Protein 1Q1R (pdb70)

GO terms:
  GO:0050660 flavin adenine dinucleotide binding (F, IDA)

Structure (mmCIF, N/CA/C/O backbone):
data_1Q1R
#
_entry.id   1Q1R
#
_cell.length_a   70.780
_cell.length_b   104.130
_cell.length_c   166.780
_cell.angle_alpha   90.00
_cell.angle_beta   90.00
_cell.angle_gamma   90.00
#
_symmetry.space_group_name_H-M   'P 21 21 21'
#
loop_
_entity.id
_entity.type
_entity.pdbx_description
1 polymer 'Putidaredoxin reductase'
2 non-polymer 'FLAVIN-ADENINE DINUCLEOTIDE'
3 water water
#
loop_
_atom_site.group_PDB
_atom_site.id
_atom_site.type_symbol
_atom_site.label_atom_id
_atom_site.label_alt_id
_atom_site.label_comp_id
_atom_site.label_asym_id
_atom_site.label_entity_id
_atom_site.label_seq_id
_atom_site.pdbx_PDB_ins_code
_atom_site.Cartn_x
_atom_site.Cartn_y
_atom_site.Cartn_z
_atom_site.occupancy
_atom_site.B_iso_or_equiv
_atom_site.auth_seq_id
_atom_site.auth_comp_id
_atom_site.auth_asym_id
_atom_site.auth_atom_id
_atom_site.pdbx_PDB_model_num
ATOM 1 N N . ASN A 1 2 ? 68.685 82.422 126.571 1.00 78.43 2 ASN A N 1
ATOM 2 C CA . ASN A 1 2 ? 70.005 82.658 127.224 1.00 78.47 2 ASN A CA 1
ATOM 3 C C . ASN A 1 2 ? 70.271 81.585 128.273 1.00 77.98 2 ASN A C 1
ATOM 4 O O . ASN A 1 2 ? 69.362 81.183 128.999 1.00 78.22 2 ASN A O 1
ATOM 9 N N . ALA A 1 3 ? 71.519 81.128 128.350 1.00 77.10 3 ALA A N 1
ATOM 10 C CA . ALA A 1 3 ? 71.905 80.092 129.303 1.00 75.94 3 ALA A CA 1
ATOM 11 C C . ALA A 1 3 ? 72.500 80.670 130.583 1.00 75.10 3 ALA A C 1
ATOM 12 O O . ALA A 1 3 ? 73.096 79.948 131.383 1.00 75.27 3 ALA A O 1
ATOM 14 N N . ASN A 1 4 ? 72.334 81.973 130.778 1.00 73.99 4 ASN A N 1
ATOM 15 C CA . ASN A 1 4 ? 72.864 82.635 131.963 1.00 72.58 4 ASN A CA 1
ATOM 16 C C . ASN A 1 4 ? 71.775 83.429 132.672 1.00 70.96 4 ASN A C 1
ATOM 17 O O . ASN A 1 4 ? 71.784 83.558 133.898 1.00 70.99 4 ASN A O 1
ATOM 22 N N . ASP A 1 5 ? 70.841 83.963 131.894 1.00 68.55 5 ASP A N 1
ATOM 23 C CA . ASP A 1 5 ? 69.750 84.744 132.456 1.00 66.06 5 ASP A CA 1
ATOM 24 C C . ASP A 1 5 ? 68.813 83.870 133.277 1.00 63.90 5 ASP A C 1
ATOM 25 O O . ASP A 1 5 ? 68.376 82.811 132.824 1.00 63.81 5 ASP A O 1
ATOM 30 N N . ASN A 1 6 ? 68.515 84.319 134.491 1.00 61.13 6 ASN A N 1
ATOM 31 C CA . ASN A 1 6 ? 67.621 83.588 135.377 1.00 57.95 6 ASN A CA 1
ATOM 32 C C . ASN A 1 6 ? 66.233 84.213 135.339 1.00 55.12 6 ASN A C 1
ATOM 33 O O . ASN A 1 6 ? 66.083 85.436 135.403 1.00 54.86 6 ASN A O 1
ATOM 38 N N . VAL A 1 7 ? 65.216 83.369 135.232 1.00 51.14 7 VAL A N 1
ATOM 39 C CA . VAL A 1 7 ? 63.849 83.855 135.203 1.00 46.93 7 VAL A CA 1
ATOM 40 C C . VAL A 1 7 ? 63.114 83.388 136.450 1.00 43.51 7 VAL A C 1
ATOM 41 O O . VAL A 1 7 ? 63.192 82.219 136.828 1.00 43.10 7 VAL A O 1
ATOM 45 N N . VAL A 1 8 ? 62.421 84.316 137.099 1.00 39.98 8 VAL A N 1
ATOM 46 C CA . VAL A 1 8 ? 61.651 84.000 138.296 1.00 36.98 8 VAL A CA 1
ATOM 47 C C . VAL A 1 8 ? 60.170 84.196 137.990 1.00 34.53 8 VAL A C 1
ATOM 48 O O . VAL A 1 8 ? 59.760 85.240 137.476 1.00 33.93 8 VAL A O 1
ATOM 52 N N . ILE A 1 9 ? 59.375 83.181 138.300 1.00 30.85 9 ILE A N 1
ATOM 53 C CA . ILE A 1 9 ? 57.941 83.225 138.057 1.00 28.33 9 ILE A CA 1
ATOM 54 C C . ILE A 1 9 ? 57.216 83.180 139.395 1.00 27.15 9 ILE A C 1
ATOM 55 O O . ILE A 1 9 ? 57.357 82.223 140.148 1.00 28.07 9 ILE A O 1
ATOM 60 N N . VAL A 1 10 ? 56.453 84.223 139.696 1.00 25.98 10 VAL A N 1
ATOM 61 C CA . VAL A 1 10 ? 55.712 84.285 140.952 1.00 25.59 10 VAL A CA 1
ATOM 62 C C . VAL A 1 10 ? 54.287 83.780 140.729 1.00 25.04 10 VAL A C 1
ATOM 63 O O . VAL A 1 10 ? 53.482 84.422 140.052 1.00 23.39 10 VAL A O 1
ATOM 67 N N . GLY A 1 11 ? 53.985 82.620 141.298 1.00 24.66 11 GLY A N 1
ATOM 68 C CA . GLY A 1 11 ? 52.665 82.048 141.139 1.00 23.73 11 GLY A CA 1
ATOM 69 C C . GLY A 1 11 ? 52.773 80.710 140.441 1.00 23.18 11 GLY A C 1
ATOM 70 O O . GLY A 1 11 ? 53.321 80.611 139.341 1.00 22.66 11 GLY A O 1
ATOM 71 N N . THR A 1 12 ? 52.238 79.676 141.079 1.00 22.64 12 THR A N 1
ATOM 72 C CA . THR A 1 12 ? 52.293 78.334 140.526 1.00 22.01 12 THR A CA 1
ATOM 73 C C . THR A 1 12 ? 50.937 77.816 140.059 1.00 22.00 12 THR A C 1
ATOM 74 O O . THR A 1 12 ? 50.633 76.630 140.197 1.00 22.52 12 THR A O 1
ATOM 78 N N . GLY A 1 13 ? 50.116 78.718 139.531 1.00 21.34 13 GLY A N 1
ATOM 79 C CA . GLY A 1 13 ? 48.831 78.323 138.992 1.00 20.96 13 GLY A CA 1
ATOM 80 C C . GLY A 1 13 ? 49.115 77.960 137.541 1.00 21.13 13 GLY A C 1
ATOM 81 O O . GLY A 1 13 ? 50.282 77.904 137.145 1.00 20.55 13 GLY A O 1
ATOM 82 N N . LEU A 1 14 ? 48.077 77.719 136.745 1.00 21.31 14 LEU A N 1
ATOM 83 C CA . LEU A 1 14 ? 48.258 77.363 135.338 1.00 22.24 14 LEU A CA 1
ATOM 84 C C . LEU A 1 14 ? 49.122 78.366 134.571 1.00 22.48 14 LEU A C 1
ATOM 85 O O . LEU A 1 14 ? 49.999 77.978 133.800 1.00 22.70 14 LEU A O 1
ATOM 90 N N . ALA A 1 15 ? 48.861 79.652 134.776 1.00 22.11 15 ALA A N 1
ATOM 91 C CA . ALA A 1 15 ? 49.609 80.699 134.086 1.00 23.17 15 ALA A CA 1
ATOM 92 C C . ALA A 1 15 ? 51.111 80.587 134.325 1.00 23.94 15 ALA A C 1
ATOM 93 O O . ALA A 1 15 ? 51.896 80.543 133.375 1.00 24.98 15 ALA A O 1
ATOM 95 N N . GLY A 1 16 ? 51.511 80.532 135.593 1.00 23.67 16 GLY A N 1
ATOM 96 C CA . GLY A 1 16 ? 52.925 80.430 135.912 1.00 23.86 16 GLY A CA 1
ATOM 97 C C . GLY A 1 16 ? 53.587 79.164 135.409 1.00 23.73 16 GLY A C 1
ATOM 98 O O . GLY A 1 16 ? 54.659 79.214 134.804 1.00 24.68 16 GLY A O 1
ATOM 99 N N . VAL A 1 17 ? 52.952 78.023 135.660 1.00 23.99 17 VAL A N 1
ATOM 100 C CA . VAL A 1 17 ? 53.485 76.732 135.239 1.00 24.31 17 VAL A CA 1
ATOM 101 C C . VAL A 1 17 ? 53.620 76.629 133.718 1.00 25.07 17 VAL A C 1
ATOM 102 O O . VAL A 1 17 ? 54.603 76.078 133.215 1.00 23.95 17 VAL A O 1
ATOM 106 N N . GLU A 1 18 ? 52.634 77.155 132.991 1.00 25.18 18 GLU A N 1
ATOM 107 C CA . GLU A 1 18 ? 52.660 77.116 131.528 1.00 26.51 18 GLU A CA 1
ATOM 108 C C . GLU A 1 18 ? 53.814 77.985 131.001 1.00 26.40 18 GLU A C 1
ATOM 109 O O . GLU A 1 18 ? 54.432 77.669 129.987 1.00 25.59 18 GLU A O 1
ATOM 115 N N . VAL A 1 19 ? 54.102 79.081 131.693 1.00 26.17 19 VAL A N 1
ATOM 116 C CA . VAL A 1 19 ? 55.205 79.947 131.286 1.00 27.16 19 VAL A CA 1
ATOM 117 C C . VAL A 1 19 ? 56.499 79.159 131.483 1.00 28.04 19 VAL A C 1
ATOM 118 O O . VAL A 1 19 ? 57.348 79.089 130.591 1.00 28.10 19 VAL A O 1
ATOM 122 N N . ALA A 1 20 ? 56.628 78.545 132.655 1.00 28.44 20 ALA A N 1
ATOM 123 C CA . ALA A 1 20 ? 57.810 77.760 132.992 1.00 29.32 20 ALA A CA 1
ATOM 124 C C . ALA A 1 20 ? 58.115 76.672 131.960 1.00 30.05 20 ALA A C 1
ATOM 125 O O . ALA A 1 20 ? 59.210 76.639 131.389 1.00 30.27 20 ALA A O 1
ATOM 127 N N . PHE A 1 21 ? 57.157 75.780 131.722 1.00 30.34 21 PHE A N 1
ATOM 128 C CA . PHE A 1 21 ? 57.365 74.705 130.761 1.00 31.08 21 PHE A CA 1
ATOM 129 C C . PHE A 1 21 ? 57.409 75.198 129.321 1.00 32.39 21 PHE A C 1
ATOM 130 O O . PHE A 1 21 ? 58.104 74.618 128.488 1.00 32.59 21 PHE A O 1
ATOM 138 N N . GLY A 1 22 ? 56.672 76.264 129.028 1.00 33.54 22 GLY A N 1
ATOM 139 C CA . GLY A 1 22 ? 56.676 76.805 127.682 1.00 36.06 22 GLY A CA 1
ATOM 140 C C . GLY A 1 22 ? 58.064 77.335 127.381 1.00 37.69 22 GLY A C 1
ATOM 141 O O . GLY A 1 22 ? 58.609 77.133 126.294 1.00 37.59 22 GLY A O 1
ATOM 142 N N . LEU A 1 23 ? 58.634 78.012 128.369 1.00 38.80 23 LEU A N 1
ATOM 143 C CA . LEU A 1 23 ? 59.966 78.586 128.271 1.00 40.44 23 LEU A CA 1
ATOM 144 C C . LEU A 1 23 ? 60.983 77.505 127.914 1.00 41.77 23 LEU A C 1
ATOM 145 O O . LEU A 1 23 ? 61.732 77.636 126.948 1.00 42.20 23 LEU A O 1
ATOM 150 N N . ARG A 1 24 ? 60.995 76.429 128.693 1.00 43.38 24 ARG A N 1
ATOM 151 C CA . ARG A 1 24 ? 61.927 75.333 128.464 1.00 45.07 24 ARG A CA 1
ATOM 152 C C . ARG A 1 24 ? 61.618 74.574 127.176 1.00 46.00 24 ARG A C 1
ATOM 153 O O . ARG A 1 24 ? 62.454 73.823 126.672 1.00 46.27 24 ARG A O 1
ATOM 161 N N . ALA A 1 25 ? 60.417 74.772 126.645 1.00 46.55 25 ALA A N 1
ATOM 162 C CA . ALA A 1 25 ? 60.013 74.100 125.417 1.00 46.90 25 ALA A CA 1
ATOM 163 C C . ALA A 1 25 ? 60.427 74.908 124.191 1.00 47.42 25 ALA A C 1
ATOM 164 O O . ALA A 1 25 ? 60.643 74.351 123.114 1.00 47.34 25 ALA A O 1
ATOM 166 N N . SER A 1 26 ? 60.538 76.221 124.364 1.00 47.76 26 SER A N 1
ATOM 167 C CA . SER A 1 26 ? 60.919 77.108 123.274 1.00 48.46 26 SER A CA 1
ATOM 168 C C . SER A 1 26 ? 62.429 77.311 123.162 1.00 49.14 26 SER A C 1
ATOM 169 O O . SER A 1 26 ? 62.888 78.175 122.417 1.00 49.20 26 SER A O 1
ATOM 172 N N . GLY A 1 27 ? 63.196 76.525 123.914 1.00 49.50 27 GLY A N 1
ATOM 173 C CA . GLY A 1 27 ? 64.643 76.627 123.842 1.00 49.92 27 GLY A CA 1
ATOM 174 C C . GLY A 1 27 ? 65.356 77.449 124.899 1.00 50.39 27 GLY A C 1
ATOM 175 O O . GLY A 1 27 ? 66.513 77.823 124.709 1.00 50.96 27 GLY A O 1
ATOM 176 N N . TRP A 1 28 ? 64.687 77.736 126.009 1.00 50.42 28 TRP A N 1
ATOM 177 C CA . TRP A 1 28 ? 65.310 78.512 127.074 1.00 50.34 28 TRP A CA 1
ATOM 178 C C . TRP A 1 28 ? 66.354 77.641 127.775 1.00 50.64 28 TRP A C 1
ATOM 179 O O . TRP A 1 28 ? 66.068 76.509 128.162 1.00 50.11 28 TRP A O 1
ATOM 190 N N . GLU A 1 29 ? 67.566 78.175 127.922 1.00 51.50 29 GLU A N 1
ATOM 191 C CA . GLU A 1 29 ? 68.675 77.450 128.549 1.00 52.05 29 GLU A CA 1
ATOM 192 C C . GLU A 1 29 ? 68.989 77.914 129.966 1.00 50.98 29 GLU A C 1
ATOM 193 O O . GLU A 1 29 ? 69.628 77.193 130.733 1.00 50.68 29 GLU A O 1
ATOM 199 N N . GLY A 1 30 ? 68.549 79.120 130.306 1.00 49.96 30 GLY A N 1
ATOM 200 C CA . GLY A 1 30 ? 68.806 79.652 131.631 1.00 48.98 30 GLY A CA 1
ATOM 201 C C . GLY A 1 30 ? 68.062 78.916 132.729 1.00 48.43 30 GLY A C 1
ATOM 202 O O . GLY A 1 30 ? 67.442 77.880 132.490 1.00 48.39 30 GLY A O 1
ATOM 203 N N . ASN A 1 31 ? 68.125 79.456 133.941 1.00 47.58 31 ASN A N 1
ATOM 204 C CA . ASN A 1 31 ? 67.452 78.856 135.084 1.00 46.75 31 ASN A CA 1
ATOM 205 C C . ASN A 1 31 ? 66.030 79.383 135.223 1.00 45.52 31 ASN A C 1
ATOM 206 O O . ASN A 1 31 ? 65.763 80.562 134.980 1.00 45.27 31 ASN A O 1
ATOM 211 N N . ILE A 1 32 ? 65.123 78.497 135.617 1.00 43.96 32 ILE A N 1
ATOM 212 C CA . ILE A 1 32 ? 63.722 78.856 135.794 1.00 41.87 32 ILE A CA 1
ATOM 213 C C . ILE A 1 32 ? 63.285 78.534 137.218 1.00 40.69 32 ILE A C 1
ATOM 214 O O . ILE A 1 32 ? 63.382 77.393 137.665 1.00 40.58 32 ILE A O 1
ATOM 219 N N . ARG A 1 33 ? 62.807 79.545 137.931 1.00 39.80 33 ARG A N 1
ATOM 220 C CA . ARG A 1 33 ? 62.352 79.343 139.297 1.00 38.72 33 ARG A CA 1
ATOM 221 C C . ARG A 1 33 ? 60.876 79.662 139.458 1.00 36.52 33 ARG A C 1
ATOM 222 O O . ARG A 1 33 ? 60.446 80.784 139.205 1.00 36.30 33 ARG A O 1
ATOM 230 N N . LEU A 1 34 ? 60.106 78.660 139.872 1.00 33.83 34 LEU A N 1
ATOM 231 C CA . LEU A 1 34 ? 58.681 78.827 140.113 1.00 31.61 34 LEU A CA 1
ATOM 232 C C . LEU A 1 34 ? 58.534 78.997 141.611 1.00 30.84 34 LEU A C 1
ATOM 233 O O . LEU A 1 34 ? 58.993 78.154 142.374 1.00 31.67 34 LEU A O 1
ATOM 238 N N . VAL A 1 35 ? 57.908 80.087 142.034 1.00 29.63 35 VAL A N 1
ATOM 239 C CA . VAL A 1 35 ? 57.719 80.336 143.454 1.00 28.61 35 VAL A CA 1
ATOM 240 C C . VAL A 1 35 ? 56.252 80.626 143.727 1.00 27.68 35 VAL A C 1
ATOM 241 O O . VAL A 1 35 ? 55.675 81.532 143.134 1.00 27.02 35 VAL A O 1
ATOM 245 N N . GLY A 1 36 ? 55.648 79.850 144.621 1.00 27.03 36 GLY A N 1
ATOM 246 C CA . GLY A 1 36 ? 54.249 80.063 144.938 1.00 26.53 36 GLY A CA 1
ATOM 247 C C . GLY A 1 36 ? 53.940 79.849 146.405 1.00 27.22 36 GLY A C 1
ATOM 248 O O . GLY A 1 36 ? 54.612 79.066 147.080 1.00 27.58 36 GLY A O 1
ATOM 249 N N . ASP A 1 37 ? 52.928 80.542 146.911 1.00 27.82 37 ASP A N 1
ATOM 250 C CA . ASP A 1 37 ? 52.573 80.384 148.311 1.00 28.36 37 ASP A CA 1
ATOM 251 C C . ASP A 1 37 ? 51.798 79.093 148.541 1.00 28.22 37 ASP A C 1
ATOM 252 O O . ASP A 1 37 ? 51.678 78.632 149.673 1.00 27.76 37 ASP A O 1
ATOM 257 N N . ALA A 1 38 ? 51.281 78.506 147.464 1.00 27.22 38 ALA A N 1
ATOM 258 C CA . ALA A 1 38 ? 50.540 77.255 147.575 1.00 27.25 38 ALA A CA 1
ATOM 259 C C . ALA A 1 38 ? 51.540 76.142 147.878 1.00 25.73 38 ALA A C 1
ATOM 260 O O . ALA A 1 38 ? 52.666 76.164 147.390 1.00 24.99 38 ALA A O 1
ATOM 262 N N . THR A 1 39 ? 51.134 75.173 148.688 1.00 25.88 39 THR A N 1
ATOM 263 C CA . THR A 1 39 ? 52.022 74.067 149.032 1.00 25.65 39 THR A CA 1
ATOM 264 C C . THR A 1 39 ? 51.845 72.876 148.088 1.00 24.54 39 THR A C 1
ATOM 265 O O . THR A 1 39 ? 52.812 72.215 147.727 1.00 25.50 39 THR A O 1
ATOM 269 N N . VAL A 1 40 ? 50.607 72.623 147.678 1.00 23.36 40 VAL A N 1
ATOM 270 C CA . VAL A 1 40 ? 50.280 71.511 146.790 1.00 22.18 40 VAL A CA 1
ATOM 271 C C . VAL A 1 40 ? 50.991 71.543 145.438 1.00 22.14 40 VAL A C 1
ATOM 272 O O . VAL A 1 40 ? 51.476 72.582 144.987 1.00 22.51 40 VAL A O 1
ATOM 276 N N . ILE A 1 41 ? 51.033 70.385 144.793 1.00 21.39 41 ILE A N 1
ATOM 277 C CA . ILE A 1 41 ? 51.630 70.255 143.468 1.00 22.69 41 ILE A CA 1
ATOM 278 C C . ILE A 1 41 ? 50.684 70.991 142.509 1.00 20.82 41 ILE A C 1
ATOM 279 O O . ILE A 1 41 ? 49.472 70.806 142.578 1.00 21.13 41 ILE A O 1
ATOM 284 N N . PRO A 1 42 ? 51.222 71.845 141.618 1.00 20.46 42 PRO A N 1
ATOM 285 C CA . PRO A 1 42 ? 50.363 72.580 140.677 1.00 19.79 42 PRO A CA 1
ATOM 286 C C . PRO A 1 42 ? 49.292 71.693 140.040 1.00 18.54 42 PRO A C 1
ATOM 287 O O . PRO A 1 42 ? 49.584 70.600 139.553 1.00 18.63 42 PRO A O 1
ATOM 291 N N . HIS A 1 43 ? 48.050 72.167 140.046 1.00 17.96 43 HIS A N 1
ATOM 292 C CA . HIS A 1 43 ? 46.945 71.381 139.505 1.00 17.68 43 HIS A CA 1
ATOM 293 C C . HIS A 1 43 ? 45.922 72.214 138.735 1.00 17.62 43 HIS A C 1
ATOM 294 O O . HIS A 1 43 ? 45.840 73.430 138.903 1.00 17.82 43 HIS A O 1
ATOM 301 N N . HIS A 1 44 ? 45.125 71.532 137.912 1.00 17.87 44 HIS A N 1
ATOM 302 C CA . HIS A 1 44 ? 44.070 72.171 137.127 1.00 17.51 44 HIS A CA 1
ATOM 303 C C . HIS A 1 44 ? 43.002 72.684 138.090 1.00 17.96 44 HIS A C 1
ATOM 304 O O . HIS A 1 44 ? 42.805 72.116 139.169 1.00 17.06 44 HIS A O 1
ATOM 311 N N . LEU A 1 45 ? 42.308 73.746 137.690 1.00 16.90 45 LEU A N 1
ATOM 312 C CA . LEU A 1 45 ? 41.243 74.319 138.502 1.00 16.98 45 LEU A CA 1
ATOM 313 C C . LEU A 1 45 ? 39.834 73.915 138.052 1.00 17.54 45 LEU A C 1
ATOM 314 O O . LEU A 1 45 ? 38.974 73.625 138.886 1.00 16.84 45 LEU A O 1
ATOM 319 N N . PRO A 1 46 ? 39.577 73.891 136.730 1.00 17.25 46 PRO A N 1
ATOM 320 C CA . PRO A 1 46 ? 38.245 73.524 136.226 1.00 16.88 46 PRO A CA 1
ATOM 321 C C . PRO A 1 46 ? 37.571 72.301 136.847 1.00 16.14 46 PRO A C 1
ATOM 322 O O . PRO A 1 46 ? 36.371 72.321 137.103 1.00 15.93 46 PRO A O 1
ATOM 326 N N . PRO A 1 47 ? 38.330 71.222 137.104 1.00 16.68 47 PRO A N 1
ATOM 327 C CA . PRO A 1 47 ? 37.714 70.030 137.696 1.00 16.21 47 PRO A CA 1
ATOM 328 C C . PRO A 1 47 ? 37.149 70.272 139.097 1.00 16.93 47 PRO A C 1
ATOM 329 O O . PRO A 1 47 ? 36.293 69.519 139.555 1.00 17.22 47 PRO A O 1
ATOM 333 N N . LEU A 1 48 ? 37.624 71.322 139.766 1.00 16.66 48 LEU A N 1
ATOM 334 C CA . LEU A 1 48 ? 37.188 71.627 141.129 1.00 17.63 48 LEU A CA 1
ATOM 335 C C . LEU A 1 48 ? 35.721 72.019 141.309 1.00 17.55 48 LEU A C 1
ATOM 336 O O . LEU A 1 48 ? 35.232 72.069 142.439 1.00 18.28 48 LEU A O 1
ATOM 341 N N . SER A 1 49 ? 35.024 72.327 140.218 1.00 17.24 49 SER A N 1
ATOM 342 C CA . SER A 1 49 ? 33.595 72.634 140.305 1.00 18.56 49 SER A CA 1
ATOM 343 C C . SER A 1 49 ? 32.876 71.660 139.371 1.00 18.50 49 SER A C 1
ATOM 344 O O . SER A 1 49 ? 31.683 71.802 139.095 1.00 20.11 49 SER A O 1
ATOM 347 N N . LYS A 1 50 ? 33.620 70.658 138.906 1.00 17.04 50 LYS A N 1
ATOM 348 C CA . LYS A 1 50 ? 33.097 69.653 137.990 1.00 17.58 50 LYS A CA 1
ATOM 349 C C . LYS A 1 50 ? 33.315 68.207 138.471 1.00 17.83 50 LYS A C 1
ATOM 350 O O . LYS A 1 50 ? 32.831 67.831 139.540 1.00 18.07 50 LYS A O 1
ATOM 356 N N . ALA A 1 51 ? 34.046 67.408 137.695 1.00 17.25 51 ALA A N 1
ATOM 357 C CA . ALA A 1 51 ? 34.277 66.000 138.030 1.00 17.84 51 ALA A CA 1
ATOM 358 C C . ALA A 1 51 ? 34.994 65.724 139.357 1.00 17.60 51 ALA A C 1
ATOM 359 O O . ALA A 1 51 ? 34.698 64.726 140.024 1.00 17.82 51 ALA A O 1
ATOM 361 N N . TYR A 1 52 ? 35.943 66.574 139.739 1.00 17.01 52 TYR A N 1
ATOM 362 C CA . TYR A 1 52 ? 36.636 66.341 140.998 1.00 16.96 52 TYR A CA 1
ATOM 363 C C . TYR A 1 52 ? 35.681 66.656 142.151 1.00 16.59 52 TYR A C 1
ATOM 364 O O . TYR A 1 52 ? 35.602 65.905 143.125 1.00 16.03 52 TYR A O 1
ATOM 373 N N . LEU A 1 53 ? 34.952 67.763 142.038 1.00 16.26 53 LEU A N 1
ATOM 374 C CA . LEU A 1 53 ? 33.995 68.128 143.076 1.00 17.46 53 LEU A CA 1
ATOM 375 C C . LEU A 1 53 ? 32.950 67.020 143.173 1.00 18.58 53 LEU A C 1
ATOM 376 O O . LEU A 1 53 ? 32.384 66.783 144.238 1.00 18.95 53 LEU A O 1
ATOM 381 N N . ALA A 1 54 ? 32.703 66.331 142.062 1.00 18.77 54 ALA A N 1
ATOM 382 C CA . ALA A 1 54 ? 31.734 65.238 142.057 1.00 19.59 54 ALA A CA 1
ATOM 383 C C . ALA A 1 54 ? 32.342 63.952 142.643 1.00 20.48 54 ALA A C 1
ATOM 384 O O . ALA A 1 54 ? 31.634 62.955 142.823 1.00 19.45 54 ALA A O 1
ATOM 386 N N . GLY A 1 55 ? 33.645 63.982 142.931 1.00 19.56 55 GLY A N 1
ATOM 387 C CA . GLY A 1 55 ? 34.325 62.818 143.483 1.00 19.84 55 GLY A CA 1
ATOM 388 C C . GLY A 1 55 ? 34.546 61.699 142.477 1.00 21.18 55 GLY A C 1
ATOM 389 O O . GLY A 1 55 ? 34.722 60.534 142.851 1.00 20.82 55 GLY A O 1
ATOM 390 N N . LYS A 1 56 ? 34.561 62.041 141.193 1.00 21.19 56 LYS A N 1
ATOM 391 C CA . LYS A 1 56 ? 34.725 61.035 140.153 1.00 21.02 56 LYS A CA 1
ATOM 392 C C . LYS A 1 56 ? 36.074 61.048 139.450 1.00 20.86 56 LYS A C 1
ATOM 393 O O . LYS A 1 56 ? 36.313 60.243 138.554 1.00 20.85 56 LYS A O 1
ATOM 399 N N . ALA A 1 57 ? 36.949 61.965 139.843 1.00 19.14 57 ALA A N 1
ATOM 400 C CA . ALA A 1 57 ? 38.281 62.034 139.250 1.00 19.21 57 ALA A CA 1
ATOM 401 C C . ALA A 1 57 ? 39.288 61.888 140.389 1.00 19.37 57 ALA A C 1
ATOM 402 O O . ALA A 1 57 ? 39.008 62.284 141.523 1.00 18.79 57 ALA A O 1
ATOM 404 N N . THR A 1 58 ? 40.451 61.314 140.096 1.00 18.69 58 THR A N 1
ATOM 405 C CA . THR A 1 58 ? 41.469 61.119 141.125 1.00 18.57 58 THR A CA 1
ATOM 406 C C . THR A 1 58 ? 42.273 62.395 141.356 1.00 18.51 58 THR A C 1
ATOM 407 O O . THR A 1 58 ? 42.300 63.293 140.510 1.00 17.37 58 THR A O 1
ATOM 411 N N . ALA A 1 59 ? 42.929 62.478 142.506 1.00 18.09 59 ALA A N 1
ATOM 412 C CA . ALA A 1 59 ? 43.713 63.667 142.814 1.00 17.76 59 ALA A CA 1
ATOM 413 C C . ALA A 1 59 ? 44.875 63.726 141.842 1.00 18.98 59 ALA A C 1
ATOM 414 O O . ALA A 1 59 ? 45.304 64.802 141.430 1.00 18.83 59 ALA A O 1
ATOM 416 N N . GLU A 1 60 ? 45.370 62.549 141.473 1.00 19.47 60 GLU A N 1
ATOM 417 C CA . GLU A 1 60 ? 46.487 62.425 140.547 1.00 21.30 60 GLU A CA 1
ATOM 418 C C . GLU A 1 60 ? 46.166 63.063 139.188 1.00 19.98 60 GLU A C 1
ATOM 419 O O . GLU A 1 60 ? 47.012 63.728 138.591 1.00 20.27 60 GLU A O 1
ATOM 425 N N . SER A 1 61 ? 44.939 62.872 138.713 1.00 19.77 61 SER A N 1
ATOM 426 C CA . SER A 1 61 ? 44.531 63.420 137.426 1.00 19.70 61 SER A CA 1
ATOM 427 C C . SER A 1 61 ? 44.538 64.952 137.407 1.00 20.01 61 SER A C 1
ATOM 428 O O . SER A 1 61 ? 44.541 65.561 136.337 1.00 19.71 61 SER A O 1
ATOM 431 N N . LEU A 1 62 ? 44.565 65.575 138.582 1.00 19.37 62 LEU A N 1
ATOM 432 C CA . LEU A 1 62 ? 44.566 67.036 138.659 1.00 18.78 62 LEU A CA 1
ATOM 433 C C . LEU A 1 62 ? 45.909 67.720 138.364 1.00 19.77 62 LEU A C 1
ATOM 434 O O . LEU A 1 62 ? 45.933 68.893 138.001 1.00 19.01 62 LEU A O 1
ATOM 439 N N . TYR A 1 63 ? 47.019 67.006 138.531 1.00 20.53 63 TYR A N 1
ATOM 440 C CA . TYR A 1 63 ? 48.340 67.593 138.295 1.00 21.59 63 TYR A CA 1
ATOM 441 C C . TYR A 1 63 ? 48.470 68.235 136.915 1.00 22.16 63 TYR A C 1
ATOM 442 O O . TYR A 1 63 ? 48.096 67.635 135.903 1.00 20.99 63 TYR A O 1
ATOM 451 N N . LEU A 1 64 ? 48.999 69.457 136.878 1.00 21.80 64 LEU A N 1
ATOM 452 C CA . LEU A 1 64 ? 49.213 70.152 135.614 1.00 22.89 64 LEU A CA 1
ATOM 453 C C . LEU A 1 64 ? 50.308 69.385 134.876 1.00 23.94 64 LEU A C 1
ATOM 454 O O . LEU A 1 64 ? 50.233 69.177 133.663 1.00 22.88 64 LEU A O 1
ATOM 459 N N . ARG A 1 65 ? 51.322 68.976 135.635 1.00 25.26 65 ARG A N 1
ATOM 460 C CA . ARG A 1 65 ? 52.455 68.198 135.126 1.00 28.61 65 ARG A CA 1
ATOM 461 C C . ARG A 1 65 ? 52.852 67.234 136.240 1.00 29.51 65 ARG A C 1
ATOM 462 O O . ARG A 1 65 ? 52.721 67.570 137.415 1.00 29.16 65 ARG A O 1
ATOM 470 N N . THR A 1 66 ? 53.336 66.047 135.886 1.00 31.26 66 THR A N 1
ATOM 471 C CA . THR A 1 66 ? 53.753 65.091 136.907 1.00 33.73 66 THR A CA 1
ATOM 472 C C . THR A 1 66 ? 54.908 65.714 137.684 1.00 34.65 66 THR A C 1
ATOM 473 O O . THR A 1 66 ? 55.630 66.560 137.158 1.00 33.78 66 THR A O 1
ATOM 477 N N . PRO A 1 67 ? 55.093 65.309 138.951 1.00 36.20 67 PRO A N 1
ATOM 478 C CA . PRO A 1 67 ? 56.175 65.849 139.781 1.00 37.29 67 PRO A CA 1
ATOM 479 C C . PRO A 1 67 ? 57.568 65.681 139.175 1.00 38.46 67 PRO A C 1
ATOM 480 O O . PRO A 1 67 ? 58.425 66.550 139.340 1.00 39.42 67 PRO A O 1
ATOM 484 N N . ASP A 1 68 ? 57.795 64.570 138.481 1.00 39.23 68 ASP A N 1
ATOM 485 C CA . ASP A 1 68 ? 59.097 64.324 137.866 1.00 40.22 68 ASP A CA 1
ATOM 486 C C . ASP A 1 68 ? 59.385 65.308 136.739 1.00 39.97 68 ASP A C 1
ATOM 487 O O . ASP A 1 68 ? 60.540 65.654 136.489 1.00 40.57 68 ASP A O 1
ATOM 492 N N . ALA A 1 69 ? 58.332 65.755 136.060 1.00 38.79 69 ALA A N 1
ATOM 493 C CA . ALA A 1 69 ? 58.473 66.689 134.949 1.00 37.62 69 ALA A CA 1
ATOM 494 C C . ALA A 1 69 ? 59.281 67.924 135.324 1.00 36.88 69 ALA A C 1
ATOM 495 O O . ALA A 1 69 ? 60.088 68.405 134.530 1.00 36.94 69 ALA A O 1
ATOM 497 N N . TYR A 1 70 ? 59.069 68.445 136.526 1.00 36.58 70 TYR A N 1
ATOM 498 C CA . TYR A 1 70 ? 59.808 69.628 136.949 1.00 37.06 70 TYR A CA 1
ATOM 499 C C . TYR A 1 70 ? 61.300 69.331 136.993 1.00 37.91 70 TYR A C 1
ATOM 500 O O . TYR A 1 70 ? 62.106 70.102 136.481 1.00 38.01 70 TYR A O 1
ATOM 509 N N . ALA A 1 71 ? 61.660 68.206 137.600 1.00 39.44 71 ALA A N 1
ATOM 510 C CA . ALA A 1 71 ? 63.059 67.811 137.702 1.00 40.80 71 ALA A CA 1
ATOM 511 C C . ALA A 1 71 ? 63.664 67.604 136.316 1.00 41.19 71 ALA A C 1
ATOM 512 O O . ALA A 1 71 ? 64.738 68.130 136.010 1.00 41.27 71 ALA A O 1
ATOM 514 N N . ALA A 1 72 ? 62.963 66.840 135.484 1.00 41.67 72 ALA A N 1
ATOM 515 C CA . ALA A 1 72 ? 63.416 66.541 134.129 1.00 42.09 72 ALA A CA 1
ATOM 516 C C . ALA A 1 72 ? 63.637 67.788 133.276 1.00 42.39 72 ALA A C 1
ATOM 517 O O . ALA A 1 72 ? 64.645 67.897 132.586 1.00 42.68 72 ALA A O 1
ATOM 519 N N . GLN A 1 73 ? 62.692 68.722 133.314 1.00 42.76 73 GLN A N 1
ATOM 520 C CA . GLN A 1 73 ? 62.809 69.950 132.536 1.00 43.19 73 GLN A CA 1
ATOM 521 C C . GLN A 1 73 ? 63.640 70.991 133.272 1.00 43.72 73 GLN A C 1
ATOM 522 O O . GLN A 1 73 ? 63.756 72.138 132.836 1.00 43.81 73 GLN A O 1
ATOM 528 N N . ASN A 1 74 ? 64.216 70.577 134.393 1.00 43.80 74 ASN A N 1
ATOM 529 C CA . ASN A 1 74 ? 65.051 71.448 135.204 1.00 44.37 74 ASN A CA 1
ATOM 530 C C . ASN A 1 74 ? 64.349 72.751 135.586 1.00 43.75 74 ASN A C 1
ATOM 531 O O . ASN A 1 74 ? 64.879 73.845 135.379 1.00 42.85 74 ASN A O 1
ATOM 536 N N . ILE A 1 75 ? 63.145 72.623 136.134 1.00 42.81 75 ILE A N 1
ATOM 537 C CA . ILE A 1 75 ? 62.380 73.779 136.582 1.00 41.71 75 ILE A CA 1
ATOM 538 C C . ILE A 1 75 ? 62.305 73.669 138.099 1.00 41.40 75 ILE A C 1
ATOM 539 O O . ILE A 1 75 ? 61.764 72.701 138.632 1.00 41.18 75 ILE A O 1
ATOM 544 N N . GLN A 1 76 ? 62.868 74.652 138.790 1.00 41.43 76 GLN A N 1
ATOM 545 C CA . GLN A 1 76 ? 62.871 74.643 140.245 1.00 41.60 76 GLN A CA 1
ATOM 546 C C . GLN A 1 76 ? 61.533 75.123 140.789 1.00 40.46 76 GLN A C 1
ATOM 547 O O . GLN A 1 76 ? 61.105 76.244 140.519 1.00 40.78 76 GLN A O 1
ATOM 553 N N . LEU A 1 77 ? 60.874 74.259 141.552 1.00 38.81 77 LEU A N 1
ATOM 554 C CA . LEU A 1 77 ? 59.582 74.584 142.135 1.00 37.08 77 LEU A CA 1
ATOM 555 C C . LEU A 1 77 ? 59.763 74.865 143.621 1.00 36.10 77 LEU A C 1
ATOM 556 O O . LEU A 1 77 ? 60.228 74.012 144.375 1.00 36.14 77 LEU A O 1
ATOM 561 N N . LEU A 1 78 ? 59.401 76.073 144.033 1.00 35.24 78 LEU A N 1
ATOM 562 C CA . LEU A 1 78 ? 59.531 76.476 145.427 1.00 34.23 78 LEU A CA 1
ATOM 563 C C . LEU A 1 78 ? 58.144 76.798 145.975 1.00 32.64 78 LEU A C 1
ATOM 564 O O . LEU A 1 78 ? 57.686 77.939 145.899 1.00 31.39 78 LEU A O 1
ATOM 569 N N . GLY A 1 79 ? 57.482 75.784 146.526 1.00 31.71 79 GLY A N 1
ATOM 570 C CA . GLY A 1 79 ? 56.146 75.969 147.067 1.00 30.64 79 GLY A CA 1
ATOM 571 C C . GLY A 1 79 ? 56.108 76.447 148.504 1.00 30.62 79 GLY A C 1
ATOM 572 O O . GLY A 1 79 ? 57.145 76.576 149.152 1.00 30.55 79 GLY A O 1
ATOM 573 N N . GLY A 1 80 ? 54.901 76.713 148.998 1.00 31.13 80 GLY A N 1
ATOM 574 C CA . GLY A 1 80 ? 54.725 77.181 150.362 1.00 31.74 80 GLY A CA 1
ATOM 575 C C . GLY A 1 80 ? 55.549 78.415 150.671 1.00 32.79 80 GLY A C 1
ATOM 576 O O . GLY A 1 80 ? 55.886 78.673 151.823 1.00 32.20 80 GLY A O 1
ATOM 577 N N . THR A 1 81 ? 55.861 79.191 149.639 1.00 33.60 81 THR A N 1
ATOM 578 C CA . THR A 1 81 ? 56.674 80.385 149.813 1.00 35.27 81 THR A CA 1
ATOM 579 C C . THR A 1 81 ? 56.014 81.626 149.237 1.00 35.84 81 THR A C 1
ATOM 580 O O . THR A 1 81 ? 55.700 81.683 148.048 1.00 35.45 81 THR A O 1
ATOM 584 N N . GLN A 1 82 ? 55.812 82.620 150.093 1.00 36.45 82 GLN A N 1
ATOM 585 C CA . GLN A 1 82 ? 55.187 83.865 149.686 1.00 38.13 82 GLN A CA 1
ATOM 586 C C . GLN A 1 82 ? 56.211 84.939 149.333 1.00 37.67 82 GLN A C 1
ATOM 587 O O . GLN A 1 82 ? 57.144 85.191 150.092 1.00 36.51 82 GLN A O 1
ATOM 593 N N . VAL A 1 83 ? 56.035 85.559 148.170 1.00 37.50 83 VAL A N 1
ATOM 594 C CA . VAL A 1 83 ? 56.914 86.639 147.741 1.00 37.53 83 VAL A CA 1
ATOM 595 C C . VAL A 1 83 ? 56.259 87.892 148.315 1.00 38.25 83 VAL A C 1
ATOM 596 O O . VAL A 1 83 ? 55.105 88.196 147.999 1.00 38.28 83 VAL A O 1
ATOM 600 N N . THR A 1 84 ? 56.986 88.608 149.171 1.00 38.35 84 THR A N 1
ATOM 601 C CA . THR A 1 84 ? 56.442 89.800 149.814 1.00 38.73 84 THR A CA 1
ATOM 602 C C . THR A 1 84 ? 56.785 91.127 149.147 1.00 39.30 84 THR A C 1
ATOM 603 O O . THR A 1 84 ? 56.112 92.127 149.380 1.00 39.69 84 THR A O 1
ATOM 607 N N . ALA A 1 85 ? 57.824 91.147 148.324 1.00 40.09 85 ALA A N 1
ATOM 608 C CA . ALA A 1 85 ? 58.197 92.390 147.668 1.00 41.79 85 ALA A CA 1
ATOM 609 C C . ALA A 1 85 ? 59.141 92.193 146.496 1.00 42.42 85 ALA A C 1
ATOM 610 O O . ALA A 1 85 ? 59.816 91.170 146.383 1.00 42.92 85 ALA A O 1
ATOM 612 N N . ILE A 1 86 ? 59.174 93.193 145.622 1.00 43.20 86 ILE A N 1
ATOM 613 C CA . ILE A 1 86 ? 60.044 93.172 144.456 1.00 44.34 86 ILE A CA 1
ATOM 614 C C . ILE A 1 86 ? 60.964 94.384 144.529 1.00 44.81 86 ILE A C 1
ATOM 615 O O . ILE A 1 86 ? 60.517 95.489 144.824 1.00 44.47 86 ILE A O 1
ATOM 620 N N . ASN A 1 87 ? 62.248 94.166 144.273 1.00 46.22 87 ASN A N 1
ATOM 621 C CA . ASN A 1 87 ? 63.221 95.247 144.270 1.00 47.55 87 ASN A CA 1
ATOM 622 C C . ASN A 1 87 ? 63.742 95.368 142.854 1.00 47.50 87 ASN A C 1
ATOM 623 O O . ASN A 1 87 ? 64.721 94.727 142.475 1.00 47.46 87 ASN A O 1
ATOM 628 N N . ARG A 1 88 ? 63.052 96.191 142.074 1.00 48.51 88 ARG A N 1
ATOM 629 C CA . ARG A 1 88 ? 63.382 96.416 140.676 1.00 49.65 88 ARG A CA 1
ATOM 630 C C . ARG A 1 88 ? 64.828 96.857 140.496 1.00 50.64 88 ARG A C 1
ATOM 631 O O . ARG A 1 88 ? 65.510 96.421 139.567 1.00 50.87 88 ARG A O 1
ATOM 639 N N . ASP A 1 89 ? 65.289 97.713 141.401 1.00 51.77 89 ASP A N 1
ATOM 640 C CA . ASP A 1 89 ? 66.651 98.223 141.364 1.00 52.76 89 ASP A CA 1
ATOM 641 C C . ASP A 1 89 ? 67.698 97.104 141.373 1.00 52.59 89 ASP A C 1
ATOM 642 O O . ASP A 1 89 ? 68.483 96.983 140.433 1.00 52.41 89 ASP A O 1
ATOM 647 N N . ARG A 1 90 ? 67.710 96.283 142.421 1.00 52.38 90 ARG A N 1
ATOM 648 C CA . ARG A 1 90 ? 68.676 95.185 142.492 1.00 52.05 90 ARG A CA 1
ATOM 649 C C . ARG A 1 90 ? 68.237 93.977 141.673 1.00 50.86 90 ARG A C 1
ATOM 650 O O . ARG A 1 90 ? 69.024 93.056 141.442 1.00 50.72 90 ARG A O 1
ATOM 658 N N . GLN A 1 91 ? 66.983 93.994 141.230 1.00 49.63 91 GLN A N 1
ATOM 659 C CA . GLN A 1 91 ? 66.421 92.894 140.453 1.00 47.93 91 GLN A CA 1
ATOM 660 C C . GLN A 1 91 ? 66.338 91.647 141.326 1.00 46.44 91 GLN A C 1
ATOM 661 O O . GLN A 1 91 ? 66.976 90.631 141.050 1.00 46.51 91 GLN A O 1
ATOM 667 N N . GLN A 1 92 ? 65.551 91.740 142.391 1.00 45.09 92 GLN A N 1
ATOM 668 C CA . GLN A 1 92 ? 65.374 90.624 143.309 1.00 44.29 92 GLN A CA 1
ATOM 669 C C . GLN A 1 92 ? 63.946 90.601 143.819 1.00 43.21 92 GLN A C 1
ATOM 670 O O . GLN A 1 92 ? 63.266 91.627 143.842 1.00 43.24 92 GLN A O 1
ATOM 676 N N . VAL A 1 93 ? 63.497 89.420 144.221 1.00 41.94 93 VAL A N 1
ATOM 677 C CA . VAL A 1 93 ? 62.172 89.268 144.795 1.00 41.06 93 VAL A CA 1
ATOM 678 C C . VAL A 1 93 ? 62.444 88.848 146.235 1.00 40.20 93 VAL A C 1
ATOM 679 O O . VAL A 1 93 ? 63.304 88.002 146.485 1.00 38.58 93 VAL A O 1
ATOM 683 N N . ILE A 1 94 ? 61.733 89.455 147.178 1.00 39.73 94 ILE A N 1
ATOM 684 C CA . ILE A 1 94 ? 61.930 89.138 148.585 1.00 40.11 94 ILE A CA 1
ATOM 685 C C . ILE A 1 94 ? 60.885 88.158 149.094 1.00 40.09 94 ILE A C 1
ATOM 686 O O . ILE A 1 94 ? 59.685 88.373 148.927 1.00 39.83 94 ILE A O 1
ATOM 691 N N . LEU A 1 95 ? 61.355 87.085 149.723 1.00 40.64 95 LEU A N 1
ATOM 692 C CA . LEU A 1 95 ? 60.473 86.063 150.269 1.00 40.89 95 LEU A CA 1
ATOM 693 C C . LEU A 1 95 ? 60.108 86.424 151.702 1.00 41.55 95 LEU A C 1
ATOM 694 O O . LEU A 1 95 ? 60.808 87.205 152.346 1.00 40.93 95 LEU A O 1
ATOM 699 N N . SER A 1 96 ? 59.011 85.862 152.197 1.00 42.07 96 SER A N 1
ATOM 700 C CA . SER A 1 96 ? 58.560 86.147 153.554 1.00 43.53 96 SER A CA 1
ATOM 701 C C . SER A 1 96 ? 59.597 85.798 154.620 1.00 44.96 96 SER A C 1
ATOM 702 O O . SER A 1 96 ? 59.585 86.371 155.709 1.00 45.20 96 SER A O 1
ATOM 705 N N . ASP A 1 97 ? 60.493 84.866 154.305 1.00 46.62 97 ASP A N 1
ATOM 706 C CA . ASP A 1 97 ? 61.531 84.448 155.246 1.00 48.40 97 ASP A CA 1
ATOM 707 C C . ASP A 1 97 ? 62.729 85.395 155.210 1.00 49.04 97 ASP A C 1
ATOM 708 O O . ASP A 1 97 ? 63.724 85.175 155.899 1.00 49.27 97 ASP A O 1
ATOM 713 N N . GLY A 1 98 ? 62.632 86.446 154.403 1.00 49.24 98 GLY A N 1
ATOM 714 C CA . GLY A 1 98 ? 63.722 87.400 154.302 1.00 49.28 98 GLY A CA 1
ATOM 715 C C . GLY A 1 98 ? 64.670 87.094 153.157 1.00 49.59 98 GLY A C 1
ATOM 716 O O . GLY A 1 98 ? 65.475 87.940 152.768 1.00 49.35 98 GLY A O 1
ATOM 717 N N . ARG A 1 99 ? 64.578 85.883 152.617 1.00 49.98 99 ARG A N 1
ATOM 718 C CA . ARG A 1 99 ? 65.430 85.466 151.507 1.00 50.07 99 ARG A CA 1
ATOM 719 C C . ARG A 1 99 ? 65.105 86.265 150.244 1.00 49.60 99 ARG A C 1
ATOM 720 O O . ARG A 1 99 ? 63.965 86.684 150.039 1.00 49.37 99 ARG A O 1
ATOM 728 N N . ALA A 1 100 ? 66.114 86.473 149.404 1.00 49.19 100 ALA A N 1
ATOM 729 C CA . ALA A 1 100 ? 65.938 87.222 148.163 1.00 48.38 100 ALA A CA 1
ATOM 730 C C . ALA A 1 100 ? 66.452 86.429 146.966 1.00 47.62 100 ALA A C 1
ATOM 731 O O . ALA A 1 100 ? 67.519 85.814 147.027 1.00 48.07 100 ALA A O 1
ATOM 733 N N . LEU A 1 101 ? 65.687 86.444 145.880 1.00 46.37 101 LEU A N 1
ATOM 734 C CA . LEU A 1 101 ? 66.070 85.728 144.669 1.00 45.58 101 LEU A CA 1
ATOM 735 C C . LEU A 1 101 ? 66.358 86.722 143.555 1.00 45.16 101 LEU A C 1
ATOM 736 O O . LEU A 1 101 ? 65.556 87.621 143.300 1.00 45.13 101 LEU A O 1
ATOM 741 N N . ASP A 1 102 ? 67.501 86.558 142.895 1.00 44.99 102 ASP A N 1
ATOM 742 C CA . ASP A 1 102 ? 67.883 87.449 141.805 1.00 44.89 102 ASP A CA 1
ATOM 743 C C . ASP A 1 102 ? 67.208 87.026 140.506 1.00 44.23 102 ASP A C 1
ATOM 744 O O . ASP A 1 102 ? 66.990 85.836 140.263 1.00 43.75 102 ASP A O 1
ATOM 749 N N . TYR A 1 103 ? 66.885 88.007 139.670 1.00 43.13 103 TYR A N 1
ATOM 750 C CA . TYR A 1 103 ? 66.236 87.723 138.400 1.00 42.44 103 TYR A CA 1
ATOM 751 C C . TYR A 1 103 ? 66.717 88.633 137.283 1.00 42.66 103 TYR A C 1
ATOM 752 O O . TYR A 1 103 ? 67.115 89.775 137.516 1.00 42.73 103 TYR A O 1
ATOM 761 N N . ASP A 1 104 ? 66.689 88.106 136.066 1.00 43.33 104 ASP A N 1
ATOM 762 C CA . ASP A 1 104 ? 67.062 88.870 134.886 1.00 43.69 104 ASP A CA 1
ATOM 763 C C . ASP A 1 104 ? 65.724 89.160 134.222 1.00 43.14 104 ASP A C 1
ATOM 764 O O . ASP A 1 104 ? 65.525 90.209 133.609 1.00 43.24 104 ASP A O 1
ATOM 769 N N . ARG A 1 105 ? 64.807 88.208 134.380 1.00 42.11 105 ARG A N 1
ATOM 770 C CA . ARG A 1 105 ? 63.451 88.290 133.846 1.00 40.70 105 ARG A CA 1
ATOM 771 C C . ARG A 1 105 ? 62.478 87.841 134.936 1.00 38.07 105 ARG A C 1
ATOM 772 O O . ARG A 1 105 ? 62.621 86.757 135.494 1.00 36.95 105 ARG A O 1
ATOM 780 N N . LEU A 1 106 ? 61.498 88.682 135.238 1.00 35.81 106 LEU A N 1
ATOM 781 C CA . LEU A 1 106 ? 60.508 88.369 136.259 1.00 34.55 106 LEU A CA 1
ATOM 782 C C . LEU A 1 106 ? 59.107 88.259 135.652 1.00 33.63 106 LEU A C 1
ATOM 783 O O . LEU A 1 106 ? 58.688 89.112 134.865 1.00 33.55 106 LEU A O 1
ATOM 788 N N . VAL A 1 107 ? 58.392 87.199 136.018 1.00 31.39 107 VAL A N 1
ATOM 789 C CA . VAL A 1 107 ? 57.038 86.976 135.524 1.00 29.08 107 VAL A CA 1
ATOM 790 C C . VAL A 1 107 ? 56.070 86.891 136.695 1.00 28.22 107 VAL A C 1
ATOM 791 O O . VAL A 1 107 ? 56.215 86.040 137.572 1.00 28.35 107 VAL A O 1
ATOM 795 N N . LEU A 1 108 ? 55.087 87.783 136.709 1.00 27.01 108 LEU A N 1
ATOM 796 C CA . LEU A 1 108 ? 54.092 87.796 137.766 1.00 26.70 108 LEU A CA 1
ATOM 797 C C . LEU A 1 108 ? 52.829 87.061 137.312 1.00 26.92 108 LEU A C 1
ATOM 798 O O . LEU A 1 108 ? 52.025 87.590 136.537 1.00 26.38 108 LEU A O 1
ATOM 803 N N . ALA A 1 109 ? 52.679 85.831 137.795 1.00 25.73 109 ALA A N 1
ATOM 804 C CA . ALA A 1 109 ? 51.534 84.986 137.472 1.00 25.35 109 ALA A CA 1
ATOM 805 C C . ALA A 1 109 ? 50.793 84.763 138.785 1.00 25.22 109 ALA A C 1
ATOM 806 O O . ALA A 1 109 ? 50.536 83.629 139.189 1.00 25.60 109 ALA A O 1
ATOM 808 N N . THR A 1 110 ? 50.440 85.872 139.426 1.00 25.10 110 THR A N 1
ATOM 809 C CA . THR A 1 110 ? 49.788 85.877 140.729 1.00 24.45 110 THR A CA 1
ATOM 810 C C . THR A 1 110 ? 48.299 85.573 140.798 1.00 23.99 110 THR A C 1
ATOM 811 O O . THR A 1 110 ? 47.749 85.455 141.891 1.00 23.62 110 THR A O 1
ATOM 815 N N . GLY A 1 111 ? 47.648 85.463 139.646 1.00 23.16 111 GLY A N 1
ATOM 816 C CA . GLY A 1 111 ? 46.229 85.158 139.626 1.00 22.80 111 GLY A CA 1
ATOM 817 C C . GLY A 1 111 ? 45.361 86.097 140.443 1.00 23.79 111 GLY A C 1
ATOM 818 O O . GLY A 1 111 ? 45.550 87.314 140.425 1.00 23.89 111 GLY A O 1
ATOM 819 N N . GLY A 1 112 ? 44.398 85.526 141.158 1.00 23.20 112 GLY A N 1
ATOM 820 C CA . GLY A 1 112 ? 43.511 86.330 141.976 1.00 24.35 112 GLY A CA 1
ATOM 821 C C . GLY A 1 112 ? 43.059 85.567 143.205 1.00 25.02 112 GLY A C 1
ATOM 822 O O . GLY A 1 112 ? 43.400 84.394 143.373 1.00 23.68 112 GLY A O 1
ATOM 823 N N . ARG A 1 113 ? 42.297 86.236 144.064 1.00 25.65 113 ARG A N 1
ATOM 824 C CA . ARG A 1 113 ? 41.780 85.627 145.283 1.00 26.92 113 ARG A CA 1
ATOM 825 C C . ARG A 1 113 ? 40.275 85.883 145.373 1.00 27.03 113 ARG A C 1
ATOM 826 O O . ARG A 1 113 ? 39.778 86.884 144.857 1.00 27.63 113 ARG A O 1
ATOM 834 N N . PRO A 1 114 ? 39.528 84.978 146.026 1.00 27.05 114 PRO A N 1
ATOM 835 C CA . PRO A 1 114 ? 38.078 85.156 146.152 1.00 27.47 114 PRO A CA 1
ATOM 836 C C . PRO A 1 114 ? 37.715 86.461 146.850 1.00 28.48 114 PRO A C 1
ATOM 837 O O . PRO A 1 114 ? 38.335 86.827 147.847 1.00 28.41 114 PRO A O 1
ATOM 841 N N . ARG A 1 115 ? 36.715 87.160 146.322 1.00 29.09 115 ARG A N 1
ATOM 842 C CA . ARG A 1 115 ? 36.264 88.404 146.929 1.00 29.99 115 ARG A CA 1
ATOM 843 C C . ARG A 1 115 ? 35.475 88.036 148.177 1.00 29.50 115 ARG A C 1
ATOM 844 O O . ARG A 1 115 ? 34.446 87.366 148.095 1.00 29.09 115 ARG A O 1
ATOM 852 N N . PRO A 1 116 ? 35.946 88.470 149.351 1.00 30.05 116 PRO A N 1
ATOM 853 C CA . PRO A 1 116 ? 35.256 88.163 150.609 1.00 30.40 116 PRO A CA 1
ATOM 854 C C . PRO A 1 116 ? 33.847 88.758 150.680 1.00 30.96 116 PRO A C 1
ATOM 855 O O . PRO A 1 116 ? 33.605 89.856 150.181 1.00 31.75 116 PRO A O 1
ATOM 859 N N . LEU A 1 117 ? 32.923 88.023 151.291 1.00 30.49 117 LEU A N 1
ATOM 860 C CA . LEU A 1 117 ? 31.555 88.500 151.468 1.00 30.13 117 LEU A CA 1
ATOM 861 C C . LEU A 1 117 ? 31.566 89.259 152.802 1.00 30.60 117 LEU A C 1
ATOM 862 O O . LEU A 1 117 ? 31.819 88.672 153.855 1.00 30.43 117 LEU A O 1
ATOM 867 N N . PRO A 1 118 ? 31.309 90.578 152.769 1.00 30.74 118 PRO A N 1
ATOM 868 C CA . PRO A 1 118 ? 31.300 91.411 153.980 1.00 30.64 118 PRO A CA 1
ATOM 869 C C . PRO A 1 118 ? 30.520 90.883 155.188 1.00 30.04 118 PRO A C 1
ATOM 870 O O . PRO A 1 118 ? 31.000 90.968 156.318 1.00 30.58 118 PRO A O 1
ATOM 874 N N . VAL A 1 119 ? 29.327 90.342 154.964 1.00 29.27 119 VAL A N 1
ATOM 875 C CA . VAL A 1 119 ? 28.528 89.844 156.079 1.00 29.67 119 VAL A CA 1
ATOM 876 C C . VAL A 1 119 ? 28.910 88.448 156.560 1.00 29.91 119 VAL A C 1
ATOM 877 O O . VAL A 1 119 ? 28.213 87.862 157.393 1.00 29.66 119 VAL A O 1
ATOM 881 N N . ALA A 1 120 ? 30.019 87.925 156.044 1.00 30.29 120 ALA A N 1
ATOM 882 C CA . ALA A 1 120 ? 30.491 86.603 156.436 1.00 30.85 120 ALA A CA 1
ATOM 883 C C . ALA A 1 120 ? 31.840 86.720 157.124 1.00 32.04 120 ALA A C 1
ATOM 884 O O . ALA A 1 120 ? 32.639 85.781 157.123 1.00 32.59 120 ALA A O 1
ATOM 886 N N . SER A 1 121 ? 32.088 87.884 157.711 1.00 31.74 121 SER A N 1
ATOM 887 C CA . SER A 1 121 ? 33.335 88.144 158.412 1.00 32.67 121 SER A CA 1
ATOM 888 C C . SER A 1 121 ? 33.399 87.369 159.725 1.00 32.53 121 SER A C 1
ATOM 889 O O . SER A 1 121 ? 32.418 86.762 160.152 1.00 32.65 121 SER A O 1
ATOM 892 N N . GLY A 1 122 ? 34.567 87.398 160.357 1.00 32.77 122 GLY A N 1
ATOM 893 C CA . GLY A 1 122 ? 34.752 86.726 161.630 1.00 32.11 122 GLY A CA 1
ATOM 894 C C . GLY A 1 122 ? 34.383 85.259 161.692 1.00 32.18 122 GLY A C 1
ATOM 895 O O . GLY A 1 122 ? 34.777 84.464 160.837 1.00 32.06 122 GLY A O 1
ATOM 896 N N . ALA A 1 123 ? 33.619 84.904 162.721 1.00 31.82 123 ALA A N 1
ATOM 897 C CA . ALA A 1 123 ? 33.194 83.527 162.948 1.00 31.42 123 ALA A CA 1
ATOM 898 C C . ALA A 1 123 ? 32.583 82.856 161.725 1.00 31.54 123 ALA A C 1
ATOM 899 O O . ALA A 1 123 ? 32.868 81.692 161.445 1.00 31.33 123 ALA A O 1
ATOM 901 N N . VAL A 1 124 ? 31.739 83.584 161.000 1.00 31.24 124 VAL A N 1
ATOM 902 C CA . VAL A 1 124 ? 31.088 83.020 159.826 1.00 31.88 124 VAL A CA 1
ATOM 903 C C . VAL A 1 124 ? 32.097 82.442 158.837 1.00 31.99 124 VAL A C 1
ATOM 904 O O . VAL A 1 124 ? 32.071 81.247 158.548 1.00 32.15 124 VAL A O 1
ATOM 908 N N . GLY A 1 125 ? 32.988 83.287 158.329 1.00 32.47 125 GLY A N 1
ATOM 909 C CA . GLY A 1 125 ? 33.989 82.824 157.382 1.00 32.70 125 GLY A CA 1
ATOM 910 C C . GLY A 1 125 ? 34.832 81.674 157.915 1.00 33.04 125 GLY A C 1
ATOM 911 O O . GLY A 1 125 ? 35.274 80.815 157.148 1.00 32.80 125 GLY A O 1
ATOM 912 N N . LYS A 1 126 ? 35.045 81.653 159.230 1.00 32.54 126 LYS A N 1
ATOM 913 C CA . LYS A 1 126 ? 35.842 80.611 159.878 1.00 32.64 126 LYS A CA 1
ATOM 914 C C . LYS A 1 126 ? 35.157 79.243 159.905 1.00 30.80 126 LYS A C 1
ATOM 915 O O . LYS A 1 126 ? 35.828 78.215 159.899 1.00 31.13 126 LYS A O 1
ATOM 921 N N . ALA A 1 127 ? 33.828 79.233 159.959 1.00 29.05 127 ALA A N 1
ATOM 922 C CA . ALA A 1 127 ? 33.069 77.985 160.010 1.00 26.86 127 ALA A CA 1
ATOM 923 C C . ALA A 1 127 ? 33.549 76.992 158.948 1.00 26.72 127 ALA A C 1
ATOM 924 O O . ALA A 1 127 ? 33.811 77.369 157.805 1.00 25.21 127 ALA A O 1
ATOM 926 N N . ASN A 1 128 ? 33.658 75.721 159.328 1.00 26.54 128 ASN A N 1
ATOM 927 C CA . ASN A 1 128 ? 34.122 74.704 158.394 1.00 27.55 128 ASN A CA 1
ATOM 928 C C . ASN A 1 128 ? 33.068 74.394 157.333 1.00 26.42 128 ASN A C 1
ATOM 929 O O . ASN A 1 128 ? 33.356 73.716 156.340 1.00 24.89 128 ASN A O 1
ATOM 934 N N . ASN A 1 129 ? 31.849 74.893 157.540 1.00 23.72 129 ASN A N 1
ATOM 935 C CA . ASN A 1 129 ? 30.790 74.666 156.571 1.00 22.29 129 ASN A CA 1
ATOM 936 C C . ASN A 1 129 ? 30.430 75.923 155.775 1.00 22.04 129 ASN A C 1
ATOM 937 O O . ASN A 1 129 ? 29.337 76.039 155.228 1.00 21.08 129 ASN A O 1
ATOM 942 N N . PHE A 1 130 ? 31.367 76.863 155.728 1.00 22.17 130 PHE A N 1
ATOM 943 C CA . PHE A 1 130 ? 31.223 78.080 154.933 1.00 23.83 130 PHE A CA 1
ATOM 944 C C . PHE A 1 130 ? 32.544 78.137 154.176 1.00 23.37 130 PHE A C 1
ATOM 945 O O . PHE A 1 130 ? 33.604 78.209 154.793 1.00 24.17 130 PHE A O 1
ATOM 953 N N . ARG A 1 131 ? 32.490 78.103 152.850 1.00 22.43 131 ARG A N 1
ATOM 954 C CA . ARG A 1 131 ? 33.712 78.127 152.058 1.00 22.29 131 ARG A CA 1
ATOM 955 C C . ARG A 1 131 ? 33.569 78.868 150.743 1.00 21.71 131 ARG A C 1
ATOM 956 O O . ARG A 1 131 ? 32.468 79.003 150.209 1.00 21.27 131 ARG A O 1
ATOM 964 N N . TYR A 1 132 ? 34.705 79.339 150.240 1.00 20.61 132 TYR A N 1
ATOM 965 C CA . TYR A 1 132 ? 34.794 79.973 148.933 1.00 21.35 132 TYR A CA 1
ATOM 966 C C . TYR A 1 132 ? 35.396 78.815 148.127 1.00 21.02 132 TYR A C 1
ATOM 967 O O . TYR A 1 132 ? 35.849 77.833 148.720 1.00 19.60 132 TYR A O 1
ATOM 976 N N . LEU A 1 133 ? 35.408 78.902 146.803 1.00 20.19 133 LEU A N 1
ATOM 977 C CA . LEU A 1 133 ? 35.976 77.811 146.013 1.00 20.84 133 LEU A CA 1
ATOM 978 C C . LEU A 1 133 ? 37.055 78.284 145.052 1.00 21.49 133 LEU A C 1
ATOM 979 O O . LEU A 1 133 ? 36.758 78.844 144.001 1.00 20.92 133 LEU A O 1
ATOM 984 N N . ARG A 1 134 ? 38.312 78.052 145.419 1.00 21.21 134 ARG A N 1
ATOM 985 C CA . ARG A 1 134 ? 39.429 78.455 144.575 1.00 22.97 134 ARG A CA 1
ATOM 986 C C . ARG A 1 134 ? 40.603 77.482 144.719 1.00 21.29 134 ARG A C 1
ATOM 987 O O . ARG A 1 134 ? 41.279 77.177 143.742 1.00 21.59 134 ARG A O 1
ATOM 995 N N . THR A 1 135 ? 40.835 76.980 145.930 1.00 19.95 135 THR A N 1
ATOM 996 C CA . THR A 1 135 ? 41.951 76.067 146.165 1.00 19.46 135 THR A CA 1
ATOM 997 C C . THR A 1 135 ? 41.533 74.605 146.239 1.00 18.74 135 THR A C 1
ATOM 998 O O . THR A 1 135 ? 40.355 74.285 146.390 1.00 19.18 135 THR A O 1
ATOM 1002 N N . LEU A 1 136 ? 42.513 73.714 146.135 1.00 18.62 136 LEU A N 1
ATOM 1003 C CA . LEU A 1 136 ? 42.235 72.288 146.213 1.00 17.96 136 LEU A CA 1
ATOM 1004 C C . LEU A 1 136 ? 41.650 72.012 147.598 1.00 18.51 136 LEU A C 1
ATOM 1005 O O . LEU A 1 136 ? 40.732 71.208 147.743 1.00 17.87 136 LEU A O 1
ATOM 1010 N N . GLU A 1 137 ? 42.181 72.698 148.607 1.00 18.37 137 GLU A N 1
ATOM 1011 C CA . GLU A 1 137 ? 41.702 72.531 149.971 1.00 20.59 137 GLU A CA 1
ATOM 1012 C C . GLU A 1 137 ? 40.221 72.905 150.028 1.00 19.66 137 GLU A C 1
ATOM 1013 O O . GLU A 1 137 ? 39.421 72.176 150.619 1.00 18.39 137 GLU A O 1
ATOM 1019 N N . ASP A 1 138 ? 39.856 74.028 149.403 1.00 18.39 138 ASP A N 1
ATOM 1020 C CA . ASP A 1 138 ? 38.458 74.462 149.369 1.00 18.06 138 ASP A CA 1
ATOM 1021 C C . ASP A 1 138 ? 37.585 73.371 148.759 1.00 17.40 138 ASP A C 1
ATOM 1022 O O . ASP A 1 138 ? 36.543 73.013 149.304 1.00 15.99 138 ASP A O 1
ATOM 1027 N N . ALA A 1 139 ? 38.008 72.879 147.600 1.00 16.11 139 ALA A N 1
ATOM 1028 C CA . ALA A 1 139 ? 37.258 71.863 146.874 1.00 17.17 139 ALA A CA 1
ATOM 1029 C C . ALA A 1 139 ? 37.040 70.585 147.672 1.00 16.67 139 ALA A C 1
ATOM 1030 O O . ALA A 1 139 ? 35.939 70.050 147.693 1.00 14.71 139 ALA A O 1
ATOM 1032 N N . GLU A 1 140 ? 38.085 70.095 148.330 1.00 17.36 140 GLU A N 1
ATOM 1033 C CA . GLU A 1 140 ? 37.959 68.865 149.104 1.00 17.58 140 GLU A CA 1
ATOM 1034 C C . GLU A 1 140 ? 37.093 69.062 150.353 1.00 17.81 140 GLU A C 1
ATOM 1035 O O . GLU A 1 140 ? 36.310 68.179 150.716 1.00 17.65 140 GLU A O 1
ATOM 1041 N N . CYS A 1 141 ? 37.211 70.225 150.992 1.00 17.73 141 CYS A N 1
ATOM 1042 C CA . CYS A 1 141 ? 36.402 70.532 152.176 1.00 17.86 141 CYS A CA 1
ATOM 1043 C C . CYS A 1 141 ? 34.926 70.554 151.771 1.00 17.90 141 CYS A C 1
ATOM 1044 O O . CYS A 1 141 ? 34.060 70.025 152.470 1.00 17.15 141 CYS A O 1
ATOM 1047 N N . ILE A 1 142 ? 34.640 71.173 150.631 1.00 17.60 142 ILE A N 1
ATOM 1048 C CA . ILE A 1 142 ? 33.272 71.232 150.141 1.00 17.12 142 ILE A CA 1
ATOM 1049 C C . ILE A 1 142 ? 32.776 69.840 149.728 1.00 17.40 142 ILE A C 1
ATOM 1050 O O . ILE A 1 142 ? 31.693 69.406 150.137 1.00 16.05 142 ILE A O 1
ATOM 1055 N N . ARG A 1 143 ? 33.560 69.134 148.917 1.00 17.10 143 ARG A N 1
ATOM 1056 C CA . ARG A 1 143 ? 33.137 67.808 148.470 1.00 17.76 143 ARG A CA 1
ATOM 1057 C C . ARG A 1 143 ? 32.769 66.866 149.614 1.00 17.73 143 ARG A C 1
ATOM 1058 O O . ARG A 1 143 ? 31.786 66.130 149.518 1.00 16.77 143 ARG A O 1
ATOM 1066 N N . ARG A 1 144 ? 33.561 66.874 150.684 1.00 17.45 144 ARG A N 1
ATOM 1067 C CA . ARG A 1 144 ? 33.284 66.004 151.827 1.00 19.66 144 ARG A CA 1
ATOM 1068 C C . ARG A 1 144 ? 31.905 66.297 152.404 1.00 20.36 144 ARG A C 1
ATOM 1069 O O . ARG A 1 144 ? 31.287 65.435 153.020 1.00 20.22 144 ARG A O 1
ATOM 1077 N N . GLN A 1 145 ? 31.424 67.517 152.192 1.00 20.41 145 GLN A N 1
ATOM 1078 C CA . GLN A 1 145 ? 30.129 67.922 152.719 1.00 20.66 145 GLN A CA 1
ATOM 1079 C C . GLN A 1 145 ? 28.986 67.928 151.706 1.00 21.56 145 GLN A C 1
ATOM 1080 O O . GLN A 1 145 ? 27.900 68.419 152.007 1.00 22.64 145 GLN A O 1
ATOM 1086 N N . LEU A 1 146 ? 29.217 67.404 150.507 1.00 20.46 146 LEU A N 1
ATOM 1087 C CA . LEU A 1 146 ? 28.139 67.359 149.516 1.00 22.39 146 LEU A CA 1
ATOM 1088 C C . LEU A 1 146 ? 27.335 66.108 149.844 1.00 22.10 146 LEU A C 1
ATOM 1089 O O . LEU A 1 146 ? 27.486 65.069 149.213 1.00 22.99 146 LEU A O 1
ATOM 1094 N N . ILE A 1 147 ? 26.469 66.239 150.842 1.00 22.67 147 ILE A N 1
ATOM 1095 C CA . ILE A 1 147 ? 25.669 65.134 151.353 1.00 22.57 147 ILE A CA 1
ATOM 1096 C C . ILE A 1 147 ? 24.192 65.154 150.985 1.00 22.75 147 ILE A C 1
ATOM 1097 O O . ILE A 1 147 ? 23.511 66.164 151.158 1.00 22.99 147 ILE A O 1
ATOM 1102 N N . ALA A 1 148 ? 23.699 64.020 150.501 1.00 23.31 148 ALA A N 1
ATOM 1103 C CA . ALA A 1 148 ? 22.300 63.896 150.109 1.00 24.38 148 ALA A CA 1
ATOM 1104 C C . ALA A 1 148 ? 21.357 64.385 151.201 1.00 25.56 148 ALA A C 1
ATOM 1105 O O . ALA A 1 148 ? 21.528 64.076 152.387 1.00 25.18 148 ALA A O 1
ATOM 1107 N N . ASP A 1 149 ? 20.365 65.163 150.778 1.00 25.70 149 ASP A N 1
ATOM 1108 C CA . ASP A 1 149 ? 19.350 65.728 151.653 1.00 27.28 149 ASP A CA 1
ATOM 1109 C C . ASP A 1 149 ? 19.809 66.860 152.570 1.00 26.49 149 ASP A C 1
ATOM 1110 O O . ASP A 1 149 ? 18.990 67.489 153.235 1.00 25.84 149 ASP A O 1
ATOM 1115 N N . ASN A 1 150 ? 21.108 67.137 152.613 1.00 24.73 150 ASN A N 1
ATOM 1116 C CA . ASN A 1 150 ? 21.565 68.254 153.424 1.00 24.49 150 ASN A CA 1
ATOM 1117 C C . ASN A 1 150 ? 21.265 69.518 152.630 1.00 25.25 150 ASN A C 1
ATOM 1118 O O . ASN A 1 150 ? 21.068 69.466 151.410 1.00 25.41 150 ASN A O 1
ATOM 1123 N N . ARG A 1 151 ? 21.217 70.652 153.315 1.00 24.76 151 ARG A N 1
ATOM 1124 C CA . ARG A 1 151 ? 20.896 71.902 152.648 1.00 24.45 151 ARG A CA 1
ATOM 1125 C C . ARG A 1 151 ? 22.086 72.783 152.317 1.00 23.02 151 ARG A C 1
ATOM 1126 O O . ARG A 1 151 ? 22.871 73.159 153.189 1.00 21.86 151 ARG A O 1
ATOM 1134 N N . LEU A 1 152 ? 22.206 73.114 151.036 1.00 22.09 152 LEU A N 1
ATOM 1135 C CA . LEU A 1 152 ? 23.277 73.974 150.564 1.00 21.27 152 LEU A CA 1
ATOM 1136 C C . LEU A 1 152 ? 22.723 75.304 150.087 1.00 21.51 152 LEU A C 1
ATOM 1137 O O . LEU A 1 152 ? 21.666 75.364 149.458 1.00 21.96 152 LEU A O 1
ATOM 1142 N N . VAL A 1 153 ? 23.439 76.369 150.408 1.00 21.45 153 VAL A N 1
ATOM 1143 C CA . VAL A 1 153 ? 23.074 77.686 149.935 1.00 21.66 153 VAL A CA 1
ATOM 1144 C C . VAL A 1 153 ? 24.314 78.227 149.251 1.00 21.55 153 VAL A C 1
ATOM 1145 O O . VAL A 1 153 ? 25.373 78.359 149.865 1.00 21.38 153 VAL A O 1
ATOM 1149 N N . VAL A 1 154 ? 24.184 78.497 147.958 1.00 21.76 154 VAL A N 1
ATOM 1150 C CA . VAL A 1 154 ? 25.276 79.046 147.173 1.00 21.53 154 VAL A CA 1
ATOM 1151 C C . VAL A 1 154 ? 25.024 80.548 147.060 1.00 22.19 154 VAL A C 1
ATOM 1152 O O . VAL A 1 154 ? 23.935 80.967 146.671 1.00 22.40 154 VAL A O 1
ATOM 1156 N N . ILE A 1 155 ? 26.022 81.351 147.410 1.00 23.05 155 ILE A N 1
ATOM 1157 C CA . ILE A 1 155 ? 25.891 82.802 147.319 1.00 24.45 155 ILE A CA 1
ATOM 1158 C C . ILE A 1 155 ? 26.708 83.284 146.128 1.00 25.12 155 ILE A C 1
ATOM 1159 O O . ILE A 1 155 ? 27.940 83.304 146.171 1.00 24.69 155 ILE A O 1
ATOM 1164 N N . GLY A 1 156 ? 26.009 83.654 145.056 1.00 25.59 156 GLY A N 1
ATOM 1165 C CA . GLY A 1 156 ? 26.676 84.125 143.853 1.00 27.11 156 GLY A CA 1
ATOM 1166 C C . GLY A 1 156 ? 26.220 83.303 142.660 1.00 27.58 156 GLY A C 1
ATOM 1167 O O . GLY A 1 156 ? 26.286 82.074 142.691 1.00 27.44 156 GLY A O 1
ATOM 1168 N N . GLY A 1 157 ? 25.768 83.977 141.605 1.00 28.74 157 GLY A N 1
ATOM 1169 C CA . GLY A 1 157 ? 25.276 83.276 140.431 1.00 28.89 157 GLY A CA 1
ATOM 1170 C C . GLY A 1 157 ? 26.128 83.274 139.173 1.00 29.31 157 GLY A C 1
ATOM 1171 O O . GLY A 1 157 ? 25.582 83.262 138.064 1.00 30.26 157 GLY A O 1
ATOM 1172 N N . GLY A 1 158 ? 27.450 83.296 139.328 1.00 27.74 158 GLY A N 1
ATOM 1173 C CA . GLY A 1 158 ? 28.330 83.253 138.170 1.00 26.30 158 GLY A CA 1
ATOM 1174 C C . GLY A 1 158 ? 28.432 81.812 137.685 1.00 25.17 158 GLY A C 1
ATOM 1175 O O . GLY A 1 158 ? 27.775 80.932 138.240 1.00 23.67 158 GLY A O 1
ATOM 1176 N N . TYR A 1 159 ? 29.246 81.555 136.663 1.00 24.77 159 TYR A N 1
ATOM 1177 C CA . TYR A 1 159 ? 29.381 80.196 136.139 1.00 25.17 159 TYR A CA 1
ATOM 1178 C C . TYR A 1 159 ? 29.836 79.179 137.186 1.00 24.94 159 TYR A C 1
ATOM 1179 O O . TYR A 1 159 ? 29.346 78.049 137.212 1.00 24.72 159 TYR A O 1
ATOM 1188 N N . ILE A 1 160 ? 30.769 79.569 138.047 1.00 24.91 160 ILE A N 1
ATOM 1189 C CA . ILE A 1 160 ? 31.244 78.645 139.068 1.00 25.32 160 ILE A CA 1
ATOM 1190 C C . ILE A 1 160 ? 30.127 78.346 140.065 1.00 24.42 160 ILE A C 1
ATOM 1191 O O . ILE A 1 160 ? 29.957 77.204 140.489 1.00 24.01 160 ILE A O 1
ATOM 1196 N N . GLY A 1 161 ? 29.358 79.368 140.431 1.00 23.53 161 GLY A N 1
ATOM 1197 C CA . GLY A 1 161 ? 28.263 79.151 141.360 1.00 21.56 161 GLY A CA 1
ATOM 1198 C C . GLY A 1 161 ? 27.282 78.161 140.761 1.00 21.50 161 GLY A C 1
ATOM 1199 O O . GLY A 1 161 ? 26.792 77.250 141.438 1.00 21.01 161 GLY A O 1
ATOM 1200 N N . LEU A 1 162 ? 26.997 78.338 139.475 1.00 20.68 162 LEU A N 1
ATOM 1201 C CA . LEU A 1 162 ? 26.082 77.451 138.764 1.00 20.63 162 LEU A CA 1
ATOM 1202 C C . LEU A 1 162 ? 26.651 76.033 138.661 1.00 20.15 162 LEU A C 1
ATOM 1203 O O . LEU A 1 162 ? 25.917 75.047 138.774 1.00 19.80 162 LEU A O 1
ATOM 1208 N N . GLU A 1 163 ? 27.954 75.928 138.427 1.00 19.52 163 GLU A N 1
ATOM 1209 C CA . GLU A 1 163 ? 28.584 74.612 138.334 1.00 19.78 163 GLU A CA 1
ATOM 1210 C C . GLU A 1 163 ? 28.564 73.919 139.696 1.00 19.58 163 GLU A C 1
ATOM 1211 O O . GLU A 1 163 ? 28.412 72.699 139.784 1.00 20.04 163 GLU A O 1
ATOM 1217 N N . VAL A 1 164 ? 28.714 74.701 140.759 1.00 19.13 164 VAL A N 1
ATOM 1218 C CA . VAL A 1 164 ? 28.672 74.146 142.104 1.00 19.17 164 VAL A CA 1
ATOM 1219 C C . VAL A 1 164 ? 27.255 73.629 142.368 1.00 20.05 164 VAL A C 1
ATOM 1220 O O . VAL A 1 164 ? 27.068 72.512 142.851 1.00 19.66 164 VAL A O 1
ATOM 1224 N N . ALA A 1 165 ? 26.254 74.444 142.037 1.00 20.71 165 ALA A N 1
ATOM 1225 C CA . ALA A 1 165 ? 24.857 74.056 142.232 1.00 20.65 165 ALA A CA 1
ATOM 1226 C C . ALA A 1 165 ? 24.525 72.778 141.463 1.00 20.35 165 ALA A C 1
ATOM 1227 O O . ALA A 1 165 ? 23.880 71.878 141.999 1.00 20.84 165 ALA A O 1
ATOM 1229 N N . ALA A 1 166 ? 24.959 72.702 140.206 1.00 20.21 166 ALA A N 1
ATOM 1230 C CA . ALA A 1 166 ? 24.697 71.523 139.382 1.00 20.28 166 ALA A CA 1
ATOM 1231 C C . ALA A 1 166 ? 25.313 70.277 140.016 1.00 20.09 166 ALA A C 1
ATOM 1232 O O . ALA A 1 166 ? 24.691 69.220 140.057 1.00 19.56 166 ALA A O 1
ATOM 1234 N N . THR A 1 167 ? 26.535 70.408 140.522 1.00 20.37 167 THR A N 1
ATOM 1235 C CA . THR A 1 167 ? 27.211 69.278 141.152 1.00 20.58 167 THR A CA 1
ATOM 1236 C C . THR A 1 167 ? 26.520 68.874 142.455 1.00 20.88 167 THR A C 1
ATOM 1237 O O . THR A 1 167 ? 26.365 67.681 142.733 1.00 20.67 167 THR A O 1
ATOM 1241 N N . ALA A 1 168 ? 26.094 69.858 143.244 1.00 19.92 168 ALA A N 1
ATOM 1242 C CA . ALA A 1 168 ? 25.412 69.565 144.502 1.00 21.58 168 ALA A CA 1
ATOM 1243 C C . ALA A 1 168 ? 24.066 68.890 144.236 1.00 22.20 168 ALA A C 1
ATOM 1244 O O . ALA A 1 168 ? 23.677 67.963 144.948 1.00 21.84 168 ALA A O 1
ATOM 1246 N N . ILE A 1 169 ? 23.352 69.367 143.218 1.00 22.86 169 ILE A N 1
ATOM 1247 C CA . ILE A 1 169 ? 22.059 68.792 142.853 1.00 24.38 169 ILE A CA 1
ATOM 1248 C C . ILE A 1 169 ? 22.214 67.316 142.509 1.00 24.77 169 ILE A C 1
ATOM 1249 O O . ILE A 1 169 ? 21.396 66.482 142.905 1.00 24.32 169 ILE A O 1
ATOM 1254 N N . LYS A 1 170 ? 23.271 67.005 141.767 1.00 25.65 170 LYS A N 1
ATOM 1255 C CA . LYS A 1 170 ? 23.555 65.638 141.362 1.00 27.77 170 LYS A CA 1
ATOM 1256 C C . LYS A 1 170 ? 23.843 64.785 142.603 1.00 27.79 170 LYS A C 1
ATOM 1257 O O . LYS A 1 170 ? 23.573 63.583 142.618 1.00 27.42 170 LYS A O 1
ATOM 1263 N N . ALA A 1 171 ? 24.395 65.419 143.636 1.00 26.62 171 ALA A N 1
ATOM 1264 C CA . ALA A 1 171 ? 24.711 64.738 144.888 1.00 26.20 171 ALA A CA 1
ATOM 1265 C C . ALA A 1 171 ? 23.452 64.634 145.752 1.00 26.49 171 ALA A C 1
ATOM 1266 O O . ALA A 1 171 ? 23.503 64.215 146.912 1.00 25.58 171 ALA A O 1
ATOM 1268 N N . ASN A 1 172 ? 22.326 65.038 145.171 1.00 26.68 172 ASN A N 1
ATOM 1269 C CA . ASN A 1 172 ? 21.028 65.002 145.839 1.00 26.71 172 ASN A CA 1
ATOM 1270 C C . ASN A 1 172 ? 20.871 65.897 147.061 1.00 26.05 172 ASN A C 1
ATOM 1271 O O . ASN A 1 172 ? 20.114 65.586 147.981 1.00 25.08 172 ASN A O 1
ATOM 1276 N N . MET A 1 173 ? 21.587 67.015 147.073 1.00 25.27 173 MET A N 1
ATOM 1277 C CA . MET A 1 173 ? 21.459 67.960 148.171 1.00 24.59 173 MET A CA 1
ATOM 1278 C C . MET A 1 173 ? 20.247 68.836 147.865 1.00 24.25 173 MET A C 1
ATOM 1279 O O . MET A 1 173 ? 19.746 68.843 146.741 1.00 23.63 173 MET A O 1
ATOM 1284 N N . HIS A 1 174 ? 19.775 69.559 148.874 1.00 25.21 174 HIS A N 1
ATOM 1285 C CA . HIS A 1 174 ? 18.674 70.500 148.700 1.00 25.73 174 HIS A CA 1
ATOM 1286 C C . HIS A 1 174 ? 19.473 71.758 148.400 1.00 25.25 174 HIS A C 1
ATOM 1287 O O . HIS A 1 174 ? 20.242 72.222 149.248 1.00 25.18 174 HIS A O 1
ATOM 1294 N N . VAL A 1 175 ? 19.305 72.310 147.203 1.00 23.86 175 VAL A N 1
ATOM 1295 C CA . VAL A 1 175 ? 20.089 73.473 146.805 1.00 23.94 175 VAL A CA 1
ATOM 1296 C C . VAL A 1 175 ? 19.328 74.771 146.538 1.00 23.73 175 VAL A C 1
ATOM 1297 O O . VAL A 1 175 ? 18.320 74.779 145.830 1.00 24.00 175 VAL A O 1
ATOM 1301 N N . THR A 1 176 ? 19.839 75.861 147.108 1.00 23.16 176 THR A N 1
ATOM 1302 C CA . THR A 1 176 ? 19.279 77.197 146.930 1.00 23.93 176 THR A CA 1
ATOM 1303 C C . THR A 1 176 ? 20.427 78.104 146.475 1.00 24.27 176 THR A C 1
ATOM 1304 O O . THR A 1 176 ? 21.504 78.102 147.075 1.00 24.61 176 THR A O 1
ATOM 1308 N N . LEU A 1 177 ? 20.213 78.870 145.410 1.00 24.47 177 LEU A N 1
ATOM 1309 C CA . LEU A 1 177 ? 21.259 79.767 144.930 1.00 24.76 177 LEU A CA 1
ATOM 1310 C C . LEU A 1 177 ? 20.761 81.199 144.977 1.00 25.79 177 LEU A C 1
ATOM 1311 O O . LEU A 1 177 ? 19.657 81.501 144.527 1.00 26.44 177 LEU A O 1
ATOM 1316 N N . LEU A 1 178 ? 21.591 82.082 145.516 1.00 26.28 178 LEU A N 1
ATOM 1317 C CA . LEU A 1 178 ? 21.222 83.481 145.662 1.00 27.76 178 LEU A CA 1
ATOM 1318 C C . LEU A 1 178 ? 22.096 84.422 144.852 1.00 28.44 178 LEU A C 1
ATOM 1319 O O . LEU A 1 178 ? 23.322 84.281 144.817 1.00 27.93 178 LEU A O 1
ATOM 1324 N N . ASP A 1 179 ? 21.456 85.391 144.209 1.00 29.33 179 ASP A N 1
ATOM 1325 C CA . ASP A 1 179 ? 22.182 86.389 143.439 1.00 30.96 179 ASP A CA 1
ATOM 1326 C C . ASP A 1 179 ? 21.503 87.737 143.635 1.00 30.67 179 ASP A C 1
ATOM 1327 O O . ASP A 1 179 ? 20.277 87.833 143.632 1.00 29.84 179 ASP A O 1
ATOM 1332 N N . THR A 1 180 ? 22.313 88.771 143.812 1.00 31.89 180 THR A N 1
ATOM 1333 C CA . THR A 1 180 ? 21.806 90.118 144.015 1.00 34.11 180 THR A CA 1
ATOM 1334 C C . THR A 1 180 ? 21.246 90.697 142.720 1.00 34.77 180 THR A C 1
ATOM 1335 O O . THR A 1 180 ? 20.319 91.504 142.744 1.00 35.14 180 THR A O 1
ATOM 1339 N N . ALA A 1 181 ? 21.807 90.276 141.590 1.00 35.24 181 ALA A N 1
ATOM 1340 C CA . ALA A 1 181 ? 21.361 90.754 140.284 1.00 34.69 181 ALA A CA 1
ATOM 1341 C C . ALA A 1 181 ? 19.955 90.258 139.965 1.00 34.47 181 ALA A C 1
ATOM 1342 O O . ALA A 1 181 ? 19.492 89.266 140.531 1.00 33.84 181 ALA A O 1
ATOM 1344 N N . ALA A 1 182 ? 19.284 90.950 139.046 1.00 33.97 182 ALA A N 1
ATOM 1345 C CA . ALA A 1 182 ? 17.924 90.600 138.643 1.00 33.81 182 ALA A CA 1
ATOM 1346 C C . ALA A 1 182 ? 17.844 89.263 137.912 1.00 34.18 182 ALA A C 1
ATOM 1347 O O . ALA A 1 182 ? 16.790 88.624 137.875 1.00 33.00 182 ALA A O 1
ATOM 1349 N N . ARG A 1 183 ? 18.959 88.846 137.324 1.00 34.44 183 ARG A N 1
ATOM 1350 C CA . ARG A 1 183 ? 19.023 87.580 136.602 1.00 35.43 183 ARG A CA 1
ATOM 1351 C C . ARG A 1 183 ? 20.457 87.071 136.657 1.00 35.30 183 ARG A C 1
ATOM 1352 O O . ARG A 1 183 ? 21.399 87.862 136.670 1.00 36.33 183 ARG A O 1
ATOM 1360 N N . VAL A 1 184 ? 20.629 85.755 136.703 1.00 35.49 184 VAL A N 1
ATOM 1361 C CA . VAL A 1 184 ? 21.973 85.192 136.771 1.00 35.69 184 VAL A CA 1
ATOM 1362 C C . VAL A 1 184 ? 22.774 85.539 135.523 1.00 36.36 184 VAL A C 1
ATOM 1363 O O . VAL A 1 184 ? 22.218 85.654 134.429 1.00 37.15 184 VAL A O 1
ATOM 1367 N N . LEU A 1 185 ? 24.080 85.717 135.694 1.00 36.87 185 LEU A N 1
ATOM 1368 C CA . LEU A 1 185 ? 24.957 86.029 134.573 1.00 37.80 185 LEU A CA 1
ATOM 1369 C C . LEU A 1 185 ? 24.489 87.282 133.843 1.00 39.31 185 LEU A C 1
ATOM 1370 O O . LEU A 1 185 ? 24.722 87.433 132.644 1.00 38.50 185 LEU A O 1
ATOM 1375 N N . GLU A 1 186 ? 23.834 88.179 134.574 1.00 40.96 186 GLU A N 1
ATOM 1376 C CA . GLU A 1 186 ? 23.313 89.413 133.995 1.00 42.79 186 GLU A CA 1
ATOM 1377 C C . GLU A 1 186 ? 24.332 90.256 133.237 1.00 43.38 186 GLU A C 1
ATOM 1378 O O . GLU A 1 186 ? 24.016 90.839 132.201 1.00 43.24 186 GLU A O 1
ATOM 1384 N N . ARG A 1 187 ? 25.557 90.315 133.742 1.00 44.30 187 ARG A N 1
ATOM 1385 C CA . ARG A 1 187 ? 26.583 91.124 133.103 1.00 45.41 187 ARG A CA 1
ATOM 1386 C C . ARG A 1 187 ? 27.187 90.577 131.812 1.00 44.91 187 ARG A C 1
ATOM 1387 O O . ARG A 1 187 ? 27.692 91.346 130.993 1.00 44.82 187 ARG A O 1
ATOM 1395 N N . VAL A 1 188 ? 27.131 89.265 131.614 1.00 43.93 188 VAL A N 1
ATOM 1396 C CA . VAL A 1 188 ? 27.736 88.680 130.421 1.00 42.87 188 VAL A CA 1
ATOM 1397 C C . VAL A 1 188 ? 26.793 88.030 129.412 1.00 42.01 188 VAL A C 1
ATOM 1398 O O . VAL A 1 188 ? 27.222 87.648 128.323 1.00 42.38 188 VAL A O 1
ATOM 1402 N N . THR A 1 189 ? 25.516 87.908 129.754 1.00 40.35 189 THR A N 1
ATOM 1403 C CA . THR A 1 189 ? 24.572 87.294 128.832 1.00 39.32 189 THR A CA 1
ATOM 1404 C C . THR A 1 189 ? 23.314 88.120 128.645 1.00 39.33 189 THR A C 1
ATOM 1405 O O . THR A 1 189 ? 23.039 89.044 129.408 1.00 38.41 189 THR A O 1
ATOM 1409 N N . ALA A 1 190 ? 22.550 87.773 127.616 1.00 39.67 190 ALA A N 1
ATOM 1410 C CA . ALA A 1 190 ? 21.301 88.459 127.329 1.00 40.00 190 ALA A CA 1
ATOM 1411 C C . ALA A 1 190 ? 20.227 87.785 128.167 1.00 39.58 190 ALA A C 1
ATOM 1412 O O . ALA A 1 190 ? 20.353 86.612 128.521 1.00 39.22 190 ALA A O 1
ATOM 1414 N N . PRO A 1 191 ? 19.156 88.519 128.499 1.00 39.53 191 PRO A N 1
ATOM 1415 C CA . PRO A 1 191 ? 18.046 88.003 129.304 1.00 39.61 191 PRO A CA 1
ATOM 1416 C C . PRO A 1 191 ? 17.564 86.601 128.934 1.00 39.54 191 PRO A C 1
ATOM 1417 O O . PRO A 1 191 ? 17.453 85.732 129.798 1.00 40.12 191 PRO A O 1
ATOM 1421 N N . PRO A 1 192 ? 17.274 86.356 127.645 1.00 39.54 192 PRO A N 1
ATOM 1422 C CA . PRO A 1 192 ? 16.807 85.020 127.260 1.00 38.93 192 PRO A CA 1
ATOM 1423 C C . PRO A 1 192 ? 17.812 83.910 127.565 1.00 37.71 192 PRO A C 1
ATOM 1424 O O . PRO A 1 192 ? 17.441 82.744 127.685 1.00 37.83 192 PRO A O 1
ATOM 1428 N N . VAL A 1 193 ? 19.083 84.276 127.688 1.00 36.69 193 VAL A N 1
ATOM 1429 C CA . VAL A 1 193 ? 20.121 83.303 128.001 1.00 35.13 193 VAL A CA 1
ATOM 1430 C C . VAL A 1 193 ? 20.088 83.035 129.510 1.00 34.53 193 VAL A C 1
ATOM 1431 O O . VAL A 1 193 ? 20.275 81.903 129.950 1.00 33.69 193 VAL A O 1
ATOM 1435 N N . SER A 1 194 ? 19.847 84.084 130.293 1.00 34.08 194 SER A N 1
ATOM 1436 C CA . SER A 1 194 ? 19.756 83.947 131.745 1.00 34.36 194 SER A CA 1
ATOM 1437 C C . SER A 1 194 ? 18.538 83.080 132.021 1.00 33.70 194 SER A C 1
ATOM 1438 O O . SER A 1 194 ? 18.558 82.201 132.881 1.00 33.96 194 SER A O 1
ATOM 1441 N N . ALA A 1 195 ? 17.476 83.338 131.268 1.00 32.74 195 ALA A N 1
ATOM 1442 C CA . ALA A 1 195 ? 16.236 82.592 131.405 1.00 31.47 195 ALA A CA 1
ATOM 1443 C C . ALA A 1 195 ? 16.499 81.110 131.181 1.00 30.44 195 ALA A C 1
ATOM 1444 O O . ALA A 1 195 ? 15.966 80.261 131.895 1.00 29.74 195 ALA A O 1
ATOM 1446 N N . PHE A 1 196 ? 17.317 80.798 130.179 1.00 29.47 196 PHE A N 1
ATOM 1447 C CA . PHE A 1 196 ? 17.644 79.407 129.887 1.00 27.67 196 PHE A CA 1
ATOM 1448 C C . PHE A 1 196 ? 18.289 78.747 131.112 1.00 27.53 196 PHE A C 1
ATOM 1449 O O . PHE A 1 196 ? 17.850 77.683 131.556 1.00 26.40 196 PHE A O 1
ATOM 1457 N N . TYR A 1 197 ? 19.329 79.381 131.654 1.00 27.45 197 TYR A N 1
ATOM 1458 C CA . TYR A 1 197 ? 20.020 78.834 132.822 1.00 28.96 197 TYR A CA 1
ATOM 1459 C C . TYR A 1 197 ? 19.120 78.727 134.050 1.00 28.48 197 TYR A C 1
ATOM 1460 O O . TYR A 1 197 ? 19.098 77.701 134.727 1.00 27.77 197 TYR A O 1
ATOM 1469 N N . GLU A 1 198 ? 18.375 79.787 134.339 1.00 29.03 198 GLU A N 1
ATOM 1470 C CA . GLU A 1 198 ? 17.483 79.771 135.489 1.00 29.73 198 GLU A CA 1
ATOM 1471 C C . GLU A 1 198 ? 16.465 78.638 135.381 1.00 30.05 198 GLU A C 1
ATOM 1472 O O . GLU A 1 198 ? 16.233 77.905 136.348 1.00 29.67 198 GLU A O 1
ATOM 1478 N N . HIS A 1 199 ? 15.877 78.465 134.202 1.00 29.90 199 HIS A N 1
ATOM 1479 C CA . HIS A 1 199 ? 14.906 77.392 134.010 1.00 30.03 199 HIS A CA 1
ATOM 1480 C C . HIS A 1 199 ? 15.601 76.031 134.054 1.00 29.51 199 HIS A C 1
ATOM 1481 O O . HIS A 1 199 ? 15.076 75.061 134.599 1.00 29.12 199 HIS A O 1
ATOM 1488 N N . LEU A 1 200 ? 16.792 75.967 133.476 1.00 28.83 200 LEU A N 1
ATOM 1489 C CA . LEU A 1 200 ? 17.558 74.731 133.448 1.00 28.32 200 LEU A CA 1
ATOM 1490 C C . LEU A 1 200 ? 17.788 74.217 134.878 1.00 28.07 200 LEU A C 1
ATOM 1491 O O . LEU A 1 200 ? 17.471 73.069 135.199 1.00 27.34 200 LEU A O 1
ATOM 1496 N N . HIS A 1 201 ? 18.316 75.086 135.733 1.00 27.37 201 HIS A N 1
ATOM 1497 C CA . HIS A 1 201 ? 18.598 74.740 137.119 1.00 28.12 201 HIS A CA 1
ATOM 1498 C C . HIS A 1 201 ? 17.352 74.500 137.973 1.00 28.58 201 HIS A C 1
ATOM 1499 O O . HIS A 1 201 ? 17.289 73.520 138.716 1.00 27.70 201 HIS A O 1
ATOM 1506 N N . ARG A 1 202 ? 16.364 75.386 137.871 1.00 29.78 202 ARG A N 1
ATOM 1507 C CA . ARG A 1 202 ? 15.134 75.219 138.638 1.00 29.98 202 ARG A CA 1
ATOM 1508 C C . ARG A 1 202 ? 14.497 73.890 138.268 1.00 30.18 202 ARG A C 1
ATOM 1509 O O . ARG A 1 202 ? 13.980 73.176 139.124 1.00 30.91 202 ARG A O 1
ATOM 1517 N N . GLU A 1 203 ? 14.550 73.553 136.986 1.00 30.83 203 GLU A N 1
ATOM 1518 C CA . GLU A 1 203 ? 13.990 72.297 136.503 1.00 32.81 203 GLU A CA 1
ATOM 1519 C C . GLU A 1 203 ? 14.708 71.130 137.182 1.00 32.40 203 GLU A C 1
ATOM 1520 O O . GLU A 1 203 ? 14.101 70.108 137.500 1.00 32.20 203 GLU A O 1
ATOM 1526 N N . ALA A 1 204 ? 16.010 71.291 137.401 1.00 31.55 204 ALA A N 1
ATOM 1527 C CA . ALA A 1 204 ? 16.815 70.256 138.037 1.00 30.82 204 ALA A CA 1
ATOM 1528 C C . ALA A 1 204 ? 16.555 70.175 139.545 1.00 30.38 204 ALA A C 1
ATOM 1529 O O . ALA A 1 204 ? 16.941 69.208 140.196 1.00 29.89 204 ALA A O 1
ATOM 1531 N N . GLY A 1 205 ? 15.903 71.192 140.100 1.00 30.16 205 GLY A N 1
ATOM 1532 C CA . GLY A 1 205 ? 15.618 71.174 141.525 1.00 30.19 205 GLY A CA 1
ATOM 1533 C C . GLY A 1 205 ? 16.213 72.338 142.298 1.00 30.27 205 GLY A C 1
ATOM 1534 O O . GLY A 1 205 ? 15.904 72.534 143.471 1.00 29.81 205 GLY A O 1
ATOM 1535 N N . VAL A 1 206 ? 17.069 73.116 141.650 1.00 29.87 206 VAL A N 1
ATOM 1536 C CA . VAL A 1 206 ? 17.679 74.260 142.308 1.00 29.44 206 VAL A CA 1
ATOM 1537 C C . VAL A 1 206 ? 16.671 75.384 142.506 1.00 30.76 206 VAL A C 1
ATOM 1538 O O . VAL A 1 206 ? 15.911 75.716 141.596 1.00 30.86 206 VAL A O 1
ATOM 1542 N N . ASP A 1 207 ? 16.658 75.960 143.703 1.00 30.75 207 ASP A N 1
ATOM 1543 C CA . ASP A 1 207 ? 15.771 77.080 143.981 1.00 31.43 207 ASP A CA 1
ATOM 1544 C C . ASP A 1 207 ? 16.613 78.340 143.843 1.00 30.82 207 ASP A C 1
ATOM 1545 O O . ASP A 1 207 ? 17.347 78.713 144.758 1.00 30.47 207 ASP A O 1
ATOM 1550 N N . ILE A 1 208 ? 16.515 78.980 142.681 1.00 30.82 208 ILE A N 1
ATOM 1551 C CA . ILE A 1 208 ? 17.271 80.195 142.393 1.00 30.56 208 ILE A CA 1
ATOM 1552 C C . ILE A 1 208 ? 16.508 81.441 142.827 1.00 31.20 208 ILE A C 1
ATOM 1553 O O . ILE A 1 208 ? 15.361 81.648 142.428 1.00 30.99 208 ILE A O 1
ATOM 1558 N N . ARG A 1 209 ? 17.153 82.266 143.644 1.00 31.32 209 ARG A N 1
ATOM 1559 C CA . ARG A 1 209 ? 16.540 83.498 144.125 1.00 32.12 209 ARG A CA 1
ATOM 1560 C C . ARG A 1 209 ? 17.357 84.700 143.686 1.00 31.68 209 ARG A C 1
ATOM 1561 O O . ARG A 1 209 ? 18.407 84.999 144.253 1.00 30.88 209 ARG A O 1
ATOM 1569 N N . THR A 1 210 ? 16.868 85.383 142.658 1.00 32.22 210 THR A N 1
ATOM 1570 C CA . THR A 1 210 ? 17.546 86.557 142.132 1.00 32.90 210 THR A CA 1
ATOM 1571 C C . THR A 1 210 ? 17.083 87.802 142.878 1.00 33.43 210 THR A C 1
ATOM 1572 O O . THR A 1 210 ? 16.082 87.770 143.587 1.00 32.99 210 THR A O 1
ATOM 1576 N N . GLY A 1 211 ? 17.815 88.898 142.718 1.00 33.87 211 GLY A N 1
ATOM 1577 C CA . GLY A 1 211 ? 17.449 90.119 143.407 1.00 35.66 211 GLY A CA 1
ATOM 1578 C C . GLY A 1 211 ? 17.396 89.879 144.905 1.00 36.48 211 GLY A C 1
ATOM 1579 O O . GLY A 1 211 ? 16.616 90.510 145.624 1.00 36.47 211 GLY A O 1
ATOM 1580 N N . THR A 1 212 ? 18.229 88.956 145.377 1.00 36.39 212 THR A N 1
ATOM 1581 C CA . THR A 1 212 ? 18.275 88.625 146.796 1.00 36.46 212 THR A CA 1
ATOM 1582 C C . THR A 1 212 ? 19.611 89.030 147.396 1.00 36.26 212 THR A C 1
ATOM 1583 O O . THR A 1 212 ? 20.665 88.790 146.809 1.00 36.32 212 THR A O 1
ATOM 1587 N N . GLN A 1 213 ? 19.557 89.646 148.572 1.00 35.51 213 GLN A N 1
ATOM 1588 C CA . GLN A 1 213 ? 20.756 90.096 149.260 1.00 35.79 213 GLN A CA 1
ATOM 1589 C C . GLN A 1 213 ? 20.868 89.427 150.634 1.00 34.87 213 GLN A C 1
ATOM 1590 O O . GLN A 1 213 ? 19.903 89.403 151.404 1.00 33.77 213 GLN A O 1
ATOM 1596 N N . VAL A 1 214 ? 22.040 88.867 150.920 1.00 32.76 214 VAL A N 1
ATOM 1597 C CA . VAL A 1 214 ? 22.282 88.231 152.209 1.00 31.25 214 VAL A CA 1
ATOM 1598 C C . VAL A 1 214 ? 22.641 89.268 153.268 1.00 29.95 214 VAL A C 1
ATOM 1599 O O . VAL A 1 214 ? 23.557 90.063 153.043 1.00 29.82 214 VAL A O 1
ATOM 1603 N N . CYS A 1 215 ? 21.929 89.288 154.380 1.00 28.94 215 CYS A N 1
ATOM 1604 C CA . CYS A 1 215 ? 22.228 90.275 155.410 1.00 28.05 215 CYS A CA 1
ATOM 1605 C C . CYS A 1 215 ? 22.982 89.680 156.590 1.00 27.12 215 CYS A C 1
ATOM 1606 O O . CYS A 1 215 ? 23.555 90.414 157.396 1.00 26.77 215 CYS A O 1
ATOM 1609 N N . GLY A 1 216 ? 22.990 88.353 156.698 1.00 26.07 216 GLY A N 1
ATOM 1610 C CA . GLY A 1 216 ? 23.701 87.732 157.801 1.00 25.56 216 GLY A CA 1
ATOM 1611 C C . GLY A 1 216 ? 23.504 86.238 157.951 1.00 25.54 216 GLY A C 1
ATOM 1612 O O . GLY A 1 216 ? 22.933 85.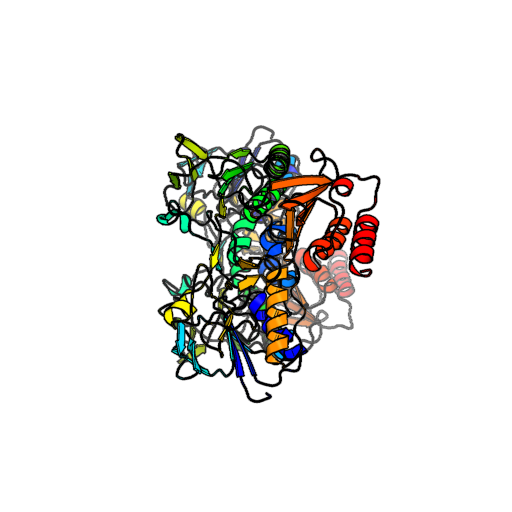578 157.078 1.00 24.62 216 GLY A O 1
ATOM 1613 N N . PHE A 1 217 ? 23.969 85.697 159.074 1.00 25.65 217 PHE A N 1
ATOM 1614 C CA . PHE A 1 217 ? 23.856 84.264 159.318 1.00 25.38 217 PHE A CA 1
ATOM 1615 C C . PHE A 1 217 ? 23.553 83.929 160.772 1.00 25.75 217 PHE A C 1
ATOM 1616 O O . PHE A 1 217 ? 23.789 84.734 161.673 1.00 24.88 217 PHE A O 1
ATOM 1624 N N . GLU A 1 218 ? 23.024 82.730 160.985 1.00 25.77 218 GLU A N 1
ATOM 1625 C CA . GLU A 1 218 ? 22.764 82.235 162.328 1.00 27.95 218 GLU A CA 1
ATOM 1626 C C . GLU A 1 218 ? 23.821 81.145 162.467 1.00 28.84 218 GLU A C 1
ATOM 1627 O O . GLU A 1 218 ? 24.147 80.475 161.482 1.00 28.89 218 GLU A O 1
ATOM 1633 N N . MET A 1 219 ? 24.372 80.982 163.664 1.00 29.09 219 MET A N 1
ATOM 1634 C CA . MET A 1 219 ? 25.405 79.977 163.884 1.00 30.27 219 MET A CA 1
ATOM 1635 C C . MET A 1 219 ? 25.244 79.203 165.176 1.00 30.19 219 MET A C 1
ATOM 1636 O O . MET A 1 219 ? 24.632 79.689 166.120 1.00 29.73 219 MET A O 1
ATOM 1641 N N . SER A 1 220 ? 25.808 77.996 165.209 1.00 29.60 220 SER A N 1
ATOM 1642 C CA . SER A 1 220 ? 25.749 77.150 166.396 1.00 30.42 220 SER A CA 1
ATOM 1643 C C . SER A 1 220 ? 26.880 77.567 167.331 1.00 31.31 220 SER A C 1
ATOM 1644 O O . SER A 1 220 ? 28.006 77.795 166.895 1.00 30.80 220 SER A O 1
ATOM 1647 N N . THR A 1 221 ? 26.572 77.667 168.618 1.00 32.39 221 THR A N 1
ATOM 1648 C CA . THR A 1 221 ? 27.550 78.085 169.614 1.00 33.77 221 THR A CA 1
ATOM 1649 C C . THR A 1 221 ? 28.660 77.066 169.876 1.00 35.60 221 THR A C 1
ATOM 1650 O O . THR A 1 221 ? 29.830 77.429 169.988 1.00 36.33 221 THR A O 1
ATOM 1654 N N . ASP A 1 222 ? 28.295 75.793 169.964 1.00 37.20 222 ASP A N 1
ATOM 1655 C CA . ASP A 1 222 ? 29.272 74.745 170.243 1.00 39.61 222 ASP A CA 1
ATOM 1656 C C . ASP A 1 222 ? 30.185 74.413 169.063 1.00 39.88 222 ASP A C 1
ATOM 1657 O O . ASP A 1 222 ? 31.408 74.415 169.197 1.00 40.45 222 ASP A O 1
ATOM 1662 N N . GLN A 1 223 ? 29.588 74.146 167.907 1.00 40.06 223 GLN A N 1
ATOM 1663 C CA . GLN A 1 223 ? 30.346 73.785 166.715 1.00 39.78 223 GLN A CA 1
ATOM 1664 C C . GLN A 1 223 ? 30.855 74.959 165.885 1.00 37.97 223 GLN A C 1
ATOM 1665 O O . GLN A 1 223 ? 31.677 74.774 164.989 1.00 37.33 223 GLN A O 1
ATOM 1671 N N . GLN A 1 224 ? 30.378 76.161 166.182 1.00 36.23 224 GLN A N 1
ATOM 1672 C CA . GLN A 1 224 ? 30.797 77.338 165.429 1.00 35.08 224 GLN A CA 1
ATOM 1673 C C . GLN A 1 224 ? 30.561 77.104 163.935 1.00 32.52 224 GLN A C 1
ATOM 1674 O O . GLN A 1 224 ? 31.413 77.410 163.106 1.00 32.36 224 GLN A O 1
ATOM 1680 N N . LYS A 1 225 ? 29.404 76.545 163.604 1.00 29.58 225 LYS A N 1
ATOM 1681 C CA . LYS A 1 225 ? 29.048 76.285 162.216 1.00 27.70 225 LYS A CA 1
ATOM 1682 C C . LYS A 1 225 ? 27.820 77.102 161.832 1.00 26.10 225 LYS A C 1
ATOM 1683 O O . LYS A 1 225 ? 27.016 77.466 162.690 1.00 24.05 225 LYS A O 1
ATOM 1689 N N . VAL A 1 226 ? 27.687 77.400 160.543 1.00 24.00 226 VAL A N 1
ATOM 1690 C CA . VAL A 1 226 ? 26.537 78.152 160.061 1.00 22.04 226 VAL A CA 1
ATOM 1691 C C . VAL A 1 226 ? 25.335 77.216 160.087 1.00 22.68 226 VAL A C 1
ATOM 1692 O O . VAL A 1 226 ? 25.450 76.043 159.727 1.00 22.22 226 VAL A O 1
ATOM 1696 N N . THR A 1 227 ? 24.192 77.724 160.537 1.00 20.96 227 THR A N 1
ATOM 1697 C CA . THR A 1 227 ? 22.978 76.926 160.577 1.00 21.94 227 THR A CA 1
ATOM 1698 C C . THR A 1 227 ? 21.913 77.544 159.685 1.00 22.08 227 THR A C 1
ATOM 1699 O O . THR A 1 227 ? 20.921 76.895 159.357 1.00 21.80 227 THR A O 1
ATOM 1703 N N . ALA A 1 228 ? 22.108 78.801 159.291 1.00 23.18 228 ALA A N 1
ATOM 1704 C CA . ALA A 1 228 ? 21.134 79.459 158.428 1.00 23.51 228 ALA A CA 1
ATOM 1705 C C . ALA A 1 228 ? 21.646 80.745 157.788 1.00 23.57 228 ALA A C 1
ATOM 1706 O O . ALA A 1 228 ? 22.494 81.441 158.342 1.00 23.40 228 ALA A O 1
ATOM 1708 N N . VAL A 1 229 ? 21.118 81.046 156.607 1.00 23.43 229 VAL A N 1
ATOM 1709 C CA . VAL A 1 229 ? 21.489 82.251 155.871 1.00 22.74 229 VAL A CA 1
ATOM 1710 C C . VAL A 1 229 ? 20.261 83.162 155.907 1.00 23.25 229 VAL A C 1
ATOM 1711 O O . VAL A 1 229 ? 19.154 82.723 155.596 1.00 22.90 229 VAL A O 1
ATOM 1715 N N . LEU A 1 230 ? 20.446 84.418 156.299 1.00 24.63 230 LEU A N 1
ATOM 1716 C CA . LEU A 1 230 ? 19.320 85.347 156.362 1.00 26.75 230 LEU A CA 1
ATOM 1717 C C . LEU A 1 230 ? 19.369 86.341 155.215 1.00 27.17 230 LEU A C 1
ATOM 1718 O O . LEU A 1 230 ? 20.420 86.897 154.910 1.00 26.89 230 LEU A O 1
ATOM 1723 N N . CYS A 1 231 ? 18.226 86.564 154.584 1.00 29.43 231 CYS A N 1
ATOM 1724 C CA . CYS A 1 231 ? 18.149 87.508 153.478 1.00 31.45 231 CYS A CA 1
ATOM 1725 C C . CYS A 1 231 ? 17.625 88.845 153.969 1.00 32.47 231 CYS A C 1
ATOM 1726 O O . CYS A 1 231 ? 16.885 88.910 154.949 1.00 32.49 231 CYS A O 1
ATOM 1729 N N . GLU A 1 232 ? 18.008 89.907 153.271 1.00 33.80 232 GLU A N 1
ATOM 1730 C CA . GLU A 1 232 ? 17.595 91.261 153.614 1.00 35.62 232 GLU A CA 1
ATOM 1731 C C . GLU A 1 232 ? 16.076 91.402 153.753 1.00 35.60 232 GLU A C 1
ATOM 1732 O O . GLU A 1 232 ? 15.592 92.195 154.561 1.00 34.87 232 GLU A O 1
ATOM 1738 N N . ASP A 1 233 ? 15.324 90.627 152.979 1.00 35.92 233 ASP A N 1
ATOM 1739 C CA . ASP A 1 233 ? 13.870 90.705 153.040 1.00 36.90 233 ASP A CA 1
ATOM 1740 C C . ASP A 1 233 ? 13.270 89.861 154.167 1.00 36.86 233 ASP A C 1
ATOM 1741 O O . ASP A 1 233 ? 12.057 89.650 154.210 1.00 36.31 233 ASP A O 1
ATOM 1746 N N . GLY A 1 234 ? 14.121 89.368 155.067 1.00 36.60 234 GLY A N 1
ATOM 1747 C CA . GLY A 1 234 ? 13.641 88.581 156.194 1.00 35.41 234 GLY A CA 1
ATOM 1748 C C . GLY A 1 234 ? 13.529 87.077 156.009 1.00 35.79 234 GLY A C 1
ATOM 1749 O O . GLY A 1 234 ? 13.089 86.369 156.918 1.00 35.24 234 GLY A O 1
ATOM 1750 N N . THR A 1 235 ? 13.924 86.576 154.845 1.00 34.55 235 THR A N 1
ATOM 1751 C CA . THR A 1 235 ? 13.841 85.145 154.591 1.00 34.00 235 THR A CA 1
ATOM 1752 C C . THR A 1 235 ? 14.953 84.378 155.305 1.00 32.47 235 THR A C 1
ATOM 1753 O O . THR A 1 235 ? 16.124 84.739 155.206 1.00 32.09 235 THR A O 1
ATOM 1757 N N . ARG A 1 236 ? 14.584 83.331 156.035 1.00 31.61 236 ARG A N 1
ATOM 1758 C CA . ARG A 1 236 ? 15.581 82.509 156.710 1.00 30.47 236 ARG A CA 1
ATOM 1759 C C . ARG A 1 236 ? 15.781 81.231 155.902 1.00 29.61 236 ARG A C 1
ATOM 1760 O O . ARG A 1 236 ? 14.839 80.471 155.676 1.00 29.72 236 ARG A O 1
ATOM 1768 N N . LEU A 1 237 ? 17.010 81.001 155.462 1.00 28.60 237 LEU A N 1
ATOM 1769 C CA . LEU A 1 237 ? 17.317 79.803 154.695 1.00 27.86 237 LEU A CA 1
ATOM 1770 C C . LEU A 1 237 ? 18.205 78.896 155.540 1.00 26.07 237 LEU A C 1
ATOM 1771 O O . LEU A 1 237 ? 19.381 79.188 155.739 1.00 25.21 237 LEU A O 1
ATOM 1776 N N . PRO A 1 238 ? 17.647 77.791 156.062 1.00 25.38 238 PRO A N 1
ATOM 1777 C CA . PRO A 1 238 ? 18.448 76.875 156.880 1.00 25.00 238 PRO A CA 1
ATOM 1778 C C . PRO A 1 238 ? 19.520 76.264 155.985 1.00 25.26 238 PRO A C 1
ATOM 1779 O O . PRO A 1 238 ? 19.244 75.922 154.838 1.00 24.96 238 PRO A O 1
ATOM 1783 N N . ALA A 1 239 ? 20.740 76.136 156.496 1.00 24.54 239 ALA A N 1
ATOM 1784 C CA . ALA A 1 239 ? 21.817 75.587 155.684 1.00 24.38 239 ALA A CA 1
ATOM 1785 C C . ALA A 1 239 ? 22.783 74.698 156.448 1.00 24.56 239 ALA A C 1
ATOM 1786 O O . ALA A 1 239 ? 23.126 74.977 157.595 1.00 24.80 239 ALA A O 1
ATOM 1788 N N . ASP A 1 240 ? 23.215 73.624 155.797 1.00 24.56 240 ASP A N 1
ATOM 1789 C CA . ASP A 1 240 ? 24.191 72.713 156.383 1.00 23.65 240 ASP A CA 1
ATOM 1790 C C . ASP A 1 240 ? 25.542 73.073 155.774 1.00 23.15 240 ASP A C 1
ATOM 1791 O O . ASP A 1 240 ? 26.596 72.755 156.324 1.00 22.78 240 ASP A O 1
ATOM 1796 N N . LEU A 1 241 ? 25.494 73.753 154.631 1.00 22.20 241 LEU A N 1
ATOM 1797 C CA . LEU A 1 241 ? 26.701 74.152 153.917 1.00 21.43 241 LEU A CA 1
ATOM 1798 C C . LEU A 1 241 ? 26.455 75.444 153.148 1.00 21.00 241 LEU A C 1
ATOM 1799 O O . LEU A 1 241 ? 25.384 75.636 152.575 1.00 20.43 241 LEU A O 1
ATOM 1804 N N . VAL A 1 242 ? 27.448 76.325 153.143 1.00 20.06 242 VAL A N 1
ATOM 1805 C CA . VAL A 1 242 ? 27.344 77.591 152.427 1.00 20.82 242 VAL A CA 1
ATOM 1806 C C . VAL A 1 242 ? 28.595 77.778 151.591 1.00 19.72 242 VAL A C 1
ATOM 1807 O O . VAL A 1 242 ? 29.712 77.707 152.100 1.00 20.37 242 VAL A O 1
ATOM 1811 N N . ILE A 1 243 ? 28.403 77.999 150.298 1.00 19.76 243 ILE A N 1
ATOM 1812 C CA . ILE A 1 243 ? 29.517 78.211 149.387 1.00 19.59 243 ILE A CA 1
ATOM 1813 C C . ILE A 1 243 ? 29.329 79.585 148.766 1.00 20.60 243 ILE A C 1
ATOM 1814 O O . ILE A 1 243 ? 28.301 79.863 148.150 1.00 20.84 243 ILE A O 1
ATOM 1819 N N . ALA A 1 244 ? 30.321 80.448 148.947 1.00 21.47 244 ALA A N 1
ATOM 1820 C CA . ALA A 1 244 ? 30.240 81.804 148.428 1.00 22.95 244 ALA A CA 1
ATOM 1821 C C . ALA A 1 244 ? 31.165 82.038 147.241 1.00 23.68 244 ALA A C 1
ATOM 1822 O O . ALA A 1 244 ? 32.312 81.588 147.225 1.00 23.59 244 ALA A O 1
ATOM 1824 N N . GLY A 1 245 ? 30.647 82.758 146.252 1.00 24.90 245 GLY A N 1
ATOM 1825 C CA . GLY A 1 245 ? 31.418 83.072 145.067 1.00 26.44 245 GLY A CA 1
ATOM 1826 C C . GLY A 1 245 ? 30.871 84.353 144.467 1.00 27.22 245 GLY A C 1
ATOM 1827 O O . GLY A 1 245 ? 29.958 84.318 143.644 1.00 27.32 245 GLY A O 1
ATOM 1828 N N . ILE A 1 246 ? 31.423 85.486 144.887 1.00 28.33 246 ILE A N 1
ATOM 1829 C CA . ILE A 1 246 ? 30.968 86.777 144.390 1.00 29.51 246 ILE A CA 1
ATOM 1830 C C . ILE A 1 246 ? 32.035 87.497 143.575 1.00 29.90 246 ILE A C 1
ATOM 1831 O O . ILE A 1 246 ? 32.107 88.725 143.582 1.00 31.51 246 ILE A O 1
ATOM 1836 N N . GLY A 1 247 ? 32.866 86.734 142.873 1.00 29.85 247 GLY A N 1
ATOM 1837 C CA . GLY A 1 247 ? 33.898 87.351 142.065 1.00 29.04 247 GLY A CA 1
ATOM 1838 C C . GLY A 1 247 ? 35.303 87.132 142.573 1.00 28.89 247 GLY A C 1
ATOM 1839 O O . GLY A 1 247 ? 35.516 86.593 143.661 1.00 30.10 247 GLY A O 1
ATOM 1840 N N . LEU A 1 248 ? 36.267 87.579 141.776 1.00 27.91 248 LEU A N 1
ATOM 1841 C CA . LEU A 1 248 ? 37.675 87.430 142.095 1.00 27.99 248 LEU A CA 1
ATOM 1842 C C . LEU A 1 248 ? 38.370 88.784 142.177 1.00 29.00 248 LEU A C 1
ATOM 1843 O O . LEU A 1 248 ? 38.021 89.717 141.453 1.00 29.06 248 LEU A O 1
ATOM 1848 N N . ILE A 1 249 ? 39.352 88.884 143.065 1.00 28.51 249 ILE A N 1
ATOM 1849 C CA . ILE A 1 249 ? 40.135 90.103 143.211 1.00 28.67 249 ILE A CA 1
ATOM 1850 C C . ILE A 1 249 ? 41.524 89.761 142.695 1.00 28.00 249 ILE A C 1
ATOM 1851 O O . ILE A 1 249 ? 42.192 88.880 143.237 1.00 27.91 249 ILE A O 1
ATOM 1856 N N . PRO A 1 250 ? 41.977 90.437 141.630 1.00 27.65 250 PRO A N 1
ATOM 1857 C CA . PRO A 1 250 ? 43.312 90.124 141.119 1.00 27.92 250 PRO A CA 1
ATOM 1858 C C . PRO A 1 250 ? 44.379 90.457 142.159 1.00 28.55 250 PRO A C 1
ATOM 1859 O O . PRO A 1 250 ? 44.261 91.459 142.866 1.00 28.55 250 PRO A O 1
ATOM 1863 N N . ASN A 1 251 ? 45.402 89.610 142.261 1.00 28.78 251 ASN A N 1
ATOM 1864 C CA . ASN A 1 251 ? 46.489 89.819 143.214 1.00 29.63 251 ASN A CA 1
ATOM 1865 C C . ASN A 1 251 ? 47.556 90.728 142.598 1.00 30.76 251 ASN A C 1
ATOM 1866 O O . ASN A 1 251 ? 48.515 90.257 141.984 1.00 30.80 251 ASN A O 1
ATOM 1871 N N . CYS A 1 252 ? 47.385 92.033 142.784 1.00 32.16 252 CYS A N 1
ATOM 1872 C CA . CYS A 1 252 ? 48.299 93.024 142.223 1.00 35.19 252 CYS A CA 1
ATOM 1873 C C . CYS A 1 252 ? 49.192 93.725 143.246 1.00 36.65 252 CYS A C 1
ATOM 1874 O O . CYS A 1 252 ? 50.047 94.529 142.871 1.00 36.50 252 CYS A O 1
ATOM 1877 N N . GLU A 1 253 ? 48.995 93.427 144.528 1.00 37.53 253 GLU A N 1
ATOM 1878 C CA . GLU A 1 253 ? 49.779 94.058 145.592 1.00 38.95 253 GLU A CA 1
ATOM 1879 C C . GLU A 1 253 ? 51.276 94.176 145.332 1.00 38.21 253 GLU A C 1
ATOM 1880 O O . GLU A 1 253 ? 51.849 95.245 145.523 1.00 39.08 253 GLU A O 1
ATOM 1886 N N . LEU A 1 254 ? 51.915 93.091 144.908 1.00 37.88 254 LEU A N 1
ATOM 1887 C CA . LEU A 1 254 ? 53.349 93.132 144.635 1.00 38.52 254 LEU A CA 1
ATOM 1888 C C . LEU A 1 254 ? 53.686 94.190 143.597 1.00 39.30 254 LEU A C 1
ATOM 1889 O O . LEU A 1 254 ? 54.687 94.900 143.716 1.00 38.72 254 LEU A O 1
ATOM 1894 N N . ALA A 1 255 ? 52.843 94.285 142.575 1.00 39.87 255 ALA A N 1
ATOM 1895 C CA . ALA A 1 255 ? 53.045 95.242 141.498 1.00 40.79 255 ALA A CA 1
ATOM 1896 C C . ALA A 1 255 ? 52.863 96.680 141.965 1.00 41.05 255 ALA A C 1
ATOM 1897 O O . ALA A 1 255 ? 53.766 97.500 141.824 1.00 41.49 255 ALA A O 1
ATOM 1899 N N . SER A 1 256 ? 51.695 96.983 142.522 1.00 41.99 256 SER A N 1
ATOM 1900 C CA . SER A 1 256 ? 51.406 98.334 142.981 1.00 43.20 256 SER A CA 1
ATOM 1901 C C . SER A 1 256 ? 52.407 98.829 144.018 1.00 44.12 256 SER A C 1
ATOM 1902 O O . SER A 1 256 ? 52.681 100.026 144.098 1.00 44.19 256 SER A O 1
ATOM 1905 N N . ALA A 1 257 ? 52.955 97.910 144.806 1.00 44.55 257 ALA A N 1
ATOM 1906 C CA . ALA A 1 257 ? 53.932 98.275 145.826 1.00 44.74 257 ALA A CA 1
ATOM 1907 C C . ALA A 1 257 ? 55.270 98.629 145.185 1.00 44.81 257 ALA A C 1
ATOM 1908 O O . ALA A 1 257 ? 55.984 99.509 145.665 1.00 45.25 257 ALA A O 1
ATOM 1910 N N . ALA A 1 258 ? 55.606 97.943 144.096 1.00 44.16 258 ALA A N 1
ATOM 1911 C CA . ALA A 1 258 ? 56.864 98.191 143.404 1.00 43.79 258 ALA A CA 1
ATOM 1912 C C . ALA A 1 258 ? 56.755 99.343 142.404 1.00 43.39 258 ALA A C 1
ATOM 1913 O O . ALA A 1 258 ? 57.662 99.565 141.605 1.00 43.99 258 ALA A O 1
ATOM 1915 N N . GLY A 1 259 ? 55.640 100.065 142.450 1.00 43.08 259 GLY A N 1
ATOM 1916 C CA . GLY A 1 259 ? 55.447 101.191 141.552 1.00 42.99 259 GLY A CA 1
ATOM 1917 C C . GLY A 1 259 ? 55.049 100.855 140.125 1.00 43.07 259 GLY A C 1
ATOM 1918 O O . GLY A 1 259 ? 55.203 101.683 139.226 1.00 42.92 259 GLY A O 1
ATOM 1919 N N . LEU A 1 260 ? 54.542 99.645 139.904 1.00 42.64 260 LEU A N 1
ATOM 1920 C CA . LEU A 1 260 ? 54.123 99.238 138.568 1.00 41.35 260 LEU A CA 1
ATOM 1921 C C . LEU A 1 260 ? 52.683 99.686 138.358 1.00 40.93 260 LEU A C 1
ATOM 1922 O O . LEU A 1 260 ? 51.905 99.746 139.308 1.00 41.15 260 LEU A O 1
ATOM 1927 N N . GLN A 1 261 ? 52.328 100.005 137.118 1.00 40.57 261 GLN A N 1
ATOM 1928 C CA . GLN A 1 261 ? 50.975 100.459 136.827 1.00 40.35 261 GLN A CA 1
ATOM 1929 C C . GLN A 1 261 ? 49.948 99.372 137.116 1.00 40.14 261 GLN A C 1
ATOM 1930 O O . GLN A 1 261 ? 50.114 98.218 136.715 1.00 39.69 261 GLN A O 1
ATOM 1936 N N . VAL A 1 262 ? 48.882 99.754 137.807 1.00 39.77 262 VAL A N 1
ATOM 1937 C CA . VAL A 1 262 ? 47.819 98.826 138.160 1.00 39.93 262 VAL A CA 1
ATOM 1938 C C . VAL A 1 262 ? 46.458 99.483 137.969 1.00 39.98 262 VAL A C 1
ATOM 1939 O O . VAL A 1 262 ? 46.305 100.687 138.169 1.00 41.03 262 VAL A O 1
ATOM 1943 N N . ASP A 1 263 ? 45.479 98.682 137.566 1.00 39.28 263 ASP A N 1
ATOM 1944 C CA . ASP A 1 263 ? 44.116 99.150 137.355 1.00 38.95 263 ASP A CA 1
ATOM 1945 C C . ASP A 1 263 ? 43.237 97.915 137.207 1.00 37.74 263 ASP A C 1
ATOM 1946 O O . ASP A 1 263 ? 43.042 97.415 136.101 1.00 36.90 263 ASP A O 1
ATOM 1951 N N . ASN A 1 264 ? 42.707 97.434 138.328 1.00 37.02 264 ASN A N 1
ATOM 1952 C CA . ASN A 1 264 ? 41.873 96.236 138.335 1.00 36.52 264 ASN A CA 1
ATOM 1953 C C . ASN A 1 264 ? 42.663 95.177 137.584 1.00 35.34 264 ASN A C 1
ATOM 1954 O O . ASN A 1 264 ? 42.162 94.551 136.654 1.00 35.35 264 ASN A O 1
ATOM 1959 N N . GLY A 1 265 ? 43.912 95.001 137.995 1.00 34.40 265 GLY A N 1
ATOM 1960 C CA . GLY A 1 265 ? 44.785 94.037 137.359 1.00 33.33 265 GLY A CA 1
ATOM 1961 C C . GLY A 1 265 ? 46.128 94.682 137.104 1.00 33.08 265 GLY A C 1
ATOM 1962 O O . GLY A 1 265 ? 46.269 95.899 137.231 1.00 33.53 265 GLY A O 1
ATOM 1963 N N . ILE A 1 266 ? 47.121 93.872 136.758 1.00 32.21 266 ILE A N 1
ATOM 1964 C CA . ILE A 1 266 ? 48.456 94.377 136.478 1.00 32.17 266 ILE A CA 1
ATOM 1965 C C . ILE A 1 266 ? 48.552 94.724 134.990 1.00 32.72 266 ILE A C 1
ATOM 1966 O O . ILE A 1 266 ? 48.480 93.848 134.125 1.00 32.14 266 ILE A O 1
ATOM 1971 N N . VAL A 1 267 ? 48.701 96.013 134.704 1.00 32.93 267 VAL A N 1
ATOM 1972 C CA . VAL A 1 267 ? 48.782 96.502 133.331 1.00 32.99 267 VAL A CA 1
ATOM 1973 C C . VAL A 1 267 ? 50.026 96.027 132.587 1.00 32.93 267 VAL A C 1
ATOM 1974 O O . VAL A 1 267 ? 51.145 96.155 133.078 1.00 33.60 267 VAL A O 1
ATOM 1978 N N . ILE A 1 268 ? 49.819 95.465 131.400 1.00 32.92 268 ILE A N 1
ATOM 1979 C CA . ILE A 1 268 ? 50.918 94.987 130.571 1.00 33.05 268 ILE A CA 1
ATOM 1980 C C . ILE A 1 268 ? 50.724 95.474 129.138 1.00 34.17 268 ILE A C 1
ATOM 1981 O O . ILE A 1 268 ? 49.594 95.742 128.715 1.00 33.20 268 ILE A O 1
ATOM 1986 N N . ASN A 1 269 ? 51.820 95.584 128.391 1.00 35.19 269 ASN A N 1
ATOM 1987 C CA . ASN A 1 269 ? 51.740 96.042 127.007 1.00 36.75 269 ASN A CA 1
ATOM 1988 C C . ASN A 1 269 ? 51.711 94.889 126.012 1.00 37.16 269 ASN A C 1
ATOM 1989 O O . ASN A 1 269 ? 51.675 93.720 126.400 1.00 37.53 269 ASN A O 1
ATOM 1994 N N . GLU A 1 270 ? 51.731 95.228 124.726 1.00 37.39 270 GLU A N 1
ATOM 1995 C CA . GLU A 1 270 ? 51.686 94.226 123.672 1.00 38.03 270 GLU A CA 1
ATOM 1996 C C . GLU A 1 270 ? 52.794 93.190 123.801 1.00 37.11 270 GLU A C 1
ATOM 1997 O O . GLU A 1 270 ? 52.694 92.100 123.244 1.00 36.35 270 GLU A O 1
ATOM 2003 N N . HIS A 1 271 ? 53.848 93.525 124.538 1.00 36.80 271 HIS A N 1
ATOM 2004 C CA . HIS A 1 271 ? 54.948 92.585 124.728 1.00 37.08 271 HIS A CA 1
ATOM 2005 C C . HIS A 1 271 ? 54.895 91.895 126.089 1.00 36.47 271 HIS A C 1
ATOM 2006 O O . HIS A 1 271 ? 55.889 91.327 126.545 1.00 35.96 271 HIS A O 1
ATOM 2013 N N . MET A 1 272 ? 53.725 91.951 126.724 1.00 35.92 272 MET A N 1
ATOM 2014 C CA . MET A 1 272 ? 53.498 91.323 128.023 1.00 35.57 272 MET A CA 1
ATOM 2015 C C . MET A 1 272 ? 54.232 92.016 129.170 1.00 36.45 272 MET A C 1
ATOM 2016 O O . MET A 1 272 ? 54.130 91.591 130.323 1.00 35.93 272 MET A O 1
ATOM 2021 N N . GLN A 1 273 ? 54.956 93.086 128.853 1.00 36.51 273 GLN A N 1
ATOM 2022 C CA . GLN A 1 273 ? 55.717 93.829 129.856 1.00 37.19 273 GLN A CA 1
ATOM 2023 C C . GLN A 1 273 ? 54.870 94.783 130.688 1.00 36.92 273 GLN A C 1
ATOM 2024 O O . GLN A 1 273 ? 53.905 95.365 130.197 1.00 37.81 273 GLN A O 1
ATOM 2030 N N . THR A 1 274 ? 55.241 94.943 131.955 1.00 36.95 274 THR A N 1
ATOM 2031 C CA . THR A 1 274 ? 54.544 95.861 132.849 1.00 37.60 274 THR A CA 1
ATOM 2032 C C . THR A 1 274 ? 55.262 97.202 132.705 1.00 38.55 274 THR A C 1
ATOM 2033 O O . THR A 1 274 ? 56.042 97.390 131.773 1.00 38.50 274 THR A O 1
ATOM 2037 N N . SER A 1 275 ? 55.013 98.125 133.627 1.00 40.33 275 SER A N 1
ATOM 2038 C CA . SER A 1 275 ? 55.665 99.431 133.583 1.00 41.55 275 SER A CA 1
ATOM 2039 C C . SER A 1 275 ? 57.175 99.222 133.573 1.00 42.08 275 SER A C 1
ATOM 2040 O O . SER A 1 275 ? 57.932 100.073 133.100 1.00 42.53 275 SER A O 1
ATOM 2043 N N . ASP A 1 276 ? 57.603 98.080 134.105 1.00 41.85 276 ASP A N 1
ATOM 2044 C CA . ASP A 1 276 ? 59.015 97.730 134.173 1.00 41.56 276 ASP A CA 1
ATOM 2045 C C . ASP A 1 276 ? 59.333 96.690 133.108 1.00 41.28 276 ASP A C 1
ATOM 2046 O O . ASP A 1 276 ? 58.762 95.599 133.099 1.00 41.66 276 ASP A O 1
ATOM 2051 N N . PRO A 1 277 ? 60.259 97.021 132.195 1.00 40.82 277 PRO A N 1
ATOM 2052 C CA . PRO A 1 277 ? 60.720 96.186 131.081 1.00 40.52 277 PRO A CA 1
ATOM 2053 C C . PRO A 1 277 ? 61.060 94.736 131.418 1.00 39.46 277 PRO A C 1
ATOM 2054 O O . PRO A 1 277 ? 60.712 93.825 130.667 1.00 39.80 277 PRO A O 1
ATOM 2058 N N . LEU A 1 278 ? 61.744 94.523 132.537 1.00 38.65 278 LEU A N 1
ATOM 2059 C CA . LEU A 1 278 ? 62.141 93.176 132.931 1.00 37.67 278 LEU A CA 1
ATOM 2060 C C . LEU A 1 278 ? 61.038 92.411 133.667 1.00 36.17 278 LEU A C 1
ATOM 2061 O O . LEU A 1 278 ? 61.206 91.235 133.986 1.00 36.08 278 LEU A O 1
ATOM 2066 N N . ILE A 1 279 ? 59.916 93.072 133.934 1.00 35.40 279 ILE A N 1
ATOM 2067 C CA . ILE A 1 279 ? 58.809 92.428 134.641 1.00 34.06 279 ILE A CA 1
ATOM 2068 C C . ILE A 1 279 ? 57.561 92.289 133.772 1.00 33.81 279 ILE A C 1
ATOM 2069 O O . ILE A 1 279 ? 57.046 93.274 133.239 1.00 34.30 279 ILE A O 1
ATOM 2074 N N . MET A 1 280 ? 57.076 91.059 133.638 1.00 32.86 280 MET A N 1
ATOM 2075 C CA . MET A 1 280 ? 55.875 90.787 132.854 1.00 32.63 280 MET A CA 1
ATOM 2076 C C . MET A 1 280 ? 54.768 90.263 133.773 1.00 31.56 280 MET A C 1
ATOM 2077 O O . MET A 1 280 ? 55.034 89.870 134.909 1.00 31.63 280 MET A O 1
ATOM 2082 N N . ALA A 1 281 ? 53.529 90.277 133.285 1.00 30.25 281 ALA A N 1
ATOM 2083 C CA . ALA A 1 281 ? 52.386 89.768 134.045 1.00 28.32 281 ALA A CA 1
ATOM 2084 C C . ALA A 1 281 ? 51.639 88.806 133.123 1.00 27.94 281 ALA A C 1
ATOM 2085 O O . ALA A 1 281 ? 51.710 88.941 131.901 1.00 27.74 281 ALA A O 1
ATOM 2087 N N . VAL A 1 282 ? 50.917 87.845 133.698 1.00 26.13 282 VAL A N 1
ATOM 2088 C CA . VAL A 1 282 ? 50.213 86.851 132.888 1.00 24.70 282 VAL A CA 1
ATOM 2089 C C . VAL A 1 282 ? 49.068 86.175 133.646 1.00 24.54 282 VAL A C 1
ATOM 2090 O O . VAL A 1 282 ? 49.146 85.988 134.861 1.00 24.74 282 VAL A O 1
ATOM 2094 N N . GLY A 1 283 ? 48.008 85.814 132.922 1.00 23.79 283 GLY A N 1
ATOM 2095 C CA . GLY A 1 283 ? 46.880 85.132 133.536 1.00 22.14 283 GLY A CA 1
ATOM 2096 C C . GLY A 1 283 ? 45.772 86.004 134.089 1.00 22.43 283 GLY A C 1
ATOM 2097 O O . GLY A 1 283 ? 45.548 87.118 133.622 1.00 23.10 283 GLY A O 1
ATOM 2098 N N . ASP A 1 284 ? 45.070 85.478 135.091 1.00 22.45 284 ASP A N 1
ATOM 2099 C CA . ASP A 1 284 ? 43.963 86.178 135.735 1.00 23.19 284 ASP A CA 1
ATOM 2100 C C . ASP A 1 284 ? 44.332 87.572 136.24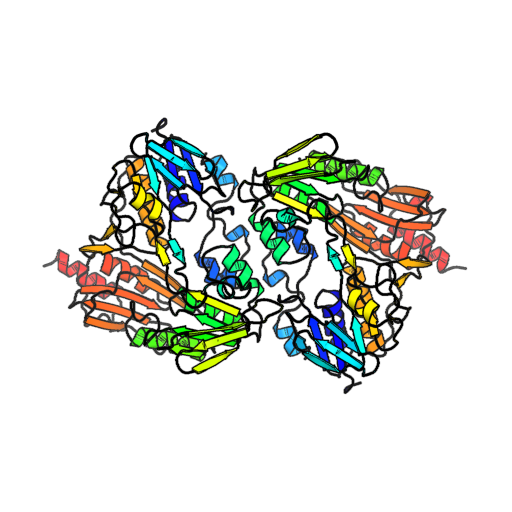8 1.00 23.13 284 ASP A C 1
ATOM 2101 O O . ASP A 1 284 ? 43.477 88.444 136.334 1.00 23.13 284 ASP A O 1
ATOM 2106 N N . CYS A 1 285 ? 45.599 87.772 136.594 1.00 24.79 285 CYS A N 1
ATOM 2107 C CA . CYS A 1 285 ? 46.041 89.052 137.145 1.00 25.93 285 CYS A CA 1
ATOM 2108 C C . CYS A 1 285 ? 46.400 90.116 136.122 1.00 27.22 285 CYS A C 1
ATOM 2109 O O . CYS A 1 285 ? 46.622 91.271 136.488 1.00 27.31 285 CYS A O 1
ATOM 2112 N N . ALA A 1 286 ? 46.451 89.742 134.849 1.00 27.97 286 ALA A N 1
ATOM 2113 C CA . ALA A 1 286 ? 46.857 90.681 133.810 1.00 29.17 286 ALA A CA 1
ATOM 2114 C C . ALA A 1 286 ? 45.772 91.453 133.074 1.00 29.93 286 ALA A C 1
ATOM 2115 O O . ALA A 1 286 ? 44.827 90.874 132.534 1.00 29.89 286 ALA A O 1
ATOM 2117 N N . ARG A 1 287 ? 45.916 92.776 133.067 1.00 30.58 287 ARG A N 1
ATOM 2118 C CA . ARG A 1 287 ? 44.993 93.635 132.340 1.00 31.50 287 ARG A CA 1
ATOM 2119 C C . ARG A 1 287 ? 45.763 94.030 131.086 1.00 31.05 287 ARG A C 1
ATOM 2120 O O . ARG A 1 287 ? 46.807 94.673 131.163 1.00 31.25 287 ARG A O 1
ATOM 2128 N N . PHE A 1 288 ? 45.255 93.623 129.930 1.00 31.52 288 PHE A N 1
ATOM 2129 C CA . PHE A 1 288 ? 45.925 93.909 128.671 1.00 31.86 288 PHE A CA 1
ATOM 2130 C C . PHE A 1 288 ? 44.991 94.586 127.678 1.00 31.86 288 PHE A C 1
ATOM 2131 O O . PHE A 1 288 ? 43.777 94.626 127.871 1.00 31.60 288 PHE A O 1
ATOM 2139 N N . HIS A 1 289 ? 45.568 95.114 126.607 1.00 32.77 289 HIS A N 1
ATOM 2140 C CA . HIS A 1 289 ? 44.773 95.779 125.587 1.00 33.62 289 HIS A CA 1
ATOM 2141 C C . HIS A 1 289 ? 44.388 94.810 124.476 1.00 33.21 289 HIS A C 1
ATOM 2142 O O . HIS A 1 289 ? 45.246 94.239 123.807 1.00 33.56 289 HIS A O 1
ATOM 2149 N N . SER A 1 290 ? 43.089 94.606 124.305 1.00 33.55 290 SER A N 1
ATOM 2150 C CA . SER A 1 290 ? 42.597 93.723 123.257 1.00 34.59 290 SER A CA 1
ATOM 2151 C C . SER A 1 290 ? 42.469 94.546 121.986 1.00 34.94 290 SER A C 1
ATOM 2152 O O . SER A 1 290 ? 41.671 95.476 121.932 1.00 33.61 290 SER A O 1
ATOM 2155 N N . GLN A 1 291 ? 43.257 94.219 120.971 1.00 37.00 291 GLN A N 1
ATOM 2156 C CA . GLN A 1 291 ? 43.178 94.960 119.718 1.00 39.54 291 GLN A CA 1
ATOM 2157 C C . GLN A 1 291 ? 41.918 94.535 118.974 1.00 39.46 291 GLN A C 1
ATOM 2158 O O . GLN A 1 291 ? 41.342 95.306 118.208 1.00 39.58 291 GLN A O 1
ATOM 2164 N N . LEU A 1 292 ? 41.480 93.308 119.227 1.00 39.30 292 LEU A N 1
ATOM 2165 C CA . LEU A 1 292 ? 40.276 92.788 118.598 1.00 38.95 292 LEU A CA 1
ATOM 2166 C C . LEU A 1 292 ? 39.078 93.657 118.991 1.00 38.64 292 LEU A C 1
ATOM 2167 O O . LEU A 1 292 ? 38.212 93.947 118.165 1.00 38.43 292 LEU A O 1
ATOM 2172 N N . TYR A 1 293 ? 39.034 94.080 120.251 1.00 37.80 293 TYR A N 1
ATOM 2173 C CA . TYR A 1 293 ? 37.939 94.922 120.722 1.00 37.33 293 TYR A CA 1
ATOM 2174 C C . TYR A 1 293 ? 38.401 96.344 121.024 1.00 37.48 293 TYR A C 1
ATOM 2175 O O . TYR A 1 293 ? 37.623 97.175 121.497 1.00 36.79 293 TYR A O 1
ATOM 2184 N N . ASP A 1 294 ? 39.671 96.617 120.747 1.00 38.14 294 ASP A N 1
ATOM 2185 C CA . ASP A 1 294 ? 40.247 97.936 120.980 1.00 39.83 294 ASP A CA 1
ATOM 2186 C C . ASP A 1 294 ? 39.911 98.483 122.368 1.00 39.70 294 ASP A C 1
ATOM 2187 O O . ASP A 1 294 ? 39.312 99.553 122.493 1.00 39.72 294 ASP A O 1
ATOM 2192 N N . ARG A 1 295 ? 40.277 97.735 123.406 1.00 39.41 295 ARG A N 1
ATOM 2193 C CA . ARG A 1 295 ? 40.045 98.173 124.778 1.00 39.32 295 ARG A CA 1
ATOM 2194 C C . ARG A 1 295 ? 40.804 97.310 125.779 1.00 38.65 295 ARG A C 1
ATOM 2195 O O . ARG A 1 295 ? 41.224 96.194 125.464 1.00 38.09 295 ARG A O 1
ATOM 2203 N N . TRP A 1 296 ? 40.993 97.845 126.982 1.00 37.94 296 TRP A N 1
ATOM 2204 C CA . TRP A 1 296 ? 41.713 97.137 128.032 1.00 36.80 296 TRP A CA 1
ATOM 2205 C C . TRP A 1 296 ? 40.793 96.199 128.783 1.00 35.67 296 TRP A C 1
ATOM 2206 O O . TRP A 1 296 ? 39.727 96.600 129.253 1.00 36.12 296 TRP A O 1
ATOM 2217 N N . VAL A 1 297 ? 41.211 94.944 128.894 1.00 34.02 297 VAL A N 1
ATOM 2218 C CA . VAL A 1 297 ? 40.412 93.938 129.583 1.00 31.53 297 VAL A CA 1
ATOM 2219 C C . VAL A 1 297 ? 41.299 93.053 130.448 1.00 30.42 297 VAL A C 1
ATOM 2220 O O . VAL A 1 297 ? 42.518 93.054 130.301 1.00 30.00 297 VAL A O 1
ATOM 2224 N N . ARG A 1 298 ? 40.673 92.316 131.363 1.00 29.72 298 ARG A N 1
ATOM 2225 C CA . ARG A 1 298 ? 41.377 91.364 132.220 1.00 28.12 298 ARG A CA 1
ATOM 2226 C C . ARG A 1 298 ? 40.514 90.107 132.141 1.00 27.32 298 ARG A C 1
ATOM 2227 O O . ARG A 1 298 ? 39.339 90.127 132.503 1.00 26.51 298 ARG A O 1
ATOM 2235 N N . ILE A 1 299 ? 41.088 89.016 131.657 1.00 26.10 299 ILE A N 1
ATOM 2236 C CA . ILE A 1 299 ? 40.315 87.794 131.496 1.00 25.55 299 ILE A CA 1
ATOM 2237 C C . ILE A 1 299 ? 40.714 86.674 132.441 1.00 24.82 299 ILE A C 1
ATOM 2238 O O . ILE A 1 299 ? 41.894 86.406 132.644 1.00 25.32 299 ILE A O 1
ATOM 2243 N N . GLU A 1 300 ? 39.708 86.020 133.010 1.00 24.04 300 GLU A N 1
ATOM 2244 C CA . GLU A 1 300 ? 39.918 84.914 133.935 1.00 23.11 300 GLU A CA 1
ATOM 2245 C C . GLU A 1 300 ? 39.476 83.614 133.266 1.00 22.25 300 GLU A C 1
ATOM 2246 O O . GLU A 1 300 ? 38.323 83.216 133.392 1.00 22.51 300 GLU A O 1
ATOM 2252 N N . SER A 1 301 ? 40.383 82.957 132.546 1.00 20.57 301 SER A N 1
ATOM 2253 C CA . SER A 1 301 ? 40.035 81.703 131.885 1.00 19.98 301 SER A CA 1
ATOM 2254 C C . SER A 1 301 ? 41.270 80.868 131.587 1.00 20.09 301 SER A C 1
ATOM 2255 O O . SER A 1 301 ? 42.396 81.372 131.577 1.00 20.61 301 SER A O 1
ATOM 2258 N N . VAL A 1 302 ? 41.053 79.583 131.334 1.00 19.65 302 VAL A N 1
ATOM 2259 C CA . VAL A 1 302 ? 42.152 78.693 131.005 1.00 19.68 302 VAL A CA 1
ATOM 2260 C C . VAL A 1 302 ? 42.725 79.083 129.643 1.00 19.81 302 VAL A C 1
ATOM 2261 O O . VAL A 1 302 ? 43.933 79.260 129.498 1.00 19.26 302 VAL A O 1
ATOM 2265 N N . PRO A 1 303 ? 41.863 79.241 128.627 1.00 20.53 303 PRO A N 1
ATOM 2266 C CA . PRO A 1 303 ? 42.401 79.614 127.313 1.00 21.41 303 PRO A CA 1
ATOM 2267 C C . PRO A 1 303 ? 43.236 80.892 127.376 1.00 21.57 303 PRO A C 1
ATOM 2268 O O . PRO A 1 303 ? 44.289 80.987 126.742 1.00 21.55 303 PRO A O 1
ATOM 2272 N N . ASN A 1 304 ? 42.777 81.865 128.155 1.00 22.23 304 ASN A N 1
ATOM 2273 C CA . ASN A 1 304 ? 43.506 83.120 128.279 1.00 22.92 304 ASN A CA 1
ATOM 2274 C C . ASN A 1 304 ? 44.885 82.899 128.898 1.00 22.86 304 ASN A C 1
ATOM 2275 O O . ASN A 1 304 ? 45.884 83.451 128.429 1.00 21.66 304 ASN A O 1
ATOM 2280 N N . ALA A 1 305 ? 44.946 82.083 129.945 1.00 22.69 305 ALA A N 1
ATOM 2281 C CA . ALA A 1 305 ? 46.219 81.809 130.603 1.00 22.58 305 ALA A CA 1
ATOM 2282 C C . ALA A 1 305 ? 47.172 81.101 129.649 1.00 23.55 305 ALA A C 1
ATOM 2283 O O . ALA A 1 305 ? 48.360 81.420 129.595 1.00 23.86 305 ALA A O 1
ATOM 2285 N N . LEU A 1 306 ? 46.653 80.137 128.896 1.00 23.24 306 LEU A N 1
ATOM 2286 C CA . LEU A 1 306 ? 47.482 79.394 127.955 1.00 24.26 306 LEU A CA 1
ATOM 2287 C C . LEU A 1 306 ? 48.035 80.320 126.868 1.00 24.88 306 LEU A C 1
ATOM 2288 O O . LEU A 1 306 ? 49.238 80.327 126.599 1.00 24.06 306 LEU A O 1
ATOM 2293 N N . GLU A 1 307 ? 47.152 81.104 126.258 1.00 25.65 307 GLU A N 1
ATOM 2294 C CA . GLU A 1 307 ? 47.551 82.028 125.201 1.00 27.38 307 GLU A CA 1
ATOM 2295 C C . GLU A 1 307 ? 48.608 83.012 125.698 1.00 27.02 307 GLU A C 1
ATOM 2296 O O . GLU A 1 307 ? 49.668 83.155 125.086 1.00 26.71 307 GLU A O 1
ATOM 2302 N N . GLN A 1 308 ? 48.329 83.674 126.818 1.00 27.16 308 GLN A N 1
ATOM 2303 C CA . GLN A 1 308 ? 49.272 84.636 127.374 1.00 27.69 308 GLN A CA 1
ATOM 2304 C C . GLN A 1 308 ? 50.590 83.990 127.794 1.00 28.02 308 GLN A C 1
ATOM 2305 O O . GLN A 1 308 ? 51.663 84.548 127.565 1.00 28.11 308 GLN A O 1
ATOM 2311 N N . ALA A 1 309 ? 50.513 82.811 128.400 1.00 28.14 309 ALA A N 1
ATOM 2312 C CA . ALA A 1 309 ? 51.717 82.115 128.843 1.00 28.67 309 ALA A CA 1
ATOM 2313 C C . ALA A 1 309 ? 52.585 81.702 127.654 1.00 29.47 309 ALA A C 1
ATOM 2314 O O . ALA A 1 309 ? 53.814 81.745 127.721 1.00 29.31 309 ALA A O 1
ATOM 2316 N N . ARG A 1 310 ? 51.945 81.296 126.566 1.00 30.52 310 ARG A N 1
ATOM 2317 C CA . ARG A 1 310 ? 52.684 80.890 125.380 1.00 32.74 310 ARG A CA 1
ATOM 2318 C C . ARG A 1 310 ? 53.332 82.093 124.693 1.00 32.84 310 ARG A C 1
ATOM 2319 O O . ARG A 1 310 ? 54.424 81.984 124.136 1.00 32.87 310 ARG A O 1
ATOM 2327 N N . LYS A 1 311 ? 52.667 83.241 124.759 1.00 33.16 311 LYS A N 1
ATOM 2328 C CA . LYS A 1 311 ? 53.183 84.459 124.153 1.00 34.76 311 LYS A CA 1
ATOM 2329 C C . LYS A 1 311 ? 54.444 84.909 124.892 1.00 35.46 311 LYS A C 1
ATOM 2330 O O . LYS A 1 311 ? 55.430 85.311 124.268 1.00 35.96 311 LYS A O 1
ATOM 2336 N N . ILE A 1 312 ? 54.409 84.833 126.221 1.00 35.10 312 ILE A N 1
ATOM 2337 C CA . ILE A 1 312 ? 55.555 85.219 127.037 1.00 34.93 312 ILE A CA 1
ATOM 2338 C C . ILE A 1 312 ? 56.752 84.324 126.731 1.00 35.42 312 ILE A C 1
ATOM 2339 O O . ILE A 1 312 ? 57.868 84.806 126.543 1.00 34.78 312 ILE A O 1
ATOM 2344 N N . ALA A 1 313 ? 56.512 83.019 126.684 1.00 35.82 313 ALA A N 1
ATOM 2345 C CA . ALA A 1 313 ? 57.567 82.058 126.402 1.00 36.79 313 ALA A CA 1
ATOM 2346 C C . ALA A 1 313 ? 58.212 82.357 125.055 1.00 37.84 313 ALA A C 1
ATOM 2347 O O . ALA A 1 313 ? 59.433 82.272 124.902 1.00 37.33 313 ALA A O 1
ATOM 2349 N N . ALA A 1 314 ? 57.380 82.703 124.080 1.00 38.14 314 ALA A N 1
ATOM 2350 C CA . ALA A 1 314 ? 57.858 83.016 122.741 1.00 39.61 314 ALA A CA 1
ATOM 2351 C C . ALA A 1 314 ? 58.777 84.235 122.763 1.00 40.21 314 ALA A C 1
ATOM 2352 O O . ALA A 1 314 ? 59.913 84.181 122.289 1.00 40.41 314 ALA A O 1
ATOM 2354 N N . ILE A 1 315 ? 58.280 85.331 123.324 1.00 40.87 315 ILE A N 1
ATOM 2355 C CA . ILE A 1 315 ? 59.039 86.573 123.402 1.00 42.26 315 ILE A CA 1
ATOM 2356 C C . ILE A 1 315 ? 60.379 86.433 124.127 1.00 43.36 315 ILE A C 1
ATOM 2357 O O . ILE A 1 315 ? 61.408 86.900 123.634 1.00 43.90 315 ILE A O 1
ATOM 2362 N N . LEU A 1 316 ? 60.370 85.791 125.291 1.00 43.77 316 LEU A N 1
ATOM 2363 C CA . LEU A 1 316 ? 61.595 85.613 126.063 1.00 44.59 316 LEU A CA 1
ATOM 2364 C C . LEU A 1 316 ? 62.589 84.688 125.372 1.00 45.46 316 LEU A C 1
ATOM 2365 O O . LEU A 1 316 ? 63.756 84.620 125.759 1.00 45.82 316 LEU A O 1
ATOM 2370 N N . CYS A 1 317 ? 62.127 83.969 124.357 1.00 46.10 317 CYS A N 1
ATOM 2371 C CA . CYS A 1 317 ? 62.999 83.053 123.633 1.00 47.09 317 CYS A CA 1
ATOM 2372 C C . CYS A 1 317 ? 63.337 83.568 122.240 1.00 47.79 317 CYS A C 1
ATOM 2373 O O . CYS A 1 317 ? 63.827 82.822 121.394 1.00 48.15 317 CYS A O 1
ATOM 2376 N N . GLY A 1 318 ? 63.072 84.849 122.008 1.00 48.77 318 GLY A N 1
ATOM 2377 C CA . GLY A 1 318 ? 63.368 85.442 120.718 1.00 49.50 318 GLY A CA 1
ATOM 2378 C C . GLY A 1 318 ? 62.554 84.868 119.576 1.00 50.35 318 GLY A C 1
ATOM 2379 O O . GLY A 1 318 ? 62.969 84.934 118.419 1.00 50.67 318 GLY A O 1
ATOM 2380 N N . LYS A 1 319 ? 61.395 84.298 119.893 1.00 50.57 319 LYS A N 1
ATOM 2381 C CA . LYS A 1 319 ? 60.524 83.726 118.872 1.00 50.47 319 LYS A CA 1
ATOM 2382 C C . LYS A 1 319 ? 59.319 84.628 118.622 1.00 50.37 319 LYS A C 1
ATOM 2383 O O . LYS A 1 319 ? 59.060 85.556 119.389 1.00 50.49 319 LYS A O 1
ATOM 2389 N N . VAL A 1 320 ? 58.588 84.360 117.543 1.00 50.12 320 VAL A N 1
ATOM 2390 C CA . VAL A 1 320 ? 57.418 85.164 117.202 1.00 49.69 320 VAL A CA 1
ATOM 2391 C C . VAL A 1 320 ? 56.153 84.637 117.877 1.00 49.34 320 VAL A C 1
ATOM 2392 O O . VAL A 1 320 ? 55.816 83.460 117.758 1.00 48.60 320 VAL A O 1
ATOM 2396 N N . PRO A 1 321 ? 55.434 85.512 118.599 1.00 49.52 321 PRO A N 1
ATOM 2397 C CA . PRO A 1 321 ? 54.203 85.134 119.298 1.00 49.50 321 PRO A CA 1
ATOM 2398 C C . PRO A 1 321 ? 53.070 84.858 118.321 1.00 50.07 321 PRO A C 1
ATOM 2399 O O . PRO A 1 321 ? 53.072 85.3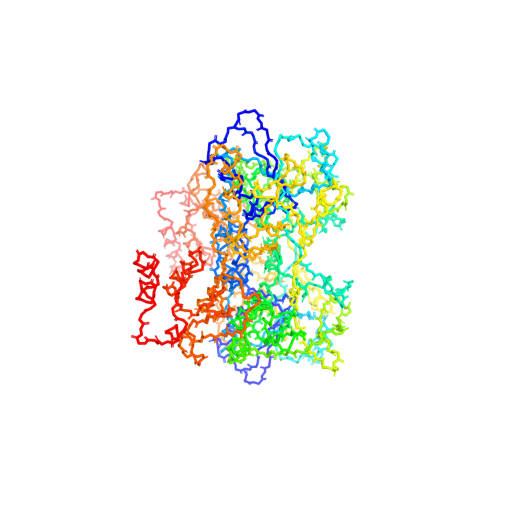66 117.198 1.00 50.04 321 PRO A O 1
ATOM 2403 N N . ARG A 1 322 ? 52.104 84.051 118.746 1.00 50.19 322 ARG A N 1
ATOM 2404 C CA . ARG A 1 322 ? 50.960 83.759 117.900 1.00 50.07 322 ARG A CA 1
ATOM 2405 C C . ARG A 1 322 ? 50.088 85.001 117.856 1.00 49.58 322 ARG A C 1
ATOM 2406 O O . ARG A 1 322 ? 50.043 85.779 118.810 1.00 49.52 322 ARG A O 1
ATOM 2414 N N . ASP A 1 323 ? 49.401 85.185 116.738 1.00 49.01 323 ASP A N 1
ATOM 2415 C CA . ASP A 1 323 ? 48.515 86.323 116.553 1.00 48.50 323 ASP A CA 1
ATOM 2416 C C . ASP A 1 323 ? 47.423 86.259 117.619 1.00 46.70 323 ASP A C 1
ATOM 2417 O O . ASP A 1 323 ? 47.044 85.172 118.054 1.00 46.17 323 ASP A O 1
ATOM 2422 N N . GLU A 1 324 ? 46.925 87.416 118.045 1.00 44.71 324 GLU A N 1
ATOM 2423 C CA . GLU A 1 324 ? 45.872 87.457 119.056 1.00 43.25 324 GLU A CA 1
ATOM 2424 C C . GLU A 1 324 ? 44.642 86.672 118.612 1.00 41.80 324 GLU A C 1
ATOM 2425 O O . GLU A 1 324 ? 44.109 86.892 117.523 1.00 41.38 324 GLU A O 1
ATOM 2431 N N . ALA A 1 325 ? 44.198 85.753 119.463 1.00 39.89 325 ALA A N 1
ATOM 2432 C CA . ALA A 1 325 ? 43.027 84.938 119.167 1.00 37.91 325 ALA A CA 1
ATOM 2433 C C . ALA A 1 325 ? 41.825 85.461 119.944 1.00 36.49 325 ALA A C 1
ATOM 2434 O O . ALA A 1 325 ? 41.980 86.105 120.981 1.00 36.73 325 ALA A O 1
ATOM 2436 N N . ALA A 1 326 ? 40.627 85.200 119.437 1.00 34.87 326 ALA A N 1
ATOM 2437 C CA . ALA A 1 326 ? 39.423 85.642 120.126 1.00 33.38 326 ALA A CA 1
ATOM 2438 C C . ALA A 1 326 ? 39.397 84.956 121.490 1.00 31.56 326 ALA A C 1
ATOM 2439 O O . ALA A 1 326 ? 39.754 83.789 121.606 1.00 30.18 326 ALA A O 1
ATOM 2441 N N . PRO A 1 327 ? 38.992 85.678 122.541 1.00 31.05 327 PRO A N 1
ATOM 2442 C CA . PRO A 1 327 ? 38.949 85.047 123.864 1.00 30.66 327 PRO A CA 1
ATOM 2443 C C . PRO A 1 327 ? 37.774 84.076 123.963 1.00 30.22 327 PRO A C 1
ATOM 2444 O O . PRO A 1 327 ? 36.722 84.297 123.359 1.00 30.39 327 PRO A O 1
ATOM 2448 N N . TRP A 1 328 ? 37.960 82.988 124.701 1.00 28.73 328 TRP A N 1
ATOM 2449 C CA . TRP A 1 328 ? 36.888 82.018 124.875 1.00 27.24 328 TRP A CA 1
ATOM 2450 C C . TRP A 1 328 ? 37.047 81.242 126.170 1.00 27.63 328 TRP A C 1
ATOM 2451 O O . T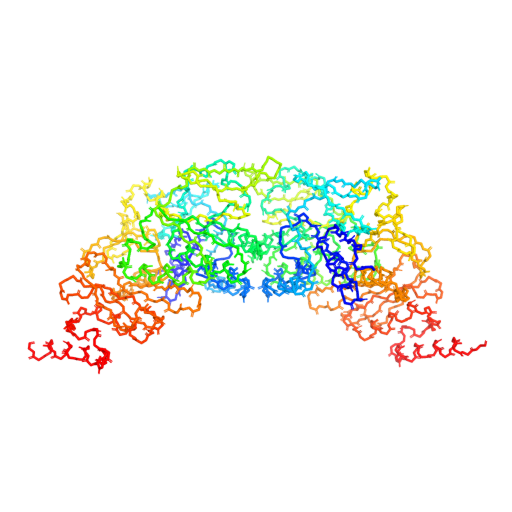RP A 1 328 ? 38.105 81.275 126.809 1.00 26.32 328 TRP A O 1
ATOM 2462 N N . PHE A 1 329 ? 35.975 80.568 126.565 1.00 27.21 329 PHE A N 1
ATOM 2463 C CA . PHE A 1 329 ? 35.990 79.753 127.768 1.00 27.39 329 PHE A CA 1
ATOM 2464 C C . PHE A 1 329 ? 34.800 78.811 127.700 1.00 25.96 329 PHE A C 1
ATOM 2465 O O . PHE A 1 329 ? 33.991 78.889 126.771 1.00 23.94 329 PHE A O 1
ATOM 2473 N N . TRP A 1 330 ? 34.708 77.908 128.664 1.00 23.41 330 TRP A N 1
ATOM 2474 C CA . TRP A 1 330 ? 33.626 76.945 128.680 1.00 21.93 330 TRP A CA 1
ATOM 2475 C C . TRP A 1 330 ? 33.120 76.734 130.095 1.00 21.92 330 TRP A C 1
ATOM 2476 O O . TRP A 1 330 ? 33.726 77.193 131.064 1.00 20.36 330 TRP A O 1
ATOM 2487 N N . SER A 1 331 ? 31.995 76.040 130.192 1.00 22.34 331 SER A N 1
ATOM 2488 C CA . SER A 1 331 ? 31.375 75.721 131.465 1.00 23.22 331 SER A CA 1
ATOM 2489 C C . SER A 1 331 ? 30.669 74.391 131.280 1.00 24.15 331 SER A C 1
ATOM 2490 O O . SER A 1 331 ? 30.128 74.113 130.208 1.00 25.05 331 SER A O 1
ATOM 2493 N N . ASP A 1 332 ? 30.697 73.560 132.314 1.00 24.56 332 ASP A N 1
ATOM 2494 C CA . ASP A 1 332 ? 30.042 72.260 132.268 1.00 24.84 332 ASP A CA 1
ATOM 2495 C C . ASP A 1 332 ? 28.989 72.241 133.357 1.00 24.07 332 ASP A C 1
ATOM 2496 O O . ASP A 1 332 ? 29.312 72.326 134.541 1.00 22.83 332 ASP A O 1
ATOM 2501 N N . GLN A 1 333 ? 27.732 72.138 132.950 1.00 22.81 333 GLN A N 1
ATOM 2502 C CA . GLN A 1 333 ? 26.617 72.094 133.884 1.00 23.04 333 GLN A CA 1
ATOM 2503 C C . GLN A 1 333 ? 25.654 71.018 133.392 1.00 24.09 333 GLN A C 1
ATOM 2504 O O . GLN A 1 333 ? 25.215 71.054 132.243 1.00 23.55 333 GLN A O 1
ATOM 2510 N N . TYR A 1 334 ? 25.342 70.059 134.258 1.00 24.54 334 TYR A N 1
ATOM 2511 C CA . TYR A 1 334 ? 24.441 68.968 133.906 1.00 25.54 334 TYR A CA 1
ATOM 2512 C C . TYR A 1 334 ? 24.824 68.340 132.566 1.00 27.63 334 TYR A C 1
ATOM 2513 O O . TYR A 1 334 ? 23.975 68.141 131.698 1.00 28.05 334 TYR A O 1
ATOM 2522 N N . GLU A 1 335 ? 26.106 68.038 132.401 1.00 29.50 335 GLU A N 1
ATOM 2523 C CA . GLU A 1 335 ? 26.614 67.412 131.179 1.00 33.42 335 GLU A CA 1
ATOM 2524 C C . GLU A 1 335 ? 26.335 68.198 129.899 1.00 33.76 335 GLU A C 1
ATOM 2525 O O . GLU A 1 335 ? 26.402 67.643 128.803 1.00 34.93 335 GLU A O 1
ATOM 2531 N N . ILE A 1 336 ? 26.016 69.480 130.037 1.00 33.28 336 ILE A N 1
ATOM 2532 C CA . ILE A 1 336 ? 25.747 70.326 128.880 1.00 33.55 336 ILE A CA 1
ATOM 2533 C C . ILE A 1 336 ? 27.040 71.011 128.440 1.00 33.85 336 ILE A C 1
ATOM 2534 O O . ILE A 1 336 ? 27.757 71.584 129.258 1.00 34.06 336 ILE A O 1
ATOM 2539 N N . GLY A 1 337 ? 27.338 70.937 127.147 1.00 33.73 337 GLY A N 1
ATOM 2540 C CA . GLY A 1 337 ? 28.545 71.558 126.633 1.00 32.35 337 GLY A CA 1
ATOM 2541 C C . GLY A 1 337 ? 28.356 73.039 126.376 1.00 31.69 337 GLY A C 1
ATOM 2542 O O . GLY A 1 337 ? 27.834 73.442 125.335 1.00 31.51 337 GLY A O 1
ATOM 2543 N N . LEU A 1 338 ? 28.779 73.855 127.333 1.00 30.53 338 LEU A N 1
ATOM 2544 C CA . LEU A 1 338 ? 28.659 75.300 127.213 1.00 29.37 338 LEU A CA 1
ATOM 2545 C C . LEU A 1 338 ? 30.000 75.900 126.807 1.00 29.40 338 LEU A C 1
ATOM 2546 O O . LEU A 1 338 ? 30.980 75.802 127.546 1.00 27.98 338 LEU A O 1
ATOM 2551 N N . LYS A 1 339 ? 30.046 76.506 125.624 1.00 28.81 339 LYS A N 1
ATOM 2552 C CA . LYS A 1 339 ? 31.274 77.123 125.137 1.00 30.64 339 LYS A CA 1
ATOM 2553 C C . LYS A 1 339 ? 30.980 78.541 124.670 1.00 31.52 339 LYS A C 1
ATOM 2554 O O . LYS A 1 339 ? 30.089 78.771 123.851 1.00 32.29 339 LYS A O 1
ATOM 2560 N N . MET A 1 340 ? 31.737 79.490 125.206 1.00 31.93 340 MET A N 1
ATOM 2561 C CA . MET A 1 340 ? 31.551 80.894 124.886 1.00 32.94 340 MET A CA 1
ATOM 2562 C C . MET A 1 340 ? 32.784 81.486 124.210 1.00 32.59 340 MET A C 1
ATOM 2563 O O . MET A 1 340 ? 33.912 81.250 124.647 1.00 31.92 340 MET A O 1
ATOM 2568 N N . VAL A 1 341 ? 32.569 82.249 123.141 1.00 31.70 341 VAL A N 1
ATOM 2569 C CA . VAL A 1 341 ? 33.671 82.899 122.436 1.00 31.73 341 VAL A CA 1
ATOM 2570 C C . VAL A 1 341 ? 33.390 84.391 122.276 1.00 31.78 341 VAL A C 1
ATOM 2571 O O . VAL A 1 341 ? 32.263 84.793 121.987 1.00 30.82 341 VAL A O 1
ATOM 2575 N N . GLY A 1 342 ? 34.422 85.205 122.483 1.00 32.19 342 GLY A N 1
ATOM 2576 C CA . GLY A 1 342 ? 34.280 86.643 122.357 1.00 31.19 342 GLY A CA 1
ATOM 2577 C C . GLY A 1 342 ? 33.770 87.313 123.615 1.00 32.45 342 GLY A C 1
ATOM 2578 O O . GLY A 1 342 ? 33.479 86.650 124.615 1.00 31.96 342 GLY A O 1
ATOM 2579 N N . LEU A 1 343 ? 33.662 88.638 123.559 1.00 32.09 343 LEU A N 1
ATOM 2580 C CA . LEU A 1 343 ? 33.180 89.435 124.679 1.00 33.51 343 LEU A CA 1
ATOM 2581 C C . LEU A 1 343 ? 31.895 90.127 124.242 1.00 33.56 343 LEU A C 1
ATOM 2582 O O . LEU A 1 343 ? 31.887 90.879 123.270 1.00 33.33 343 LEU A O 1
ATOM 2587 N N . SER A 1 344 ? 30.815 89.866 124.970 1.00 35.07 344 SER A N 1
ATOM 2588 C CA . SER A 1 344 ? 29.497 90.419 124.662 1.00 37.29 344 SER A CA 1
ATOM 2589 C C . SER A 1 344 ? 29.278 91.891 125.009 1.00 39.34 344 SER A C 1
ATOM 2590 O O . SER A 1 344 ? 28.321 92.512 124.537 1.00 39.53 344 SER A O 1
ATOM 2593 N N . GLU A 1 345 ? 30.161 92.445 125.830 1.00 41.07 345 GLU A N 1
ATOM 2594 C CA . GLU A 1 345 ? 30.050 93.835 126.261 1.00 43.08 345 GLU A CA 1
ATOM 2595 C C . GLU A 1 345 ? 29.798 94.818 125.113 1.00 42.77 345 GLU A C 1
ATOM 2596 O O . GLU A 1 345 ? 30.585 94.908 124.173 1.00 42.83 345 GLU A O 1
ATOM 2602 N N . GLY A 1 346 ? 28.687 95.547 125.195 1.00 42.31 346 GLY A N 1
ATOM 2603 C CA . GLY A 1 346 ? 28.362 96.530 124.175 1.00 41.71 346 GLY A CA 1
ATOM 2604 C C . GLY A 1 346 ? 27.417 96.091 123.069 1.00 41.53 346 GLY A C 1
ATOM 2605 O O . GLY A 1 346 ? 27.225 96.820 122.093 1.00 41.66 346 GLY A O 1
ATOM 2606 N N . TYR A 1 347 ? 26.822 94.912 123.209 1.00 40.85 347 TYR A N 1
ATOM 2607 C CA . TYR A 1 347 ? 25.906 94.407 122.192 1.00 40.43 347 TYR A CA 1
ATOM 2608 C C . TYR A 1 347 ? 24.584 95.162 122.258 1.00 41.00 347 TYR A C 1
ATOM 2609 O O . TYR A 1 347 ? 24.144 95.563 123.339 1.00 40.55 347 TYR A O 1
ATOM 2618 N N . ASP A 1 348 ? 23.955 95.357 121.102 1.00 41.24 348 ASP A N 1
ATOM 2619 C CA . ASP A 1 348 ? 22.678 96.054 121.050 1.00 41.60 348 ASP A CA 1
ATOM 2620 C C . ASP A 1 348 ? 21.564 95.118 120.605 1.00 41.30 348 ASP A C 1
ATOM 2621 O O . ASP A 1 348 ? 20.427 95.543 120.408 1.00 41.85 348 ASP A O 1
ATOM 2626 N N . ARG A 1 349 ? 21.900 93.843 120.439 1.00 39.90 349 ARG A N 1
ATOM 2627 C CA . ARG A 1 349 ? 20.912 92.840 120.060 1.00 38.39 349 ARG A CA 1
ATOM 2628 C C . ARG A 1 349 ? 21.517 91.455 119.918 1.00 36.34 349 ARG A C 1
ATOM 2629 O O . ARG A 1 349 ? 22.708 91.300 119.653 1.00 35.68 349 ARG A O 1
ATOM 2637 N N . ILE A 1 350 ? 20.679 90.449 120.106 1.00 34.71 350 ILE A N 1
ATOM 2638 C CA . ILE A 1 350 ? 21.123 89.076 119.995 1.00 33.69 350 ILE A CA 1
ATOM 2639 C C . ILE A 1 350 ? 20.268 88.363 118.966 1.00 32.22 350 ILE A C 1
ATOM 2640 O O . ILE A 1 350 ? 19.130 88.758 118.701 1.00 31.25 350 ILE A O 1
ATOM 2645 N N . ILE A 1 351 ? 20.834 87.320 118.380 1.00 30.33 351 ILE A N 1
ATOM 2646 C CA . ILE A 1 351 ? 20.130 86.513 117.401 1.00 28.75 351 ILE A CA 1
ATOM 2647 C C . ILE A 1 351 ? 20.305 85.078 117.865 1.00 28.57 351 ILE A C 1
ATOM 2648 O O . ILE A 1 351 ? 21.430 84.600 118.027 1.00 27.74 351 ILE A O 1
ATOM 2653 N N . VAL A 1 352 ? 19.191 84.403 118.108 1.00 27.97 352 VAL A N 1
ATOM 2654 C CA . VAL A 1 352 ? 19.232 83.028 118.565 1.00 27.85 352 VAL A CA 1
ATOM 2655 C C . VAL A 1 352 ? 19.095 82.079 117.386 1.00 27.84 352 VAL A C 1
ATOM 2656 O O . VAL A 1 352 ? 18.170 82.197 116.585 1.00 27.84 352 VAL A O 1
ATOM 2660 N N . ARG A 1 353 ? 20.034 81.147 117.280 1.00 26.79 353 ARG A N 1
ATOM 2661 C CA . ARG A 1 353 ? 20.022 80.160 116.216 1.00 26.69 353 ARG A CA 1
ATOM 2662 C C . ARG A 1 353 ? 19.666 78.838 116.883 1.00 27.48 353 ARG A C 1
ATOM 2663 O O . ARG A 1 353 ? 20.501 78.217 117.542 1.00 28.04 353 ARG A O 1
ATOM 2671 N N . GLY A 1 354 ? 18.417 78.422 116.713 1.00 27.44 354 GLY A N 1
ATOM 2672 C CA . GLY A 1 354 ? 17.940 77.198 117.330 1.00 28.37 354 GLY A CA 1
ATOM 2673 C C . GLY A 1 354 ? 16.922 77.587 118.386 1.00 28.85 354 GLY A C 1
ATOM 2674 O O . GLY A 1 354 ? 16.654 78.771 118.571 1.00 29.83 354 GLY A O 1
ATOM 2675 N N . SER A 1 355 ? 16.354 76.614 119.086 1.00 30.20 355 SER A N 1
ATOM 2676 C CA . SER A 1 355 ? 15.358 76.917 120.106 1.00 31.12 355 SER A CA 1
ATOM 2677 C C . SER A 1 355 ? 15.936 76.953 121.520 1.00 32.13 355 SER A C 1
ATOM 2678 O O . SER A 1 355 ? 16.727 76.088 121.900 1.00 32.14 355 SER A O 1
ATOM 2681 N N . LEU A 1 356 ? 15.530 77.963 122.285 1.00 32.79 356 LEU A N 1
ATOM 2682 C CA . LEU A 1 356 ? 15.975 78.135 123.665 1.00 34.73 356 LEU A CA 1
ATOM 2683 C C . LEU A 1 356 ? 15.239 77.172 124.598 1.00 35.77 356 LEU A C 1
ATOM 2684 O O . LEU A 1 356 ? 15.506 77.137 125.799 1.00 35.02 356 LEU A O 1
ATOM 2689 N N . ALA A 1 357 ? 14.316 76.395 124.038 1.00 36.90 357 ALA A N 1
ATOM 2690 C CA . ALA A 1 357 ? 13.548 75.431 124.821 1.00 39.23 357 ALA A CA 1
ATOM 2691 C C . ALA A 1 357 ? 14.268 74.091 124.858 1.00 40.67 357 ALA A C 1
ATOM 2692 O O . ALA A 1 357 ? 13.732 73.098 125.353 1.00 40.58 357 ALA A O 1
ATOM 2694 N N . GLN A 1 358 ? 15.486 74.069 124.329 1.00 41.80 358 GLN A N 1
ATOM 2695 C CA . GLN A 1 358 ? 16.283 72.850 124.294 1.00 43.14 358 GLN A CA 1
ATOM 2696 C C . GLN A 1 358 ? 17.762 73.219 124.391 1.00 42.40 358 GLN A C 1
ATOM 2697 O O . GLN A 1 358 ? 18.182 74.250 123.873 1.00 42.60 358 GLN A O 1
ATOM 2703 N N . PRO A 1 359 ? 18.568 72.395 125.081 1.00 41.84 359 PRO A N 1
ATOM 2704 C CA . PRO A 1 359 ? 19.999 72.704 125.200 1.00 40.23 359 PRO A CA 1
ATOM 2705 C C . PRO A 1 359 ? 20.684 72.363 123.884 1.00 38.13 359 PRO A C 1
ATOM 2706 O O . PRO A 1 359 ? 21.432 71.390 123.791 1.00 36.72 359 PRO A O 1
ATOM 2710 N N . ASP A 1 360 ? 20.406 73.167 122.866 1.00 36.16 360 ASP A N 1
ATOM 2711 C CA . ASP A 1 360 ? 20.968 72.961 121.542 1.00 34.95 360 ASP A CA 1
ATOM 2712 C C . ASP A 1 360 ? 20.733 74.210 120.709 1.00 33.16 360 ASP A C 1
ATOM 2713 O O . ASP A 1 360 ? 19.787 74.283 119.926 1.00 33.46 360 ASP A O 1
ATOM 2718 N N . PHE A 1 361 ? 21.602 75.197 120.885 1.00 30.49 361 PHE A N 1
ATOM 2719 C CA . PHE A 1 361 ? 21.467 76.448 120.161 1.00 28.41 361 PHE A CA 1
ATOM 2720 C C . PHE A 1 361 ? 22.720 77.290 120.288 1.00 27.74 361 PHE A C 1
ATOM 2721 O O . PHE A 1 361 ? 23.634 76.962 121.047 1.00 26.70 361 PHE A O 1
ATOM 2729 N N . SER A 1 362 ? 22.752 78.376 119.527 1.00 26.70 362 SER A N 1
ATOM 2730 C CA . SER A 1 362 ? 23.859 79.316 119.553 1.00 26.58 362 SER A CA 1
ATOM 2731 C C . SER A 1 362 ? 23.240 80.703 119.645 1.00 26.71 362 SER A C 1
ATOM 2732 O O . SER A 1 362 ? 22.209 80.971 119.024 1.00 26.84 362 SER A O 1
ATOM 2735 N N . VAL A 1 363 ? 23.858 81.577 120.427 1.00 25.36 363 VAL A N 1
ATOM 2736 C CA . VAL A 1 363 ? 23.353 82.930 120.587 1.00 26.08 363 VAL A CA 1
ATOM 2737 C C . VAL A 1 363 ? 24.422 83.901 120.117 1.00 25.79 363 VAL A C 1
ATOM 2738 O O . VAL A 1 363 ? 25.537 83.935 120.659 1.00 24.72 363 VAL A O 1
ATOM 2742 N N . PHE A 1 364 ? 24.085 84.679 119.094 1.00 25.00 364 PHE A N 1
ATOM 2743 C CA . PHE A 1 364 ? 25.023 85.647 118.543 1.00 25.77 364 PHE A CA 1
ATOM 2744 C C . PHE A 1 364 ? 24.790 87.031 119.131 1.00 26.34 364 PHE A C 1
ATOM 2745 O O . PHE A 1 364 ? 23.674 87.539 119.115 1.00 26.86 364 PHE A O 1
ATOM 2753 N N . TYR A 1 365 ? 25.849 87.633 119.659 1.00 27.63 365 TYR A N 1
ATOM 2754 C CA . TYR A 1 365 ? 25.764 88.971 120.236 1.00 29.71 365 TYR A CA 1
ATOM 2755 C C . TYR A 1 365 ? 26.315 89.960 119.218 1.00 30.68 365 TYR A C 1
ATOM 2756 O O . TYR A 1 365 ? 27.482 89.876 118.832 1.00 30.17 365 TYR A O 1
ATOM 2765 N N . LEU A 1 366 ? 25.473 90.894 118.782 1.00 31.40 366 LEU A N 1
ATOM 2766 C CA . LEU A 1 366 ? 25.890 91.877 117.792 1.00 33.15 366 LEU A CA 1
ATOM 2767 C C . LEU A 1 366 ? 25.770 93.327 118.242 1.00 34.58 366 LEU A C 1
ATOM 2768 O O . LEU A 1 366 ? 24.942 93.677 119.082 1.00 34.89 366 LEU A O 1
ATOM 2773 N N . GLN A 1 367 ? 26.628 94.159 117.664 1.00 36.45 367 GLN A N 1
ATOM 2774 C CA . GLN A 1 367 ? 26.629 95.592 117.906 1.00 38.04 367 GLN A CA 1
ATOM 2775 C C . GLN A 1 367 ? 26.515 96.101 116.478 1.00 38.28 367 GLN A C 1
ATOM 2776 O O . GLN A 1 367 ? 27.517 96.280 115.787 1.00 38.81 367 GLN A O 1
ATOM 2782 N N . GLY A 1 368 ? 25.282 96.304 116.032 1.00 38.82 368 GLY A N 1
ATOM 2783 C CA . GLY A 1 368 ? 25.061 96.730 114.665 1.00 38.51 368 GLY A CA 1
ATOM 2784 C C . GLY A 1 368 ? 25.024 95.452 113.847 1.00 38.13 368 GLY A C 1
ATOM 2785 O O . GLY A 1 368 ? 24.137 94.618 114.037 1.00 38.04 368 GLY A O 1
ATOM 2786 N N . ASP A 1 369 ? 25.987 95.286 112.948 1.00 38.32 369 ASP A N 1
ATOM 2787 C CA . ASP A 1 369 ? 26.057 94.084 112.125 1.00 38.70 369 ASP A CA 1
ATOM 2788 C C . ASP A 1 369 ? 27.309 93.286 112.467 1.00 38.20 369 ASP A C 1
ATOM 2789 O O . ASP A 1 369 ? 27.555 92.222 111.900 1.00 38.06 369 ASP A O 1
ATOM 2794 N N . ARG A 1 370 ? 28.102 93.813 113.394 1.00 37.81 370 ARG A N 1
ATOM 2795 C CA . ARG A 1 370 ? 29.327 93.148 113.812 1.00 37.17 370 ARG A CA 1
ATOM 2796 C C . ARG A 1 370 ? 29.047 92.145 114.928 1.00 35.58 370 ARG A C 1
ATOM 2797 O O . ARG A 1 370 ? 28.388 92.472 115.919 1.00 35.05 370 ARG A O 1
ATOM 2805 N N . VAL A 1 371 ? 29.547 90.925 114.760 1.00 33.53 371 VAL A N 1
ATOM 2806 C CA . VAL A 1 371 ? 29.362 89.886 115.765 1.00 32.96 371 VAL A CA 1
ATOM 2807 C C . VAL A 1 371 ? 30.437 90.056 116.837 1.00 32.17 371 VAL A C 1
ATOM 2808 O O . VAL A 1 371 ? 31.628 89.990 116.544 1.00 32.02 371 VAL A O 1
ATOM 2812 N N . LEU A 1 372 ? 30.006 90.285 118.074 1.00 31.51 372 LEU A N 1
ATOM 2813 C CA . LEU A 1 372 ? 30.927 90.478 119.195 1.00 31.20 372 LEU A CA 1
ATOM 2814 C C . LEU A 1 372 ? 31.280 89.173 119.894 1.00 30.68 372 LEU A C 1
ATOM 2815 O O . LEU A 1 372 ? 32.435 88.939 120.243 1.00 31.34 372 LEU A O 1
ATOM 2820 N N . ALA A 1 373 ? 30.279 88.326 120.105 1.00 29.62 373 ALA A N 1
ATOM 2821 C CA . ALA A 1 373 ? 30.501 87.056 120.779 1.00 28.87 373 ALA A CA 1
ATOM 2822 C C . ALA A 1 373 ? 29.399 86.066 120.454 1.00 28.94 373 ALA A C 1
ATOM 2823 O O . ALA A 1 373 ? 28.353 86.432 119.922 1.00 28.01 373 ALA A O 1
ATOM 2825 N N . VAL A 1 374 ? 29.647 84.802 120.773 1.00 28.23 374 VAL A N 1
ATOM 2826 C CA . VAL A 1 374 ? 28.663 83.760 120.543 1.00 27.83 374 VAL A CA 1
ATOM 2827 C C . VAL A 1 374 ? 28.712 82.767 121.689 1.00 28.35 374 VAL A C 1
ATOM 2828 O O . VAL A 1 374 ? 29.783 82.280 122.056 1.00 28.63 374 VAL A O 1
ATOM 2832 N N . ASP A 1 375 ? 27.554 82.496 122.275 1.00 28.18 375 ASP A N 1
ATOM 2833 C CA . ASP A 1 375 ? 27.464 81.521 123.350 1.00 28.88 375 ASP A CA 1
ATOM 2834 C C . ASP A 1 375 ? 26.841 80.299 122.679 1.00 28.41 375 ASP A C 1
ATOM 2835 O O . ASP A 1 375 ? 25.765 80.397 122.085 1.00 29.49 375 ASP A O 1
ATOM 2840 N N . THR A 1 376 ? 27.520 79.160 122.739 1.00 26.09 376 THR A N 1
ATOM 2841 C CA . THR A 1 376 ? 26.979 77.950 122.138 1.00 25.50 376 THR A CA 1
ATOM 2842 C C . THR A 1 376 ? 26.642 76.929 123.211 1.00 25.71 376 THR A C 1
ATOM 2843 O O . THR A 1 376 ? 27.370 76.780 124.194 1.00 25.59 376 THR A O 1
ATOM 2847 N N . VAL A 1 377 ? 25.523 76.239 123.020 1.00 26.16 377 VAL A N 1
ATOM 2848 C CA . VAL A 1 377 ? 25.064 75.220 123.957 1.00 26.44 377 VAL A CA 1
ATOM 2849 C C . VAL A 1 377 ? 24.941 73.902 123.204 1.00 27.15 377 VAL A C 1
ATOM 2850 O O . VAL A 1 377 ? 24.022 73.713 122.403 1.00 26.84 377 VAL A O 1
ATOM 2854 N N . ASN A 1 378 ? 25.877 72.995 123.472 1.00 27.23 378 ASN A N 1
ATOM 2855 C CA . ASN A 1 378 ? 25.931 71.695 122.811 1.00 26.69 378 ASN A CA 1
ATOM 2856 C C . ASN A 1 378 ? 26.103 71.846 121.302 1.00 27.06 378 ASN A C 1
ATOM 2857 O O . ASN A 1 378 ? 25.545 71.075 120.526 1.00 26.62 378 ASN A O 1
ATOM 2862 N N . ARG A 1 379 ? 26.881 72.842 120.892 1.00 26.95 379 ARG A N 1
ATOM 2863 C CA . ARG A 1 379 ? 27.148 73.070 119.474 1.00 27.01 379 ARG A CA 1
ATOM 2864 C C . ARG A 1 379 ? 28.629 73.355 119.240 1.00 26.99 379 ARG A C 1
ATOM 2865 O O . ARG A 1 379 ? 29.028 74.479 118.931 1.00 26.09 379 ARG A O 1
ATOM 2873 N N . PRO A 1 380 ? 29.466 72.317 119.377 1.00 27.45 380 PRO A N 1
ATOM 2874 C CA . PRO A 1 380 ? 30.915 72.416 119.195 1.00 27.21 380 PRO A CA 1
ATOM 2875 C C . PRO A 1 380 ? 31.363 72.904 117.818 1.00 27.24 380 PRO A C 1
ATOM 2876 O O . PRO A 1 380 ? 32.346 73.635 117.707 1.00 26.52 380 PRO A O 1
ATOM 2880 N N . VAL A 1 381 ? 30.647 72.507 116.770 1.00 26.77 381 VAL A N 1
ATOM 2881 C CA . VAL A 1 381 ? 31.021 72.931 115.428 1.00 27.60 381 VAL A CA 1
ATOM 2882 C C . VAL A 1 381 ? 30.731 74.412 115.215 1.00 26.76 381 VAL A C 1
ATOM 2883 O O . VAL A 1 381 ? 31.593 75.155 114.733 1.00 26.82 381 VAL A O 1
ATOM 2887 N N . GLU A 1 382 ? 29.529 74.851 115.575 1.00 25.56 382 GLU A N 1
ATOM 2888 C CA . GLU A 1 382 ? 29.201 76.259 115.407 1.00 26.11 382 GLU A CA 1
ATOM 2889 C C . GLU A 1 382 ? 30.099 77.101 116.311 1.00 25.44 382 GLU A C 1
ATOM 2890 O O . GLU A 1 382 ? 30.347 78.274 116.034 1.00 25.01 382 GLU A O 1
ATOM 2896 N N . PHE A 1 383 ? 30.598 76.504 117.390 1.00 26.26 383 PHE A N 1
ATOM 2897 C CA . PHE A 1 383 ? 31.495 77.234 118.281 1.00 26.33 383 PHE A CA 1
ATOM 2898 C C . PHE A 1 383 ? 32.814 77.479 117.542 1.00 26.37 383 PHE A C 1
ATOM 2899 O O . PHE A 1 383 ? 33.304 78.607 117.463 1.00 25.05 383 PHE A O 1
ATOM 2907 N N . ASN A 1 384 ? 33.389 76.414 116.999 1.00 27.55 384 ASN A N 1
ATOM 2908 C CA . ASN A 1 384 ? 34.641 76.540 116.262 1.00 29.19 384 ASN A CA 1
ATOM 2909 C C . ASN A 1 384 ? 34.470 77.500 115.087 1.00 29.65 384 ASN A C 1
ATOM 2910 O O . ASN A 1 384 ? 35.333 78.336 114.823 1.00 29.58 384 ASN A O 1
ATOM 2915 N N . GLN A 1 385 ? 33.346 77.393 114.389 1.00 29.58 385 GLN A N 1
ATOM 2916 C CA . GLN A 1 385 ? 33.093 78.274 113.256 1.00 30.27 385 GLN A CA 1
ATOM 2917 C C . GLN A 1 385 ? 32.947 79.719 113.720 1.00 29.41 385 GLN A C 1
ATOM 2918 O O . GLN A 1 385 ? 33.374 80.643 113.029 1.00 29.69 385 GLN A O 1
ATOM 2924 N N . SER A 1 386 ? 32.354 79.911 114.895 1.00 29.19 386 SER A N 1
ATOM 2925 C CA . SER A 1 386 ? 32.158 81.253 115.433 1.00 29.74 386 SER A CA 1
ATOM 2926 C C . SER A 1 386 ? 33.474 81.922 115.822 1.00 29.67 386 SER A C 1
ATOM 2927 O O . SER A 1 386 ? 33.592 83.145 115.752 1.00 28.59 386 SER A O 1
ATOM 2930 N N . LYS A 1 387 ? 34.457 81.127 116.238 1.00 30.58 387 LYS A N 1
ATOM 2931 C CA . LYS A 1 387 ? 35.763 81.675 116.605 1.00 31.99 387 LYS A CA 1
ATOM 2932 C C . LYS A 1 387 ? 36.339 82.388 115.394 1.00 31.12 387 LYS A C 1
ATOM 2933 O O . LYS A 1 387 ? 36.892 83.481 115.497 1.00 31.53 387 LYS A O 1
ATOM 2939 N N . GLN A 1 388 ? 36.208 81.741 114.243 1.00 31.36 388 GLN A N 1
ATOM 2940 C CA . GLN A 1 388 ? 36.704 82.278 112.985 1.00 31.48 388 GLN A CA 1
ATOM 2941 C C . GLN A 1 388 ? 36.016 83.603 112.649 1.00 31.18 388 GLN A C 1
ATOM 2942 O O . GLN A 1 388 ? 36.664 84.560 112.227 1.00 30.98 388 GLN A O 1
ATOM 2948 N N . ILE A 1 389 ? 34.701 83.653 112.838 1.00 30.36 389 ILE A N 1
ATOM 2949 C CA . ILE A 1 389 ? 33.929 84.862 112.555 1.00 30.04 389 ILE A CA 1
ATOM 2950 C C . ILE A 1 389 ? 34.410 86.047 113.398 1.00 30.93 389 ILE A C 1
ATOM 2951 O O . ILE A 1 389 ? 34.547 87.165 112.893 1.00 30.17 389 ILE A O 1
ATOM 2956 N N . ILE A 1 390 ? 34.671 85.795 114.678 1.00 31.23 390 ILE A N 1
ATOM 2957 C CA . ILE A 1 390 ? 35.125 86.841 115.591 1.00 32.20 390 ILE A CA 1
ATOM 2958 C C . ILE A 1 390 ? 36.578 87.228 115.346 1.00 32.81 390 ILE A C 1
ATOM 2959 O O . ILE A 1 390 ? 36.896 88.405 115.175 1.00 33.54 390 ILE A O 1
ATOM 2964 N N . THR A 1 391 ? 37.456 86.232 115.335 1.00 34.41 391 THR A N 1
ATOM 2965 C CA . THR A 1 391 ? 38.881 86.471 115.138 1.00 35.71 391 THR A CA 1
ATOM 2966 C C . THR A 1 391 ? 39.201 87.166 113.820 1.00 36.88 391 THR A C 1
ATOM 2967 O O . THR A 1 391 ? 40.038 88.067 113.779 1.00 36.20 391 THR A O 1
ATOM 2971 N N . ASP A 1 392 ? 38.536 86.756 112.744 1.00 37.82 392 ASP A N 1
ATOM 2972 C CA . ASP A 1 392 ? 38.791 87.358 111.440 1.00 39.14 392 ASP A CA 1
ATOM 2973 C C . ASP A 1 392 ? 37.839 88.485 111.054 1.00 39.16 392 ASP A C 1
ATOM 2974 O O . ASP A 1 392 ? 37.893 88.988 109.930 1.00 39.07 392 ASP A O 1
ATOM 2979 N N . ARG A 1 393 ? 36.972 88.888 111.978 1.00 39.20 393 ARG A N 1
ATOM 2980 C CA . ARG A 1 393 ? 36.034 89.968 111.695 1.00 39.70 393 ARG A CA 1
ATOM 2981 C C . ARG A 1 393 ? 35.273 89.723 110.392 1.00 38.28 393 ARG A C 1
ATOM 2982 O O . ARG A 1 393 ? 35.158 90.619 109.557 1.00 38.95 393 ARG A O 1
ATOM 2990 N N . LEU A 1 394 ? 34.756 88.512 110.216 1.00 36.56 394 LEU A N 1
ATOM 2991 C CA . LEU A 1 394 ? 34.023 88.183 109.000 1.00 34.64 394 LEU A CA 1
ATOM 2992 C C . LEU A 1 394 ? 32.657 88.861 108.935 1.00 33.79 394 LEU A C 1
ATOM 2993 O O . LEU A 1 394 ? 31.883 88.821 109.892 1.00 32.53 394 LEU A O 1
ATOM 2998 N N . PRO A 1 395 ? 32.345 89.489 107.790 1.00 33.09 395 PRO A N 1
ATOM 2999 C CA . PRO A 1 395 ? 31.072 90.186 107.570 1.00 32.60 395 PRO A CA 1
ATOM 3000 C C . PRO A 1 395 ? 29.889 89.252 107.311 1.00 32.08 395 PRO A C 1
ATOM 3001 O O . PRO A 1 395 ? 29.226 89.346 106.274 1.00 32.21 395 PRO A O 1
ATOM 3005 N N . VAL A 1 396 ? 29.621 88.350 108.248 1.00 30.84 396 VAL A N 1
ATOM 3006 C CA . VAL A 1 396 ? 28.510 87.421 108.090 1.00 30.35 396 VAL A CA 1
ATOM 3007 C C . VAL A 1 396 ? 27.175 88.165 108.078 1.00 30.41 396 VAL A C 1
ATOM 3008 O O . VAL A 1 396 ? 26.991 89.134 108.816 1.00 31.12 396 VAL A O 1
ATOM 3012 N N . GLU A 1 397 ? 26.249 87.704 107.243 1.00 29.25 397 GLU A N 1
ATOM 3013 C CA . GLU A 1 397 ? 24.931 88.321 107.133 1.00 28.88 397 GLU A CA 1
ATOM 3014 C C . GLU A 1 397 ? 24.089 88.085 108.382 1.00 28.00 397 GLU A C 1
ATOM 3015 O O . GLU A 1 397 ? 23.665 86.965 108.652 1.00 27.20 397 GLU A O 1
ATOM 3021 N N . PRO A 1 398 ? 23.820 89.145 109.152 1.00 28.70 398 PRO A N 1
ATOM 3022 C CA . PRO A 1 398 ? 23.020 89.013 110.373 1.00 29.66 398 PRO A CA 1
ATOM 3023 C C . PRO A 1 398 ? 21.674 88.325 110.155 1.00 29.89 398 PRO A C 1
ATOM 3024 O O . PRO A 1 398 ? 21.266 87.469 110.943 1.00 30.43 398 PRO A O 1
ATOM 3028 N N . ASN A 1 399 ? 20.994 88.694 109.075 1.00 30.39 399 ASN A N 1
ATOM 3029 C CA . ASN A 1 399 ? 19.682 88.133 108.779 1.00 30.92 399 ASN A CA 1
ATOM 3030 C C . ASN A 1 399 ? 19.654 86.632 108.488 1.00 29.31 399 ASN A C 1
ATOM 3031 O O . ASN A 1 399 ? 18.584 86.054 108.341 1.00 28.69 399 ASN A O 1
ATOM 3036 N N . LEU A 1 400 ? 20.819 85.995 108.412 1.00 28.33 400 LEU A N 1
ATOM 3037 C CA . LEU A 1 400 ? 20.852 84.556 108.162 1.00 26.15 400 LEU A CA 1
ATOM 3038 C C . LEU A 1 400 ? 21.382 83.776 109.365 1.00 25.43 400 LEU A C 1
ATOM 3039 O O . LEU A 1 400 ? 21.218 82.561 109.446 1.00 24.27 400 LEU A O 1
ATOM 3044 N N . LEU A 1 401 ? 22.012 84.475 110.301 1.00 25.26 401 LEU A N 1
ATOM 3045 C CA . LEU A 1 401 ? 22.577 83.810 111.470 1.00 25.26 401 LEU A CA 1
ATOM 3046 C C . LEU A 1 401 ? 21.559 82.965 112.240 1.00 25.50 401 LEU A C 1
ATOM 3047 O O . LEU A 1 401 ? 21.896 81.895 112.749 1.00 25.20 401 LEU A O 1
ATOM 3052 N N . GLY A 1 402 ? 20.316 83.433 112.310 1.00 24.74 402 GLY A N 1
ATOM 3053 C CA . GLY A 1 402 ? 19.293 82.688 113.026 1.00 26.05 402 GLY A CA 1
ATOM 3054 C C . GLY A 1 402 ? 18.544 81.673 112.177 1.00 26.48 402 GLY A C 1
ATOM 3055 O O . GLY A 1 402 ? 17.687 80.940 112.683 1.00 26.54 402 GLY A O 1
ATOM 3056 N N . ASP A 1 403 ? 18.871 81.622 110.889 1.00 26.31 403 ASP A N 1
ATOM 3057 C CA . ASP A 1 403 ? 18.224 80.702 109.951 1.00 27.40 403 ASP A CA 1
ATOM 3058 C C . ASP A 1 403 ? 18.933 79.349 109.925 1.00 27.41 403 ASP A C 1
ATOM 3059 O O . ASP A 1 403 ? 19.972 79.196 109.281 1.00 26.66 403 ASP A O 1
ATOM 3064 N N . GLU A 1 404 ? 18.354 78.361 110.595 1.00 28.59 404 GLU A N 1
ATOM 3065 C CA . GLU A 1 404 ? 18.960 77.040 110.656 1.00 30.38 404 GLU A CA 1
ATOM 3066 C C . GLU A 1 404 ? 18.938 76.233 109.365 1.00 30.86 404 GLU A C 1
ATOM 3067 O O . GLU A 1 404 ? 19.571 75.179 109.280 1.00 31.16 404 GLU A O 1
ATOM 3073 N N . SER A 1 405 ? 18.220 76.713 108.356 1.00 31.47 405 SER A N 1
ATOM 3074 C CA . SER A 1 405 ? 18.170 75.995 107.087 1.00 30.65 405 SER A CA 1
ATOM 3075 C C . SER A 1 405 ? 19.404 76.372 106.273 1.00 30.42 405 SER A C 1
ATOM 3076 O O . SER A 1 405 ? 19.685 75.773 105.236 1.00 31.01 405 SER A O 1
ATOM 3079 N N . VAL A 1 406 ? 20.136 77.371 106.758 1.00 29.01 406 VAL A N 1
ATOM 3080 C CA . VAL A 1 406 ? 21.346 77.855 106.096 1.00 28.19 406 VAL A CA 1
ATOM 3081 C C . VAL A 1 406 ? 22.565 77.561 106.971 1.00 28.60 406 VAL A C 1
ATOM 3082 O O . VAL A 1 406 ? 22.766 78.206 107.999 1.00 28.30 406 VAL A O 1
ATOM 3086 N N . PRO A 1 407 ? 23.391 76.578 106.577 1.00 28.69 407 PRO A N 1
ATOM 3087 C CA . PRO A 1 407 ? 24.583 76.223 107.352 1.00 28.62 407 PRO A CA 1
ATOM 3088 C C . PRO A 1 407 ? 25.505 77.414 107.612 1.00 28.86 407 PRO A C 1
ATOM 3089 O O . PRO A 1 407 ? 25.735 78.249 106.733 1.00 28.16 407 PRO A O 1
ATOM 3093 N N . LEU A 1 408 ? 26.033 77.483 108.829 1.00 28.37 408 LEU A N 1
ATOM 3094 C CA . LEU A 1 408 ? 26.920 78.569 109.217 1.00 28.50 408 LEU A CA 1
ATOM 3095 C C . LEU A 1 408 ? 28.144 78.595 108.307 1.00 28.18 408 LEU A C 1
ATOM 3096 O O . LEU A 1 408 ? 28.662 79.662 107.978 1.00 27.21 408 LEU A O 1
ATOM 3101 N N . LYS A 1 409 ? 28.589 77.416 107.885 1.00 28.65 409 LYS A N 1
ATOM 3102 C CA . LYS A 1 409 ? 29.743 77.304 107.001 1.00 28.67 409 LYS A CA 1
ATOM 3103 C C . LYS A 1 409 ? 29.518 78.112 105.720 1.00 27.68 409 LYS A C 1
ATOM 3104 O O . LYS A 1 409 ? 30.418 78.800 105.249 1.00 26.25 409 LYS A O 1
ATOM 3110 N N . GLU A 1 410 ? 28.316 78.028 105.159 1.00 27.59 410 GLU A N 1
ATOM 3111 C CA . GLU A 1 410 ? 28.015 78.757 103.931 1.00 28.34 410 GLU A CA 1
ATOM 3112 C C . GLU A 1 410 ? 27.861 80.253 104.166 1.00 27.69 410 GLU A C 1
ATOM 3113 O O . GLU A 1 410 ? 28.174 81.056 103.288 1.00 27.16 410 GLU A O 1
ATOM 3119 N N . ILE A 1 411 ? 27.389 80.630 105.350 1.00 27.39 411 ILE A N 1
ATOM 3120 C CA . ILE A 1 411 ? 27.239 82.042 105.681 1.00 27.56 411 ILE A CA 1
ATOM 3121 C C . ILE A 1 411 ? 28.651 82.622 105.744 1.00 27.55 411 ILE A C 1
ATOM 3122 O O . ILE A 1 411 ? 28.917 83.734 105.274 1.00 26.10 411 ILE A O 1
ATOM 3127 N N . ILE A 1 412 ? 29.558 81.841 106.318 1.00 27.89 412 ILE A N 1
ATOM 3128 C CA . ILE A 1 412 ? 30.949 82.242 106.443 1.00 29.07 412 ILE A CA 1
ATOM 3129 C C . ILE A 1 412 ? 31.603 82.313 105.068 1.00 29.19 412 ILE A C 1
ATOM 3130 O O . ILE A 1 412 ? 32.320 83.265 104.760 1.00 30.24 412 ILE A O 1
ATOM 3135 N N . ALA A 1 413 ? 31.345 81.309 104.238 1.00 29.35 413 ALA A N 1
ATOM 3136 C CA . ALA A 1 413 ? 31.910 81.272 102.895 1.00 29.87 413 ALA A CA 1
ATOM 3137 C C . ALA A 1 413 ? 31.530 82.534 102.136 1.00 30.42 413 ALA A C 1
ATOM 3138 O O . ALA A 1 413 ? 32.373 83.173 101.502 1.00 30.49 413 ALA A O 1
ATOM 3140 N N . ALA A 1 414 ? 30.257 82.901 102.214 1.00 30.99 414 ALA A N 1
ATOM 3141 C CA . ALA A 1 414 ? 29.769 84.087 101.526 1.00 32.07 414 ALA A CA 1
ATOM 3142 C C . ALA A 1 414 ? 30.477 85.349 102.017 1.00 33.07 414 ALA A C 1
ATOM 3143 O O . ALA A 1 414 ? 30.868 86.198 101.217 1.00 32.43 414 ALA A O 1
ATOM 3145 N N . ALA A 1 415 ? 30.633 85.471 103.332 1.00 34.82 415 ALA A N 1
ATOM 3146 C CA . ALA A 1 415 ? 31.294 86.633 103.919 1.00 37.34 415 ALA A CA 1
ATOM 3147 C C . ALA A 1 415 ? 32.731 86.752 103.415 1.00 39.36 415 ALA A C 1
ATOM 3148 O O . ALA A 1 415 ? 33.191 87.837 103.066 1.00 40.70 415 ALA A O 1
ATOM 3150 N N . LYS A 1 416 ? 33.437 85.629 103.373 1.00 41.70 416 LYS A N 1
ATOM 3151 C CA . LYS A 1 416 ? 34.818 85.614 102.905 1.00 43.75 416 LYS A CA 1
ATOM 3152 C C . LYS A 1 416 ? 34.903 85.946 101.414 1.00 44.89 416 LYS A C 1
ATOM 3153 O O . LYS A 1 416 ? 35.792 86.681 100.986 1.00 45.30 416 LYS A O 1
ATOM 3159 N N . ALA A 1 417 ? 33.966 85.416 100.633 1.00 46.20 417 ALA A N 1
ATOM 3160 C CA . ALA A 1 417 ? 33.936 85.646 99.190 1.00 47.93 417 ALA A CA 1
ATOM 3161 C C . ALA A 1 417 ? 33.665 87.106 98.853 1.00 49.62 417 ALA A C 1
ATOM 3162 O O . ALA A 1 417 ? 34.109 87.613 97.817 1.00 49.43 417 ALA A O 1
ATOM 3164 N N . GLU A 1 418 ? 32.928 87.774 99.731 1.00 50.49 418 GLU A N 1
ATOM 3165 C CA . GLU A 1 418 ? 32.584 89.172 99.534 1.00 52.14 418 GLU A CA 1
ATOM 3166 C C . GLU A 1 418 ? 33.817 90.061 99.650 1.00 52.99 418 GLU A C 1
ATOM 3167 O O . GLU A 1 418 ? 33.956 91.046 98.921 1.00 53.25 418 GLU A O 1
ATOM 3173 N N . LEU A 1 419 ? 34.707 89.703 100.569 1.00 53.63 419 LEU A N 1
ATOM 3174 C CA . LEU A 1 419 ? 35.939 90.452 100.792 1.00 54.77 419 LEU A CA 1
ATOM 3175 C C . LEU A 1 419 ? 36.871 90.342 99.584 1.00 55.63 419 LEU A C 1
ATOM 3176 O O . LEU A 1 419 ? 37.494 91.320 99.170 1.00 55.72 419 LEU A O 1
ATOM 3181 N N . SER A 1 420 ? 36.950 89.142 99.018 1.00 56.67 420 SER A N 1
ATOM 3182 C CA . SER A 1 420 ? 37.821 88.873 97.879 1.00 57.68 420 SER A CA 1
ATOM 3183 C C . SER A 1 420 ? 37.285 89.351 96.533 1.00 58.58 420 SER A C 1
ATOM 3184 O O . SER A 1 420 ? 38.058 89.710 95.644 1.00 58.64 420 SER A O 1
ATOM 3187 N N . SER A 1 421 ? 35.965 89.356 96.386 1.00 59.45 421 SER A N 1
ATOM 3188 C CA . SER A 1 421 ? 35.339 89.750 95.129 1.00 60.71 421 SER A CA 1
ATOM 3189 C C . SER A 1 421 ? 35.075 91.250 94.987 1.00 61.41 421 SER A C 1
ATOM 3190 O O . SER A 1 421 ? 35.343 91.836 93.935 1.00 61.03 421 SER A O 1
ATOM 3193 N N . ALA A 1 422 ? 34.538 91.863 96.038 1.00 61.97 422 ALA A N 1
ATOM 3194 C CA . ALA A 1 422 ? 34.239 93.288 96.013 1.00 62.92 422 ALA A CA 1
ATOM 3195 C C . ALA A 1 422 ? 35.239 94.052 96.871 1.00 63.65 422 ALA A C 1
ATOM 3196 O O . ALA A 1 422 ? 36.007 93.394 97.610 1.00 64.31 422 ALA A O 1
ATOM 3198 N N . ASN B 1 2 ? 10.886 42.748 165.480 1.00 80.58 2 ASN B N 1
ATOM 3199 C CA . ASN B 1 2 ? 9.699 43.625 165.695 1.00 80.63 2 ASN B CA 1
ATOM 3200 C C . ASN B 1 2 ? 9.630 44.715 164.632 1.00 80.04 2 ASN B C 1
ATOM 3201 O O . ASN B 1 2 ? 10.646 45.319 164.274 1.00 80.25 2 ASN B O 1
ATOM 3206 N N . ALA B 1 3 ? 8.420 44.957 164.138 1.00 79.08 3 ALA B N 1
ATOM 3207 C CA . ALA B 1 3 ? 8.177 45.959 163.108 1.00 77.84 3 ALA B CA 1
ATOM 3208 C C . ALA B 1 3 ? 7.803 47.301 163.714 1.00 76.95 3 ALA B C 1
ATOM 3209 O O . ALA B 1 3 ? 7.376 48.216 163.008 1.00 77.14 3 ALA B O 1
ATOM 3211 N N . ASN B 1 4 ? 7.958 47.411 165.027 1.00 75.81 4 ASN B N 1
ATOM 3212 C CA . ASN B 1 4 ? 7.639 48.642 165.730 1.00 74.32 4 ASN B CA 1
ATOM 3213 C C . ASN B 1 4 ? 8.837 49.100 166.540 1.00 72.60 4 ASN B C 1
ATOM 3214 O O . ASN B 1 4 ? 9.055 50.301 166.704 1.00 72.68 4 ASN B O 1
ATOM 3219 N N . ASP B 1 5 ? 9.613 48.150 167.053 1.00 70.00 5 ASP B N 1
ATOM 3220 C CA . ASP B 1 5 ? 10.778 48.507 167.851 1.00 67.28 5 ASP B CA 1
ATOM 3221 C C . ASP B 1 5 ? 11.771 49.303 167.002 1.00 64.90 5 ASP B C 1
ATOM 3222 O O . ASP B 1 5 ? 12.054 48.947 165.863 1.00 64.85 5 ASP B O 1
ATOM 3227 N N . ASN B 1 6 ? 12.270 50.402 167.568 1.00 61.87 6 ASN B N 1
ATOM 3228 C CA . ASN B 1 6 ? 13.227 51.266 166.881 1.00 58.47 6 ASN B CA 1
ATOM 3229 C C . ASN B 1 6 ? 14.666 50.975 167.311 1.00 55.53 6 ASN B C 1
ATOM 3230 O O . ASN B 1 6 ? 14.955 50.889 168.509 1.00 55.15 6 ASN B O 1
ATOM 3235 N N . VAL B 1 7 ? 15.567 50.879 166.347 1.00 35.83 7 VAL B N 1
ATOM 3236 C CA . VAL B 1 7 ? 16.975 50.658 166.669 1.00 33.45 7 VAL B CA 1
ATOM 3237 C C . VAL B 1 7 ? 17.738 51.941 166.415 1.00 31.07 7 VAL B C 1
ATOM 3238 O O . VAL B 1 7 ? 17.573 52.568 165.372 1.00 31.02 7 VAL B O 1
ATOM 3242 N N . VAL B 1 8 ? 18.583 52.317 167.359 1.00 29.31 8 VAL B N 1
ATOM 3243 C CA . VAL B 1 8 ? 19.411 53.506 167.198 1.00 26.68 8 VAL B CA 1
ATOM 3244 C C . VAL B 1 8 ? 20.869 53.066 167.268 1.00 25.41 8 VAL B C 1
ATOM 3245 O O . VAL B 1 8 ? 21.283 52.417 168.227 1.00 23.98 8 VAL B O 1
ATOM 3249 N N . ILE B 1 9 ? 21.631 53.407 166.234 1.00 23.84 9 ILE B N 1
ATOM 3250 C CA . ILE B 1 9 ? 23.048 53.067 166.160 1.00 22.23 9 ILE B CA 1
ATOM 3251 C C . ILE B 1 9 ? 23.892 54.342 166.280 1.00 21.62 9 ILE B C 1
ATOM 3252 O O . ILE B 1 9 ? 23.731 55.272 165.489 1.00 22.19 9 ILE B O 1
ATOM 3257 N N . VAL B 1 10 ? 24.775 54.385 167.275 1.00 20.77 10 VAL B N 1
ATOM 3258 C CA . VAL B 1 10 ? 25.645 55.539 167.481 1.00 20.25 10 VAL B CA 1
ATOM 3259 C C . VAL B 1 10 ? 27.009 55.276 166.836 1.00 20.79 10 VAL B C 1
ATOM 3260 O O . VAL B 1 10 ? 27.760 54.389 167.266 1.00 19.49 10 VAL B O 1
ATOM 3264 N N . GLY B 1 11 ? 27.312 56.045 165.794 1.00 20.00 11 GLY B N 1
ATOM 3265 C CA . GLY B 1 11 ? 28.572 55.892 165.094 1.00 19.71 11 GLY B CA 1
ATOM 3266 C C . GLY B 1 11 ? 28.329 55.481 163.661 1.00 19.90 11 GLY B C 1
ATOM 3267 O O . GLY B 1 11 ? 27.583 54.528 163.407 1.00 19.73 11 GLY B O 1
ATOM 3268 N N . THR B 1 12 ? 28.948 56.189 162.719 1.00 18.33 12 THR B N 1
ATOM 3269 C CA . THR B 1 12 ? 28.756 55.867 161.313 1.00 18.26 12 THR B CA 1
ATOM 3270 C C . THR B 1 12 ? 29.983 55.328 160.593 1.00 17.58 12 THR B C 1
ATOM 3271 O O . THR B 1 12 ? 30.188 55.591 159.406 1.00 17.52 12 THR B O 1
ATOM 3275 N N . GLY B 1 13 ? 30.795 54.565 161.319 1.00 17.98 13 GLY B N 1
ATOM 3276 C CA . GLY B 1 13 ? 31.961 53.946 160.720 1.00 17.12 13 GLY B CA 1
ATOM 3277 C C . GLY B 1 13 ? 31.483 52.618 160.158 1.00 18.19 13 GLY B C 1
ATOM 3278 O O . GLY B 1 13 ? 30.275 52.375 160.110 1.00 17.43 13 GLY B O 1
ATOM 3279 N N . LEU B 1 14 ? 32.407 51.751 159.750 1.00 17.18 14 LEU B N 1
ATOM 3280 C CA . LEU B 1 14 ? 32.034 50.457 159.189 1.00 17.15 14 LEU B CA 1
ATOM 3281 C C . LEU B 1 14 ? 31.166 49.623 160.132 1.00 17.48 14 LEU B C 1
ATOM 3282 O O . LEU B 1 14 ? 30.218 48.977 159.695 1.00 16.45 14 LEU B O 1
ATOM 3287 N N . ALA B 1 15 ? 31.497 49.627 161.420 1.00 16.99 15 ALA B N 1
ATOM 3288 C CA . ALA B 1 15 ? 30.733 48.845 162.381 1.00 17.26 15 ALA B CA 1
ATOM 3289 C C . ALA B 1 15 ? 29.261 49.265 162.410 1.00 18.59 15 ALA B C 1
ATOM 3290 O O . ALA B 1 15 ? 28.366 48.425 162.290 1.00 17.94 15 ALA B O 1
ATOM 3292 N N . GLY B 1 16 ? 29.021 50.565 162.556 1.00 18.02 16 GLY B N 1
ATOM 3293 C CA . GLY B 1 16 ? 27.659 51.070 162.602 1.00 17.82 16 GLY B CA 1
ATOM 3294 C C . GLY B 1 16 ? 26.886 50.831 161.317 1.00 18.48 16 GLY B C 1
ATOM 3295 O O . GLY B 1 16 ? 25.758 50.338 161.347 1.00 17.63 16 GLY B O 1
ATOM 3296 N N . VAL B 1 17 ? 27.492 51.174 160.183 1.00 17.94 17 VAL B N 1
ATOM 3297 C CA . VAL B 1 17 ? 26.841 51.003 158.887 1.00 17.98 17 VAL B CA 1
ATOM 3298 C C . VAL B 1 17 ? 26.524 49.538 158.589 1.00 19.35 17 VAL B C 1
ATOM 3299 O O . VAL B 1 17 ? 25.448 49.215 158.067 1.00 19.22 17 VAL B O 1
ATOM 3303 N N . GLU B 1 18 ? 27.455 48.652 158.925 1.00 18.91 18 GLU B N 1
ATOM 3304 C CA . GLU B 1 18 ? 27.253 47.234 158.680 1.00 19.89 18 GLU B CA 1
ATOM 3305 C C . GLU B 1 18 ? 26.088 46.723 159.527 1.00 19.14 18 GLU B C 1
ATOM 3306 O O . GLU B 1 18 ? 25.280 45.928 159.050 1.00 18.52 18 GLU B O 1
ATOM 3312 N N . VAL B 1 19 ? 25.992 47.181 160.773 1.00 19.14 19 VAL B N 1
ATOM 3313 C CA . VAL B 1 19 ? 24.885 46.753 161.621 1.00 18.75 19 VAL B CA 1
ATOM 3314 C C . VAL B 1 19 ? 23.575 47.216 160.974 1.00 20.35 19 VAL B C 1
ATOM 3315 O O . VAL B 1 19 ? 22.616 46.454 160.870 1.00 19.16 19 VAL B O 1
ATOM 3319 N N . ALA B 1 20 ? 23.552 48.464 160.516 1.00 20.76 20 ALA B N 1
ATOM 3320 C CA . ALA B 1 20 ? 22.358 49.032 159.897 1.00 21.76 20 ALA B CA 1
ATOM 3321 C C . ALA B 1 20 ? 21.841 48.238 158.697 1.00 22.80 20 ALA B C 1
ATOM 3322 O O . ALA B 1 20 ? 20.684 47.818 158.681 1.00 22.77 20 ALA B O 1
ATOM 3324 N N . PHE B 1 21 ? 22.692 48.027 157.696 1.00 23.13 21 PHE B N 1
ATOM 3325 C CA . PHE B 1 21 ? 22.280 47.290 156.513 1.00 23.76 21 PHE B CA 1
ATOM 3326 C C . PHE B 1 21 ? 22.136 45.796 156.785 1.00 24.80 21 PHE B C 1
ATOM 3327 O O . PHE B 1 21 ? 21.345 45.118 156.128 1.00 24.19 21 PHE B O 1
ATOM 3335 N N . GLY B 1 22 ? 22.904 45.278 157.742 1.00 23.42 22 GLY B N 1
ATOM 3336 C CA . GLY B 1 22 ? 22.793 43.866 158.064 1.00 24.82 22 GLY B CA 1
ATOM 3337 C C . GLY B 1 22 ? 21.411 43.612 158.640 1.00 24.90 22 GLY B C 1
ATOM 3338 O O . GLY B 1 22 ? 20.735 42.647 158.286 1.00 25.18 22 GLY B O 1
ATOM 3339 N N . LEU B 1 23 ? 20.990 44.503 159.528 1.00 25.90 23 LEU B N 1
ATOM 3340 C CA . LEU B 1 23 ? 19.683 44.422 160.174 1.00 28.02 23 LEU B CA 1
ATOM 3341 C C . LEU B 1 23 ? 18.584 44.314 159.115 1.00 29.37 23 LEU B C 1
ATOM 3342 O O . LEU B 1 23 ? 17.737 43.416 159.166 1.00 29.47 23 LEU B O 1
ATOM 3347 N N . ARG B 1 24 ? 18.617 45.224 158.147 1.00 30.27 24 ARG B N 1
ATOM 3348 C CA . ARG B 1 24 ? 17.622 45.249 157.083 1.00 31.65 24 ARG B CA 1
ATOM 3349 C C . ARG B 1 24 ? 17.707 43.996 156.211 1.00 31.96 24 ARG B C 1
ATOM 3350 O O . ARG B 1 24 ? 16.682 43.445 155.809 1.00 33.36 24 ARG B O 1
ATOM 3358 N N . ALA B 1 25 ? 18.920 43.531 155.935 1.00 31.43 25 ALA B N 1
ATOM 3359 C CA . ALA B 1 25 ? 19.086 42.331 155.124 1.00 32.24 25 ALA B CA 1
ATOM 3360 C C . ALA B 1 25 ? 18.576 41.088 155.862 1.00 32.71 25 ALA B C 1
ATOM 3361 O O . ALA B 1 25 ? 18.160 40.111 155.235 1.00 32.01 25 ALA B O 1
ATOM 3363 N N . SER B 1 26 ? 18.607 41.125 157.191 1.00 32.82 26 SER B N 1
ATOM 3364 C CA . SER B 1 26 ? 18.149 39.990 157.987 1.00 33.25 26 SER B CA 1
ATOM 3365 C C . SER B 1 26 ? 16.668 40.032 158.354 1.00 33.47 26 SER B C 1
ATOM 3366 O O . SER B 1 26 ? 16.211 39.251 159.189 1.00 32.70 26 SER B O 1
ATOM 3369 N N . GLY B 1 27 ? 15.923 40.950 157.746 1.00 33.39 27 GLY B N 1
ATOM 3370 C CA . GLY B 1 27 ? 14.496 41.021 158.013 1.00 33.43 27 GLY B CA 1
ATOM 3371 C C . GLY B 1 27 ? 13.971 42.023 159.024 1.00 33.36 27 GLY B C 1
ATOM 3372 O O . GLY B 1 27 ? 12.760 42.095 159.226 1.00 33.36 27 GLY B O 1
ATOM 3373 N N . TRP B 1 28 ? 14.846 42.793 159.666 1.00 33.05 28 TRP B N 1
ATOM 3374 C CA . TRP B 1 28 ? 14.384 43.777 160.641 1.00 33.48 28 TRP B CA 1
ATOM 3375 C C . TRP B 1 28 ? 13.357 44.691 159.968 1.00 35.06 28 TRP B C 1
ATOM 3376 O O . TRP B 1 28 ? 13.577 45.168 158.855 1.00 35.16 28 TRP B O 1
ATOM 3387 N N . GLU B 1 29 ? 12.237 44.934 160.641 1.00 36.24 29 GLU B N 1
ATOM 3388 C CA . GLU B 1 29 ? 11.189 45.767 160.063 1.00 38.30 29 GLU B CA 1
ATOM 3389 C C . GLU B 1 29 ? 10.949 47.094 160.766 1.00 37.27 29 GLU B C 1
ATOM 3390 O O . GLU B 1 29 ? 10.292 47.975 160.216 1.00 38.43 29 GLU B O 1
ATOM 3396 N N . GLY B 1 30 ? 11.477 47.240 161.974 1.00 36.59 30 GLY B N 1
ATOM 3397 C CA . GLY B 1 30 ? 11.295 48.482 162.706 1.00 35.54 30 GLY B CA 1
ATOM 3398 C C . GLY B 1 30 ? 12.115 49.602 162.092 1.00 34.48 30 GLY B C 1
ATOM 3399 O O . GLY B 1 30 ? 12.708 49.431 161.030 1.00 34.01 30 GLY B O 1
ATOM 3400 N N . ASN B 1 31 ? 12.150 50.754 162.751 1.00 34.10 31 ASN B N 1
ATOM 3401 C CA . ASN B 1 31 ? 12.917 51.880 162.236 1.00 34.29 31 ASN B CA 1
ATOM 3402 C C . ASN B 1 31 ? 14.390 51.720 162.581 1.00 33.35 31 ASN B C 1
ATOM 3403 O O . ASN B 1 31 ? 14.738 51.110 163.595 1.00 33.30 31 ASN B O 1
ATOM 3408 N N . ILE B 1 32 ? 15.249 52.267 161.728 1.00 31.54 32 ILE B N 1
ATOM 3409 C CA . ILE B 1 32 ? 16.690 52.201 161.946 1.00 30.96 32 ILE B CA 1
ATOM 3410 C C . ILE B 1 32 ? 17.298 53.592 161.806 1.00 30.11 32 ILE B C 1
ATOM 3411 O O . ILE B 1 32 ? 17.217 54.207 160.746 1.00 29.40 32 ILE B O 1
ATOM 3416 N N . ARG B 1 33 ? 17.899 54.081 162.886 1.00 30.35 33 ARG B N 1
ATOM 3417 C CA . ARG B 1 33 ? 18.536 55.392 162.885 1.00 31.75 33 ARG B CA 1
ATOM 3418 C C . ARG B 1 33 ? 20.045 55.299 163.109 1.00 30.54 33 ARG B C 1
ATOM 3419 O O . ARG B 1 33 ? 20.506 54.752 164.113 1.00 29.67 33 ARG B O 1
ATOM 3427 N N . LEU B 1 34 ? 20.800 55.836 162.159 1.00 29.84 34 LEU B N 1
ATOM 3428 C CA . LEU B 1 34 ? 22.256 55.873 162.228 1.00 28.98 34 LEU B CA 1
ATOM 3429 C C . LEU B 1 34 ? 22.610 57.298 162.619 1.00 28.79 34 LEU B C 1
ATOM 3430 O O . LEU B 1 34 ? 22.266 58.236 161.901 1.00 29.13 34 LEU B O 1
ATOM 3435 N N . VAL B 1 35 ? 23.284 57.471 163.749 1.00 27.96 35 VAL B N 1
ATOM 3436 C CA . VAL B 1 35 ? 23.662 58.808 164.192 1.00 26.56 35 VAL B CA 1
ATOM 3437 C C . VAL B 1 35 ? 25.174 58.886 164.380 1.00 25.88 35 VAL B C 1
ATOM 3438 O O . VAL B 1 35 ? 25.743 58.141 165.179 1.00 24.71 35 VAL B O 1
ATOM 3442 N N . GLY B 1 36 ? 25.822 59.787 163.646 1.00 24.24 36 GLY B N 1
ATOM 3443 C CA . GLY B 1 36 ? 27.264 59.926 163.764 1.00 24.30 36 GLY B CA 1
ATOM 3444 C C . GLY B 1 36 ? 27.722 61.371 163.816 1.00 25.24 36 GLY B C 1
ATOM 3445 O O . GLY B 1 36 ? 27.113 62.243 163.186 1.00 24.31 36 GLY B O 1
ATOM 3446 N N . 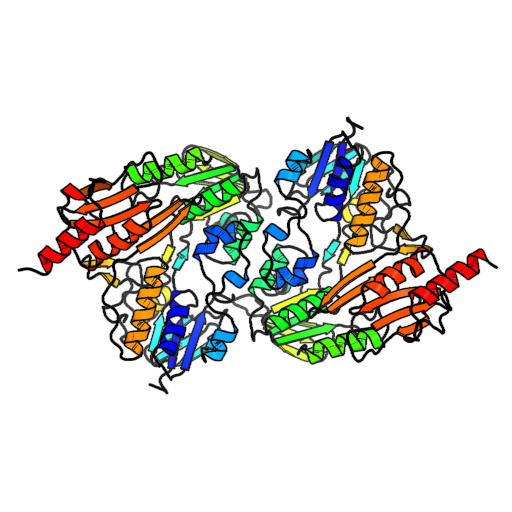ASP B 1 37 ? 28.789 61.638 164.564 1.00 24.19 37 ASP B N 1
ATOM 3447 C CA . ASP B 1 37 ? 29.287 62.999 164.660 1.00 25.03 37 ASP B CA 1
ATOM 3448 C C . ASP B 1 37 ? 30.021 63.418 163.390 1.00 25.65 37 ASP B C 1
ATOM 3449 O O . ASP B 1 37 ? 30.167 64.611 163.112 1.00 25.80 37 ASP B O 1
ATOM 3454 N N . ALA B 1 38 ? 30.469 62.441 162.609 1.00 25.00 38 ALA B N 1
ATOM 3455 C CA . ALA B 1 38 ? 31.157 62.742 161.358 1.00 26.25 38 ALA B CA 1
ATOM 3456 C C . ALA B 1 38 ? 30.126 63.330 160.389 1.00 26.59 38 ALA B C 1
ATOM 3457 O O . ALA B 1 38 ? 28.960 62.928 160.398 1.00 26.78 38 ALA B O 1
ATOM 3459 N N . THR B 1 39 ? 30.538 64.274 159.553 1.00 25.96 39 THR B N 1
ATOM 3460 C CA . THR B 1 39 ? 29.586 64.858 158.615 1.00 27.00 39 THR B CA 1
ATOM 3461 C C . THR B 1 39 ? 29.544 64.091 157.288 1.00 26.77 39 THR B C 1
ATOM 3462 O O . THR B 1 39 ? 28.475 63.896 156.710 1.00 30.60 39 THR B O 1
ATOM 3466 N N . VAL B 1 40 ? 30.703 63.621 156.847 1.00 24.34 40 VAL B N 1
ATOM 3467 C CA . VAL B 1 40 ? 30.877 62.874 155.598 1.00 22.66 40 VAL B CA 1
ATOM 3468 C C . VAL B 1 40 ? 29.945 61.693 155.319 1.00 21.67 40 VAL B C 1
ATOM 3469 O O . VAL B 1 40 ? 29.267 61.188 156.206 1.00 21.50 40 VAL B O 1
ATOM 3473 N N . ILE B 1 41 ? 29.944 61.252 154.065 1.00 20.70 41 ILE B N 1
ATOM 3474 C CA . ILE B 1 41 ? 29.174 60.083 153.663 1.00 21.11 41 ILE B CA 1
ATOM 3475 C C . ILE B 1 41 ? 30.043 58.926 154.189 1.00 20.31 41 ILE B C 1
ATOM 3476 O O . ILE B 1 41 ? 31.242 58.889 153.917 1.00 19.42 41 ILE B O 1
ATOM 3481 N N . PRO B 1 42 ? 29.461 57.996 154.971 1.00 19.62 42 PRO B N 1
ATOM 3482 C CA . PRO B 1 42 ? 30.241 56.870 155.508 1.00 18.96 42 PRO B CA 1
ATOM 3483 C C . PRO B 1 42 ? 31.156 56.258 154.448 1.00 17.68 42 PRO B C 1
ATOM 3484 O O . PRO B 1 42 ? 30.718 55.970 153.331 1.00 16.00 42 PRO B O 1
ATOM 3488 N N . HIS B 1 43 ? 32.421 56.050 154.811 1.00 16.48 43 HIS B N 1
ATOM 3489 C CA . HIS B 1 43 ? 33.413 55.530 153.875 1.00 15.26 43 HIS B CA 1
ATOM 3490 C C . HIS B 1 43 ? 34.394 54.533 154.497 1.00 14.93 43 HIS B C 1
ATOM 3491 O O . HIS B 1 43 ? 34.547 54.474 155.718 1.00 14.32 43 HIS B O 1
ATOM 3498 N N . HIS B 1 44 ? 35.061 53.774 153.633 1.00 13.29 44 HIS B N 1
ATOM 3499 C CA . HIS B 1 44 ? 36.067 52.786 154.037 1.00 15.62 44 HIS B CA 1
ATOM 3500 C C . HIS B 1 44 ? 37.286 53.524 154.595 1.00 15.48 44 HIS B C 1
ATOM 3501 O O . HIS B 1 44 ? 37.572 54.654 154.182 1.00 15.25 44 HIS B O 1
ATOM 3508 N N . LEU B 1 45 ? 38.010 52.890 155.516 1.00 15.21 45 LEU B N 1
ATOM 3509 C CA . LEU B 1 45 ? 39.213 53.507 156.066 1.00 15.52 45 LEU B CA 1
ATOM 3510 C C . LEU B 1 45 ? 40.520 52.938 155.493 1.00 15.75 45 LEU B C 1
ATOM 3511 O O . LEU B 1 45 ? 41.478 53.681 155.286 1.00 17.98 45 LEU B O 1
ATOM 3516 N N . PRO B 1 46 ? 40.585 51.623 155.228 1.00 16.20 46 PRO B N 1
ATOM 3517 C CA . PRO B 1 46 ? 41.831 51.069 154.681 1.00 16.81 46 PRO B CA 1
ATOM 3518 C C . PRO B 1 46 ? 42.489 51.835 153.522 1.00 16.86 46 PRO B C 1
ATOM 3519 O O . PRO B 1 46 ? 43.708 51.956 153.483 1.00 16.82 46 PRO B O 1
ATOM 3523 N N . PRO B 1 47 ? 41.693 52.365 152.569 1.00 16.22 47 PRO B N 1
ATOM 3524 C CA . PRO B 1 47 ? 42.294 53.098 151.446 1.00 16.62 47 PRO B CA 1
ATOM 3525 C C . PRO B 1 47 ? 43.010 54.385 151.847 1.00 15.23 47 PRO B C 1
ATOM 3526 O O . PRO B 1 47 ? 43.843 54.897 151.092 1.00 14.62 47 PRO B O 1
ATOM 3530 N N . LEU B 1 48 ? 42.686 54.900 153.028 1.00 14.96 48 LEU B N 1
ATOM 3531 C CA . LEU B 1 48 ? 43.265 56.159 153.498 1.00 15.76 48 LEU B CA 1
ATOM 3532 C C . LEU B 1 48 ? 44.768 56.137 153.774 1.00 16.23 48 LEU B C 1
ATOM 3533 O O . LEU B 1 48 ? 45.382 57.188 153.966 1.00 16.46 48 LEU B O 1
ATOM 3538 N N . SER B 1 49 ? 45.360 54.947 153.804 1.00 16.30 49 SER B N 1
ATOM 3539 C CA . SER B 1 49 ? 46.801 54.828 154.010 1.00 16.10 49 SER B CA 1
ATOM 3540 C C . SER B 1 49 ? 47.334 53.995 152.847 1.00 16.55 49 SER B C 1
ATOM 3541 O O . SER B 1 49 ? 48.478 53.530 152.856 1.00 16.86 49 SER B O 1
ATOM 3544 N N . LYS B 1 50 ? 46.488 53.826 151.836 1.00 15.92 50 LYS B N 1
ATOM 3545 C CA . LYS B 1 50 ? 46.843 53.039 150.670 1.00 16.53 50 LYS B CA 1
ATOM 3546 C C . LYS B 1 50 ? 46.517 53.772 149.362 1.00 17.38 50 LYS B C 1
ATOM 3547 O O . LYS B 1 50 ? 47.008 54.875 149.139 1.00 17.12 50 LYS B O 1
ATOM 3553 N N . ALA B 1 51 ? 45.685 53.176 148.508 1.00 16.98 51 ALA B N 1
ATOM 3554 C CA . ALA B 1 51 ? 45.353 53.783 147.218 1.00 18.00 51 ALA B CA 1
ATOM 3555 C C . ALA B 1 51 ? 44.805 55.217 147.267 1.00 17.58 51 ALA B C 1
ATOM 3556 O O . ALA B 1 51 ? 45.131 56.031 146.400 1.00 17.82 51 ALA B O 1
ATOM 3558 N N . TYR B 1 52 ? 43.975 55.545 148.254 1.00 16.92 52 TYR B N 1
ATOM 3559 C CA . TYR B 1 52 ? 43.460 56.912 148.307 1.00 16.01 52 TYR B CA 1
ATOM 3560 C C . TYR B 1 52 ? 44.562 57.878 148.723 1.00 16.69 52 TYR B C 1
ATOM 3561 O O . TYR B 1 52 ? 44.654 58.985 148.193 1.00 16.64 52 TYR B O 1
ATOM 3570 N N . LEU B 1 53 ? 45.407 57.463 149.663 1.00 16.24 53 LEU B N 1
ATOM 3571 C CA . LEU B 1 53 ? 46.484 58.332 150.117 1.00 16.62 53 LEU B CA 1
ATOM 3572 C C . LEU B 1 53 ? 47.457 58.576 148.968 1.00 17.48 53 LEU B C 1
ATOM 3573 O O . LEU B 1 53 ? 48.099 59.629 148.889 1.00 17.46 53 LEU B O 1
ATOM 3578 N N . ALA B 1 54 ? 47.548 57.605 148.067 1.00 18.22 54 ALA B N 1
ATOM 3579 C CA . ALA B 1 54 ? 48.432 57.719 146.911 1.00 18.47 54 ALA B CA 1
ATOM 3580 C C . ALA B 1 54 ? 47.784 58.568 145.815 1.00 19.81 54 ALA B C 1
ATOM 3581 O O . ALA B 1 54 ? 48.408 58.852 144.791 1.00 19.02 54 ALA B O 1
ATOM 3583 N N . GLY B 1 55 ? 46.530 58.965 146.036 1.00 20.07 55 GLY B N 1
ATOM 3584 C CA . GLY B 1 55 ? 45.814 59.775 145.061 1.00 20.50 55 GLY B CA 1
ATOM 3585 C C . GLY B 1 55 ? 45.398 59.013 143.814 1.00 21.84 55 GLY B C 1
ATOM 3586 O O . GLY B 1 55 ? 45.186 59.606 142.754 1.00 21.20 55 GLY B O 1
ATOM 3587 N N . LYS B 1 56 ? 45.266 57.695 143.928 1.00 20.77 56 LYS B N 1
ATOM 3588 C CA . LYS B 1 56 ? 44.899 56.887 142.775 1.00 22.37 56 LYS B CA 1
ATOM 3589 C C . LYS B 1 56 ? 43.492 56.308 142.788 1.00 21.40 56 LYS B C 1
ATOM 3590 O O . LYS B 1 56 ? 43.107 55.593 141.869 1.00 22.80 56 LYS B O 1
ATOM 3596 N N . ALA B 1 57 ? 42.724 56.609 143.825 1.00 19.80 57 ALA B N 1
ATOM 3597 C CA . ALA B 1 57 ? 41.354 56.117 143.906 1.00 19.29 57 ALA B CA 1
ATOM 3598 C C . ALA B 1 57 ? 40.460 57.338 144.033 1.00 18.78 57 ALA B C 1
ATOM 3599 O O . ALA B 1 57 ? 40.871 58.346 144.598 1.00 19.51 57 ALA B O 1
ATOM 3601 N N . THR B 1 58 ? 39.242 57.256 143.509 1.00 17.82 58 THR B N 1
ATOM 3602 C CA . THR B 1 58 ? 38.330 58.389 143.579 1.00 18.19 58 THR B CA 1
ATOM 3603 C C . THR B 1 58 ? 37.644 58.460 144.936 1.00 17.88 58 THR B C 1
ATOM 3604 O O . THR B 1 58 ? 37.566 57.468 145.662 1.00 17.24 58 THR B O 1
ATOM 3608 N N . ALA B 1 59 ? 37.131 59.637 145.266 1.00 17.81 59 ALA B N 1
ATOM 3609 C CA . ALA B 1 59 ? 36.443 59.815 146.535 1.00 17.59 59 ALA B CA 1
ATOM 3610 C C . ALA B 1 59 ? 35.163 58.985 146.577 1.00 18.59 59 ALA B C 1
ATOM 3611 O O . ALA B 1 59 ? 34.812 58.449 147.629 1.00 17.05 59 ALA B O 1
ATOM 3613 N N . GLU B 1 60 ? 34.459 58.865 145.451 1.00 19.33 60 GLU B N 1
ATOM 3614 C CA . GLU B 1 60 ? 33.229 58.075 145.482 1.00 20.29 60 GLU B CA 1
ATOM 3615 C C . GLU B 1 60 ? 33.515 56.589 145.690 1.00 19.23 60 GLU B C 1
ATOM 3616 O O . GLU B 1 60 ? 32.670 55.872 146.192 1.00 19.03 60 GLU B O 1
ATOM 3622 N N . SER B 1 61 ? 34.704 56.125 145.317 1.00 18.25 61 SER B N 1
ATOM 3623 C CA . SER B 1 61 ? 35.035 54.711 145.509 1.00 18.74 61 SER B CA 1
ATOM 3624 C C . SER B 1 61 ? 35.144 54.384 146.998 1.00 18.05 61 SER B C 1
ATOM 3625 O O . SER B 1 61 ? 35.099 53.218 147.391 1.00 16.92 61 SER B O 1
ATOM 3628 N N . LEU B 1 62 ? 35.276 55.418 147.822 1.00 16.92 62 LEU B N 1
ATOM 3629 C CA . LEU B 1 62 ? 35.408 55.232 149.268 1.00 17.19 62 LEU B CA 1
ATOM 3630 C C . LEU B 1 62 ? 34.101 54.947 150.007 1.00 17.40 62 LEU B C 1
ATOM 3631 O O . LEU B 1 62 ? 34.127 54.417 151.114 1.00 17.29 62 LEU B O 1
ATOM 3636 N N . TYR B 1 63 ? 32.966 55.308 149.411 1.00 18.03 63 TYR B N 1
ATOM 3637 C CA . TYR B 1 63 ? 31.665 55.098 150.056 1.00 18.92 63 TYR B CA 1
ATOM 3638 C C . TYR B 1 63 ? 31.442 53.654 150.502 1.00 18.82 63 TYR B C 1
ATOM 3639 O O . TYR B 1 63 ? 31.717 52.719 149.754 1.00 18.20 63 TYR B O 1
ATOM 3648 N N . LEU B 1 64 ? 30.955 53.473 151.727 1.00 20.21 64 LEU B N 1
ATOM 3649 C CA . LEU B 1 64 ? 30.667 52.130 152.230 1.00 21.76 64 LEU B CA 1
ATOM 3650 C C . LEU B 1 64 ? 29.431 51.640 151.477 1.00 22.80 64 LEU B C 1
ATOM 3651 O O . LEU B 1 64 ? 29.347 50.478 151.082 1.00 22.48 64 LEU B O 1
ATOM 3656 N N . ARG B 1 65 ? 28.488 52.558 151.282 1.00 23.74 65 ARG B N 1
ATOM 3657 C CA . ARG B 1 65 ? 27.236 52.301 150.577 1.00 26.45 65 ARG B CA 1
ATOM 3658 C C . ARG B 1 65 ? 26.886 53.567 149.801 1.00 28.04 65 ARG B C 1
ATOM 3659 O O . ARG B 1 65 ? 27.191 54.679 150.250 1.00 27.43 65 ARG B O 1
ATOM 3667 N N . THR B 1 66 ? 26.253 53.411 148.645 1.00 29.48 66 THR B N 1
ATOM 3668 C CA . THR B 1 66 ? 25.864 54.580 147.873 1.00 32.49 66 THR B CA 1
ATOM 3669 C C . THR B 1 66 ? 24.807 55.321 148.691 1.00 33.33 66 THR B C 1
ATOM 3670 O O . THR B 1 66 ? 24.047 54.707 149.446 1.00 32.54 66 THR B O 1
ATOM 3674 N N . PRO B 1 67 ? 24.755 56.656 148.566 1.00 34.35 67 PRO B N 1
ATOM 3675 C CA . PRO B 1 67 ? 23.772 57.444 149.314 1.00 35.56 67 PRO B CA 1
ATOM 3676 C C . PRO B 1 67 ? 22.322 56.982 149.135 1.00 36.46 67 PRO B C 1
ATOM 3677 O O . PRO B 1 67 ? 21.564 56.927 150.104 1.00 37.73 67 PRO B O 1
ATOM 3681 N N . ASP B 1 68 ? 21.923 56.641 147.915 1.00 36.35 68 ASP B N 1
ATOM 3682 C CA . ASP B 1 68 ? 20.545 56.210 147.727 1.00 37.54 68 ASP B CA 1
ATOM 3683 C C . ASP B 1 68 ? 20.268 54.871 148.406 1.00 36.36 68 ASP B C 1
ATOM 3684 O O . ASP B 1 68 ? 19.112 54.522 148.643 1.00 36.27 68 ASP B O 1
ATOM 3689 N N . ALA B 1 69 ? 21.322 54.128 148.736 1.00 33.81 69 ALA B N 1
ATOM 3690 C CA . ALA B 1 69 ? 21.149 52.839 149.399 1.00 31.91 69 ALA B CA 1
ATOM 3691 C C . ALA B 1 69 ? 20.486 53.017 150.764 1.00 30.38 69 ALA B C 1
ATOM 3692 O O . ALA B 1 69 ? 19.657 52.201 151.167 1.00 30.18 69 ALA B O 1
ATOM 3694 N N . TYR B 1 70 ? 20.848 54.081 151.477 1.00 28.64 70 TYR B N 1
ATOM 3695 C CA . TYR B 1 70 ? 20.257 54.337 152.786 1.00 29.39 70 TYR B CA 1
ATOM 3696 C C . TYR B 1 70 ? 18.755 54.588 152.662 1.00 30.42 70 TYR B C 1
ATOM 3697 O O . TYR B 1 70 ? 17.964 54.072 153.449 1.00 29.29 70 TYR B O 1
ATOM 3706 N N . ALA B 1 71 ? 18.370 55.386 151.668 1.00 31.82 71 ALA B N 1
ATOM 3707 C CA . ALA B 1 71 ? 16.962 55.699 151.445 1.00 32.65 71 ALA B CA 1
ATOM 3708 C C . ALA B 1 71 ? 16.225 54.453 150.972 1.00 32.52 71 ALA B C 1
ATOM 3709 O O . ALA B 1 71 ? 15.140 54.140 151.457 1.00 33.22 71 ALA B O 1
ATOM 3711 N N . ALA B 1 72 ? 16.826 53.736 150.030 1.00 32.46 72 ALA B N 1
ATOM 3712 C CA . ALA B 1 72 ? 16.220 52.525 149.499 1.00 33.23 72 ALA B CA 1
ATOM 3713 C C . ALA B 1 72 ? 15.979 51.477 150.587 1.00 34.10 72 ALA B C 1
ATOM 3714 O O . ALA B 1 72 ? 15.050 50.674 150.486 1.00 34.04 72 ALA B O 1
ATOM 3716 N N . GLN B 1 73 ? 16.809 51.491 151.626 1.00 33.78 73 GLN B N 1
ATOM 3717 C CA . GLN B 1 73 ? 16.684 50.524 152.714 1.00 34.15 73 GLN B CA 1
ATOM 3718 C C . GLN B 1 73 ? 16.011 51.090 153.959 1.00 33.79 73 GLN B C 1
ATOM 3719 O O . GLN B 1 73 ? 15.950 50.424 154.995 1.00 32.91 73 GLN B O 1
ATOM 3725 N N . ASN B 1 74 ? 15.505 52.315 153.856 1.00 34.17 74 ASN B N 1
ATOM 3726 C CA . ASN B 1 74 ? 14.833 52.963 154.976 1.00 34.34 74 ASN B CA 1
ATOM 3727 C C . ASN B 1 74 ? 15.694 53.077 156.225 1.00 33.64 74 ASN B C 1
ATOM 3728 O O . ASN B 1 74 ? 15.216 52.915 157.351 1.00 32.84 74 ASN B O 1
ATOM 3733 N N . ILE B 1 75 ? 16.972 53.361 156.013 1.00 32.55 75 ILE B N 1
ATOM 3734 C CA . ILE B 1 75 ? 17.902 53.542 157.109 1.00 31.99 75 ILE B CA 1
ATOM 3735 C C . ILE B 1 75 ? 18.120 55.048 157.218 1.00 32.14 75 ILE B C 1
ATOM 3736 O O . ILE B 1 75 ? 18.603 55.683 156.284 1.00 31.45 75 ILE B O 1
ATOM 3741 N N . GLN B 1 76 ? 17.741 55.623 158.352 1.00 32.29 76 GLN B N 1
ATOM 3742 C CA . GLN B 1 76 ? 17.891 57.057 158.550 1.00 33.94 76 GLN B CA 1
ATOM 3743 C C . GLN B 1 76 ? 19.316 57.394 158.969 1.00 32.97 76 GLN B C 1
ATOM 3744 O O . GLN B 1 76 ? 19.816 56.885 159.972 1.00 33.26 76 GLN B O 1
ATOM 3750 N N . LEU B 1 77 ? 19.966 58.249 158.188 1.00 31.86 77 LEU B N 1
ATOM 3751 C CA . LEU B 1 77 ? 21.337 58.653 158.469 1.00 31.37 77 LEU B CA 1
ATOM 3752 C C . LEU B 1 77 ? 21.391 60.090 158.968 1.00 31.59 77 LEU B C 1
ATOM 3753 O O . LEU B 1 77 ? 21.082 61.025 158.231 1.00 31.72 77 LEU B O 1
ATOM 3758 N N . LEU B 1 78 ? 21.774 60.256 160.228 1.00 31.59 78 LEU B N 1
ATOM 3759 C CA . LEU B 1 78 ? 21.882 61.574 160.838 1.00 32.60 78 LEU B CA 1
ATOM 3760 C C . LEU B 1 78 ? 23.356 61.885 161.101 1.00 32.09 78 LEU B C 1
ATOM 3761 O O . LEU B 1 78 ? 23.892 61.548 162.157 1.00 31.42 78 LEU B O 1
ATOM 3766 N N . GLY B 1 79 ? 24.004 62.527 160.135 1.00 31.70 79 GLY B N 1
ATOM 3767 C CA . GLY B 1 79 ? 25.408 62.868 160.278 1.00 31.24 79 GLY B CA 1
ATOM 3768 C C . GLY B 1 79 ? 25.639 64.156 161.040 1.00 31.17 79 GLY B C 1
ATOM 3769 O O . GLY B 1 79 ? 24.691 64.799 161.489 1.00 32.51 79 GLY B O 1
ATOM 3770 N N . GLY B 1 80 ? 26.905 64.533 161.185 1.00 31.60 80 GLY B N 1
ATOM 3771 C CA . GLY B 1 80 ? 27.252 65.748 161.899 1.00 31.59 80 GLY B CA 1
ATOM 3772 C C . GLY B 1 80 ? 26.498 65.915 163.206 1.00 32.88 80 GLY B C 1
ATOM 3773 O O . GLY B 1 80 ? 26.275 67.038 163.660 1.00 32.85 80 GLY B O 1
ATOM 3774 N N . THR B 1 81 ? 26.115 64.800 163.821 1.00 33.17 81 THR B N 1
ATOM 3775 C CA . THR B 1 81 ? 25.367 64.842 165.075 1.00 33.06 81 THR B CA 1
ATOM 3776 C C . THR B 1 81 ? 26.014 64.016 166.175 1.00 32.98 81 THR B C 1
ATOM 3777 O O . THR B 1 81 ? 26.138 62.796 166.060 1.00 32.43 81 THR B O 1
ATOM 3781 N N . GLN B 1 82 ? 26.405 64.686 167.250 1.00 32.78 82 GLN B N 1
ATOM 3782 C CA . GLN B 1 82 ? 27.036 64.016 168.375 1.00 33.66 82 GLN B CA 1
ATOM 3783 C C . GLN B 1 82 ? 26.016 63.566 169.423 1.00 32.62 82 GLN B C 1
ATOM 3784 O O . GLN B 1 82 ? 25.167 64.352 169.857 1.00 31.29 82 GLN B O 1
ATOM 3790 N N . VAL B 1 83 ? 26.089 62.299 169.817 1.00 30.67 83 VAL B N 1
ATOM 3791 C CA . VAL B 1 83 ? 25.193 61.798 170.855 1.00 29.84 83 VAL B CA 1
ATOM 3792 C C . VAL B 1 83 ? 25.913 62.172 172.136 1.00 29.15 83 VAL B C 1
ATOM 3793 O O . VAL B 1 83 ? 27.037 61.738 172.374 1.00 30.68 83 VAL B O 1
ATOM 3797 N N . THR B 1 84 ? 25.270 62.990 172.957 1.00 29.50 84 THR B N 1
ATOM 3798 C CA . THR B 1 84 ? 25.887 63.465 174.184 1.00 29.03 84 THR B CA 1
ATOM 3799 C C . THR B 1 84 ? 25.590 62.654 175.430 1.00 28.98 84 THR B C 1
ATOM 3800 O O . THR B 1 84 ? 26.367 62.674 176.380 1.00 29.30 84 THR B O 1
ATOM 3804 N N . ALA B 1 85 ? 24.471 61.944 175.443 1.00 28.72 85 ALA B N 1
ATOM 3805 C CA . ALA B 1 85 ? 24.139 61.160 176.619 1.00 29.26 85 ALA B CA 1
ATOM 3806 C C . ALA B 1 85 ? 23.159 60.035 176.346 1.00 28.88 85 ALA B C 1
ATOM 3807 O O . ALA B 1 85 ? 22.429 60.047 175.359 1.00 27.96 85 ALA B O 1
ATOM 3809 N N . ILE B 1 86 ? 23.163 59.058 177.247 1.00 29.51 86 ILE B N 1
ATOM 3810 C CA . ILE B 1 86 ? 22.275 57.918 177.158 1.00 30.23 86 ILE B CA 1
ATOM 3811 C C . ILE B 1 86 ? 21.418 57.905 178.413 1.00 31.94 86 ILE B C 1
ATOM 3812 O O . ILE B 1 86 ? 21.943 57.908 179.530 1.00 31.52 86 ILE B O 1
ATOM 3817 N N . ASN B 1 87 ? 20.102 57.901 178.225 1.00 33.21 87 ASN B N 1
ATOM 3818 C CA . ASN B 1 87 ? 19.169 57.836 179.340 1.00 35.11 87 ASN B CA 1
ATOM 3819 C C . ASN B 1 87 ? 18.612 56.422 179.311 1.00 35.66 87 ASN B C 1
ATOM 3820 O O . ASN B 1 87 ? 17.594 56.149 178.674 1.00 35.77 87 ASN B O 1
ATOM 3825 N N . ARG B 1 88 ? 19.315 55.521 179.987 1.00 36.54 88 ARG B N 1
ATOM 3826 C CA . ARG B 1 88 ? 18.933 54.118 180.037 1.00 37.63 88 ARG B CA 1
ATOM 3827 C C . ARG B 1 88 ? 17.544 53.987 180.637 1.00 39.04 88 ARG B C 1
ATOM 3828 O O . ARG B 1 88 ? 16.739 53.161 180.212 1.00 39.62 88 ARG B O 1
ATOM 3836 N N . ASP B 1 89 ? 17.287 54.827 181.631 1.00 41.16 89 ASP B N 1
ATOM 3837 C CA . ASP B 1 89 ? 16.009 54.887 182.324 1.00 42.38 89 ASP B CA 1
ATOM 3838 C C . ASP B 1 89 ? 14.867 55.047 181.329 1.00 41.69 89 ASP B C 1
ATOM 3839 O O . ASP B 1 89 ? 14.025 54.161 181.175 1.00 41.60 89 ASP B O 1
ATOM 3844 N N . ARG B 1 90 ? 14.862 56.187 180.646 1.00 41.60 90 ARG B N 1
ATOM 3845 C CA . ARG B 1 90 ? 13.828 56.510 179.674 1.00 41.17 90 ARG B CA 1
ATOM 3846 C C . ARG B 1 90 ? 14.024 55.862 178.310 1.00 39.72 90 ARG B C 1
ATOM 3847 O O . ARG B 1 90 ? 13.173 55.985 177.424 1.00 38.78 90 ARG B O 1
ATOM 3855 N N . GLN B 1 91 ? 15.145 55.172 178.141 1.00 38.38 91 GLN B N 1
ATOM 3856 C CA . GLN B 1 91 ? 15.440 54.509 176.877 1.00 36.88 91 GLN B CA 1
ATOM 3857 C C . GLN B 1 91 ? 15.499 55.474 175.697 1.00 35.98 91 GLN B C 1
ATOM 3858 O O . GLN B 1 91 ? 14.763 55.338 174.720 1.00 35.60 91 GLN B O 1
ATOM 3864 N N . GLN B 1 92 ? 16.381 56.458 175.797 1.00 35.32 92 GLN B N 1
ATOM 3865 C CA . GLN B 1 92 ? 16.550 57.421 174.725 1.00 35.28 92 GLN B CA 1
ATOM 3866 C C . GLN B 1 92 ? 17.952 58.007 174.776 1.00 34.45 92 GLN B C 1
ATOM 3867 O O . GLN B 1 92 ? 18.603 57.986 175.822 1.00 33.80 92 GLN B O 1
ATOM 3873 N N . VAL B 1 93 ? 18.429 58.492 173.635 1.00 33.67 93 VAL B N 1
ATOM 3874 C CA . VAL B 1 93 ? 19.750 59.105 173.572 1.00 32.55 93 VAL B CA 1
ATOM 3875 C C . VAL B 1 93 ? 19.567 60.592 173.330 1.00 32.58 93 VAL B C 1
ATOM 3876 O O . VAL B 1 93 ? 18.669 61.003 172.591 1.00 31.96 93 VAL B O 1
ATOM 3880 N N . ILE B 1 94 ? 20.408 61.399 173.965 1.00 32.46 94 ILE B N 1
ATOM 3881 C CA . ILE B 1 94 ? 20.323 62.844 173.811 1.00 32.75 94 ILE B CA 1
ATOM 3882 C C . ILE B 1 94 ? 21.345 63.331 172.794 1.00 33.00 94 ILE B C 1
ATOM 3883 O O . ILE B 1 94 ? 22.529 62.994 172.879 1.00 32.57 94 ILE B O 1
ATOM 3888 N N . LEU B 1 95 ? 20.877 64.112 171.824 1.00 32.82 95 LEU B N 1
ATOM 3889 C CA . LEU B 1 95 ? 21.751 64.647 170.785 1.00 33.37 95 LEU B CA 1
ATOM 3890 C C . LEU B 1 95 ? 22.291 66.019 171.187 1.00 34.09 95 LEU B C 1
ATOM 3891 O O . LEU B 1 95 ? 21.816 66.625 172.147 1.00 33.46 95 LEU B O 1
ATOM 3896 N N . SER B 1 96 ? 23.289 66.506 170.458 1.00 35.20 96 SER B N 1
ATOM 3897 C CA . SER B 1 96 ? 23.878 67.798 170.775 1.00 37.58 96 SER B CA 1
ATOM 3898 C C . SER B 1 96 ? 22.871 68.939 170.636 1.00 38.37 96 SER B C 1
ATOM 3899 O O . SER B 1 96 ? 22.914 69.900 171.406 1.00 38.56 96 SER B O 1
ATOM 3902 N N . ASP B 1 97 ? 21.960 68.822 169.672 1.00 39.47 97 ASP B N 1
ATOM 3903 C CA . ASP B 1 97 ? 20.946 69.852 169.445 1.00 40.90 97 ASP B CA 1
ATOM 3904 C C . ASP B 1 97 ? 19.821 69.768 170.474 1.00 41.35 97 ASP B C 1
ATOM 3905 O O . ASP B 1 97 ? 18.793 70.437 170.346 1.00 41.66 97 ASP B O 1
ATOM 3910 N N . GLY B 1 98 ? 20.020 68.937 171.492 1.00 41.64 98 GLY B N 1
ATOM 3911 C CA . GLY B 1 98 ? 19.022 68.788 172.535 1.00 42.07 98 GLY B CA 1
ATOM 3912 C C . GLY B 1 98 ? 17.966 67.732 172.267 1.00 42.35 98 GLY B C 1
ATOM 3913 O O . GLY B 1 98 ? 17.320 67.259 173.200 1.00 42.98 98 GLY B O 1
ATOM 3914 N N . ARG B 1 99 ? 17.778 67.359 171.004 1.00 42.73 99 ARG B N 1
ATOM 3915 C CA . ARG B 1 99 ? 16.778 66.352 170.659 1.00 43.10 99 ARG B CA 1
ATOM 3916 C C . ARG B 1 99 ? 16.994 65.040 171.400 1.00 42.56 99 ARG B C 1
ATOM 3917 O O . ARG B 1 99 ? 18.114 64.707 171.789 1.00 41.58 99 ARG B O 1
ATOM 3925 N N . ALA B 1 100 ? 15.905 64.304 171.592 1.00 41.74 100 ALA B N 1
ATOM 3926 C CA . ALA B 1 100 ? 15.953 63.018 172.273 1.00 41.38 100 ALA B CA 1
ATOM 3927 C C . ALA B 1 100 ? 15.399 61.954 171.336 1.00 41.12 100 ALA B C 1
ATOM 3928 O O . ALA B 1 100 ? 14.298 62.098 170.800 1.00 41.64 100 ALA B O 1
ATOM 3930 N N . LEU B 1 101 ? 16.172 60.893 171.128 1.00 40.36 101 LEU B N 1
ATOM 3931 C CA . LEU B 1 101 ? 15.751 59.803 170.258 1.00 39.19 101 LEU B CA 1
ATOM 3932 C C . LEU B 1 101 ? 15.403 58.583 171.100 1.00 38.88 101 LEU B C 1
ATOM 3933 O O . LEU B 1 101 ? 16.212 58.128 171.909 1.00 38.90 101 LEU B O 1
ATOM 3938 N N . ASP B 1 102 ? 14.198 58.058 170.910 1.00 37.65 102 ASP B N 1
ATOM 3939 C CA . ASP B 1 102 ? 13.757 56.888 171.653 1.00 36.38 102 ASP B CA 1
ATOM 3940 C C . ASP B 1 102 ? 14.292 55.628 170.994 1.00 35.21 102 ASP B C 1
ATOM 3941 O O . ASP B 1 102 ? 14.394 55.547 169.767 1.00 34.63 102 ASP B O 1
ATOM 3946 N N . TYR B 1 103 ? 14.629 54.642 171.813 1.00 33.41 103 TYR B N 1
ATOM 3947 C CA . TYR B 1 103 ? 15.139 53.389 171.291 1.00 31.91 103 TYR B CA 1
ATOM 3948 C C . TYR B 1 103 ? 14.613 52.210 172.090 1.00 31.29 103 TYR B C 1
ATOM 3949 O O . TYR B 1 103 ? 14.309 52.329 173.279 1.00 31.14 103 TYR B O 1
ATOM 3958 N N . ASP B 1 104 ? 14.492 51.077 171.412 1.00 30.98 104 ASP B N 1
ATOM 3959 C CA . ASP B 1 104 ? 14.059 49.837 172.036 1.00 30.53 104 ASP B CA 1
ATOM 3960 C C . ASP B 1 104 ? 15.324 48.996 172.081 1.00 29.66 104 ASP B C 1
ATOM 3961 O O . ASP B 1 104 ? 15.488 48.124 172.933 1.00 29.39 104 ASP B O 1
ATOM 3966 N N . ARG B 1 105 ? 16.225 49.306 171.152 1.00 28.61 105 ARG B N 1
ATOM 3967 C CA . ARG B 1 105 ? 17.513 48.638 171.031 1.00 27.97 105 ARG B CA 1
ATOM 3968 C C . ARG B 1 105 ? 18.552 49.688 170.649 1.00 26.76 105 ARG B C 1
ATOM 3969 O O . ARG B 1 105 ? 18.360 50.438 169.692 1.00 26.50 105 ARG B O 1
ATOM 3977 N N . LEU B 1 106 ? 19.644 49.747 171.405 1.00 25.48 106 LEU B N 1
ATOM 3978 C CA . LEU B 1 106 ? 20.707 50.709 171.134 1.00 23.74 106 LEU B CA 1
ATOM 3979 C C . LEU B 1 106 ? 22.013 49.984 170.819 1.00 22.94 106 LEU B C 1
ATOM 3980 O O . LEU B 1 106 ? 22.349 48.976 171.445 1.00 22.06 106 LEU B O 1
ATOM 3985 N N . VAL B 1 107 ? 22.742 50.493 169.833 1.00 22.02 107 VAL B N 1
ATOM 3986 C CA . VAL B 1 107 ? 24.017 49.899 169.451 1.00 20.67 107 VAL B CA 1
ATOM 3987 C C . VAL B 1 107 ? 25.101 50.974 169.464 1.00 20.09 107 VAL B C 1
ATOM 3988 O O . VAL B 1 107 ? 24.995 51.983 168.766 1.00 19.22 107 VAL B O 1
ATOM 3992 N N . LEU B 1 108 ? 26.131 50.764 170.278 1.00 19.73 108 LEU B N 1
ATOM 3993 C CA . LEU B 1 108 ? 27.235 51.708 170.361 1.00 19.27 108 LEU B CA 1
ATOM 3994 C C . LEU B 1 108 ? 28.374 51.233 169.449 1.00 19.25 108 LEU B C 1
ATOM 3995 O O . LEU B 1 108 ? 29.083 50.278 169.769 1.00 18.22 108 LEU B O 1
ATOM 4000 N N . ALA B 1 109 ? 28.514 51.894 168.301 1.00 18.34 109 ALA B N 1
ATOM 4001 C CA . ALA B 1 109 ? 29.551 51.590 167.314 1.00 17.66 109 ALA B CA 1
ATOM 4002 C C . ALA B 1 109 ? 30.429 52.837 167.242 1.00 18.17 109 ALA B C 1
ATOM 4003 O O . ALA B 1 109 ? 30.689 53.378 166.161 1.00 17.07 109 ALA B O 1
ATOM 4005 N N . THR B 1 110 ? 30.902 53.264 168.406 1.00 17.75 110 THR B N 1
ATOM 4006 C CA . THR B 1 110 ? 31.682 54.484 168.537 1.00 18.97 110 THR B CA 1
ATOM 4007 C C . THR B 1 110 ? 33.141 54.502 168.106 1.00 19.04 110 THR B C 1
ATOM 4008 O O . THR B 1 110 ? 33.765 55.560 168.120 1.00 18.48 110 THR B O 1
ATOM 4012 N N . GLY B 1 111 ? 33.689 53.350 167.740 1.00 18.90 111 GLY B N 1
ATOM 4013 C CA . GLY B 1 111 ? 35.072 53.307 167.297 1.00 19.02 111 GLY B CA 1
ATOM 4014 C C . GLY B 1 111 ? 36.083 53.885 168.275 1.00 19.54 111 GLY B C 1
ATOM 4015 O O . GLY B 1 111 ? 35.990 53.690 169.489 1.00 20.09 111 GLY B O 1
ATOM 4016 N N . GLY B 1 112 ? 37.070 54.591 167.740 1.00 18.71 112 GLY B N 1
ATOM 4017 C CA . GLY B 1 112 ? 38.087 55.178 168.588 1.00 20.05 112 GLY B CA 1
ATOM 4018 C C . GLY B 1 112 ? 38.652 56.432 167.958 1.00 20.62 112 GLY B C 1
ATOM 4019 O O . GLY B 1 112 ? 38.306 56.784 166.826 1.00 20.32 112 GLY B O 1
ATOM 4020 N N . ARG B 1 113 ? 39.525 57.101 168.697 1.00 21.04 113 ARG B N 1
ATOM 4021 C CA . ARG B 1 113 ? 40.160 58.325 168.231 1.00 22.42 113 ARG B CA 1
ATOM 4022 C C . ARG B 1 113 ? 41.670 58.170 168.395 1.00 22.45 113 ARG B C 1
ATOM 4023 O O . ARG B 1 113 ? 42.136 57.453 169.277 1.00 20.75 113 ARG B O 1
ATOM 4031 N N . PRO B 1 114 ? 42.457 58.831 167.537 1.00 22.44 114 PRO B N 1
ATOM 4032 C CA . PRO B 1 114 ? 43.908 58.692 167.683 1.00 22.63 114 PRO B CA 1
ATOM 4033 C C . PRO B 1 114 ? 44.419 59.172 169.040 1.00 22.62 114 PRO B C 1
ATOM 4034 O O . PRO B 1 114 ? 43.986 60.207 169.550 1.00 21.21 114 PRO B O 1
ATOM 4038 N N . ARG B 1 115 ? 45.328 58.398 169.624 1.00 22.31 115 ARG B N 1
ATOM 4039 C CA . ARG B 1 115 ? 45.922 58.757 170.903 1.00 23.63 115 ARG B CA 1
ATOM 4040 C C . ARG B 1 115 ? 46.816 59.959 170.644 1.00 23.35 115 ARG B C 1
ATOM 4041 O O . ARG B 1 115 ? 47.696 59.915 169.788 1.00 23.25 115 ARG B O 1
ATOM 4049 N N . PRO B 1 116 ? 46.597 61.053 171.376 1.00 24.59 116 PRO B N 1
ATOM 4050 C CA . PRO B 1 116 ? 47.411 62.258 171.194 1.00 24.93 116 PRO B CA 1
ATOM 4051 C C . PRO B 1 116 ? 48.846 62.048 171.661 1.00 25.25 116 PRO B C 1
ATOM 4052 O O . PRO B 1 116 ? 49.092 61.338 172.640 1.00 26.64 116 PRO B O 1
ATOM 4056 N N . LEU B 1 117 ? 49.786 62.653 170.947 1.00 24.84 117 LEU B N 1
ATOM 4057 C CA . LEU B 1 117 ? 51.192 62.595 171.319 1.00 24.98 117 LEU B CA 1
ATOM 4058 C C . LEU B 1 117 ? 51.320 63.807 172.250 1.00 25.28 117 LEU B C 1
ATOM 4059 O O . LEU B 1 117 ? 51.180 64.951 171.809 1.00 24.79 117 LEU B O 1
ATOM 4064 N N . PRO B 1 118 ? 51.559 63.574 173.554 1.00 25.26 118 PRO B N 1
ATOM 4065 C CA . PRO B 1 118 ? 51.682 64.686 174.504 1.00 25.26 118 PRO B CA 1
ATOM 4066 C C . PRO B 1 118 ? 52.530 65.866 174.048 1.00 25.00 118 PRO B C 1
ATOM 4067 O O . PRO B 1 118 ? 52.080 67.007 174.097 1.00 25.42 118 PRO B O 1
ATOM 4071 N N . VAL B 1 119 ? 53.747 65.598 173.592 1.00 25.37 119 VAL B N 1
ATOM 4072 C CA . VAL B 1 119 ? 54.628 66.680 173.166 1.00 25.95 119 VAL B CA 1
ATOM 4073 C C . VAL B 1 119 ? 54.131 67.441 171.926 1.00 26.75 119 VAL B C 1
ATOM 4074 O O . VAL B 1 119 ? 54.668 68.493 171.584 1.00 26.33 119 VAL B O 1
ATOM 4078 N N . ALA B 1 120 ? 53.088 66.931 171.272 1.00 26.93 120 ALA B N 1
ATOM 4079 C CA . ALA B 1 120 ? 52.535 67.595 170.088 1.00 27.59 120 ALA B CA 1
ATOM 4080 C C . ALA B 1 120 ? 51.122 68.108 170.336 1.00 27.95 120 ALA B C 1
ATOM 4081 O O . ALA B 1 120 ? 50.393 68.419 169.396 1.00 27.53 120 ALA B O 1
ATOM 4083 N N . SER B 1 121 ? 50.734 68.206 171.602 1.00 28.48 121 SER B N 1
ATOM 4084 C CA . SER B 1 121 ? 49.390 68.661 171.929 1.00 29.52 121 SER B CA 1
ATOM 4085 C C . SER B 1 121 ? 49.258 70.174 172.074 1.00 30.22 121 SER B C 1
ATOM 4086 O O . SER B 1 121 ? 48.196 70.672 172.456 1.00 31.41 121 SER B O 1
ATOM 4089 N N . GLY B 1 122 ? 50.327 70.903 171.762 1.00 29.41 122 GLY B N 1
ATOM 4090 C CA . GLY B 1 122 ? 50.282 72.352 171.862 1.00 30.30 122 GLY B CA 1
ATOM 4091 C C . GLY B 1 122 ? 49.936 72.988 170.527 1.00 30.39 122 GLY B C 1
ATOM 4092 O O . GLY B 1 122 ? 48.953 72.608 169.888 1.00 30.76 122 GLY B O 1
ATOM 4093 N N . ALA B 1 123 ? 50.739 73.957 170.097 1.00 29.49 123 ALA B N 1
ATOM 4094 C CA . ALA B 1 123 ? 50.509 74.619 168.816 1.00 27.75 123 ALA B CA 1
ATOM 4095 C C . ALA B 1 123 ? 50.776 73.625 167.689 1.00 26.77 123 ALA B C 1
ATOM 4096 O O . ALA B 1 123 ? 50.207 73.728 166.603 1.00 26.15 123 ALA B O 1
ATOM 4098 N N . VAL B 1 124 ? 51.643 72.656 167.963 1.00 26.55 124 VAL B N 1
ATOM 4099 C CA . VAL B 1 124 ? 51.999 71.639 166.980 1.00 27.05 124 VAL B CA 1
ATOM 4100 C C . VAL B 1 124 ? 50.771 70.909 166.441 1.00 27.34 124 VAL B C 1
ATOM 4101 O O . VAL B 1 124 ? 50.606 70.766 165.230 1.00 25.96 124 VAL B O 1
ATOM 4105 N N . GLY B 1 125 ? 49.914 70.453 167.350 1.00 28.43 125 GLY B N 1
ATOM 4106 C CA . GLY B 1 125 ? 48.717 69.729 166.958 1.00 29.17 125 GLY B CA 1
ATOM 4107 C C . GLY B 1 125 ? 47.797 70.515 166.046 1.00 30.21 125 GLY B C 1
ATOM 4108 O O . GLY B 1 125 ? 46.932 69.938 165.387 1.00 30.89 125 GLY B O 1
ATOM 4109 N N . LYS B 1 126 ? 47.987 71.830 166.002 1.00 29.11 126 LYS B N 1
ATOM 4110 C CA . LYS B 1 126 ? 47.169 72.696 165.167 1.00 29.27 126 LYS B CA 1
ATOM 4111 C C . LYS B 1 126 ? 47.855 73.082 163.860 1.00 27.97 126 LYS B C 1
ATOM 4112 O O . LYS B 1 126 ? 47.241 73.709 163.001 1.00 27.59 126 LYS B O 1
ATOM 4118 N N . ALA B 1 127 ? 49.125 72.724 163.711 1.00 25.89 127 ALA B N 1
ATOM 4119 C CA . ALA B 1 127 ? 49.851 73.048 162.484 1.00 25.03 127 ALA B CA 1
ATOM 4120 C C . ALA B 1 127 ? 49.203 72.303 161.315 1.00 25.08 127 ALA B C 1
ATOM 4121 O O . ALA B 1 127 ? 48.798 71.146 161.451 1.00 22.72 127 ALA B O 1
ATOM 4123 N N . ASN B 1 128 ? 49.102 72.959 160.166 1.00 25.07 128 ASN B N 1
ATOM 4124 C CA . ASN B 1 128 ? 48.488 72.316 159.015 1.00 26.52 128 ASN B CA 1
ATOM 4125 C C . ASN B 1 128 ? 49.392 71.259 158.390 1.00 24.31 128 ASN B C 1
ATOM 4126 O O . ASN B 1 128 ? 48.965 70.522 157.505 1.00 25.15 128 ASN B O 1
ATOM 4131 N N . ASN B 1 129 ? 50.635 71.176 158.858 1.00 21.74 129 ASN B N 1
ATOM 4132 C CA . ASN B 1 129 ? 51.554 70.178 158.340 1.00 19.71 129 ASN B CA 1
ATOM 4133 C C . ASN B 1 129 ? 51.889 69.113 159.400 1.00 19.08 129 ASN B C 1
ATOM 4134 O O . ASN B 1 129 ? 52.894 68.404 159.314 1.00 17.18 129 ASN B O 1
ATOM 4139 N N . PHE B 1 130 ? 51.031 69.025 160.413 1.00 18.21 130 PHE B N 1
ATOM 4140 C CA . PHE B 1 130 ? 51.145 67.993 161.443 1.00 19.20 130 PHE B CA 1
ATOM 4141 C C . PHE B 1 130 ? 49.757 67.347 161.443 1.00 19.10 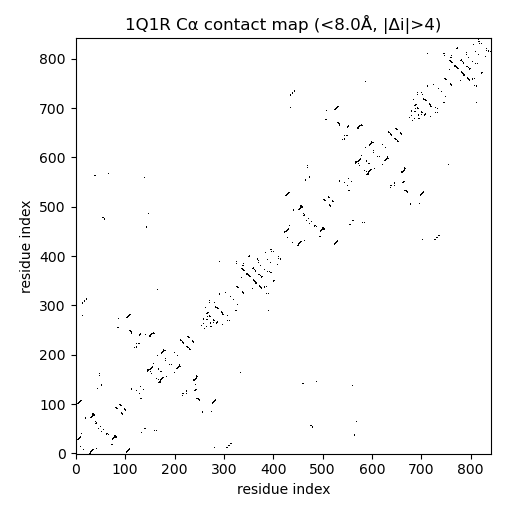130 PHE B C 1
ATOM 4142 O O . PHE B 1 130 ? 48.746 68.050 161.529 1.00 20.23 130 PHE B O 1
ATOM 4150 N N . ARG B 1 131 ? 49.700 66.022 161.359 1.00 18.60 131 ARG B N 1
ATOM 4151 C CA . ARG B 1 131 ? 48.413 65.327 161.311 1.00 18.97 131 ARG B CA 1
ATOM 4152 C C . ARG B 1 131 ? 48.442 63.897 161.813 1.00 18.21 131 ARG B C 1
ATOM 4153 O O . ARG B 1 131 ? 49.460 63.221 161.718 1.00 17.78 131 ARG B O 1
ATOM 4161 N N . TYR B 1 132 ? 47.312 63.449 162.353 1.00 17.94 132 TYR B N 1
ATOM 4162 C CA . TYR B 1 132 ? 47.156 62.059 162.759 1.00 18.16 132 TYR B CA 1
ATOM 4163 C C . TYR B 1 132 ? 46.429 61.493 161.527 1.00 19.04 132 TYR B C 1
ATOM 4164 O O . TYR B 1 132 ? 46.056 62.258 160.634 1.00 18.02 132 TYR B O 1
ATOM 4173 N N . LEU B 1 133 ? 46.234 60.182 161.446 1.00 17.73 133 LEU B N 1
ATOM 4174 C CA . LEU B 1 133 ? 45.538 59.644 160.280 1.00 17.25 133 LEU B CA 1
ATOM 4175 C C . LEU B 1 133 ? 44.380 58.747 160.670 1.00 17.52 133 LEU B C 1
ATOM 4176 O O . LEU B 1 133 ? 44.565 57.568 160.956 1.00 15.90 133 LEU B O 1
ATOM 4181 N N . ARG B 1 134 ? 43.179 59.315 160.663 1.00 18.05 134 ARG B N 1
ATOM 4182 C CA . ARG B 1 134 ? 41.988 58.562 161.028 1.00 18.56 134 ARG B CA 1
ATOM 4183 C C . ARG B 1 134 ? 40.781 58.949 160.182 1.00 18.73 134 ARG B C 1
ATOM 4184 O O . ARG B 1 134 ? 39.982 58.095 159.792 1.00 19.55 134 ARG B O 1
ATOM 4192 N N . THR B 1 135 ? 40.650 60.240 159.899 1.00 16.76 135 THR B N 1
ATOM 4193 C CA . THR B 1 135 ? 39.507 60.726 159.136 1.00 17.18 135 THR B CA 1
ATOM 4194 C C . THR B 1 135 ? 39.817 61.002 157.673 1.00 17.25 135 THR B C 1
ATOM 4195 O O . THR B 1 135 ? 40.979 61.065 157.263 1.00 16.84 135 THR B O 1
ATOM 4199 N N . LEU B 1 136 ? 38.762 61.164 156.884 1.00 16.18 136 LEU B N 1
ATOM 4200 C CA . LEU B 1 136 ? 38.930 61.475 155.472 1.00 16.89 136 LEU B CA 1
ATOM 4201 C C . LEU B 1 136 ? 39.639 62.830 155.376 1.00 16.43 136 LEU B C 1
ATOM 4202 O O . LEU B 1 136 ? 40.497 63.032 154.526 1.00 15.74 136 LEU B O 1
ATOM 4207 N N . GLU B 1 137 ? 39.278 63.755 156.259 1.00 16.82 137 GLU B N 1
ATOM 4208 C CA . GLU B 1 137 ? 39.901 65.073 156.257 1.00 19.55 137 GLU B CA 1
ATOM 4209 C C . GLU B 1 137 ? 41.406 64.912 156.495 1.00 18.58 137 GLU B C 1
ATOM 4210 O O . GLU B 1 137 ? 42.210 65.532 155.807 1.00 17.73 137 GLU B O 1
ATOM 4216 N N . ASP B 1 138 ? 41.776 64.071 157.462 1.00 17.75 138 ASP B N 1
ATOM 4217 C CA . ASP B 1 138 ? 43.188 63.814 157.766 1.00 17.49 138 ASP B CA 1
ATOM 4218 C C . ASP B 1 138 ? 43.932 63.337 156.518 1.00 17.13 138 ASP B C 1
ATOM 4219 O O . ASP B 1 138 ? 45.005 63.843 156.178 1.00 16.27 138 ASP B O 1
ATOM 4224 N N . ALA B 1 139 ? 43.355 62.342 155.853 1.00 15.79 139 ALA B N 1
ATOM 4225 C CA . ALA B 1 139 ? 43.962 61.750 154.672 1.00 15.16 139 ALA B CA 1
ATOM 4226 C C . ALA B 1 139 ? 44.161 62.739 153.533 1.00 14.49 139 ALA B C 1
ATOM 4227 O O . ALA B 1 139 ? 45.221 62.762 152.901 1.00 13.69 139 ALA B O 1
ATOM 4229 N N . GLU B 1 140 ? 43.147 63.553 153.267 1.00 14.75 140 GLU B N 1
ATOM 4230 C CA . GLU B 1 140 ? 43.249 64.510 152.182 1.00 16.31 140 GLU B CA 1
ATOM 4231 C C . GLU B 1 140 ? 44.236 65.627 152.522 1.00 16.39 140 GLU B C 1
ATOM 4232 O O . GLU B 1 140 ? 44.954 66.098 151.647 1.00 16.69 140 GLU B O 1
ATOM 4238 N N . CYS B 1 141 ? 44.284 66.033 153.789 1.00 16.28 141 CYS B N 1
ATOM 4239 C CA . CYS B 1 141 ? 45.228 67.067 154.213 1.00 17.42 141 CYS B CA 1
ATOM 4240 C C . CYS B 1 141 ? 46.655 66.554 154.004 1.00 15.64 141 CYS B C 1
ATOM 4241 O O . CYS B 1 141 ? 47.527 67.277 153.524 1.00 16.07 141 CYS B O 1
ATOM 4244 N N . ILE B 1 142 ? 46.883 65.294 154.359 1.00 15.95 142 ILE B N 1
ATOM 4245 C CA . ILE B 1 142 ? 48.194 64.674 154.199 1.00 15.61 142 ILE B CA 1
ATOM 4246 C C . ILE B 1 142 ? 48.522 64.474 152.715 1.00 16.34 142 ILE B C 1
ATOM 4247 O O . ILE B 1 142 ? 49.605 64.840 152.247 1.00 15.50 142 ILE B O 1
ATOM 4252 N N . ARG B 1 143 ? 47.576 63.894 151.984 1.00 16.67 143 ARG B N 1
ATOM 4253 C CA . ARG B 1 143 ? 47.741 63.625 150.559 1.00 17.68 143 ARG B CA 1
ATOM 4254 C C . ARG B 1 143 ? 48.197 64.875 149.813 1.00 17.77 143 ARG B C 1
ATOM 4255 O O . ARG B 1 143 ? 49.114 64.810 148.993 1.00 18.49 143 ARG B O 1
ATOM 4263 N N . ARG B 1 144 ? 47.557 66.011 150.091 1.00 17.76 144 ARG B N 1
ATOM 4264 C CA . ARG B 1 144 ? 47.918 67.277 149.442 1.00 18.85 144 ARG B CA 1
ATOM 4265 C C . ARG B 1 144 ? 49.367 67.679 149.721 1.00 19.00 144 ARG B C 1
ATOM 4266 O O . ARG B 1 144 ? 49.956 68.473 148.980 1.00 19.73 144 ARG B O 1
ATOM 4274 N N . GLN B 1 145 ? 49.943 67.128 150.785 1.00 19.25 145 GLN B N 1
ATOM 4275 C CA . GLN B 1 145 ? 51.309 67.458 151.168 1.00 19.97 145 GLN B CA 1
ATOM 4276 C C . GLN B 1 145 ? 52.353 66.374 150.870 1.00 20.41 145 GLN B C 1
ATOM 4277 O O . GLN B 1 145 ? 53.527 66.512 151.223 1.00 19.89 145 GLN B O 1
ATOM 4283 N N . LEU B 1 146 ? 51.935 65.294 150.220 1.00 20.67 146 LEU B N 1
ATOM 4284 C CA . LEU B 1 146 ? 52.880 64.240 149.860 1.00 20.81 146 LEU B CA 1
ATOM 4285 C C . LEU B 1 146 ? 53.609 64.766 148.624 1.00 21.54 146 LEU B C 1
ATOM 4286 O O . LEU B 1 146 ? 53.294 64.412 147.486 1.00 20.99 146 LEU B O 1
ATOM 4291 N N . ILE B 1 147 ? 54.589 65.626 148.877 1.00 21.41 147 ILE B N 1
ATOM 4292 C CA . ILE B 1 147 ? 55.355 66.289 147.827 1.00 22.14 147 ILE B CA 1
ATOM 4293 C C . ILE B 1 147 ? 56.764 65.733 147.650 1.00 22.06 147 ILE B C 1
ATOM 4294 O O . ILE B 1 147 ? 57.522 65.621 148.610 1.00 21.14 147 ILE B O 1
ATOM 4299 N N . ALA B 1 148 ? 57.101 65.394 146.408 1.00 22.49 148 ALA B N 1
ATOM 4300 C CA . ALA B 1 148 ? 58.407 64.840 146.073 1.00 23.37 148 ALA B CA 1
ATOM 4301 C C . ALA B 1 148 ? 59.524 65.735 146.598 1.00 24.07 148 ALA B C 1
ATOM 4302 O O . ALA B 1 148 ? 59.461 66.959 146.477 1.00 23.91 148 ALA B O 1
ATOM 4304 N N . ASP B 1 149 ? 60.532 65.101 147.189 1.00 24.35 149 ASP B N 1
ATOM 4305 C CA . ASP B 1 149 ? 61.697 65.778 147.753 1.00 26.05 149 ASP B CA 1
ATOM 4306 C C . ASP B 1 149 ? 61.459 66.532 149.053 1.00 24.58 149 ASP B C 1
ATOM 4307 O O . ASP B 1 149 ? 62.397 67.072 149.627 1.00 25.80 149 ASP B O 1
ATOM 4312 N N . ASN B 1 150 ? 60.216 66.589 149.518 1.00 24.10 150 ASN B N 1
ATOM 4313 C CA . ASN B 1 150 ? 59.952 67.244 150.792 1.00 22.65 150 ASN B CA 1
ATOM 4314 C C . ASN B 1 150 ? 60.283 66.207 151.869 1.00 22.31 150 ASN B C 1
ATOM 4315 O O . ASN B 1 150 ? 60.370 65.014 151.580 1.00 21.05 150 ASN B O 1
ATOM 4320 N N . ARG B 1 151 ? 60.486 66.654 153.102 1.00 22.62 151 ARG B N 1
ATOM 4321 C CA . ARG B 1 151 ? 60.843 65.733 154.175 1.00 22.71 151 ARG B CA 1
ATOM 4322 C C . ARG B 1 151 ? 59.690 65.410 155.116 1.00 21.41 151 ARG B C 1
ATOM 4323 O O . ARG B 1 151 ? 59.061 66.303 155.679 1.00 20.26 151 ARG B O 1
ATOM 4331 N N . LEU B 1 152 ? 59.417 64.118 155.268 1.00 19.33 152 LEU B N 1
ATOM 4332 C CA . LEU B 1 152 ? 58.356 63.648 156.150 1.00 18.24 152 LEU B CA 1
ATOM 4333 C C . LEU B 1 152 ? 58.952 62.906 157.335 1.00 17.45 152 LEU B C 1
ATOM 4334 O O . LEU B 1 152 ? 59.918 62.155 157.192 1.00 17.64 152 LEU B O 1
ATOM 4339 N N . VAL B 1 153 ? 58.374 63.121 158.508 1.00 17.90 153 VAL B N 1
ATOM 4340 C CA . VAL B 1 153 ? 58.805 62.400 159.692 1.00 17.87 153 VAL B CA 1
ATOM 4341 C C . VAL B 1 153 ? 57.550 61.710 160.209 1.00 17.43 153 VAL B C 1
ATOM 4342 O O . VAL B 1 153 ? 56.548 62.361 160.515 1.00 17.47 153 VAL B O 1
ATOM 4346 N N . VAL B 1 154 ? 57.587 60.386 160.255 1.00 16.45 154 VAL B N 1
ATOM 4347 C CA . VAL B 1 154 ? 56.451 59.634 160.752 1.00 17.61 154 VAL B CA 1
ATOM 4348 C C . VAL B 1 154 ? 56.768 59.232 162.187 1.00 17.34 154 VAL B C 1
ATOM 4349 O O . VAL B 1 154 ? 57.846 58.703 162.464 1.00 19.46 154 VAL B O 1
ATOM 4353 N N . ILE B 1 155 ? 55.838 59.504 163.095 1.00 18.42 155 ILE B N 1
ATOM 4354 C CA . ILE B 1 155 ? 56.020 59.157 164.501 1.00 18.68 155 ILE B CA 1
ATOM 4355 C C . ILE B 1 155 ? 55.093 57.993 164.843 1.00 18.96 155 ILE B C 1
ATOM 4356 O O . ILE B 1 155 ? 53.888 58.173 165.004 1.00 17.69 155 ILE B O 1
ATOM 4361 N N . GLY B 1 156 ? 55.672 56.800 164.947 1.00 19.96 156 GLY B N 1
ATOM 4362 C CA . GLY B 1 156 ? 54.899 55.612 165.263 1.00 20.49 156 GLY B CA 1
ATOM 4363 C C . GLY B 1 156 ? 55.144 54.548 164.211 1.00 22.28 156 GLY B C 1
ATOM 4364 O O . GLY B 1 156 ? 54.922 54.785 163.016 1.00 22.45 156 GLY B O 1
ATOM 4365 N N . GLY B 1 157 ? 55.608 53.379 164.651 1.00 21.31 157 GLY B N 1
ATOM 4366 C CA . GLY B 1 157 ? 55.891 52.292 163.732 1.00 21.56 157 GLY B CA 1
ATOM 4367 C C . GLY B 1 157 ? 54.856 51.180 163.664 1.00 21.74 157 GLY B C 1
ATOM 4368 O O . GLY B 1 157 ? 55.205 50.012 163.474 1.00 22.42 157 GLY B O 1
ATOM 4369 N N . GLY B 1 158 ? 53.586 51.528 163.831 1.00 21.75 158 GLY B N 1
ATOM 4370 C CA . GLY B 1 158 ? 52.532 50.530 163.735 1.00 20.69 158 GLY B CA 1
ATOM 4371 C C . GLY B 1 158 ? 52.266 50.307 162.257 1.00 20.29 158 GLY B C 1
ATOM 4372 O O . GLY B 1 158 ? 52.923 50.933 161.424 1.00 17.61 158 GLY B O 1
ATOM 4373 N N . TYR B 1 159 ? 51.309 49.444 161.918 1.00 19.85 159 TYR B N 1
ATOM 4374 C CA . TYR B 1 159 ? 51.014 49.175 160.515 1.00 21.56 159 TYR B CA 1
ATOM 4375 C C . TYR B 1 159 ? 50.606 50.424 159.733 1.00 21.96 159 TYR B C 1
ATOM 4376 O O . TYR B 1 159 ? 50.974 50.573 158.568 1.00 22.32 159 TYR B O 1
ATOM 4385 N N . ILE B 1 160 ? 49.852 51.324 160.360 1.00 22.67 160 ILE B N 1
ATOM 4386 C CA . ILE B 1 160 ? 49.433 52.533 159.662 1.00 23.14 160 ILE B CA 1
ATOM 4387 C C . ILE B 1 160 ? 50.640 53.429 159.374 1.00 22.14 160 ILE B C 1
ATOM 4388 O O . ILE B 1 160 ? 50.795 53.937 158.262 1.00 20.46 160 ILE B O 1
ATOM 4393 N N . GLY B 1 161 ? 51.494 53.612 160.380 1.00 20.90 161 GLY B N 1
ATOM 4394 C CA . GLY B 1 161 ? 52.685 54.422 160.205 1.00 18.93 161 GLY B CA 1
ATOM 4395 C C . GLY B 1 161 ? 53.540 53.874 159.075 1.00 18.84 161 GLY B C 1
ATOM 4396 O O . GLY B 1 161 ? 54.099 54.632 158.281 1.00 19.12 161 GLY B O 1
ATOM 4397 N N . LEU B 1 162 ? 53.638 52.552 158.997 1.00 17.99 162 LEU B N 1
ATOM 4398 C CA . LEU B 1 162 ? 54.422 51.913 157.949 1.00 18.21 162 LEU B CA 1
ATOM 4399 C C . LEU B 1 162 ? 53.765 52.096 156.579 1.00 17.48 162 LEU B C 1
ATOM 4400 O O . LEU B 1 162 ? 54.450 52.337 155.584 1.00 17.74 162 LEU B O 1
ATOM 4405 N N . GLU B 1 163 ? 52.441 51.982 156.520 1.00 17.19 163 GLU B N 1
ATOM 4406 C CA . GLU B 1 163 ? 51.744 52.163 155.246 1.00 17.08 163 GLU B CA 1
ATOM 4407 C C . GLU B 1 163 ? 51.887 53.609 154.778 1.00 16.89 163 GLU B C 1
ATOM 4408 O O . GLU B 1 163 ? 51.989 53.881 153.580 1.00 17.54 163 GLU B O 1
ATOM 4414 N N . VAL B 1 164 ? 51.896 54.535 155.728 1.00 16.63 164 VAL B N 1
ATOM 4415 C CA . VAL B 1 164 ? 52.066 55.942 155.401 1.00 16.92 164 VAL B CA 1
ATOM 4416 C C . VAL B 1 164 ? 53.476 56.138 154.843 1.00 17.78 164 VAL B C 1
ATOM 4417 O O . VAL B 1 164 ? 53.667 56.793 153.822 1.00 17.65 164 VAL B O 1
ATOM 4421 N N . ALA B 1 165 ? 54.463 55.560 155.520 1.00 18.06 165 ALA B N 1
ATOM 4422 C CA . ALA B 1 165 ? 55.850 55.674 155.084 1.00 19.35 165 ALA B CA 1
ATOM 4423 C C . ALA B 1 165 ? 56.017 55.129 153.662 1.00 19.28 165 ALA B C 1
ATOM 4424 O O . ALA B 1 165 ? 56.646 55.767 152.816 1.00 19.90 165 ALA B O 1
ATOM 4426 N N . ALA B 1 166 ? 55.449 53.954 153.402 1.00 18.68 166 ALA B N 1
ATOM 4427 C CA . ALA B 1 166 ? 55.547 53.345 152.082 1.00 18.16 166 ALA B CA 1
ATOM 4428 C C . ALA B 1 166 ? 54.912 54.241 151.017 1.00 19.08 166 ALA B C 1
ATOM 4429 O O . ALA B 1 166 ? 55.479 54.435 149.938 1.00 18.95 166 ALA B O 1
ATOM 4431 N N . THR B 1 167 ? 53.738 54.789 151.320 1.00 18.92 167 THR B N 1
ATOM 4432 C CA . THR B 1 167 ? 53.052 55.668 150.379 1.00 19.44 167 THR B CA 1
ATOM 4433 C C . THR B 1 167 ? 53.886 56.922 150.122 1.00 19.14 167 THR B C 1
ATOM 4434 O O . THR B 1 167 ? 54.019 57.364 148.981 1.00 19.00 167 THR B O 1
ATOM 4438 N N . ALA B 1 168 ? 54.454 57.490 151.183 1.00 19.54 168 ALA B N 1
ATOM 4439 C CA . ALA B 1 168 ? 55.277 58.694 151.058 1.00 20.50 168 ALA B CA 1
ATOM 4440 C C . ALA B 1 168 ? 56.542 58.415 150.243 1.00 20.72 168 ALA B C 1
ATOM 4441 O O . ALA B 1 168 ? 56.980 59.259 149.457 1.00 20.69 168 ALA B O 1
ATOM 4443 N N . ILE B 1 169 ? 57.131 57.237 150.439 1.00 21.99 169 ILE B N 1
ATOM 4444 C CA . ILE B 1 169 ? 58.329 56.851 149.698 1.00 22.94 169 ILE B CA 1
ATOM 4445 C C . ILE B 1 169 ? 57.996 56.793 148.208 1.00 24.05 169 ILE B C 1
ATOM 4446 O O . ILE B 1 169 ? 58.752 57.294 147.375 1.00 23.34 169 ILE B O 1
ATOM 4451 N N . LYS B 1 170 ? 56.861 56.178 147.880 1.00 25.21 170 LYS B N 1
ATOM 4452 C CA . LYS B 1 170 ? 56.420 56.060 146.489 1.00 26.27 170 LYS B CA 1
ATOM 4453 C C . LYS B 1 170 ? 56.189 57.445 145.884 1.00 26.02 170 LYS B C 1
ATOM 4454 O O . LYS B 1 170 ? 56.330 57.638 144.673 1.00 26.19 170 LYS B O 1
ATOM 4460 N N . ALA B 1 171 ? 55.834 58.410 146.727 1.00 25.07 171 ALA B N 1
ATOM 4461 C CA . ALA B 1 171 ? 55.606 59.780 146.270 1.00 24.31 171 ALA B CA 1
ATOM 4462 C C . ALA B 1 171 ? 56.927 60.554 146.241 1.00 23.78 171 ALA B C 1
ATOM 4463 O O . ALA B 1 171 ? 56.946 61.766 146.039 1.00 21.84 171 ALA B O 1
ATOM 4465 N N . ASN B 1 172 ? 58.024 59.834 146.456 1.00 24.35 172 ASN B N 1
ATOM 4466 C CA . ASN B 1 172 ? 59.375 60.398 146.447 1.00 25.20 172 ASN B CA 1
ATOM 4467 C C . ASN B 1 172 ? 59.737 61.429 147.509 1.00 24.50 172 ASN B C 1
ATOM 4468 O O . ASN B 1 172 ? 60.552 62.322 147.275 1.00 23.37 172 ASN B O 1
ATOM 4473 N N . MET B 1 173 ? 59.139 61.308 148.685 1.00 23.68 173 MET B N 1
ATOM 4474 C CA . MET B 1 173 ? 59.474 62.215 149.770 1.00 23.02 173 MET B CA 1
ATOM 4475 C C . MET B 1 173 ? 60.679 61.603 150.466 1.00 23.36 173 MET B C 1
ATOM 4476 O O . MET B 1 173 ? 61.006 60.433 150.253 1.00 22.80 173 MET B O 1
ATOM 4481 N N . HIS B 1 174 ? 61.342 62.407 151.284 1.00 23.51 174 HIS B N 1
ATOM 4482 C CA . HIS B 1 174 ? 62.459 61.943 152.088 1.00 24.28 174 HIS B CA 1
ATOM 4483 C C . HIS B 1 174 ? 61.699 61.496 153.347 1.00 22.80 174 HIS B C 1
ATOM 4484 O O . HIS B 1 174 ? 60.983 62.295 153.954 1.00 22.19 174 HIS B O 1
ATOM 4491 N N . VAL B 1 175 ? 61.829 60.230 153.731 1.00 21.34 175 VAL B N 1
ATOM 4492 C CA . VAL B 1 175 ? 61.073 59.737 154.880 1.00 20.62 175 VAL B CA 1
ATOM 4493 C C . VAL B 1 175 ? 61.874 59.181 156.049 1.00 20.16 175 VAL B C 1
ATOM 4494 O O . VAL B 1 175 ? 62.786 58.369 155.880 1.00 19.41 175 VAL B O 1
ATOM 4498 N N . THR B 1 176 ? 61.505 59.635 157.240 1.00 20.40 176 THR B N 1
ATOM 4499 C CA . THR B 1 176 ? 62.123 59.189 158.475 1.00 21.01 176 THR B CA 1
ATOM 4500 C C . THR B 1 176 ? 60.992 58.729 159.393 1.00 21.37 176 THR B C 1
ATOM 4501 O O . THR B 1 176 ? 60.015 59.453 159.595 1.00 21.74 176 THR B O 1
ATOM 4505 N N . LEU B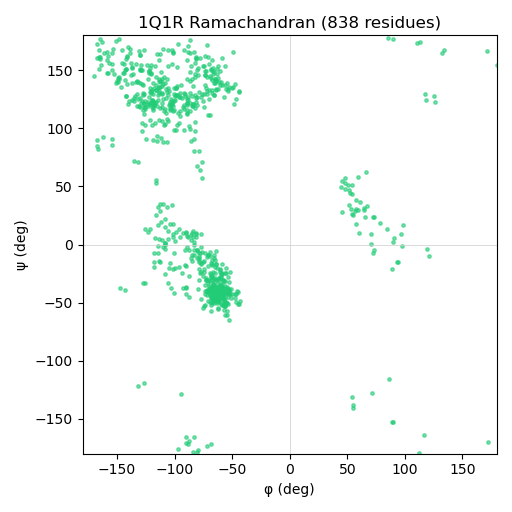 1 177 ? 61.116 57.524 159.936 1.00 20.85 177 LEU B N 1
ATOM 4506 C CA . LEU B 1 177 ? 60.098 56.989 160.834 1.00 20.82 177 LEU B CA 1
ATOM 4507 C C . LEU B 1 177 ? 60.722 56.734 162.197 1.00 21.12 177 LEU B C 1
ATOM 4508 O O . LEU B 1 177 ? 61.768 56.088 162.309 1.00 22.38 177 LEU B O 1
ATOM 4513 N N . LEU B 1 178 ? 60.065 57.243 163.229 1.00 20.27 178 LEU B N 1
ATOM 4514 C CA . LEU B 1 178 ? 60.548 57.116 164.591 1.00 21.19 178 LEU B CA 1
ATOM 4515 C C . LEU B 1 178 ? 59.632 56.239 165.428 1.00 21.83 178 LEU B C 1
ATOM 4516 O O . LEU B 1 178 ? 58.408 56.274 165.275 1.00 21.57 178 LEU B O 1
ATOM 4521 N N . ASP B 1 179 ? 60.231 55.445 166.304 1.00 22.12 179 ASP B N 1
ATOM 4522 C CA . ASP B 1 179 ? 59.454 54.611 167.210 1.00 22.74 179 ASP B CA 1
ATOM 4523 C C . ASP B 1 179 ? 60.216 54.502 168.522 1.00 22.26 179 ASP B C 1
ATOM 4524 O O . ASP B 1 179 ? 61.431 54.309 168.534 1.00 21.74 179 ASP B O 1
ATOM 4529 N N . THR B 1 180 ? 59.499 54.647 169.624 1.00 23.26 180 THR B N 1
ATOM 4530 C CA . THR B 1 180 ? 60.110 54.559 170.938 1.00 25.77 180 THR B CA 1
ATOM 4531 C C . THR B 1 180 ? 60.559 53.135 171.238 1.00 26.33 180 THR B C 1
ATOM 4532 O O . THR B 1 180 ? 61.470 52.926 172.030 1.00 26.71 180 THR B O 1
ATOM 4536 N N . ALA B 1 181 ? 59.932 52.161 170.583 1.00 26.59 181 ALA B N 1
ATOM 4537 C CA . ALA B 1 181 ? 60.262 50.753 170.802 1.00 26.65 181 ALA B CA 1
ATOM 4538 C C . ALA B 1 181 ? 61.593 50.338 170.183 1.00 26.46 181 ALA B C 1
ATOM 4539 O O . ALA B 1 181 ? 62.122 51.013 169.298 1.00 25.40 181 ALA B O 1
ATOM 4541 N N . ALA B 1 182 ? 62.124 49.210 170.648 1.00 26.98 182 ALA B N 1
ATOM 4542 C CA . ALA B 1 182 ? 63.397 48.693 170.151 1.00 27.24 182 ALA B CA 1
ATOM 4543 C C . ALA B 1 182 ? 63.245 48.168 168.733 1.00 27.60 182 ALA B C 1
ATOM 4544 O O . ALA B 1 182 ? 64.231 47.989 168.019 1.00 27.41 182 ALA B O 1
ATOM 4546 N N . ARG B 1 183 ? 62.006 47.903 168.332 1.00 28.16 183 ARG B N 1
ATOM 4547 C CA . ARG B 1 183 ? 61.723 47.411 166.985 1.00 29.46 183 ARG B CA 1
ATOM 4548 C C . ARG B 1 183 ? 60.275 47.735 166.626 1.00 29.44 183 ARG B C 1
ATOM 4549 O O . ARG B 1 183 ? 59.438 47.926 167.505 1.00 29.74 183 ARG B O 1
ATOM 4557 N N . VAL B 1 184 ? 59.980 47.821 165.335 1.00 30.18 184 VAL B N 1
ATOM 4558 C CA . VAL B 1 184 ? 58.618 48.124 164.913 1.00 30.35 184 VAL B CA 1
ATOM 4559 C C . VAL B 1 184 ? 57.732 46.894 165.119 1.00 31.21 184 VAL B C 1
ATOM 4560 O O . VAL B 1 184 ? 58.229 45.768 165.128 1.00 31.04 184 VAL B O 1
ATOM 4564 N N . LEU B 1 185 ? 56.432 47.115 165.311 1.00 31.84 185 LEU B N 1
ATOM 4565 C CA . LEU B 1 185 ? 55.478 46.018 165.480 1.00 32.83 185 LEU B CA 1
ATOM 4566 C C . LEU B 1 185 ? 55.924 45.077 166.594 1.00 34.39 185 LEU B C 1
ATOM 4567 O O . LEU B 1 185 ? 55.645 43.878 166.562 1.00 32.98 185 LEU B O 1
ATOM 4572 N N . GLU B 1 186 ? 56.612 45.637 167.583 1.00 35.70 186 GLU B N 1
ATOM 4573 C CA . GLU B 1 186 ? 57.148 44.867 168.698 1.00 36.58 186 GLU B CA 1
ATOM 4574 C C . GLU B 1 186 ? 56.152 44.026 169.483 1.00 37.17 186 GLU B C 1
ATOM 4575 O O . GLU B 1 186 ? 56.436 42.878 169.828 1.00 36.57 186 GLU B O 1
ATOM 4581 N N . ARG B 1 187 ? 54.983 44.588 169.761 1.00 37.26 187 ARG B N 1
ATOM 4582 C CA . ARG B 1 187 ? 53.992 43.880 170.550 1.00 38.79 187 ARG B CA 1
ATOM 4583 C C . ARG B 1 187 ? 53.191 42.793 169.839 1.00 37.53 187 ARG B C 1
ATOM 4584 O O . ARG B 1 187 ? 52.579 41.952 170.499 1.00 37.61 187 ARG B O 1
ATOM 4592 N N . VAL B 1 188 ? 53.200 42.783 168.510 1.00 35.87 188 VAL B N 1
ATOM 4593 C CA . VAL B 1 188 ? 52.417 41.785 167.787 1.00 34.64 188 VAL B CA 1
ATOM 4594 C C . VAL B 1 188 ? 53.187 40.809 166.902 1.00 34.29 188 VAL B C 1
ATOM 4595 O O . VAL B 1 188 ? 52.600 39.858 166.381 1.00 33.69 188 VAL B O 1
ATOM 4599 N N . THR B 1 189 ? 54.488 41.030 166.729 1.00 32.67 189 THR B N 1
ATOM 4600 C CA . THR B 1 189 ? 55.287 40.138 165.895 1.00 31.76 189 THR B CA 1
ATOM 4601 C C . THR B 1 189 ? 56.557 39.682 166.594 1.00 31.57 189 THR B C 1
ATOM 4602 O O . THR B 1 189 ? 56.981 40.268 167.594 1.00 30.78 189 THR B O 1
ATOM 4606 N N . ALA B 1 190 ? 57.156 38.623 166.063 1.00 30.78 190 ALA B N 1
ATOM 4607 C CA . ALA B 1 190 ? 58.395 38.102 166.610 1.00 31.14 190 ALA B CA 1
ATOM 4608 C C . ALA B 1 190 ? 59.510 38.965 166.029 1.00 31.06 190 ALA B C 1
ATOM 4609 O O . ALA B 1 190 ? 59.340 39.578 164.974 1.00 30.36 190 ALA B O 1
ATOM 4611 N N . PRO B 1 191 ? 60.660 39.033 166.716 1.00 31.58 191 PRO B N 1
ATOM 4612 C CA . PRO B 1 191 ? 61.798 39.831 166.254 1.00 31.42 191 PRO B CA 1
ATOM 4613 C C . PRO B 1 191 ? 62.152 39.656 164.778 1.00 31.29 191 PRO B C 1
ATOM 4614 O O . PRO B 1 191 ? 62.316 40.637 164.060 1.00 30.84 191 PRO B O 1
ATOM 4618 N N . PRO B 1 192 ? 62.275 38.402 164.304 1.00 31.88 192 PRO B N 1
ATOM 4619 C CA . PRO B 1 192 ? 62.614 38.171 162.895 1.00 31.26 192 PRO B CA 1
ATOM 4620 C C . PRO B 1 192 ? 61.640 38.813 161.907 1.00 30.69 192 PRO B C 1
ATOM 4621 O O . PRO B 1 192 ? 62.032 39.206 160.808 1.00 30.59 192 PRO B O 1
ATOM 4625 N N . VAL B 1 193 ? 60.374 38.914 162.293 1.00 30.17 193 VAL B N 1
ATOM 4626 C CA . VAL B 1 193 ? 59.380 39.524 161.422 1.00 29.77 193 VAL B CA 1
ATOM 4627 C C . VAL B 1 193 ? 59.604 41.036 161.420 1.00 29.53 193 VAL B C 1
ATOM 4628 O O . VAL B 1 193 ? 59.546 41.672 160.370 1.00 29.18 193 VAL B O 1
ATOM 4632 N N . SER B 1 194 ? 59.867 41.602 162.595 1.00 29.29 194 SER B N 1
ATOM 4633 C CA . SER B 1 194 ? 60.140 43.035 162.707 1.00 29.51 194 SER B CA 1
ATOM 4634 C C . SER B 1 194 ? 61.355 43.350 161.847 1.00 27.79 194 SER B C 1
ATOM 4635 O O . SER B 1 194 ? 61.399 44.373 161.159 1.00 27.98 194 SER B O 1
ATOM 4638 N N . ALA B 1 195 ? 62.341 42.458 161.890 1.00 25.35 195 ALA B N 1
ATOM 4639 C CA . ALA B 1 195 ? 63.561 42.632 161.111 1.00 24.82 195 ALA B CA 1
ATOM 4640 C C . ALA B 1 195 ? 63.241 42.658 159.618 1.00 23.73 195 ALA B C 1
ATOM 4641 O O . ALA B 1 195 ? 63.839 43.421 158.853 1.00 24.20 195 ALA B O 1
ATOM 4643 N N . PHE B 1 196 ? 62.303 41.818 159.197 1.00 23.09 196 PHE B N 1
ATOM 4644 C CA . PHE B 1 196 ? 61.916 41.788 157.794 1.00 22.71 196 PHE B CA 1
ATOM 4645 C C . PHE B 1 196 ? 61.348 43.153 157.382 1.00 22.76 196 PHE B C 1
ATOM 4646 O O . PHE B 1 196 ? 61.733 43.712 156.357 1.00 22.07 196 PHE B O 1
ATOM 4654 N N . TYR B 1 197 ? 60.435 43.693 158.186 1.00 22.52 197 TYR B N 1
ATOM 4655 C CA . TYR B 1 197 ? 59.840 44.988 157.870 1.00 23.84 197 TYR B CA 1
ATOM 4656 C C . TYR B 1 197 ? 60.843 46.129 157.895 1.00 24.34 197 TYR B C 1
ATOM 4657 O O . TYR B 1 197 ? 60.794 47.028 157.054 1.00 23.53 197 TYR B O 1
ATOM 4666 N N . GLU B 1 198 ? 61.754 46.100 158.859 1.00 24.21 198 GLU B N 1
ATOM 4667 C CA . GLU B 1 198 ? 62.737 47.167 158.951 1.00 25.27 198 GLU B CA 1
ATOM 4668 C C . GLU B 1 198 ? 63.685 47.153 157.767 1.00 25.10 198 GLU B C 1
ATOM 4669 O O . GLU B 1 198 ? 64.061 48.205 157.254 1.00 24.24 198 GLU B O 1
ATOM 4675 N N . HIS B 1 199 ? 64.057 45.962 157.315 1.00 25.41 199 HIS B N 1
ATOM 4676 C CA . HIS B 1 199 ? 64.948 45.862 156.170 1.00 25.77 199 HIS B CA 1
ATOM 4677 C C . HIS B 1 199 ? 64.205 46.307 154.913 1.00 24.96 199 HIS B C 1
ATOM 4678 O O . HIS B 1 199 ? 64.745 47.048 154.092 1.00 24.84 199 HIS B O 1
ATOM 4685 N N . LEU B 1 200 ? 62.958 45.860 154.777 1.00 23.66 200 LEU B N 1
ATOM 4686 C CA . LEU B 1 200 ? 62.123 46.201 153.627 1.00 23.09 200 LEU B CA 1
ATOM 4687 C C . LEU B 1 200 ? 62.030 47.716 153.442 1.00 21.51 200 LEU B C 1
ATOM 4688 O O . LEU B 1 200 ? 62.266 48.236 152.350 1.00 20.03 200 LEU B O 1
ATOM 4693 N N . HIS B 1 201 ? 61.696 48.419 154.519 1.00 21.42 201 HIS B N 1
ATOM 4694 C CA . HIS B 1 201 ? 61.559 49.874 154.474 1.00 21.64 201 HIS B CA 1
ATOM 4695 C C . HIS B 1 201 ? 62.883 50.609 154.299 1.00 22.60 201 HIS B C 1
ATOM 4696 O O . HIS B 1 201 ? 62.957 51.578 153.549 1.00 21.83 201 HIS B O 1
ATOM 4703 N N . ARG B 1 202 ? 63.930 50.153 154.979 1.00 23.82 202 ARG B N 1
ATOM 4704 C CA . ARG B 1 202 ? 65.230 50.806 154.837 1.00 25.53 202 ARG B CA 1
ATOM 4705 C C . ARG B 1 202 ? 65.727 50.660 153.413 1.00 26.36 202 ARG B C 1
ATOM 4706 O O . ARG B 1 202 ? 66.327 51.587 152.858 1.00 25.92 202 ARG B O 1
ATOM 4714 N N . GLU B 1 203 ? 65.468 49.503 152.812 1.00 27.40 203 GLU B N 1
ATOM 4715 C CA . GLU B 1 203 ? 65.883 49.277 151.436 1.00 28.66 203 GLU B CA 1
ATOM 4716 C C . GLU B 1 203 ? 65.083 50.172 150.497 1.00 28.36 203 GLU B C 1
ATOM 4717 O O . GLU B 1 203 ? 65.560 50.542 149.423 1.00 29.18 203 GLU B O 1
ATOM 4723 N N . ALA B 1 204 ? 63.866 50.524 150.900 1.00 27.37 204 ALA B N 1
ATOM 4724 C CA . ALA B 1 204 ? 63.024 51.385 150.074 1.00 26.59 204 ALA B CA 1
ATOM 4725 C C . ALA B 1 204 ? 63.435 52.851 150.208 1.00 26.10 204 ALA B C 1
ATOM 4726 O O . ALA B 1 204 ? 63.038 53.691 149.397 1.00 25.93 204 ALA B O 1
ATOM 4728 N N . GLY B 1 205 ? 64.223 53.156 151.235 1.00 25.41 205 GLY B N 1
ATOM 4729 C CA . GLY B 1 205 ? 64.675 54.522 151.432 1.00 24.58 205 GLY B CA 1
ATOM 4730 C C . GLY B 1 205 ? 64.251 55.166 152.739 1.00 24.32 205 GLY B C 1
ATOM 4731 O O . GLY B 1 205 ? 64.646 56.297 153.034 1.00 22.77 205 GLY B O 1
ATOM 4732 N N . VAL B 1 206 ? 63.449 54.460 153.528 1.00 23.69 206 VAL B N 1
ATOM 4733 C CA . VAL B 1 206 ? 62.992 55.000 154.804 1.00 24.25 206 VAL B CA 1
ATOM 4734 C C . VAL B 1 206 ? 64.065 54.884 155.881 1.00 25.03 206 VAL B C 1
ATOM 4735 O O . VAL B 1 206 ? 64.649 53.819 156.073 1.00 25.36 206 VAL B O 1
ATOM 4739 N N . ASP B 1 207 ? 64.321 55.980 156.584 1.00 25.34 207 ASP B N 1
ATOM 4740 C CA . ASP B 1 207 ? 65.293 55.943 157.664 1.00 26.27 207 ASP B CA 1
ATOM 4741 C C . ASP B 1 207 ? 64.513 55.618 158.925 1.00 25.30 207 ASP B C 1
ATOM 4742 O O . ASP B 1 207 ? 63.891 56.492 159.526 1.00 25.15 207 ASP B O 1
ATOM 4747 N N . ILE B 1 208 ? 64.524 54.349 159.312 1.00 26.12 208 ILE B N 1
ATOM 4748 C CA . ILE B 1 208 ? 63.807 53.939 160.505 1.00 26.81 208 ILE B CA 1
ATOM 4749 C C . ILE B 1 208 ? 64.689 54.115 161.723 1.00 26.38 208 ILE B C 1
ATOM 4750 O O . ILE B 1 208 ? 65.773 53.549 161.798 1.00 26.98 208 ILE B O 1
ATOM 4755 N N . ARG B 1 209 ? 64.221 54.909 162.674 1.00 26.77 209 ARG B N 1
ATOM 4756 C CA . ARG B 1 209 ? 64.972 55.142 163.897 1.00 27.16 209 ARG B CA 1
ATOM 4757 C C . ARG B 1 209 ? 64.186 54.619 165.089 1.00 27.05 209 ARG B C 1
ATOM 4758 O O . ARG B 1 209 ? 63.208 55.234 165.520 1.00 27.64 209 ARG B O 1
ATOM 4766 N N . THR B 1 210 ? 64.615 53.475 165.613 1.00 26.57 210 THR B N 1
ATOM 4767 C CA . THR B 1 210 ? 63.957 52.863 166.758 1.00 26.94 210 THR B CA 1
ATOM 4768 C C . THR B 1 210 ? 64.532 53.388 168.070 1.00 27.54 210 THR B C 1
ATOM 4769 O O . THR B 1 210 ? 65.530 54.103 168.076 1.00 27.56 210 THR B O 1
ATOM 4773 N N . GLY B 1 211 ? 63.890 53.040 169.180 1.00 27.79 211 GLY B N 1
ATOM 4774 C CA . GLY B 1 211 ? 64.355 53.502 170.474 1.00 29.08 211 GLY B CA 1
ATOM 4775 C C . GLY B 1 211 ? 64.537 55.008 170.474 1.00 29.75 211 GLY B C 1
ATOM 4776 O O . GLY B 1 211 ? 65.426 55.535 171.139 1.00 29.96 211 GLY B O 1
ATOM 4777 N N . THR B 1 212 ? 63.684 55.706 169.730 1.00 29.76 212 THR B N 1
ATOM 4778 C CA . THR B 1 212 ? 63.769 57.158 169.638 1.00 29.54 212 THR B CA 1
ATOM 4779 C C . THR B 1 212 ? 62.573 57.849 170.283 1.00 30.08 212 THR B C 1
ATOM 4780 O O . THR B 1 212 ? 61.420 57.450 170.091 1.00 29.25 212 THR B O 1
ATOM 4784 N N . GLN B 1 213 ? 62.869 58.895 171.046 1.00 30.10 213 GLN B N 1
ATOM 4785 C CA . GLN B 1 213 ? 61.864 59.667 171.764 1.00 31.04 213 GLN B CA 1
ATOM 4786 C C . GLN B 1 213 ? 61.831 61.126 171.306 1.00 30.03 213 GLN B C 1
ATOM 4787 O O . GLN B 1 213 ? 62.844 61.822 171.374 1.00 28.48 213 GLN B O 1
ATOM 4793 N N . VAL B 1 214 ? 60.669 61.585 170.852 1.00 27.76 214 VAL B N 1
ATOM 4794 C CA . VAL B 1 214 ? 60.517 62.972 170.421 1.00 26.51 214 VAL B CA 1
ATOM 4795 C C . VAL B 1 214 ? 60.320 63.817 171.679 1.00 26.63 214 VAL B C 1
ATOM 4796 O O . VAL B 1 214 ? 59.447 63.523 172.500 1.00 26.58 214 VAL B O 1
ATOM 4800 N N . CYS B 1 215 ? 61.131 64.858 171.840 1.00 26.54 215 CYS B N 1
ATOM 4801 C CA . CYS B 1 215 ? 61.007 65.716 173.016 1.00 27.47 215 CYS B CA 1
ATOM 4802 C C . CYS B 1 215 ? 60.737 67.171 172.644 1.00 26.69 215 CYS B C 1
ATOM 4803 O O . CYS B 1 215 ? 60.849 68.064 173.481 1.00 26.68 215 CYS B O 1
ATOM 4806 N N . GLY B 1 216 ? 60.380 67.413 171.389 1.00 25.41 216 GLY B N 1
ATOM 4807 C CA . GLY B 1 216 ? 60.092 68.774 170.984 1.00 23.98 216 GLY B CA 1
ATOM 4808 C C . GLY B 1 216 ? 59.903 68.984 169.499 1.00 23.47 216 GLY B C 1
ATOM 4809 O O . GLY B 1 216 ? 60.217 68.107 168.688 1.00 22.90 216 GLY B O 1
ATOM 4810 N N . PHE B 1 217 ? 59.375 70.156 169.154 1.00 22.09 217 PHE B N 1
ATOM 4811 C CA . PHE B 1 217 ? 59.146 70.538 167.769 1.00 22.72 217 PHE B CA 1
ATOM 4812 C C . PHE B 1 217 ? 59.572 71.979 167.532 1.00 23.33 217 PHE B C 1
ATOM 4813 O O . PHE B 1 217 ? 59.333 72.862 168.360 1.00 24.67 217 PHE B O 1
ATOM 4821 N N . GLU B 1 218 ? 60.201 72.213 166.392 1.00 23.34 218 GLU B N 1
ATOM 4822 C CA . GLU B 1 218 ? 60.597 73.555 166.025 1.00 23.88 218 GLU B CA 1
ATOM 4823 C C . GLU B 1 218 ? 59.438 74.032 165.156 1.00 24.67 218 GLU B C 1
ATOM 4824 O O . GLU B 1 218 ? 58.933 73.273 164.319 1.00 23.33 218 GLU B O 1
ATOM 4830 N N . MET B 1 219 ? 59.015 75.272 165.360 1.00 24.52 219 MET B N 1
ATOM 4831 C CA . MET B 1 219 ? 57.901 75.844 164.612 1.00 26.45 219 MET B CA 1
ATOM 4832 C C . MET B 1 219 ? 58.352 76.986 163.710 1.00 26.76 219 MET B C 1
ATOM 4833 O O . MET B 1 219 ? 59.402 77.601 163.932 1.00 24.90 219 MET B O 1
ATOM 4838 N N . SER B 1 220 ? 57.541 77.274 162.701 1.00 26.10 220 SER B N 1
ATOM 4839 C CA . SER B 1 220 ? 57.827 78.381 161.802 1.00 28.07 220 SER B CA 1
ATOM 4840 C C . SER B 1 220 ? 57.567 79.614 162.670 1.00 28.63 220 SER B C 1
ATOM 4841 O O . SER B 1 220 ? 56.885 79.521 163.689 1.00 28.32 220 SER B O 1
ATOM 4844 N N . THR B 1 221 ? 58.096 80.763 162.265 1.00 30.74 221 THR B N 1
ATOM 4845 C CA . THR B 1 221 ? 57.923 81.993 163.032 1.00 31.31 221 THR B CA 1
ATOM 4846 C C . THR B 1 221 ? 56.473 82.347 163.368 1.00 31.70 221 THR B C 1
ATOM 4847 O O . THR B 1 221 ? 56.193 82.841 164.462 1.00 31.15 221 THR B O 1
ATOM 4851 N N . ASP B 1 222 ? 55.549 82.106 162.441 1.00 32.62 222 ASP B N 1
ATOM 4852 C CA . ASP B 1 222 ? 54.141 82.399 162.711 1.00 33.45 222 ASP B CA 1
ATOM 4853 C C . ASP B 1 222 ? 53.493 81.210 163.422 1.00 33.51 222 ASP B C 1
ATOM 4854 O O . ASP B 1 222 ? 52.291 81.204 163.680 1.00 33.58 222 ASP B O 1
ATOM 4859 N N . GLN B 1 223 ? 54.312 80.208 163.729 1.00 34.17 223 GLN B N 1
ATOM 4860 C CA . GLN B 1 223 ? 53.872 78.992 164.408 1.00 34.62 223 GLN B CA 1
ATOM 4861 C C . GLN B 1 223 ? 52.720 78.247 163.741 1.00 33.17 223 GLN B C 1
ATOM 4862 O O . GLN B 1 223 ? 51.989 77.513 164.402 1.00 31.74 223 GLN B O 1
ATOM 4868 N N . GLN B 1 224 ? 52.572 78.422 162.432 1.00 32.19 224 GLN B N 1
ATOM 4869 C CA . GLN B 1 224 ? 51.513 77.746 161.694 1.00 31.46 224 GLN B CA 1
ATOM 4870 C C . GLN B 1 224 ? 51.998 76.415 161.146 1.00 30.21 224 GLN B C 1
ATOM 4871 O O . GLN B 1 224 ? 51.193 75.558 160.779 1.00 29.94 224 GLN B O 1
ATOM 4877 N N . LYS B 1 225 ? 53.316 76.242 161.087 1.00 28.40 225 LYS B N 1
ATOM 4878 C CA . LYS B 1 225 ? 53.886 75.002 160.577 1.00 26.38 225 LYS B CA 1
ATOM 4879 C C . LYS B 1 225 ? 55.051 74.492 161.406 1.00 24.73 225 LYS B C 1
ATOM 4880 O O . LYS B 1 225 ? 55.759 75.263 162.052 1.00 23.32 225 LYS B O 1
ATOM 4886 N N . VAL B 1 226 ? 55.231 73.176 161.386 1.00 22.07 226 VAL B N 1
ATOM 4887 C CA . VAL B 1 226 ? 56.335 72.535 162.077 1.00 21.63 226 VAL B CA 1
ATOM 4888 C C . VAL B 1 226 ? 57.506 72.599 161.099 1.00 21.37 226 VAL B C 1
ATOM 4889 O O . VAL B 1 226 ? 57.312 72.462 159.888 1.00 20.83 226 VAL B O 1
ATOM 4893 N N . THR B 1 227 ? 58.712 72.824 161.610 1.00 20.82 227 THR B N 1
ATOM 4894 C CA . THR B 1 227 ? 59.894 72.901 160.759 1.00 20.76 227 THR B CA 1
ATOM 4895 C C . THR B 1 227 ? 60.899 71.809 161.092 1.00 21.19 227 THR B C 1
ATOM 4896 O O . THR B 1 227 ? 61.776 71.498 160.288 1.00 20.76 227 THR B O 1
ATOM 4900 N N . ALA B 1 228 ? 60.781 71.234 162.284 1.00 20.99 228 ALA B N 1
ATOM 4901 C CA . ALA B 1 228 ? 61.689 70.173 162.692 1.00 21.77 228 ALA B CA 1
ATOM 4902 C C . ALA B 1 228 ? 61.165 69.395 163.890 1.00 21.89 228 ALA B C 1
ATOM 4903 O O . ALA B 1 228 ? 60.377 69.908 164.691 1.00 21.66 228 ALA B O 1
ATOM 4905 N N . VAL B 1 229 ? 61.607 68.146 163.993 1.00 22.33 229 VAL B N 1
ATOM 4906 C CA . VAL B 1 229 ? 61.232 67.272 165.096 1.00 23.08 229 VAL B CA 1
ATOM 4907 C C . VAL B 1 229 ? 62.489 67.075 165.937 1.00 23.41 229 VAL B C 1
ATOM 4908 O O . VAL B 1 229 ? 63.550 66.757 165.407 1.00 24.06 229 VAL B O 1
ATOM 4912 N N . LEU B 1 230 ? 62.366 67.271 167.244 1.00 23.96 230 LEU B N 1
ATOM 4913 C CA . LEU B 1 230 ? 63.511 67.147 168.141 1.00 24.46 230 LEU B CA 1
ATOM 4914 C C . LEU B 1 230 ? 63.464 65.855 168.946 1.00 24.57 230 LEU B C 1
ATOM 4915 O O . LEU B 1 230 ? 62.438 65.512 169.529 1.00 23.44 230 LEU B O 1
ATOM 4920 N N . CYS B 1 231 ? 64.590 65.151 168.981 1.00 25.53 231 CYS B N 1
ATOM 4921 C CA . CYS B 1 231 ? 64.682 63.893 169.703 1.00 28.19 231 CYS B CA 1
ATOM 4922 C C . CYS B 1 231 ? 65.467 64.034 171.005 1.00 30.07 231 CYS B C 1
ATOM 4923 O O . CYS B 1 231 ? 66.327 64.909 171.148 1.00 29.73 231 CYS B O 1
ATOM 4926 N N . GLU B 1 232 ? 65.157 63.162 171.954 1.00 31.45 232 GLU B N 1
ATOM 4927 C CA . GLU B 1 232 ? 65.796 63.183 173.257 1.00 33.32 232 GLU B CA 1
ATOM 4928 C C . GLU B 1 232 ? 67.308 63.004 173.178 1.00 33.73 232 GLU B C 1
ATOM 4929 O O . GLU B 1 232 ? 68.038 63.483 174.047 1.00 33.01 232 GLU B O 1
ATOM 4935 N N . ASP B 1 233 ? 67.785 62.331 172.136 1.00 33.80 233 ASP B N 1
ATOM 4936 C CA . ASP B 1 233 ? 69.219 62.124 171.990 1.00 34.60 233 ASP B CA 1
ATOM 4937 C C . ASP B 1 233 ? 69.897 63.353 171.392 1.00 34.65 233 ASP B C 1
ATOM 4938 O O . ASP B 1 233 ? 71.065 63.301 171.018 1.00 34.95 233 ASP B O 1
ATOM 4943 N N . GLY B 1 234 ? 69.150 64.451 171.300 1.00 34.10 234 GLY B N 1
ATOM 4944 C CA . GLY B 1 234 ? 69.688 65.693 170.764 1.00 33.58 234 GLY B CA 1
ATOM 4945 C C . GLY B 1 234 ? 69.488 65.947 169.277 1.00 33.43 234 GLY B C 1
ATOM 4946 O O . GLY B 1 234 ? 69.645 67.077 168.810 1.00 32.96 234 GLY B O 1
ATOM 4947 N N . THR B 1 235 ? 69.123 64.911 168.532 1.00 33.12 235 THR B N 1
ATOM 4948 C CA . THR B 1 235 ? 68.933 65.040 167.089 1.00 33.14 235 THR B CA 1
ATOM 4949 C C . THR B 1 235 ? 67.808 65.974 166.652 1.00 32.94 235 THR B C 1
ATOM 4950 O O . THR B 1 235 ? 66.693 65.930 167.180 1.00 32.68 235 THR B O 1
ATOM 4954 N N . ARG B 1 236 ? 68.121 66.818 165.675 1.00 32.58 236 ARG B N 1
ATOM 4955 C CA . ARG B 1 236 ? 67.157 67.749 165.105 1.00 32.04 236 ARG B CA 1
ATOM 4956 C C . ARG B 1 236 ? 66.829 67.223 163.710 1.00 31.03 236 ARG B C 1
ATOM 4957 O O . ARG B 1 236 ? 67.703 67.155 162.847 1.00 31.38 236 ARG B O 1
ATOM 4965 N N . LEU B 1 237 ? 65.575 66.840 163.493 1.00 29.50 237 LEU B N 1
ATOM 4966 C CA . LEU B 1 237 ? 65.155 66.319 162.198 1.00 27.68 237 LEU B CA 1
ATOM 4967 C C . LEU B 1 237 ? 64.304 67.338 161.455 1.00 27.03 237 LEU B C 1
ATOM 4968 O O . LEU B 1 237 ? 63.162 67.596 161.840 1.00 26.37 237 LEU B O 1
ATOM 4973 N N . PRO B 1 238 ? 64.852 67.945 160.388 1.00 26.10 238 PRO B N 1
ATOM 4974 C CA . PRO B 1 238 ? 64.060 68.928 159.644 1.00 25.82 238 PRO B CA 1
ATOM 4975 C C . PRO B 1 238 ? 62.870 68.217 159.009 1.00 24.83 238 PRO B C 1
ATOM 4976 O O . PRO B 1 238 ? 62.991 67.077 158.558 1.00 24.38 238 PRO B O 1
ATOM 4980 N N . ALA B 1 239 ? 61.722 68.880 158.981 1.00 23.06 239 ALA B N 1
ATOM 4981 C CA . ALA B 1 239 ? 60.535 68.261 158.408 1.00 22.30 239 ALA B CA 1
ATOM 4982 C C . ALA B 1 239 ? 59.588 69.255 157.753 1.00 21.08 239 ALA B C 1
ATOM 4983 O O . ALA B 1 239 ? 59.409 70.373 158.235 1.00 20.90 239 ALA B O 1
ATOM 4985 N N . ASP B 1 240 ? 58.990 68.831 156.644 1.00 20.32 240 ASP B N 1
ATOM 4986 C CA . ASP B 1 240 ? 58.021 69.636 155.919 1.00 20.21 240 ASP B CA 1
ATOM 4987 C C . ASP B 1 240 ? 56.643 69.111 156.289 1.00 19.98 240 ASP B C 1
ATOM 4988 O O . ASP B 1 240 ? 55.634 69.806 156.155 1.00 19.60 240 ASP B O 1
ATOM 4993 N N . LEU B 1 241 ? 56.622 67.866 156.758 1.00 19.72 241 LEU B N 1
ATOM 4994 C CA . LEU B 1 241 ? 55.387 67.200 157.148 1.00 19.49 241 LEU B CA 1
ATOM 4995 C C . LEU B 1 241 ? 55.654 66.204 158.268 1.00 18.96 241 LEU B C 1
ATOM 4996 O O . LEU B 1 241 ? 56.669 65.501 158.269 1.00 19.09 241 LEU B O 1
ATOM 5001 N N . VAL B 1 242 ? 54.738 66.150 159.223 1.00 18.09 242 VAL B N 1
ATOM 5002 C CA . VAL B 1 242 ? 54.862 65.218 160.332 1.00 17.92 242 VAL B CA 1
ATOM 5003 C C . VAL B 1 242 ? 53.528 64.519 160.498 1.00 16.66 242 VAL B C 1
ATOM 5004 O O . VAL B 1 242 ? 52.479 65.163 160.536 1.00 15.59 242 VAL B O 1
ATOM 5008 N N . ILE B 1 243 ? 53.572 63.192 160.559 1.00 17.04 243 ILE B N 1
ATOM 5009 C CA . ILE B 1 243 ? 52.367 62.396 160.721 1.00 17.91 243 ILE B CA 1
ATOM 5010 C C . ILE B 1 243 ? 52.541 61.479 161.924 1.00 18.07 243 ILE B C 1
ATOM 5011 O O . ILE B 1 243 ? 53.489 60.701 161.988 1.00 19.09 243 ILE B O 1
ATOM 5016 N N . ALA B 1 244 ? 51.626 61.574 162.881 1.00 18.98 244 ALA B N 1
ATOM 5017 C CA . ALA B 1 244 ? 51.717 60.751 164.078 1.00 19.51 244 ALA B CA 1
ATOM 5018 C C . ALA B 1 244 ? 50.692 59.622 164.116 1.00 20.38 244 ALA B C 1
ATOM 5019 O O . ALA B 1 244 ? 49.545 59.779 163.688 1.00 18.03 244 ALA B O 1
ATOM 5021 N N . GLY B 1 245 ? 51.130 58.478 164.633 1.00 20.57 245 GLY B N 1
ATOM 5022 C CA . GLY B 1 245 ? 50.261 57.324 164.758 1.00 21.22 245 GLY B CA 1
ATOM 5023 C C . GLY B 1 245 ? 50.787 56.464 165.885 1.00 21.57 245 GLY B C 1
ATOM 5024 O O . GLY B 1 245 ? 51.558 55.536 165.650 1.00 21.00 245 GLY B O 1
ATOM 5025 N N . ILE B 1 246 ? 50.384 56.777 167.112 1.00 22.39 246 ILE B N 1
ATOM 5026 C CA . ILE B 1 246 ? 50.847 56.022 168.266 1.00 24.35 246 ILE B CA 1
ATOM 5027 C C . ILE B 1 246 ? 49.735 55.224 168.932 1.00 24.92 246 ILE B C 1
ATOM 5028 O O . ILE B 1 246 ? 49.770 54.975 170.139 1.00 25.22 246 ILE B O 1
ATOM 5033 N N . GLY B 1 247 ? 48.748 54.821 168.141 1.00 24.57 247 GLY B N 1
ATOM 5034 C CA . GLY B 1 247 ? 47.664 54.036 168.694 1.00 24.79 247 GLY B CA 1
ATOM 5035 C C . GLY B 1 247 ? 46.327 54.745 168.708 1.00 24.52 247 GLY B C 1
ATOM 5036 O O . GLY B 1 247 ? 46.226 55.936 168.393 1.00 24.10 247 GLY B O 1
ATOM 5037 N N . LEU B 1 248 ? 45.303 53.993 169.095 1.00 23.48 248 LEU B N 1
ATOM 5038 C CA . LEU B 1 248 ? 43.937 54.483 169.155 1.00 23.35 248 LEU B CA 1
ATOM 5039 C C . LEU B 1 248 ? 43.371 54.386 170.575 1.00 23.25 248 LEU B C 1
ATOM 5040 O O . LEU B 1 248 ? 43.732 53.492 171.339 1.00 23.14 248 LEU B O 1
ATOM 5045 N N . ILE B 1 249 ? 42.494 55.320 170.923 1.00 23.60 249 ILE B N 1
ATOM 5046 C CA . ILE B 1 249 ? 41.825 55.320 172.222 1.00 23.95 249 ILE B CA 1
ATOM 5047 C C . ILE B 1 249 ? 40.367 54.982 171.905 1.00 22.95 249 ILE B C 1
ATOM 5048 O O . ILE B 1 249 ? 39.747 55.657 171.094 1.00 22.98 249 ILE B O 1
ATOM 5053 N N . PRO B 1 250 ? 39.805 53.937 172.537 1.00 23.30 250 PRO B N 1
ATOM 5054 C CA . PRO B 1 250 ? 38.405 53.575 172.262 1.00 22.67 250 PRO B CA 1
ATOM 5055 C C . PRO B 1 250 ? 37.486 54.687 172.750 1.00 21.92 250 PRO B C 1
ATOM 5056 O O . PRO B 1 250 ? 37.713 55.236 173.823 1.00 22.68 250 PRO B O 1
ATOM 5060 N N . ASN B 1 251 ? 36.455 55.022 171.981 1.00 21.72 251 ASN B N 1
ATOM 5061 C CA . ASN B 1 251 ? 35.525 56.067 172.409 1.00 21.94 251 ASN B CA 1
ATOM 5062 C C . ASN B 1 251 ? 34.485 55.461 173.353 1.00 22.47 251 ASN B C 1
ATOM 5063 O O . ASN B 1 251 ? 33.434 54.995 172.911 1.00 21.29 251 ASN B O 1
ATOM 5068 N N . CYS B 1 252 ? 34.784 55.480 174.651 1.00 23.53 252 CYS B N 1
ATOM 5069 C CA . CYS B 1 252 ? 33.900 54.893 175.660 1.00 26.80 252 CYS B CA 1
ATOM 5070 C C . CYS B 1 252 ? 33.188 55.878 176.579 1.00 28.25 252 CYS B C 1
ATOM 5071 O O . CYS B 1 252 ? 32.395 55.468 177.431 1.00 28.28 252 CYS B O 1
ATOM 5074 N N . GLU B 1 253 ? 33.470 57.164 176.413 1.00 28.61 253 GLU B N 1
ATOM 5075 C CA . GLU B 1 253 ? 32.869 58.190 177.251 1.00 29.97 253 GLU B CA 1
ATOM 5076 C C . GLU B 1 253 ? 31.355 58.056 177.422 1.00 29.83 253 GLU B C 1
ATOM 5077 O O . GLU B 1 253 ? 30.853 58.154 178.543 1.00 29.48 253 GLU B O 1
ATOM 5083 N N . LEU B 1 254 ? 30.625 57.832 176.331 1.00 29.11 254 LEU B N 1
ATOM 5084 C CA . LEU B 1 254 ? 29.173 57.685 176.432 1.00 29.60 254 LEU B CA 1
ATOM 5085 C C . LEU B 1 254 ? 28.807 56.563 17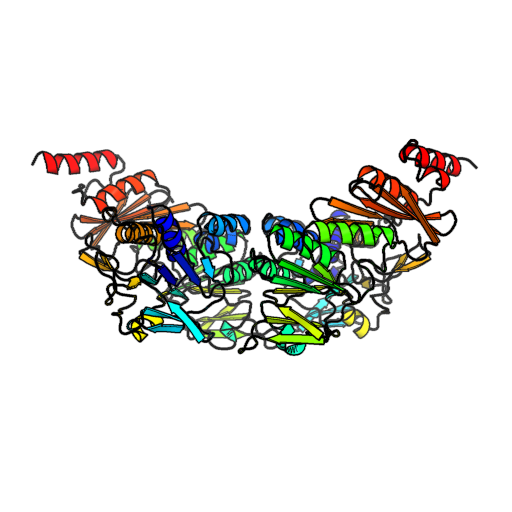7.387 1.00 29.88 254 LEU B C 1
ATOM 5086 O O . LEU B 1 254 ? 27.961 56.734 178.268 1.00 30.55 254 LEU B O 1
ATOM 5091 N N . ALA B 1 255 ? 29.441 55.409 177.200 1.00 28.78 255 ALA B N 1
ATOM 5092 C CA . ALA B 1 255 ? 29.176 54.245 178.034 1.00 28.41 255 ALA B CA 1
ATOM 5093 C C . ALA B 1 255 ? 29.519 54.501 179.497 1.00 28.22 255 ALA B C 1
ATOM 5094 O O . ALA B 1 255 ? 28.717 54.216 180.389 1.00 27.95 255 ALA B O 1
ATOM 5096 N N . SER B 1 256 ? 30.713 55.035 179.742 1.00 28.35 256 SER B N 1
ATOM 5097 C CA . SER B 1 256 ? 31.156 55.319 181.104 1.00 28.92 256 SER B CA 1
ATOM 5098 C C . SER B 1 256 ? 30.173 56.229 181.835 1.00 28.80 256 SER B C 1
ATOM 5099 O O . SER B 1 256 ? 29.765 55.946 182.961 1.00 29.01 256 SER B O 1
ATOM 5102 N N . ALA B 1 257 ? 29.796 57.321 181.183 1.00 28.44 257 ALA B N 1
ATOM 5103 C CA . ALA B 1 257 ? 28.872 58.284 181.768 1.00 29.28 257 ALA B CA 1
ATOM 5104 C C . ALA B 1 257 ? 27.515 57.666 182.092 1.00 29.35 257 ALA B C 1
ATOM 5105 O O . ALA B 1 257 ? 26.873 58.045 183.070 1.00 30.03 257 ALA B O 1
ATOM 5107 N N . ALA B 1 258 ? 27.078 56.712 181.276 1.00 29.82 258 ALA B N 1
ATOM 5108 C CA . ALA B 1 258 ? 25.790 56.063 181.501 1.00 29.73 258 ALA B CA 1
ATOM 5109 C C . ALA B 1 258 ? 25.897 54.939 182.526 1.00 30.00 258 ALA B C 1
ATOM 5110 O O . ALA B 1 258 ? 24.908 54.283 182.846 1.00 29.42 258 ALA B O 1
ATOM 5112 N N . GLY B 1 259 ? 27.104 54.717 183.034 1.00 29.96 259 GLY B N 1
ATOM 5113 C CA . GLY B 1 259 ? 27.304 53.681 184.028 1.00 30.31 259 GLY B CA 1
ATOM 5114 C C . GLY B 1 259 ? 27.523 52.277 183.488 1.00 30.10 259 GLY B C 1
ATOM 5115 O O . GLY B 1 259 ? 27.452 51.308 184.247 1.00 30.11 259 GLY B O 1
ATOM 5116 N N . LEU B 1 260 ? 27.787 52.150 182.190 1.00 29.03 260 LEU B N 1
ATOM 5117 C CA . LEU B 1 260 ? 28.017 50.828 181.614 1.00 27.73 260 LEU B CA 1
ATOM 5118 C C . LEU B 1 260 ? 29.446 50.421 181.924 1.00 27.59 260 LEU B C 1
ATOM 5119 O O . LEU B 1 260 ? 30.317 51.279 182.077 1.00 28.44 260 LEU B O 1
ATOM 5124 N N . GLN B 1 261 ? 29.689 49.117 182.023 1.00 26.54 261 GLN B N 1
ATOM 5125 C CA . GLN B 1 261 ? 31.024 48.624 182.337 1.00 26.31 261 GLN B CA 1
ATOM 5126 C C . GLN B 1 261 ? 32.014 48.942 181.219 1.00 26.28 261 GLN B C 1
ATOM 5127 O O . GLN B 1 261 ? 31.771 48.636 180.050 1.00 24.32 261 GLN B O 1
ATOM 5133 N N . VAL B 1 262 ? 33.134 49.551 181.595 1.00 25.57 262 VAL B N 1
ATOM 5134 C CA . VAL B 1 262 ? 34.172 49.927 180.646 1.00 26.31 262 VAL B CA 1
ATOM 5135 C C . VAL B 1 262 ? 35.547 49.516 181.170 1.00 26.42 262 VAL B C 1
ATOM 5136 O O . VAL B 1 262 ? 35.822 49.641 182.361 1.00 26.13 262 VAL B O 1
ATOM 5140 N N . ASP B 1 263 ? 36.397 49.019 180.275 1.00 26.22 263 ASP B N 1
ATOM 5141 C CA . ASP B 1 263 ? 37.753 48.588 180.620 1.00 26.55 263 ASP B CA 1
ATOM 5142 C C . ASP B 1 263 ? 38.530 48.524 179.302 1.00 26.11 263 ASP B C 1
ATOM 5143 O O . ASP B 1 263 ? 38.529 47.500 178.619 1.00 25.37 263 ASP B O 1
ATOM 5148 N N . ASN B 1 264 ? 39.196 49.625 178.964 1.00 25.33 264 ASN B N 1
ATOM 5149 C CA . ASN B 1 264 ? 39.934 49.749 177.708 1.00 25.04 264 ASN B CA 1
ATOM 5150 C C . ASN B 1 264 ? 39.007 49.263 176.603 1.00 22.69 264 ASN B C 1
ATOM 5151 O O . ASN B 1 264 ? 39.358 48.396 175.803 1.00 21.87 264 ASN B O 1
ATOM 5156 N N . GLY B 1 265 ? 37.812 49.842 176.590 1.00 21.25 265 GLY B N 1
ATOM 5157 C CA . GLY B 1 265 ? 36.794 49.483 175.624 1.00 21.15 265 GLY B CA 1
ATOM 5158 C C . GLY B 1 265 ? 35.465 49.259 176.322 1.00 20.65 265 GLY B C 1
ATOM 5159 O O . GLY B 1 265 ? 35.408 49.121 177.549 1.00 21.43 265 GLY B O 1
ATOM 5160 N N . ILE B 1 266 ? 34.385 49.231 175.553 1.00 20.03 266 ILE B N 1
ATOM 5161 C CA . ILE B 1 266 ? 33.069 49.007 176.130 1.00 19.35 266 ILE B CA 1
ATOM 5162 C C . ILE B 1 266 ? 32.921 47.489 176.265 1.00 20.30 266 ILE B C 1
ATOM 5163 O O . ILE B 1 266 ? 33.005 46.765 175.278 1.00 19.48 266 ILE B O 1
ATOM 5168 N N . VAL B 1 267 ? 32.711 47.012 177.488 1.00 19.39 267 VAL B N 1
ATOM 5169 C CA . VAL B 1 267 ? 32.601 45.576 177.732 1.00 20.51 267 VAL B CA 1
ATOM 5170 C C . VAL B 1 267 ? 31.274 44.982 177.258 1.00 20.41 267 VAL B C 1
ATOM 5171 O O . VAL B 1 267 ? 30.205 45.498 177.578 1.00 21.44 267 VAL B O 1
ATOM 5175 N N . ILE B 1 268 ? 31.352 43.899 176.489 1.00 20.30 268 ILE B N 1
ATOM 5176 C CA . ILE B 1 268 ? 30.159 43.221 175.987 1.00 19.68 268 ILE B CA 1
ATOM 5177 C C . ILE B 1 268 ? 30.219 41.730 176.281 1.00 19.87 268 ILE B C 1
ATOM 5178 O O . ILE B 1 268 ? 31.303 41.141 176.348 1.00 19.41 268 ILE B O 1
ATOM 5183 N N . ASN B 1 269 ? 29.050 41.117 176.451 1.00 20.60 269 ASN B N 1
ATOM 5184 C CA . ASN B 1 269 ? 28.994 39.688 176.726 1.00 22.02 269 ASN B CA 1
ATOM 5185 C C . ASN B 1 269 ? 28.908 38.903 175.413 1.00 22.72 269 ASN B C 1
ATOM 5186 O O . ASN B 1 269 ? 29.061 39.477 174.330 1.00 21.28 269 ASN B O 1
ATOM 5191 N N . GLU B 1 270 ? 28.665 37.598 175.503 1.00 22.61 270 GLU B N 1
ATOM 5192 C CA . GLU B 1 270 ? 28.599 36.758 174.312 1.00 23.09 270 GLU B CA 1
ATOM 5193 C C . GLU B 1 270 ? 27.460 37.117 173.364 1.00 22.55 270 GLU B C 1
ATOM 5194 O O . GLU B 1 270 ? 27.459 36.708 172.199 1.00 21.64 270 GLU B O 1
ATOM 5200 N N . HIS B 1 271 ? 26.490 37.874 173.863 1.00 21.57 271 HIS B N 1
ATOM 5201 C CA . HIS B 1 271 ? 25.347 38.280 173.056 1.00 22.14 271 HIS B CA 1
ATOM 5202 C C . HIS B 1 271 ? 25.462 39.740 172.610 1.00 21.29 271 HIS B C 1
ATOM 5203 O O . HIS B 1 271 ? 24.473 40.361 172.208 1.00 20.33 271 HIS B O 1
ATOM 5210 N N . MET B 1 272 ? 26.683 40.264 172.694 1.00 20.71 272 MET B N 1
ATOM 5211 C CA . MET B 1 272 ? 27.019 41.633 172.287 1.00 21.33 272 MET B CA 1
ATOM 5212 C C . MET B 1 272 ? 26.464 42.718 173.206 1.00 21.36 272 MET B C 1
ATOM 5213 O O . MET B 1 272 ? 26.560 43.907 172.895 1.00 20.82 272 MET B O 1
ATOM 5218 N N . GLN B 1 273 ? 25.908 42.312 174.343 1.00 21.00 273 GLN B N 1
ATOM 5219 C CA . GLN B 1 273 ? 25.314 43.247 175.292 1.00 21.78 273 GLN B CA 1
ATOM 5220 C C . GLN B 1 273 ? 26.281 43.848 176.296 1.00 21.29 273 GLN B C 1
ATOM 5221 O O . GLN B 1 273 ? 27.167 43.169 176.807 1.00 21.13 273 GLN B O 1
ATOM 5227 N N . THR B 1 274 ? 26.088 45.135 176.577 1.00 21.56 274 THR B N 1
ATOM 5228 C CA . THR B 1 274 ? 26.885 45.843 177.569 1.00 22.85 274 THR B CA 1
ATOM 5229 C C . THR B 1 274 ? 26.199 45.492 178.887 1.00 23.58 274 THR B C 1
ATOM 5230 O O . THR B 1 274 ? 25.379 44.580 178.930 1.00 23.44 274 THR B O 1
ATOM 5234 N N . SER B 1 275 ? 26.520 46.235 179.942 1.00 25.31 275 SER B N 1
ATOM 5235 C CA . SER B 1 275 ? 25.916 46.034 181.258 1.00 27.78 275 SER B CA 1
ATOM 5236 C C . SER B 1 275 ? 24.398 46.176 181.144 1.00 27.73 275 SER B C 1
ATOM 5237 O O . SER B 1 275 ? 23.646 45.559 181.895 1.00 29.12 275 SER B O 1
ATOM 5240 N N . ASP B 1 276 ? 23.961 47.010 180.207 1.00 27.65 276 ASP B N 1
ATOM 5241 C CA . ASP B 1 276 ? 22.543 47.241 179.969 1.00 27.75 276 ASP B CA 1
ATOM 5242 C C . ASP B 1 276 ? 22.113 46.317 178.840 1.00 27.62 276 ASP B C 1
ATOM 5243 O O . ASP B 1 276 ? 22.568 46.451 177.702 1.00 27.99 276 ASP B O 1
ATOM 5248 N N . PRO B 1 277 ? 21.229 45.357 179.143 1.00 27.51 277 PRO B N 1
ATOM 5249 C CA . PRO B 1 277 ? 20.738 44.394 178.154 1.00 27.40 277 PRO B CA 1
ATOM 5250 C C . PRO B 1 277 ? 20.175 44.981 176.863 1.00 26.32 277 PRO B C 1
ATOM 5251 O O . PRO B 1 277 ? 20.163 44.308 175.836 1.00 26.46 277 PRO B O 1
ATOM 5255 N N . LEU B 1 278 ? 19.720 46.229 176.905 1.00 25.43 278 LEU B N 1
ATOM 5256 C CA . LEU B 1 278 ? 19.154 46.857 175.712 1.00 25.17 278 LEU B CA 1
ATOM 5257 C C . LEU B 1 278 ? 20.210 47.602 174.890 1.00 25.13 278 LEU B C 1
ATOM 5258 O O . LEU B 1 278 ? 19.914 48.121 173.811 1.00 24.14 278 LEU B O 1
ATOM 5263 N N . ILE B 1 279 ? 21.435 47.654 175.403 1.00 24.05 279 ILE B N 1
ATOM 5264 C CA . ILE B 1 279 ? 22.518 48.353 174.715 1.00 23.28 279 ILE B CA 1
ATOM 5265 C C . ILE B 1 279 ? 23.667 47.419 174.343 1.00 22.47 279 ILE B C 1
ATOM 5266 O O . ILE B 1 279 ? 24.239 46.747 175.202 1.00 23.24 279 ILE B O 1
ATOM 5271 N N . MET B 1 280 ? 23.999 47.381 173.056 1.00 21.81 280 MET B N 1
ATOM 5272 C CA . MET B 1 280 ? 25.093 46.553 172.566 1.00 21.30 280 MET B CA 1
ATOM 5273 C C . MET B 1 280 ? 26.254 47.453 172.125 1.00 21.16 280 MET B C 1
ATOM 5274 O O . MET B 1 280 ? 26.101 48.673 172.023 1.00 21.05 280 MET B O 1
ATOM 5279 N N . ALA B 1 281 ? 27.418 46.855 171.880 1.00 20.30 281 ALA B N 1
ATOM 5280 C CA . ALA B 1 281 ? 28.581 47.614 171.413 1.00 18.85 281 ALA B CA 1
ATOM 5281 C C . ALA B 1 281 ? 29.216 46.776 170.312 1.00 18.96 281 ALA B C 1
ATOM 5282 O O . ALA B 1 281 ? 29.094 45.546 170.319 1.00 18.51 281 ALA B O 1
ATOM 5284 N N . VAL B 1 282 ? 29.906 47.431 169.379 1.00 17.88 282 VAL B N 1
ATOM 5285 C CA . VAL B 1 282 ? 30.475 46.725 168.236 1.00 16.46 282 VAL B CA 1
ATOM 5286 C C . VAL B 1 282 ? 31.645 47.470 167.576 1.00 16.69 282 VAL B C 1
ATOM 5287 O O . VAL B 1 282 ? 31.681 48.700 167.567 1.00 15.34 282 VAL B O 1
ATOM 5291 N N . GLY B 1 283 ? 32.598 46.715 167.033 1.00 16.42 283 GLY B N 1
ATOM 5292 C CA . GLY B 1 283 ? 33.737 47.320 166.358 1.00 15.90 283 GLY B CA 1
ATOM 5293 C C . GLY B 1 283 ? 34.937 47.644 167.232 1.00 16.14 283 GLY B C 1
ATOM 5294 O O . GLY B 1 283 ? 35.165 47.005 168.260 1.00 16.41 283 GLY B O 1
ATOM 5295 N N . ASP B 1 284 ? 35.705 48.649 166.814 1.00 16.43 284 ASP B N 1
ATOM 5296 C CA . ASP B 1 284 ? 36.911 49.077 167.531 1.00 16.83 284 ASP B CA 1
ATOM 5297 C C . ASP B 1 284 ? 36.681 49.434 168.994 1.00 16.39 284 ASP B C 1
ATOM 5298 O O . ASP B 1 284 ? 37.605 49.365 169.797 1.00 16.87 284 ASP B O 1
ATOM 5303 N N . CYS B 1 285 ? 35.459 49.819 169.347 1.00 17.78 285 CYS B N 1
ATOM 5304 C CA . CYS B 1 285 ? 35.174 50.241 170.720 1.00 18.23 285 CYS B CA 1
ATOM 5305 C C . CYS B 1 285 ? 34.858 49.124 171.707 1.00 18.80 285 CYS B C 1
ATOM 5306 O O . CYS B 1 285 ? 34.890 49.345 172.920 1.00 18.54 285 CYS B O 1
ATOM 5309 N N . ALA B 1 286 ? 34.587 47.929 171.191 1.00 18.86 286 ALA B N 1
ATOM 5310 C CA . ALA B 1 286 ? 34.177 46.798 172.019 1.00 19.68 286 ALA B CA 1
ATOM 5311 C C . ALA B 1 286 ? 35.219 45.849 172.588 1.00 20.58 286 ALA B C 1
ATOM 5312 O O . ALA B 1 286 ? 36.047 45.302 171.864 1.00 20.90 286 ALA B O 1
ATOM 5314 N N . ARG B 1 287 ? 35.133 45.647 173.902 1.00 21.03 287 ARG B N 1
ATOM 5315 C CA . ARG B 1 287 ? 36.004 44.740 174.646 1.00 21.91 287 ARG B CA 1
ATOM 5316 C C . ARG B 1 287 ? 35.145 43.485 174.844 1.00 21.55 287 ARG B C 1
ATOM 5317 O O . ARG B 1 287 ? 34.119 43.536 175.521 1.00 21.98 287 ARG B O 1
ATOM 5325 N N . PHE B 1 288 ? 35.560 42.370 174.245 1.00 20.76 288 PHE B N 1
ATOM 5326 C CA . PHE B 1 288 ? 34.800 41.120 174.320 1.00 21.49 288 PHE B CA 1
ATOM 5327 C C . PHE B 1 288 ? 35.645 39.917 174.718 1.00 21.70 288 PHE B C 1
ATOM 5328 O O . PHE B 1 288 ? 36.872 39.944 174.621 1.00 21.32 288 PHE B O 1
ATOM 5336 N N . HIS B 1 289 ? 34.978 38.849 175.146 1.00 22.78 289 HIS B N 1
ATOM 5337 C CA . HIS B 1 289 ? 35.687 37.643 175.553 1.00 23.66 289 HIS B CA 1
ATOM 5338 C C . HIS B 1 289 ? 35.830 36.691 174.378 1.00 23.48 289 HIS B C 1
ATOM 5339 O O . HIS B 1 289 ? 34.839 36.250 173.797 1.00 23.05 289 HIS B O 1
ATOM 5346 N N . SER B 1 290 ? 37.074 36.390 174.024 1.00 22.87 290 SER B N 1
ATOM 5347 C CA . SER B 1 290 ? 37.350 35.492 172.914 1.00 23.32 290 SER B CA 1
ATOM 5348 C C . SER B 1 290 ? 37.297 34.046 173.374 1.00 24.75 290 SER B C 1
ATOM 5349 O O . SER B 1 290 ? 38.042 33.642 174.264 1.00 23.44 290 SER B O 1
ATOM 5352 N N . GLN B 1 291 ? 36.407 33.279 172.756 1.00 26.15 291 GLN B N 1
ATOM 5353 C CA . GLN B 1 291 ? 36.239 31.865 173.062 1.00 28.21 291 GLN B CA 1
ATOM 5354 C C . GLN B 1 291 ? 37.523 31.133 172.683 1.00 26.89 291 GLN B C 1
ATOM 5355 O O . GLN B 1 291 ? 38.020 30.290 173.430 1.00 26.35 291 GLN B O 1
ATOM 5361 N N . LEU B 1 292 ? 38.052 31.468 171.510 1.00 25.47 292 LEU B N 1
ATOM 5362 C CA . LEU B 1 292 ? 39.264 30.842 170.997 1.00 25.57 292 LEU B CA 1
ATOM 5363 C C . LEU B 1 292 ? 40.498 31.012 171.879 1.00 24.68 292 LEU B C 1
ATOM 5364 O O . LEU B 1 292 ? 41.283 30.079 172.037 1.00 23.32 292 LEU B O 1
ATOM 5369 N N . TYR B 1 293 ? 40.664 32.195 172.461 1.00 23.96 293 TYR B N 1
ATOM 5370 C CA . TYR B 1 293 ? 41.832 32.462 173.295 1.00 24.65 293 TYR B CA 1
ATOM 5371 C C . TYR B 1 293 ? 41.524 32.563 174.781 1.00 25.30 293 TYR B C 1
ATOM 5372 O O . TYR B 1 293 ? 42.415 32.807 175.595 1.00 26.33 293 TYR B O 1
ATOM 5381 N N . ASP B 1 294 ? 40.260 32.363 175.126 1.00 26.79 294 ASP B N 1
ATOM 5382 C CA . ASP B 1 294 ? 39.815 32.442 176.510 1.00 27.93 294 ASP B CA 1
ATOM 5383 C C . ASP B 1 294 ? 40.356 33.648 177.271 1.00 28.00 294 ASP B C 1
ATOM 5384 O O . ASP B 1 294 ? 40.983 33.510 178.321 1.00 28.65 294 ASP B O 1
ATOM 5389 N N . ARG B 1 295 ? 40.128 34.835 176.727 1.00 26.77 295 ARG B N 1
ATOM 5390 C CA . ARG B 1 295 ? 40.546 36.055 177.390 1.00 27.31 295 ARG B CA 1
ATOM 5391 C C . ARG B 1 295 ? 39.859 37.254 176.757 1.00 26.61 295 ARG B C 1
ATOM 5392 O O . ARG B 1 295 ? 39.338 37.179 175.637 1.00 25.60 295 ARG B O 1
ATOM 5400 N N . TRP B 1 296 ? 39.856 38.358 177.491 1.00 25.71 296 TRP B N 1
ATOM 5401 C CA . TRP B 1 296 ? 39.219 39.575 177.024 1.00 24.41 296 TRP B CA 1
ATOM 5402 C C . TRP B 1 296 ? 40.137 40.341 176.094 1.00 23.73 296 TRP B C 1
ATOM 5403 O O . TRP B 1 296 ? 41.294 40.597 176.414 1.00 24.51 296 TRP B O 1
ATOM 5414 N N . VAL B 1 297 ? 39.610 40.697 174.932 1.00 21.89 297 VAL B N 1
ATOM 5415 C CA . VAL B 1 297 ? 40.385 41.421 173.943 1.00 21.04 297 VAL B CA 1
ATOM 5416 C C . VAL B 1 297 ? 39.537 42.518 173.308 1.00 20.50 297 VAL B C 1
ATOM 5417 O O . VAL B 1 297 ? 38.326 42.568 173.513 1.00 18.99 297 VAL B O 1
ATOM 5421 N N . ARG B 1 298 ? 40.194 43.411 172.570 1.00 20.49 298 ARG B N 1
ATOM 5422 C CA . ARG B 1 298 ? 39.516 44.472 171.825 1.00 20.32 298 ARG B CA 1
ATOM 5423 C C . ARG B 1 298 ? 40.313 44.523 170.534 1.00 20.58 298 ARG B C 1
ATOM 5424 O O . ARG B 1 298 ? 41.524 44.748 170.548 1.00 20.15 298 ARG B O 1
ATOM 5432 N N . ILE B 1 299 ? 39.626 44.298 169.422 1.00 20.42 299 ILE B N 1
ATOM 5433 C CA . ILE B 1 299 ? 40.267 44.249 168.121 1.00 20.60 299 ILE B CA 1
ATOM 5434 C C . ILE B 1 299 ? 39.907 45.432 167.231 1.00 20.33 299 ILE B C 1
ATOM 5435 O O . ILE B 1 299 ? 38.756 45.867 167.184 1.00 20.64 299 ILE B O 1
ATOM 5440 N N . GLU B 1 300 ? 40.911 45.957 166.539 1.00 19.24 300 GLU B N 1
ATOM 5441 C CA . GLU B 1 300 ? 40.716 47.081 165.635 1.00 18.65 300 GLU B CA 1
ATOM 5442 C C . GLU B 1 300 ? 41.012 46.600 164.213 1.00 18.48 300 GLU B C 1
ATOM 5443 O O . GLU B 1 300 ? 42.164 46.586 163.781 1.00 17.73 300 GLU B O 1
ATOM 5449 N N . SER B 1 301 ? 39.977 46.174 163.495 1.00 16.85 301 SER B N 1
ATOM 5450 C CA . SER B 1 301 ? 40.165 45.708 162.125 1.00 16.77 301 SER B CA 1
ATOM 5451 C C . SER B 1 301 ? 38.844 45.636 161.384 1.00 15.61 301 SER B C 1
ATOM 5452 O O . SER B 1 301 ? 37.771 45.589 161.994 1.00 16.08 301 SER B O 1
ATOM 5455 N N . VAL B 1 302 ? 38.932 45.611 160.059 1.00 16.15 302 VAL B N 1
ATOM 5456 C CA . VAL B 1 302 ? 37.748 45.523 159.226 1.00 15.86 302 VAL B CA 1
ATOM 5457 C C . VAL B 1 302 ? 37.025 44.187 159.434 1.00 15.88 302 VAL B C 1
ATOM 5458 O O . VAL B 1 302 ? 35.813 44.164 159.646 1.00 15.37 302 VAL B O 1
ATOM 5462 N N . PRO B 1 303 ? 37.758 43.059 159.386 1.00 16.61 303 PRO B N 1
ATOM 5463 C CA . PRO B 1 303 ? 37.099 41.758 159.578 1.00 15.92 303 PRO B CA 1
ATOM 5464 C C . PRO B 1 303 ? 36.397 41.646 160.929 1.00 15.65 303 PRO B C 1
ATOM 5465 O O . PRO B 1 303 ? 35.314 41.060 161.033 1.00 14.60 303 PRO B O 1
ATOM 5469 N N . ASN B 1 304 ? 37.007 42.210 161.965 1.00 14.82 304 ASN B N 1
ATOM 5470 C CA . ASN B 1 304 ? 36.401 42.168 163.291 1.00 15.62 304 ASN B CA 1
ATOM 5471 C C . ASN B 1 304 ? 35.108 42.978 163.320 1.00 16.01 304 ASN B C 1
ATOM 5472 O O . ASN B 1 304 ? 34.102 42.533 163.868 1.00 17.04 304 ASN B O 1
ATOM 5477 N N . ALA B 1 305 ? 35.138 44.168 162.730 1.00 15.64 305 ALA B N 1
ATOM 5478 C CA . ALA B 1 305 ? 33.956 45.026 162.686 1.00 15.66 305 ALA B CA 1
ATOM 5479 C C . ALA B 1 305 ? 32.831 44.317 161.931 1.00 15.86 305 ALA B C 1
ATOM 5480 O O . ALA B 1 305 ? 31.673 44.349 162.349 1.00 15.56 305 ALA B O 1
ATOM 5482 N N . LEU B 1 306 ? 33.168 43.681 160.815 1.00 16.35 306 LEU B N 1
ATOM 5483 C CA . LEU B 1 306 ? 32.157 42.976 160.027 1.00 16.00 306 LEU B CA 1
ATOM 5484 C C . LEU B 1 306 ? 31.584 41.778 160.792 1.00 17.78 306 LEU B C 1
ATOM 5485 O O . LEU B 1 306 ? 30.367 41.568 160.808 1.00 18.15 306 LEU B O 1
ATOM 5490 N N . GLU B 1 307 ? 32.453 40.991 161.423 1.00 17.61 307 GLU B N 1
ATOM 5491 C CA . GLU B 1 307 ? 31.990 39.822 162.171 1.00 18.49 307 GLU B CA 1
ATOM 5492 C C . GLU B 1 307 ? 31.060 40.226 163.316 1.00 18.17 307 GLU B C 1
ATOM 5493 O O . GLU B 1 307 ? 29.985 39.648 163.486 1.00 17.49 307 GLU B O 1
ATOM 5499 N N . GLN B 1 308 ? 31.471 41.227 164.094 1.00 17.77 308 GLN B N 1
ATOM 5500 C CA . GLN B 1 308 ? 30.665 41.696 165.218 1.00 17.47 308 GLN B CA 1
ATOM 5501 C C . GLN B 1 308 ? 29.351 42.327 164.763 1.00 17.80 308 GLN B C 1
ATOM 5502 O O . GLN B 1 308 ? 28.297 42.083 165.360 1.00 17.96 308 GLN B O 1
ATOM 5508 N N . ALA B 1 309 ? 29.414 43.135 163.708 1.00 17.10 309 ALA B N 1
ATOM 5509 C CA . ALA B 1 309 ? 28.223 43.794 163.188 1.00 17.32 309 ALA B CA 1
ATOM 5510 C C . ALA B 1 309 ? 27.217 42.759 162.683 1.00 17.67 309 ALA B C 1
ATOM 5511 O O . ALA B 1 309 ? 26.018 42.867 162.932 1.00 18.98 309 ALA B O 1
ATOM 5513 N N . ARG B 1 310 ? 27.708 41.758 161.967 1.00 18.48 310 ARG B N 1
ATOM 5514 C CA . ARG B 1 310 ? 26.836 40.715 161.439 1.00 19.01 310 ARG B CA 1
ATOM 5515 C C . ARG B 1 310 ? 26.236 39.838 162.538 1.00 19.27 310 ARG B C 1
ATOM 5516 O O . ARG B 1 310 ? 25.147 39.294 162.373 1.00 19.59 310 ARG B O 1
ATOM 5524 N N . LYS B 1 311 ? 26.939 39.707 163.658 1.00 18.53 311 LYS B N 1
ATOM 5525 C CA . LYS B 1 311 ? 26.442 38.914 164.780 1.00 20.16 311 LYS B CA 1
ATOM 5526 C C . LYS B 1 311 ? 25.306 39.694 165.455 1.00 20.70 311 LYS B C 1
ATOM 5527 O O . LYS B 1 311 ? 24.289 39.119 165.855 1.00 21.55 311 LYS B O 1
ATOM 5533 N N . ILE B 1 312 ? 25.481 41.007 165.577 1.00 20.08 312 ILE B N 1
ATOM 5534 C CA . ILE B 1 312 ? 24.460 41.855 166.180 1.00 19.69 312 ILE B CA 1
ATOM 5535 C C . ILE B 1 312 ? 23.186 41.808 165.342 1.00 20.99 312 ILE B C 1
ATOM 5536 O O . ILE B 1 312 ? 22.081 41.696 165.879 1.00 21.84 312 ILE B O 1
ATOM 5541 N N . ALA B 1 313 ? 23.341 41.879 164.025 1.00 21.46 313 ALA B N 1
ATOM 5542 C CA . ALA B 1 313 ? 22.192 41.845 163.130 1.00 23.13 313 ALA B CA 1
ATOM 5543 C C . ALA B 1 313 ? 21.455 40.513 163.272 1.00 24.03 313 ALA B C 1
ATOM 5544 O O . ALA B 1 313 ? 20.219 40.467 163.285 1.00 23.08 313 ALA B O 1
ATOM 5546 N N . ALA B 1 314 ? 22.219 39.431 163.371 1.00 23.26 314 ALA B N 1
ATOM 5547 C CA . ALA B 1 314 ? 21.634 38.102 163.513 1.00 24.09 314 ALA B CA 1
ATOM 5548 C C . ALA B 1 314 ? 20.824 38.017 164.799 1.00 24.50 314 ALA B C 1
ATOM 5549 O O . ALA B 1 314 ? 19.642 37.681 164.781 1.00 26.01 314 ALA B O 1
ATOM 5551 N N . ILE B 1 315 ? 21.472 38.330 165.914 1.00 23.99 315 ILE B N 1
ATOM 5552 C CA . ILE B 1 315 ? 20.829 38.277 167.215 1.00 24.14 315 ILE B CA 1
ATOM 5553 C C . ILE B 1 315 ? 19.570 39.141 167.257 1.00 25.38 315 ILE B C 1
ATOM 5554 O O . ILE B 1 315 ? 18.497 38.670 167.632 1.00 24.52 315 ILE B O 1
ATOM 5559 N N . LEU B 1 316 ? 19.698 40.398 166.846 1.00 24.95 316 LEU B N 1
ATOM 5560 C CA . LEU B 1 316 ? 18.574 41.325 166.847 1.00 26.11 316 LEU B CA 1
ATOM 5561 C C . LEU B 1 316 ? 17.408 40.864 165.970 1.00 26.28 316 LEU B C 1
ATOM 5562 O O . LEU B 1 316 ? 16.262 41.239 166.200 1.00 25.53 316 LEU B O 1
ATOM 5567 N N . CYS B 1 317 ? 17.698 40.054 164.962 1.00 26.72 317 CYS B N 1
ATOM 5568 C CA . CYS B 1 317 ? 16.648 39.560 164.086 1.00 27.83 317 CYS B CA 1
ATOM 5569 C C . CYS B 1 317 ? 16.224 38.148 164.477 1.00 28.68 317 CYS B C 1
ATOM 5570 O O . CYS B 1 317 ? 15.497 37.485 163.740 1.00 29.63 317 CYS B O 1
ATOM 5573 N N . GLY B 1 318 ? 16.695 37.695 165.637 1.00 29.17 318 GLY B N 1
ATOM 5574 C CA . GLY B 1 318 ? 16.347 36.371 166.126 1.00 29.30 318 GLY B CA 1
ATOM 5575 C C . GLY B 1 318 ? 16.895 35.224 165.303 1.00 29.69 318 GLY B C 1
ATOM 5576 O O . GLY B 1 318 ? 16.255 34.179 165.183 1.00 28.60 318 GLY B O 1
ATOM 5577 N N . LYS B 1 319 ? 18.080 35.410 164.731 1.00 30.02 319 LYS B N 1
ATOM 5578 C CA . LYS B 1 319 ? 18.697 34.364 163.923 1.00 29.81 319 LYS B CA 1
ATOM 5579 C C . LYS B 1 319 ? 19.951 33.829 164.603 1.00 29.28 319 LYS B C 1
ATOM 5580 O O . LYS B 1 319 ? 20.473 34.447 165.534 1.00 29.34 319 LYS B O 1
ATOM 5586 N N . VAL B 1 320 ? 20.424 32.673 164.148 1.00 27.87 320 VAL B N 1
ATOM 5587 C CA . VAL B 1 320 ? 21.620 32.062 164.718 1.00 27.70 320 VAL B CA 1
ATOM 5588 C C . VAL B 1 320 ? 22.861 32.805 164.233 1.00 27.34 320 VAL B C 1
ATOM 5589 O O . VAL B 1 320 ? 23.084 32.922 163.032 1.00 27.13 320 VAL B O 1
ATOM 5593 N N . PRO B 1 321 ? 23.682 33.317 165.162 1.00 27.06 321 PRO B N 1
ATOM 5594 C CA . PRO B 1 321 ? 24.896 34.038 164.767 1.00 26.86 321 PRO B CA 1
ATOM 5595 C C . PRO B 1 321 ? 25.929 33.016 164.303 1.00 27.08 321 PRO B C 1
ATOM 5596 O O . PRO B 1 321 ? 25.895 31.864 164.726 1.00 27.13 321 PRO B O 1
ATOM 5600 N N . ARG B 1 322 ? 26.845 33.427 163.439 1.00 27.54 322 ARG B N 1
ATOM 5601 C CA . ARG B 1 322 ? 27.878 32.508 162.993 1.00 28.41 322 ARG B CA 1
ATOM 5602 C C . ARG B 1 322 ? 28.789 32.216 164.181 1.00 27.28 322 ARG B C 1
ATOM 5603 O O . ARG B 1 322 ? 28.942 33.051 165.072 1.00 24.69 322 ARG B O 1
ATOM 5611 N N . ASP B 1 323 ? 29.374 31.024 164.202 1.00 26.69 323 ASP B N 1
ATOM 5612 C CA . ASP B 1 323 ? 30.279 30.645 165.282 1.00 27.10 323 ASP B CA 1
ATOM 5613 C C . ASP B 1 323 ? 31.485 31.581 165.243 1.00 26.28 323 ASP B C 1
ATOM 5614 O O . ASP B 1 323 ? 31.851 32.077 164.178 1.00 25.63 323 ASP B O 1
ATOM 5619 N N . GLU B 1 324 ? 32.094 31.825 166.399 1.00 25.54 324 GLU B N 1
ATOM 5620 C CA . GLU B 1 324 ? 33.256 32.705 166.482 1.00 25.75 324 GLU B CA 1
ATOM 5621 C C . GLU B 1 324 ? 34.302 32.334 165.440 1.00 25.11 324 GLU B C 1
ATOM 5622 O O . GLU B 1 324 ? 34.604 31.157 165.236 1.00 25.49 324 GLU B O 1
ATOM 5628 N N . ALA B 1 325 ? 34.848 33.344 164.774 1.00 23.29 325 ALA B N 1
ATOM 5629 C CA . ALA B 1 325 ? 35.871 33.115 163.768 1.00 22.53 325 ALA B CA 1
ATOM 5630 C C . ALA B 1 325 ? 37.186 33.679 164.274 1.00 22.16 325 ALA B C 1
ATOM 5631 O O . ALA B 1 325 ? 37.202 34.647 165.028 1.00 22.25 325 ALA B O 1
ATOM 5633 N N . ALA B 1 326 ? 38.293 33.063 163.875 1.00 21.74 326 ALA B N 1
ATOM 5634 C CA . ALA B 1 326 ? 39.595 33.555 164.288 1.00 21.87 326 ALA B CA 1
ATOM 5635 C C . ALA B 1 326 ? 39.718 34.988 163.778 1.00 21.73 326 ALA B C 1
ATOM 5636 O O . ALA B 1 326 ? 39.299 35.294 162.663 1.00 21.84 326 ALA B O 1
ATOM 5638 N N . PRO B 1 327 ? 40.287 35.887 164.590 1.00 21.43 327 PRO B N 1
ATOM 5639 C CA . PRO B 1 327 ? 40.427 37.273 164.133 1.00 21.47 327 PRO B CA 1
ATOM 5640 C C . PRO B 1 327 ? 41.532 37.385 163.087 1.00 21.66 327 PRO B C 1
ATOM 5641 O O . PRO B 1 327 ? 42.497 36.617 163.103 1.00 22.20 327 PRO B O 1
ATOM 5645 N N . TRP B 1 328 ? 41.385 38.324 162.162 1.00 20.91 328 TRP B N 1
ATOM 5646 C CA . TRP B 1 328 ? 42.421 38.531 161.167 1.00 20.78 328 TRP B CA 1
ATOM 5647 C C . TRP B 1 328 ? 42.397 39.955 160.654 1.00 20.95 328 TRP B C 1
ATOM 5648 O O . TRP B 1 328 ? 41.473 40.716 160.936 1.00 19.37 328 TRP B O 1
ATOM 5659 N N . PHE B 1 329 ? 43.443 40.327 159.936 1.00 20.68 329 PHE B N 1
ATOM 5660 C CA . PHE B 1 329 ? 43.513 41.654 159.369 1.00 22.75 329 PHE B CA 1
ATOM 5661 C C . PHE B 1 329 ? 44.601 41.635 158.317 1.00 21.50 329 PHE B C 1
ATOM 5662 O O . PHE B 1 329 ? 45.266 40.613 158.115 1.00 20.45 329 PHE B O 1
ATOM 5670 N N . TRP B 1 330 ? 44.775 42.751 157.629 1.00 19.89 330 TRP B N 1
ATOM 5671 C CA . TRP B 1 330 ? 45.772 42.808 156.586 1.00 18.98 330 TRP B CA 1
ATOM 5672 C C . TRP B 1 330 ? 46.394 44.187 156.531 1.00 18.14 330 TRP B C 1
ATOM 5673 O O . TRP B 1 330 ? 45.887 45.140 157.136 1.00 17.15 330 TRP B O 1
ATOM 5684 N N . SER B 1 331 ? 47.496 44.274 155.797 1.00 17.83 331 SER B N 1
ATOM 5685 C CA . SER B 1 331 ? 48.242 45.514 155.615 1.00 18.57 331 SER B CA 1
ATOM 5686 C C . SER B 1 331 ? 48.915 45.439 154.247 1.00 19.95 331 SER B C 1
ATOM 5687 O O . SER B 1 331 ? 49.414 44.383 153.856 1.00 21.52 331 SER B O 1
ATOM 5690 N N . ASP B 1 332 ? 48.917 46.547 153.519 1.00 20.16 332 ASP B N 1
ATOM 5691 C CA . ASP B 1 332 ? 49.543 46.590 152.206 1.00 21.35 332 ASP B CA 1
ATOM 5692 C C . ASP B 1 332 ? 50.675 47.608 152.213 1.00 21.29 332 ASP B C 1
ATOM 5693 O O . ASP B 1 332 ? 50.451 48.798 152.428 1.00 19.59 332 ASP B O 1
ATOM 5698 N N . GLN B 1 333 ? 51.890 47.124 151.983 1.00 20.33 333 GLN B N 1
ATOM 5699 C CA . GLN B 1 333 ? 53.073 47.971 151.962 1.00 20.96 333 GLN B CA 1
ATOM 5700 C C . GLN B 1 333 ? 53.920 47.588 150.747 1.00 21.76 333 GLN B C 1
ATOM 5701 O O . GLN B 1 333 ? 54.294 46.425 150.577 1.00 21.43 333 GLN B O 1
ATOM 5707 N N . TYR B 1 334 ? 54.209 48.565 149.895 1.00 22.27 334 TYR B N 1
ATOM 5708 C CA . TYR B 1 334 ? 55.006 48.309 148.701 1.00 23.95 334 TYR B CA 1
ATOM 5709 C C . TYR B 1 334 ? 54.430 47.140 147.897 1.00 25.90 334 TYR B C 1
ATOM 5710 O O . TYR B 1 334 ? 55.160 46.257 147.449 1.00 26.17 334 TYR B O 1
ATOM 5719 N N . GLU B 1 335 ? 53.115 47.134 147.726 1.00 28.16 335 GLU B N 1
ATOM 5720 C CA . GLU B 1 335 ? 52.446 46.083 146.964 1.00 32.15 335 GLU B CA 1
ATOM 5721 C C . GLU B 1 335 ? 52.636 44.670 147.534 1.00 32.71 335 GLU B C 1
ATOM 5722 O O . GLU B 1 335 ? 52.272 43.682 146.896 1.00 33.20 335 GLU B O 1
ATOM 5728 N N . ILE B 1 336 ? 53.201 44.585 148.737 1.00 32.79 336 ILE B N 1
ATOM 5729 C CA . ILE B 1 336 ? 53.400 43.302 149.411 1.00 32.51 336 ILE B CA 1
ATOM 5730 C C . ILE B 1 336 ? 52.145 42.973 150.226 1.00 31.96 336 ILE B C 1
ATOM 5731 O O . ILE B 1 336 ? 51.722 43.768 151.070 1.00 32.90 336 ILE B O 1
ATOM 5736 N N . GLY B 1 337 ? 51.564 41.804 149.972 1.00 30.18 337 GLY B N 1
ATOM 5737 C CA . GLY B 1 337 ? 50.355 41.397 150.669 1.00 27.62 337 GLY B CA 1
ATOM 5738 C C . GLY B 1 337 ? 50.592 40.796 152.038 1.00 25.74 337 GLY B C 1
ATOM 5739 O O . GLY B 1 337 ? 51.031 39.657 152.161 1.00 23.71 337 GLY B O 1
ATOM 5740 N N . LEU B 1 338 ? 50.285 41.570 153.071 1.00 24.40 338 LEU B N 1
ATOM 5741 C CA . LEU B 1 338 ? 50.465 41.139 154.447 1.00 22.89 338 LEU B CA 1
ATOM 5742 C C . LEU B 1 338 ? 49.118 40.764 155.063 1.00 22.23 338 LEU B C 1
ATOM 5743 O O . LEU B 1 338 ? 48.236 41.609 155.203 1.00 20.63 338 LEU B O 1
ATOM 5748 N N . LYS B 1 339 ? 48.958 39.491 155.415 1.00 20.27 339 LYS B N 1
ATOM 5749 C CA . LYS B 1 339 ? 47.722 39.018 156.025 1.00 20.07 339 LYS B CA 1
ATOM 5750 C C . LYS B 1 339 ? 48.043 38.138 157.223 1.00 21.43 339 LYS B C 1
ATOM 5751 O O . LYS B 1 339 ? 48.830 37.191 157.118 1.00 19.53 339 LYS B O 1
ATOM 5757 N N . MET B 1 340 ? 47.444 38.453 158.365 1.00 22.08 340 MET B N 1
ATOM 5758 C CA . MET B 1 340 ? 47.691 37.667 159.562 1.00 24.40 340 MET B CA 1
ATOM 5759 C C . MET B 1 340 ? 46.394 37.299 160.259 1.00 23.84 340 MET B C 1
ATOM 5760 O O . MET B 1 340 ? 45.451 38.097 160.331 1.00 23.01 340 MET B O 1
ATOM 5765 N N . VAL B 1 341 ? 46.344 36.066 160.746 1.00 23.14 341 VAL B N 1
ATOM 5766 C CA . VAL B 1 341 ? 45.167 35.555 161.429 1.00 23.02 341 VAL B CA 1
ATOM 5767 C C . VAL B 1 341 ? 45.560 35.095 162.828 1.00 23.26 341 VAL B C 1
ATOM 5768 O O . VAL B 1 341 ? 46.653 34.553 163.034 1.00 24.02 341 VAL B O 1
ATOM 5772 N N . GLY B 1 342 ? 44.678 35.336 163.791 1.00 22.80 342 GLY B N 1
ATOM 5773 C CA . GLY B 1 342 ? 44.953 34.938 165.158 1.00 22.70 342 GLY B CA 1
ATOM 5774 C C . GLY B 1 342 ? 45.675 35.995 165.975 1.00 22.44 342 GLY B C 1
ATOM 5775 O O . GLY B 1 342 ? 46.034 37.055 165.462 1.00 22.37 342 GLY B O 1
ATOM 5776 N N . LEU B 1 343 ? 45.881 35.694 167.255 1.00 22.54 343 LEU B N 1
ATOM 5777 C CA . LEU B 1 343 ? 46.560 36.587 168.191 1.00 22.76 343 LEU B CA 1
ATOM 5778 C C . LEU B 1 343 ? 47.826 35.873 168.680 1.00 23.36 343 LEU B C 1
ATOM 5779 O O . LEU B 1 343 ? 47.749 34.800 169.275 1.00 22.90 343 LEU B O 1
ATOM 5784 N N . SER B 1 344 ? 48.987 36.466 168.433 1.00 23.74 344 SER B N 1
ATOM 5785 C CA . SER B 1 344 ? 50.250 35.838 168.824 1.00 25.52 344 SER B CA 1
ATOM 5786 C C . SER B 1 344 ? 50.644 35.946 170.297 1.00 26.03 344 SER B C 1
ATOM 5787 O O . SER B 1 344 ? 51.587 35.283 170.732 1.00 26.60 344 SER B O 1
ATOM 5790 N N . GLU B 1 345 ? 49.933 36.764 171.068 1.00 26.92 345 GLU B N 1
ATOM 5791 C CA . GLU B 1 345 ? 50.268 36.938 172.482 1.00 27.94 345 GLU B CA 1
ATOM 5792 C C . GLU B 1 345 ? 50.504 35.619 173.214 1.00 27.19 345 GLU B C 1
ATOM 5793 O O . GLU B 1 345 ? 49.652 34.730 173.202 1.00 25.88 345 GLU B O 1
ATOM 5799 N N . GLY B 1 346 ? 51.672 35.504 173.843 1.00 26.69 346 GLY B N 1
ATOM 5800 C CA . GLY B 1 346 ? 52.005 34.308 174.596 1.00 26.33 346 GLY B CA 1
ATOM 5801 C C . GLY B 1 346 ? 52.714 33.187 173.854 1.00 26.84 346 GLY B C 1
ATOM 5802 O O . GLY B 1 346 ? 52.925 32.112 174.416 1.00 27.06 346 GLY B O 1
ATOM 5803 N N . TYR B 1 347 ? 53.090 33.411 172.600 1.00 26.13 347 TYR B N 1
ATOM 5804 C CA . TYR B 1 347 ? 53.776 32.362 171.848 1.00 26.29 347 TYR B CA 1
ATOM 5805 C C . TYR B 1 347 ? 55.153 32.084 172.456 1.00 27.10 347 TYR B C 1
ATOM 5806 O O . TYR B 1 347 ? 55.808 32.993 172.972 1.00 26.97 347 TYR B O 1
ATOM 5815 N N . ASP B 1 348 ? 55.593 30.831 172.397 1.00 27.35 348 ASP B N 1
ATOM 5816 C CA . ASP B 1 348 ? 56.907 30.481 172.923 1.00 28.62 348 ASP B CA 1
ATOM 5817 C C . ASP B 1 348 ? 57.807 29.965 171.804 1.00 28.97 348 ASP B C 1
ATOM 5818 O O . ASP B 1 348 ? 58.932 29.531 172.053 1.00 29.37 348 ASP B O 1
ATOM 5823 N N . ARG B 1 349 ? 57.309 30.024 170.570 1.00 27.43 349 ARG B N 1
ATOM 5824 C CA . ARG B 1 349 ? 58.071 29.542 169.422 1.00 26.76 349 ARG B CA 1
ATOM 5825 C C . ARG B 1 349 ? 57.426 29.913 168.091 1.00 26.03 349 ARG B C 1
ATOM 5826 O O . ARG B 1 349 ? 56.199 29.958 167.974 1.00 25.77 349 ARG B O 1
ATOM 5834 N N . ILE B 1 350 ? 58.258 30.188 167.091 1.00 24.18 350 ILE B N 1
ATOM 5835 C CA . ILE B 1 350 ? 57.750 30.481 165.761 1.00 23.68 350 ILE B CA 1
ATOM 5836 C C . ILE B 1 350 ? 58.366 29.466 164.807 1.00 23.41 350 ILE B C 1
ATOM 5837 O O . ILE B 1 350 ? 59.490 28.999 165.015 1.00 22.65 350 ILE B O 1
ATOM 5842 N N . ILE B 1 351 ? 57.612 29.101 163.781 1.00 21.97 351 ILE B N 1
ATOM 5843 C CA . ILE B 1 351 ? 58.108 28.187 162.768 1.00 20.83 351 ILE B CA 1
ATOM 5844 C C . ILE B 1 351 ? 57.904 28.935 161.467 1.00 21.46 351 ILE B C 1
ATOM 5845 O O . ILE B 1 351 ? 56.774 29.262 161.094 1.00 20.16 351 ILE B O 1
ATOM 5850 N N . VAL B 1 352 ? 59.007 29.237 160.795 1.00 21.80 352 VAL B N 1
ATOM 5851 C CA . VAL B 1 352 ? 58.953 29.958 159.537 1.00 22.59 352 VAL B CA 1
ATOM 5852 C C . VAL B 1 352 ? 58.825 28.985 158.373 1.00 23.36 352 VAL B C 1
ATOM 5853 O O . VAL B 1 352 ? 59.665 28.100 158.187 1.00 23.16 352 VAL B O 1
ATOM 5857 N N . ARG B 1 353 ? 57.758 29.149 157.599 1.00 22.05 353 ARG B N 1
ATOM 5858 C CA . ARG B 1 353 ? 57.517 28.309 156.439 1.00 22.25 353 ARG B CA 1
ATOM 5859 C C . ARG B 1 353 ? 57.965 29.165 155.262 1.00 22.77 353 ARG B C 1
ATOM 5860 O O . ARG B 1 353 ? 57.232 30.045 154.798 1.00 22.01 353 ARG B O 1
ATOM 5868 N N . GLY B 1 354 ? 59.183 28.912 154.799 1.00 23.02 354 GLY B N 1
ATOM 5869 C CA . GLY B 1 354 ? 59.747 29.694 153.715 1.00 23.79 354 GLY B CA 1
ATOM 5870 C C . GLY B 1 354 ? 60.965 30.425 154.251 1.00 24.68 354 GLY B C 1
ATOM 5871 O O . GLY B 1 354 ? 61.477 30.079 155.314 1.00 25.16 354 GLY B O 1
ATOM 5872 N N . SER B 1 355 ? 61.428 31.438 153.528 1.00 26.65 355 SER B N 1
ATOM 5873 C CA . SER B 1 355 ? 62.599 32.203 153.935 1.00 28.32 355 SER B CA 1
ATOM 5874 C C . SER B 1 355 ? 62.295 33.685 154.106 1.00 28.88 355 SER B C 1
ATOM 5875 O O . SER B 1 355 ? 61.707 34.312 153.229 1.00 28.79 355 SER B O 1
ATOM 5878 N N . LEU B 1 356 ? 62.716 34.238 155.238 1.00 29.45 356 LEU B N 1
ATOM 5879 C CA . LEU B 1 356 ? 62.506 35.645 155.537 1.00 31.02 356 LEU B CA 1
ATOM 5880 C C . LEU B 1 356 ? 63.343 36.557 154.644 1.00 31.03 356 LEU B C 1
ATOM 5881 O O . LEU B 1 356 ? 63.203 37.774 154.697 1.00 31.23 356 LEU B O 1
ATOM 5886 N N . ALA B 1 357 ? 64.217 35.973 153.832 1.00 31.40 357 ALA B N 1
ATOM 5887 C CA . ALA B 1 357 ? 65.061 36.768 152.945 1.00 33.55 357 ALA B CA 1
ATOM 5888 C C . ALA B 1 357 ? 64.281 37.224 151.717 1.00 34.35 357 ALA B C 1
ATOM 5889 O O . ALA B 1 357 ? 64.747 38.068 150.952 1.00 35.82 357 ALA B O 1
ATOM 5891 N N . GLN B 1 358 ? 63.092 36.661 151.529 1.00 34.49 358 GLN B N 1
ATOM 5892 C CA . GLN B 1 358 ? 62.243 37.025 150.398 1.00 35.00 358 GLN B CA 1
ATOM 5893 C C . GLN B 1 358 ? 60.837 37.340 150.900 1.00 33.41 358 GLN B C 1
ATOM 5894 O O . GLN B 1 358 ? 60.409 36.804 151.918 1.00 33.14 358 GLN B O 1
ATOM 5900 N N . PRO B 1 359 ? 60.111 38.238 150.209 1.00 32.30 359 PRO B N 1
ATOM 5901 C CA . PRO B 1 359 ? 58.749 38.587 150.636 1.00 30.54 359 PRO B CA 1
ATOM 5902 C C . PRO B 1 359 ? 57.797 37.501 150.156 1.00 28.55 359 PRO B C 1
ATOM 5903 O O . PRO B 1 359 ? 56.959 37.729 149.284 1.00 27.25 359 PRO B O 1
ATOM 5907 N N . ASP B 1 360 ? 57.943 36.318 150.743 1.00 26.25 360 ASP B N 1
ATOM 5908 C CA . ASP B 1 360 ? 57.148 35.158 150.373 1.00 24.51 360 ASP B CA 1
ATOM 5909 C C . ASP B 1 360 ? 57.353 34.100 151.450 1.00 22.97 360 ASP B C 1
ATOM 5910 O O . ASP B 1 360 ? 58.205 33.228 151.315 1.00 21.08 360 ASP B O 1
ATOM 5915 N N . PHE B 1 361 ? 56.577 34.186 152.522 1.00 21.33 361 PHE B N 1
ATOM 5916 C CA . PHE B 1 361 ? 56.697 33.228 153.613 1.00 20.68 361 PHE B CA 1
ATOM 5917 C C . PHE B 1 361 ? 55.504 33.317 154.549 1.00 19.97 361 PHE B C 1
ATOM 5918 O O . PHE B 1 361 ? 54.700 34.251 154.465 1.00 18.35 361 PHE B O 1
ATOM 5926 N N . SER B 1 362 ? 55.384 32.321 155.419 1.00 18.85 362 SER B N 1
ATOM 5927 C CA . SER B 1 362 ? 54.325 32.276 156.421 1.00 19.34 362 SER B CA 1
ATOM 5928 C C . SER B 1 362 ? 55.029 31.995 157.741 1.00 20.50 362 SER B C 1
ATOM 5929 O O . SER B 1 362 ? 55.965 31.190 157.792 1.00 20.22 362 SER B O 1
ATOM 5932 N N . VAL B 1 363 ? 54.602 32.673 158.801 1.00 20.04 363 VAL B N 1
ATOM 5933 C CA . VAL B 1 363 ? 55.206 32.477 160.110 1.00 19.70 363 VAL B CA 1
ATOM 5934 C C . VAL B 1 363 ? 54.149 31.960 161.069 1.00 20.14 363 VAL B C 1
ATOM 5935 O O . VAL B 1 363 ? 53.127 32.619 161.301 1.00 19.37 363 VAL B O 1
ATOM 5939 N N . PHE B 1 364 ? 54.384 30.776 161.618 1.00 18.77 364 PHE B N 1
ATOM 5940 C CA . PHE B 1 364 ? 53.441 30.204 162.563 1.00 18.90 364 PHE B CA 1
ATOM 5941 C C . PHE B 1 364 ? 53.876 30.476 163.990 1.00 19.94 364 PHE B C 1
ATOM 5942 O O . PHE B 1 364 ? 55.027 30.215 164.352 1.00 20.77 364 PHE B O 1
ATOM 5950 N N . TYR B 1 365 ? 52.957 31.017 164.789 1.00 18.70 365 TYR B N 1
ATOM 5951 C CA . TYR B 1 365 ? 53.225 31.313 166.193 1.00 20.27 365 TYR B CA 1
ATOM 5952 C C . TYR B 1 365 ? 52.581 30.233 167.028 1.00 20.45 365 TYR B C 1
ATOM 5953 O O . TYR B 1 365 ? 51.368 30.022 166.950 1.00 20.83 365 TYR B O 1
ATOM 5962 N N . LEU B 1 366 ? 53.393 29.547 167.822 1.00 20.18 366 LEU B N 1
ATOM 5963 C CA . LEU B 1 366 ? 52.887 28.477 168.659 1.00 22.36 366 LEU B CA 1
ATOM 5964 C C . LEU B 1 366 ? 53.141 28.719 170.135 1.00 23.41 366 LEU B C 1
ATOM 5965 O O . LEU B 1 366 ? 54.071 29.428 170.524 1.00 22.99 366 LEU B O 1
ATOM 5970 N N . GLN B 1 367 ? 52.287 28.113 170.944 1.00 24.78 367 GLN B N 1
ATOM 5971 C CA . GLN B 1 367 ? 52.410 28.146 172.389 1.00 26.63 367 GLN B CA 1
ATOM 5972 C C . GLN B 1 367 ? 52.324 26.657 172.636 1.00 25.79 367 GLN B C 1
ATOM 5973 O O . GLN B 1 367 ? 51.252 26.058 172.517 1.00 25.12 367 GLN B O 1
ATOM 5979 N N . GLY B 1 368 ? 53.463 26.047 172.939 1.00 26.62 368 GLY B N 1
ATOM 5980 C CA . GLY B 1 368 ? 53.469 24.612 173.127 1.00 27.15 368 GLY B CA 1
ATOM 5981 C C . GLY B 1 368 ? 53.276 23.989 171.754 1.00 28.02 368 GLY B C 1
ATOM 5982 O O . GLY B 1 368 ? 53.981 24.328 170.803 1.00 28.58 368 GLY B O 1
ATOM 5983 N N . ASP B 1 369 ? 52.300 23.102 171.635 1.00 27.93 369 ASP B N 1
ATOM 5984 C CA . ASP B 1 369 ? 52.034 22.435 170.371 1.00 29.48 369 ASP B CA 1
ATOM 5985 C C . ASP B 1 369 ? 50.867 23.076 169.612 1.00 29.04 369 ASP B C 1
ATOM 5986 O O . ASP B 1 369 ? 50.488 22.609 168.536 1.00 29.23 369 ASP B O 1
ATOM 5991 N N . ARG B 1 370 ? 50.323 24.158 170.163 1.00 27.20 370 ARG B N 1
ATOM 5992 C CA . ARG B 1 370 ? 49.183 24.846 169.558 1.00 25.92 370 ARG B CA 1
ATOM 5993 C C . ARG B 1 370 ? 49.526 26.084 168.732 1.00 23.86 370 ARG B C 1
ATOM 5994 O O . ARG B 1 370 ? 50.305 26.938 169.161 1.00 23.28 370 ARG B O 1
ATOM 6002 N N . VAL B 1 371 ? 48.920 26.183 167.551 1.00 22.71 371 VAL B N 1
ATOM 6003 C CA . VAL B 1 371 ? 49.126 27.330 166.674 1.00 20.60 371 VAL B CA 1
ATOM 6004 C C . VAL B 1 371 ? 48.215 28.467 167.146 1.00 21.17 371 VAL B C 1
ATOM 6005 O O . VAL B 1 371 ? 46.991 28.337 167.139 1.00 20.66 371 VAL B O 1
ATOM 6009 N N . LEU B 1 372 ? 48.814 29.578 167.560 1.00 21.48 372 LEU B N 1
ATOM 6010 C CA . LEU B 1 372 ? 48.046 30.730 168.024 1.00 21.23 372 LEU B CA 1
ATOM 6011 C C . LEU B 1 372 ? 47.730 31.687 166.883 1.00 21.47 372 LEU B C 1
ATOM 6012 O O . LEU B 1 372 ? 46.658 32.293 166.844 1.00 21.91 372 LEU B O 1
ATOM 6017 N N . ALA B 1 373 ? 48.674 31.832 165.960 1.00 21.10 373 ALA B N 1
ATOM 6018 C CA . ALA B 1 373 ? 48.495 32.755 164.850 1.00 21.33 373 ALA B CA 1
ATOM 6019 C C . ALA B 1 373 ? 49.438 32.459 163.704 1.00 21.29 373 ALA B C 1
ATOM 6020 O O . ALA B 1 373 ? 50.422 31.735 163.858 1.00 20.08 373 ALA B O 1
ATOM 6022 N N . VAL B 1 374 ? 49.129 33.041 162.553 1.00 20.59 374 VAL B N 1
ATOM 6023 C CA . VAL B 1 374 ? 49.947 32.867 161.370 1.00 20.32 374 VAL B CA 1
ATOM 6024 C C . VAL B 1 374 ? 50.057 34.202 160.646 1.00 21.29 374 VAL B C 1
ATOM 6025 O O . VAL B 1 374 ? 49.041 34.822 160.320 1.00 22.72 374 VAL B O 1
ATOM 6029 N N . ASP B 1 375 ? 51.285 34.655 160.427 1.00 20.97 375 ASP B N 1
ATOM 6030 C CA . ASP B 1 375 ? 51.530 35.896 159.695 1.00 20.96 375 ASP B CA 1
ATOM 6031 C C . ASP B 1 375 ? 51.962 35.453 158.297 1.00 20.79 375 ASP B C 1
ATOM 6032 O O . ASP B 1 375 ? 52.918 34.684 158.167 1.00 20.27 375 ASP B O 1
ATOM 6037 N N . THR B 1 376 ? 51.265 35.910 157.260 1.00 18.70 376 THR B N 1
ATOM 6038 C CA . THR B 1 376 ? 51.638 35.545 155.895 1.00 19.19 376 THR B CA 1
ATOM 6039 C C . THR B 1 376 ? 52.056 36.771 155.098 1.00 19.26 376 THR B C 1
ATOM 6040 O O . THR B 1 376 ? 51.502 37.860 155.263 1.00 18.87 376 THR B O 1
ATOM 6044 N N . VAL B 1 377 ? 53.045 36.582 154.235 1.00 19.43 377 VAL B N 1
ATOM 6045 C CA . VAL B 1 377 ? 53.550 37.650 153.394 1.00 19.31 377 VAL B CA 1
ATOM 6046 C C . VAL B 1 377 ? 53.504 37.144 151.965 1.00 20.52 377 VAL B C 1
ATOM 6047 O O . VAL B 1 377 ? 54.243 36.227 151.591 1.00 20.43 377 VAL B O 1
ATOM 6051 N N . ASN B 1 378 ? 52.621 37.748 151.173 1.00 19.84 378 ASN B N 1
ATOM 6052 C CA . ASN B 1 378 ? 52.413 37.361 149.782 1.00 20.27 378 ASN B CA 1
ATOM 6053 C C . ASN B 1 378 ? 51.984 35.907 149.612 1.00 19.91 378 ASN B C 1
ATOM 6054 O O . ASN B 1 378 ? 52.274 35.288 148.590 1.00 19.68 378 ASN B O 1
ATOM 6059 N N . ARG B 1 379 ? 51.280 35.372 150.606 1.00 18.06 379 ARG B N 1
ATOM 6060 C CA . ARG B 1 379 ? 50.788 33.993 150.543 1.00 18.25 379 ARG B CA 1
ATOM 6061 C C . ARG B 1 379 ? 49.317 33.941 150.917 1.00 17.73 379 ARG B C 1
ATOM 6062 O O . ARG B 1 379 ? 48.949 33.447 151.985 1.00 17.77 379 ARG B O 1
ATOM 6070 N N . PRO B 1 380 ? 48.450 34.453 150.029 1.00 17.77 380 PRO B N 1
ATOM 6071 C CA . PRO B 1 380 ? 47.004 34.477 150.257 1.00 17.24 380 PRO B CA 1
ATOM 6072 C C . PRO B 1 380 ? 46.349 33.108 150.413 1.00 16.82 380 PRO B C 1
ATOM 6073 O O . PRO B 1 380 ? 45.361 32.977 151.137 1.00 16.52 380 PRO B O 1
ATOM 6077 N N . VAL B 1 381 ? 46.895 32.084 149.761 1.00 16.81 381 VAL B N 1
ATOM 6078 C CA . VAL B 1 381 ? 46.309 30.753 149.876 1.00 17.25 381 VAL B CA 1
ATOM 6079 C C . VAL B 1 381 ? 46.676 30.110 151.221 1.00 17.25 381 VAL B C 1
ATOM 6080 O O . VAL B 1 381 ? 45.811 29.563 151.910 1.00 17.42 381 VAL B O 1
ATOM 6084 N N . GLU B 1 382 ? 47.946 30.173 151.605 1.00 17.91 382 GLU B N 1
ATOM 6085 C CA . GLU B 1 382 ? 48.322 29.609 152.894 1.00 18.50 382 GLU B CA 1
ATOM 6086 C C . GLU B 1 382 ? 47.593 30.403 153.979 1.00 18.83 382 GLU B C 1
ATOM 6087 O O . GLU B 1 382 ? 47.240 29.861 155.028 1.00 18.13 382 GLU B O 1
ATOM 6093 N N . PHE B 1 383 ? 47.341 31.683 153.713 1.00 18.35 383 PHE B N 1
ATOM 6094 C CA . PHE B 1 383 ? 46.622 32.502 154.682 1.00 17.98 383 PHE B CA 1
ATOM 6095 C C . PHE B 1 383 ? 45.195 31.991 154.828 1.00 17.79 383 PHE B C 1
ATOM 6096 O O . PHE B 1 383 ? 44.721 31.777 155.934 1.00 16.81 383 PHE B O 1
ATOM 6104 N N . ASN B 1 384 ? 44.509 31.803 153.705 1.00 17.39 384 ASN B N 1
ATOM 6105 C CA . ASN B 1 384 ? 43.130 31.324 153.747 1.00 18.39 384 ASN B CA 1
ATOM 6106 C C . ASN B 1 384 ? 43.032 29.977 154.452 1.00 18.65 384 ASN B C 1
ATOM 6107 O O . ASN B 1 384 ? 42.131 29.752 155.257 1.00 18.81 384 ASN B O 1
ATOM 6112 N N . GLN B 1 385 ? 43.972 29.089 154.160 1.00 18.60 385 GLN B N 1
ATOM 6113 C CA . GLN B 1 385 ? 43.979 27.766 154.770 1.00 20.42 385 GLN B CA 1
ATOM 6114 C C . GLN B 1 385 ? 44.257 27.845 156.274 1.00 20.87 385 GLN B C 1
ATOM 6115 O O . GLN B 1 385 ? 43.653 27.110 157.061 1.00 22.10 385 GLN B O 1
ATOM 6121 N N . SER B 1 386 ? 45.143 28.757 156.668 1.00 20.86 386 SER B N 1
ATOM 6122 C CA . SER B 1 386 ? 45.504 28.926 158.072 1.00 21.66 386 SER B CA 1
ATOM 6123 C C . SER B 1 386 ? 44.347 29.367 158.972 1.00 23.07 386 SER B C 1
ATOM 6124 O O . SER B 1 386 ? 44.264 28.947 160.127 1.00 23.03 386 SER B O 1
ATOM 6127 N N . LYS B 1 387 ? 43.464 30.216 158.456 1.00 23.51 387 LYS B N 1
ATOM 6128 C CA . LYS B 1 387 ? 42.330 30.692 159.248 1.00 25.19 387 LYS B CA 1
ATOM 6129 C C . LYS B 1 387 ? 41.597 29.511 159.869 1.00 25.44 387 LYS B C 1
ATOM 6130 O O . LYS B 1 387 ? 41.154 29.562 161.015 1.00 25.24 387 LYS B O 1
ATOM 6136 N N . GLN B 1 388 ? 41.492 28.434 159.104 1.00 25.87 388 GLN B N 1
ATOM 6137 C CA . GLN B 1 388 ? 40.811 27.235 159.564 1.00 27.21 388 GLN B CA 1
ATOM 6138 C C . GLN B 1 388 ? 41.560 26.535 160.705 1.00 25.62 388 GLN B C 1
ATOM 6139 O O . GLN B 1 388 ? 40.941 26.000 161.628 1.00 24.81 388 GLN B O 1
ATOM 6145 N N . ILE B 1 389 ? 42.890 26.535 160.647 1.00 24.29 389 ILE B N 1
ATOM 6146 C CA . ILE B 1 389 ? 43.674 25.902 161.707 1.00 23.33 389 ILE B CA 1
ATOM 6147 C C . ILE B 1 389 ? 43.337 26.560 163.035 1.00 23.65 389 ILE B C 1
ATOM 6148 O O . ILE B 1 389 ? 43.188 25.883 164.054 1.00 23.63 389 ILE B O 1
ATOM 6153 N N . ILE B 1 390 ? 43.215 27.884 163.016 1.00 23.01 390 ILE B N 1
ATOM 6154 C CA . ILE B 1 390 ? 42.909 28.633 164.227 1.00 24.24 390 ILE B CA 1
ATOM 6155 C C . ILE B 1 390 ? 41.448 28.495 164.643 1.00 24.26 390 ILE B C 1
ATOM 6156 O O . ILE B 1 390 ? 41.149 28.110 165.769 1.00 24.69 390 ILE B O 1
ATOM 6161 N N . THR B 1 391 ? 40.537 28.800 163.728 1.00 24.56 391 THR B N 1
ATOM 6162 C CA . THR B 1 391 ? 39.109 28.729 164.026 1.00 25.94 391 THR B CA 1
ATOM 6163 C C . THR B 1 391 ? 38.612 27.364 164.509 1.00 26.97 391 THR B C 1
ATOM 6164 O O . THR B 1 391 ? 37.750 27.290 165.385 1.00 26.88 391 THR B O 1
ATOM 6168 N N . ASP B 1 392 ? 39.152 26.283 163.957 1.00 27.95 392 ASP B N 1
ATOM 6169 C CA . ASP B 1 392 ? 38.712 24.955 164.369 1.00 29.00 392 ASP B CA 1
ATOM 6170 C C . ASP B 1 392 ? 39.712 24.222 165.258 1.00 29.56 392 ASP B C 1
ATOM 6171 O O . ASP B 1 392 ? 39.562 23.029 165.518 1.00 30.55 392 ASP B O 1
ATOM 6176 N N . ARG B 1 393 ? 40.721 24.943 165.735 1.00 29.76 393 ARG B N 1
ATOM 6177 C CA . ARG B 1 393 ? 41.749 24.358 166.592 1.00 30.27 393 ARG B CA 1
ATOM 6178 C C . ARG B 1 393 ? 42.224 23.006 166.068 1.00 29.32 393 ARG B C 1
ATOM 6179 O O . ARG B 1 393 ? 42.293 22.027 166.816 1.00 28.84 393 ARG B O 1
ATOM 6187 N N . LEU B 1 394 ? 42.556 22.958 164.781 1.00 27.34 394 LEU B N 1
ATOM 6188 C CA . LEU B 1 394 ? 43.015 21.722 164.164 1.00 25.99 394 LEU B CA 1
ATOM 6189 C C . LEU B 1 394 ? 44.371 21.300 164.724 1.00 25.76 394 LEU B C 1
ATOM 6190 O O . LEU B 1 394 ? 45.295 22.113 164.845 1.00 24.35 394 LEU B O 1
ATOM 6195 N N . PRO B 1 395 ? 44.502 20.017 165.089 1.00 25.12 395 PRO B N 1
ATOM 6196 C CA . PRO B 1 395 ? 45.758 19.505 165.638 1.00 24.76 395 PRO B CA 1
ATOM 6197 C C . PRO B 1 395 ? 46.795 19.260 164.548 1.00 24.38 395 PRO B C 1
ATOM 6198 O O . PRO B 1 395 ? 47.195 18.122 164.307 1.00 23.84 395 PRO B O 1
ATOM 6202 N N . VAL B 1 396 ? 47.226 20.329 163.884 1.00 23.48 396 VAL B N 1
ATOM 6203 C CA . VAL B 1 396 ? 48.213 20.194 162.824 1.00 23.42 396 VAL B CA 1
ATOM 6204 C C . VAL B 1 396 ? 49.556 19.764 163.409 1.00 23.78 396 VAL B C 1
ATOM 6205 O O . VAL B 1 396 ? 49.938 20.199 164.493 1.00 23.98 396 VAL B O 1
ATOM 6209 N N . GLU B 1 397 ? 50.258 18.894 162.690 1.00 24.14 397 GLU B N 1
ATOM 6210 C CA . GLU B 1 397 ? 51.557 18.397 163.132 1.00 24.83 397 GLU B CA 1
ATOM 6211 C C . GLU B 1 397 ? 52.575 19.521 163.014 1.00 24.21 397 GLU B C 1
ATOM 6212 O O . GLU B 1 397 ? 52.929 19.932 161.909 1.00 23.95 397 GLU B O 1
ATOM 6218 N N . PRO B 1 398 ? 53.068 20.026 164.158 1.00 23.21 398 PRO B N 1
ATOM 6219 C CA . PRO B 1 398 ? 54.046 21.117 164.208 1.00 23.05 398 PRO B CA 1
ATOM 6220 C C . PRO B 1 398 ? 55.293 20.910 163.356 1.00 22.93 398 PRO B C 1
ATOM 6221 O O . PRO B 1 398 ? 55.747 21.828 162.680 1.00 21.66 398 PRO B O 1
ATOM 6225 N N . ASN B 1 399 ? 55.839 19.698 163.385 1.00 24.16 399 ASN B N 1
ATOM 6226 C CA . ASN B 1 399 ? 57.053 19.397 162.634 1.00 24.43 399 ASN B CA 1
ATOM 6227 C C . ASN B 1 399 ? 56.912 19.584 161.122 1.00 23.75 399 ASN B C 1
ATOM 6228 O O . ASN B 1 399 ? 57.906 19.791 160.427 1.00 23.96 399 ASN B O 1
ATOM 6233 N N . LEU B 1 400 ? 55.690 19.519 160.607 1.00 22.47 400 LEU B N 1
ATOM 6234 C CA . LEU B 1 400 ? 55.491 19.673 159.169 1.00 21.76 400 LEU B CA 1
ATOM 6235 C C . LEU B 1 400 ? 55.251 21.116 158.710 1.00 21.78 400 LEU B C 1
ATOM 6236 O O . LEU B 1 400 ? 55.419 21.428 157.533 1.00 20.96 400 LEU B O 1
ATOM 6241 N N . LEU B 1 401 ? 54.871 21.991 159.635 1.00 20.96 401 LEU B N 1
ATOM 6242 C CA . LEU B 1 401 ? 54.589 23.385 159.288 1.00 21.35 401 LEU B CA 1
ATOM 6243 C C . LEU B 1 401 ? 55.706 24.090 158.524 1.00 21.01 401 LEU B C 1
ATOM 6244 O O . LEU B 1 401 ? 55.438 24.847 157.592 1.00 21.46 401 LEU B O 1
ATOM 6249 N N . GLY B 1 402 ? 56.954 23.837 158.900 1.00 21.06 402 GLY B N 1
ATOM 6250 C CA . GLY B 1 402 ? 58.061 24.480 158.214 1.00 20.91 402 GLY B CA 1
ATOM 6251 C C . GLY B 1 402 ? 58.552 23.731 156.981 1.00 21.90 402 GLY B C 1
ATOM 6252 O O . GLY B 1 402 ? 59.418 24.220 156.260 1.00 22.18 402 GLY B O 1
ATOM 6253 N N . ASP B 1 403 ? 57.995 22.550 156.733 1.00 21.77 403 ASP B N 1
ATOM 6254 C CA . ASP B 1 403 ? 58.398 21.735 155.592 1.00 22.15 403 ASP B CA 1
ATOM 6255 C C . ASP B 1 403 ? 57.619 22.107 154.327 1.00 22.09 403 ASP B C 1
ATOM 6256 O O . ASP B 1 403 ? 56.490 21.665 154.123 1.00 20.04 403 ASP B O 1
ATOM 6261 N N . GLU B 1 404 ? 58.238 22.897 153.462 1.00 22.99 404 GLU B N 1
ATOM 6262 C CA . GLU B 1 404 ? 57.559 23.325 152.250 1.00 24.71 404 GLU B CA 1
ATOM 6263 C C . GLU B 1 404 ? 57.314 22.230 151.219 1.00 25.28 404 GLU B C 1
ATOM 6264 O O . GLU B 1 404 ? 56.583 22.450 150.256 1.00 26.05 404 GLU B O 1
ATOM 6270 N N . SER B 1 405 ? 57.898 21.050 151.417 1.00 25.22 405 SER B N 1
ATOM 6271 C CA . SER B 1 405 ? 57.671 19.960 150.472 1.00 25.87 405 SER B CA 1
ATOM 6272 C C . SER B 1 405 ? 56.309 19.316 150.747 1.00 25.53 405 SER B C 1
ATOM 6273 O O . SER B 1 405 ? 55.801 18.546 149.932 1.00 26.04 405 SER B O 1
ATOM 6276 N N . VAL B 1 406 ? 55.724 19.631 151.899 1.00 24.04 406 VAL B N 1
ATOM 6277 C CA . VAL B 1 406 ? 54.412 19.102 152.272 1.00 24.66 406 VAL B CA 1
ATOM 6278 C C . VAL B 1 406 ? 53.389 20.243 152.209 1.00 24.79 406 VAL B C 1
ATOM 6279 O O . VAL B 1 406 ? 53.468 21.199 152.983 1.00 24.17 406 VAL B O 1
ATOM 6283 N N . PRO B 1 407 ? 52.411 20.152 151.297 1.00 25.39 407 PRO B N 1
ATOM 6284 C CA . PRO B 1 407 ? 51.401 21.211 151.175 1.00 25.27 407 PRO B CA 1
ATOM 6285 C C . PRO B 1 407 ? 50.672 21.472 152.489 1.00 25.10 407 PRO B C 1
ATOM 6286 O O . PRO B 1 407 ? 50.306 20.538 153.201 1.00 23.96 407 PRO B O 1
ATOM 6290 N N . LEU B 1 408 ? 50.458 22.743 152.807 1.00 24.61 408 LEU B N 1
ATOM 6291 C CA . LEU B 1 408 ? 49.758 23.085 154.035 1.00 24.38 408 LEU B CA 1
ATOM 6292 C C . LEU B 1 408 ? 48.378 22.436 154.009 1.00 24.28 408 LEU B C 1
ATOM 6293 O O . LEU B 1 408 ? 47.858 22.007 155.042 1.00 23.56 408 LEU B O 1
ATOM 6298 N N . LYS B 1 409 ? 47.798 22.345 152.815 1.00 24.77 409 LYS B N 1
ATOM 6299 C CA . LYS B 1 409 ? 46.479 21.745 152.658 1.00 26.24 409 LYS B CA 1
ATOM 6300 C C . LYS B 1 409 ? 46.422 20.303 153.151 1.00 26.32 409 LYS B C 1
ATOM 6301 O O . LYS B 1 409 ? 45.450 19.905 153.794 1.00 25.83 409 LYS B O 1
ATOM 6307 N N . GLU B 1 410 ? 47.440 19.499 152.857 1.00 27.13 410 GLU B N 1
ATOM 6308 C CA . GLU B 1 410 ? 47.373 18.125 153.334 1.00 27.48 410 GLU B CA 1
ATOM 6309 C C . GLU B 1 410 ? 47.713 18.029 154.821 1.00 26.19 410 GLU B C 1
ATOM 6310 O O . GLU B 1 410 ? 47.280 17.102 155.497 1.00 26.63 410 GLU B O 1
ATOM 6316 N N . ILE B 1 411 ? 48.464 18.999 155.337 1.00 24.03 411 ILE B N 1
ATOM 6317 C CA . ILE B 1 411 ? 48.780 19.019 156.765 1.00 22.88 411 ILE B CA 1
ATOM 6318 C C . ILE B 1 411 ? 47.439 19.271 157.455 1.00 22.70 411 ILE B C 1
ATOM 6319 O O . ILE B 1 411 ? 47.106 18.649 158.465 1.00 21.99 411 ILE B O 1
ATOM 6324 N N . ILE B 1 412 ? 46.668 20.189 156.886 1.00 23.02 412 ILE B N 1
ATOM 6325 C CA . ILE B 1 412 ? 45.358 20.530 157.415 1.00 23.55 412 ILE B CA 1
ATOM 6326 C C . ILE B 1 412 ? 44.387 19.353 157.244 1.00 25.20 412 ILE B C 1
ATOM 6327 O O . ILE B 1 412 ? 43.603 19.049 158.146 1.00 25.18 412 ILE B O 1
ATOM 6332 N N . ALA B 1 413 ? 44.450 18.682 156.098 1.00 24.80 413 ALA B N 1
ATOM 6333 C CA . ALA B 1 413 ? 43.571 17.539 155.851 1.00 26.66 413 ALA B CA 1
ATOM 6334 C C . ALA B 1 413 ? 43.830 16.433 156.878 1.00 27.50 413 ALA B C 1
ATOM 6335 O O . ALA B 1 413 ? 42.894 15.785 157.352 1.00 28.35 413 ALA B O 1
ATOM 6337 N N . ALA B 1 414 ? 45.099 16.230 157.229 1.00 27.06 414 ALA B N 1
ATOM 6338 C CA . ALA B 1 414 ? 45.461 15.210 158.207 1.00 27.75 414 ALA B CA 1
ATOM 6339 C C . ALA B 1 414 ? 44.944 15.566 159.605 1.00 28.24 414 ALA B C 1
ATOM 6340 O O . ALA B 1 414 ? 44.509 14.691 160.363 1.00 26.86 414 ALA B O 1
ATOM 6342 N N . ALA B 1 415 ? 44.988 16.850 159.946 1.00 27.99 415 ALA B N 1
ATOM 6343 C CA . ALA B 1 415 ? 44.514 17.295 161.252 1.00 29.14 415 ALA B CA 1
ATOM 6344 C C . ALA B 1 415 ? 43.008 17.081 161.372 1.00 30.93 415 ALA B C 1
ATOM 6345 O O . ALA B 1 415 ? 42.513 16.693 162.433 1.00 31.07 415 ALA B O 1
ATOM 6347 N N . LYS B 1 416 ? 42.285 17.338 160.284 1.00 32.53 416 LYS B N 1
ATOM 6348 C CA . LYS B 1 416 ? 40.835 17.158 160.267 1.00 35.14 416 LYS B CA 1
ATOM 6349 C C . LYS B 1 416 ? 40.495 15.684 160.451 1.00 36.47 416 LYS B C 1
ATOM 6350 O O . LYS B 1 416 ? 39.631 15.332 161.251 1.00 36.96 416 LYS B O 1
ATOM 6356 N N . ALA B 1 417 ? 41.176 14.827 159.698 1.00 38.30 417 ALA B N 1
ATOM 6357 C CA . ALA B 1 417 ? 40.944 13.390 159.788 1.00 40.64 417 ALA B CA 1
ATOM 6358 C C . ALA B 1 417 ? 41.136 12.912 161.224 1.00 42.22 417 ALA B C 1
ATOM 6359 O O . ALA B 1 417 ? 40.362 12.093 161.724 1.00 42.76 417 ALA B O 1
ATOM 6361 N N . GLU B 1 418 ? 42.168 13.432 161.882 1.00 44.08 418 GLU B N 1
ATOM 6362 C CA . GLU B 1 418 ? 42.464 13.066 163.261 1.00 46.08 418 GLU B CA 1
ATOM 6363 C C . GLU B 1 418 ? 41.274 13.373 164.168 1.00 47.32 418 GLU B C 1
ATOM 6364 O O . GLU B 1 418 ? 40.896 12.555 165.006 1.00 47.35 418 GLU B O 1
ATOM 6370 N N . LEU B 1 419 ? 40.691 14.555 163.996 1.00 48.73 419 LEU B N 1
ATOM 6371 C CA . LEU B 1 419 ? 39.548 14.968 164.801 1.00 50.80 419 LEU B CA 1
ATOM 6372 C C . LEU B 1 419 ? 38.278 14.207 164.440 1.00 53.30 419 LEU B C 1
ATOM 6373 O O . LEU B 1 419 ? 37.498 13.842 165.318 1.00 53.47 419 LEU B O 1
ATOM 6378 N N . SER B 1 420 ? 38.072 13.975 163.147 1.00 56.30 420 SER B N 1
ATOM 6379 C CA . SER B 1 420 ? 36.881 13.274 162.679 1.00 59.35 420 SER B CA 1
ATOM 6380 C C . SER B 1 420 ? 36.897 11.793 163.038 1.00 61.58 420 SER B C 1
ATOM 6381 O O . SER B 1 420 ? 35.900 11.095 162.855 1.00 62.28 420 SER B O 1
ATOM 6384 N N . SER B 1 421 ? 38.029 11.313 163.542 1.00 63.92 421 SER B N 1
ATOM 6385 C CA . SER B 1 421 ? 38.147 9.911 163.920 1.00 65.99 421 SER B CA 1
ATOM 6386 C C . SER B 1 421 ? 38.658 9.771 165.348 1.00 67.49 421 SER B C 1
ATOM 6387 O O . SER B 1 421 ? 39.787 10.157 165.660 1.00 67.96 421 SER B O 1
ATOM 6390 N N . ALA B 1 422 ? 37.814 9.218 166.213 1.00 69.05 422 ALA B N 1
ATOM 6391 C CA . ALA B 1 422 ? 38.158 9.014 167.617 1.00 70.36 422 ALA B CA 1
ATOM 6392 C C . ALA B 1 422 ? 36.990 8.358 168.349 1.00 71.18 422 ALA B C 1
ATOM 6393 O O . ALA B 1 422 ? 36.472 8.971 169.308 1.00 71.83 422 ALA B O 1
#

InterPro domains:
  IPR016156 FAD/NAD-linked reductase, dimerisation domain superfamily [G3DSA:3.30.390.30] (328-422)
  IPR016156 FAD/NAD-linked reductase, dimerisation domain superfamily [SSF55424] (325-416)
  IPR023753 FAD/NAD(P)-binding domain [PF07992] (6-309)
  IPR028202 Reductase, C-terminal [PF14759] (328-411)
  IPR036188 FAD/NAD(P)-binding domain superfamily [G3DSA:3.50.50.60] (7-311)
  IPR036188 FAD/NAD(P)-binding domain superfamily [G3DSA:3.50.50.60] (116-246)
  IPR036188 FAD/NAD(P)-binding domain superfamily [SSF51905] (6-345)
  IPR050446 FAD-dependent Oxidoreductases and Apoptosis Regulators [PTHR43557] (5-399)

Organism: Pseudomonas putida (NCBI:txid303)

B-factor: mean 30.47, std 10.38, range [13.29, 82.36]

Secondary structure (DSSP, 8-state):
--S-EEEEE--SHHHHHHHHHHHHTT--SEEEEE-S--S--B-SGGGGTTTTTT-S-SGGGBSS-HHHHHHTTEEEE-S--EEEEETTTTEEEETTS-EEE-SEEEE---EEEPPPGGGTTHHHHSTTEEESSSHHHHHHHHHT--TT-EEEEE--SHHHHHHHHHHHHTT-EEEEE-SSSSTTTTTS-HHHHHHHHHHHHHHT-EEE-S--EEEEEE-TTT--EEEEEETTS-EEE-SEEEE---EEE--HHHHHTT--BSSSEE--TTSB-SSTTEEE-GGGEEEEETTTTEEEE--SHHHHHHHHHHHHHHHTT-PPPPPPPPEEEEEETTEEEEEEE--TT-SEEEEEEETTTTEEEEEEEETTEEEEEEEES-HHHHHHHHHHHHTT----HHHHT-TTS-HHHHHHHHHHHHHH-/--S--EEEE--SHHHHHHHHHHHHTT--S-EEEE-S--S--B-SGGGGTTTTTT-S-SGGGBSS-HHHHHHTTEEEE-S--EEEEETTTTEEEETTS-EEE-SEEEE---EEEPP-GGGTTTGGG-TTEEESSSHHHHHHHHTT--TT-EEEEE--SHHHHHHHHHHHHTT-EEEEE-SSSSTTTTTS-HHHHHHHHHHHHHHT-EEE-S--EEEEEE-TTSSSEEEEEETTS-EEE-SEEEE---EEE--HHHHHTT--BSSSEE--TTSB-SSTTEEE-GGGEEEEETTTTEEE---SHHHHHHHHHHHHHHHTT-PPPPP---EEEEEETTEEEEEEE--TT--EEEEEE-TTSS-EEEEEEETTEEEEEEEES-HHHHHHHHHHHHTT----HHHHT-TTS-HHHHHHHHHHHHH--

Solvent-accessible surface area: 35901 Å² total; per-residue (Å²): 97,80,124,36,49,1,2,0,11,12,15,38,38,12,0,2,19,0,0,11,10,0,42,87,27,54,3,126,3,71,0,66,0,0,4,108,45,40,30,20,5,21,72,73,30,33,5,5,34,49,3,1,33,1,102,22,30,5,75,68,3,61,22,89,85,45,94,22,10,78,82,76,94,6,65,64,41,34,40,19,96,11,64,36,14,33,90,103,155,65,40,0,41,4,71,110,56,111,41,12,89,5,45,70,0,0,0,5,27,17,10,93,40,101,81,24,108,58,4,81,44,51,18,32,169,6,83,1,3,59,44,27,58,69,15,82,14,0,0,6,0,18,30,16,9,18,24,120,40,92,1,2,1,10,8,3,34,31,90,7,0,2,1,0,8,17,0,28,137,31,92,8,80,2,4,0,3,20,99,31,80,47,0,16,69,228,70,2,1,72,42,4,1,56,16,3,19,114,28,0,111,131,42,49,4,51,6,86,38,57,21,103,15,62,14,30,70,57,23,121,90,80,94,37,3,56,0,0,36,2,111,118,66,38,129,13,45,5,63,1,0,4,1,39,54,46,22,41,16,38,10,95,23,0,64,85,18,56,7,106,53,89,89,0,1,16,2,57,117,87,5,50,8,62,9,86,59,0,5,0,0,1,24,0,0,34,37,70,4,125,27,15,109,62,127,15,43,24,84,19,36,16,8,6,41,58,10,0,120,54,0,3,12,46,20,28,76,110,134,42,208,130,50,50,4,19,66,65,77,0,63,1,59,177,13,30,1,57,6,0,13,41,14,109,41,69,91,93,40,26,42,8,19,62,58,101,100,48,52,1,0,0,0,0,0,85,39,101,65,9,3,2,0,13,0,4,64,30,81,100,24,0,84,32,0,55,62,2,5,52,83,129,16,56,3,77,12,124,64,0,30,54,94,98,36,76,4,135,96,5,8,43,63,4,94,58,103,107,105,105,112,116,70,124,34,43,1,0,0,10,12,16,39,36,11,0,2,18,0,0,10,12,0,44,92,29,51,15,127,3,80,0,57,0,0,3,104,44,36,30,18,4,20,71,72,29,33,5,5,37,52,3,1,33,1,102,22,29,6,70,67,2,62,24,82,77,39,96,20,10,74,74,73,109,6,68,56,36,32,27,19,95,10,64,36,14,26,84,110,146,62,26,0,39,2,38,92,53,113,50,15,88,4,46,83,0,0,0,5,26,17,10,94,40,108,67,22,109,56,1,73,48,40,11,37,164,5,71,2,3,59,38,25,63,68,14,77,14,0,0,7,0,17,32,19,11,25,25,124,41,76,0,2,1,11,7,2,36,39,84,4,0,3,0,0,7,15,0,30,142,30,83,9,80,1,4,0,2,23,85,24,83,45,0,13,79,225,58,4,1,72,42,3,1,58,20,10,20,115,34,0,108,128,39,51,3,54,6,85,41,58,16,91,17,75,11,26,66,38,29,150,96,98,94,66,3,46,0,0,62,4,125,111,66,43,117,9,48,7,64,1,0,4,1,28,56,46,21,37,14,39,8,100,24,0,61,92,20,56,7,106,52,91,86,1,0,14,1,49,106,94,7,45,10,62,10,80,46,0,11,0,0,1,23,0,0,33,32,64,4,127,20,16,109,62,123,14,43,24,83,18,38,17,7,7,39,57,9,0,128,58,0,2,13,46,25,29,73,110,138,38,207,130,57,44,4,17,65,44,67,1,56,1,61,181,14,16,6,58,21,0,1,37,9,113,50,71,97,148,45,33,43,6,24,48,49,98,88,60,54,0,0,0,0,0,2,89,42,123,64,10,5,0,0,10,3,3,61,31,81,99,28,8,96,36,0,60,52,3,4,44,78,134,17,45,6,73,45,118,40,0,32,56,93,98,26,71,4,143,100,2,7,52,46,2,91,55,99,98,100,74,148

Nearest PDB structures (foldseek):
  3lb8-assembly2_B  TM=9.946E-01  e=4.402E-85  Pseudomonas putida
  3lxd-assembly1_A  TM=9.445E-01  e=8.853E-50  Novosphingobium aromaticivorans DSM 12444
  3fg2-assembly1_P  TM=9.539E-01  e=1.683E-49  Rhodopseudomonas palustris
  4fx9-assembly1_B  TM=8.713E-01  e=1.108E-30  Pyrococcus horikoshii OT3
  5l1n-assembly1_B  TM=8.444E-01  e=3.445E-31  Pyrococcus horikoshii OT3

CATH classification: 3.50.50.60 (+2 more: 3.50.50.60, 3.30.390.30)

Foldseek 3Di:
DQAFEEEEEALELLRVLLQVLLLVLPNNHAAEYEYLAADAHFHQQCLLPCVLLVNDDPCNGHPDPPVVCVVSRHHYHYNWDFDAADLPQQWTAIPVRDIDHGQFYEYAQAWAFDDDVQCPDLNDVALQEAEGDDPVRSVSNSVVLAAAFEEEEEAQAQSSQSNLLSSLVNNYQAEYEELAPFGPVPFDDPLVSVLSVCVSVVSRYHYDYNWAWNHFDADPPRSHTQWTAIPVGDTGGHPHYYYGHDIQADCVNQVVNVWDDDSAFEAEPQQHISRRSYGYAAQRYWYADPLVRGTGGDHASVRSNLRSSSNSQSVSVHHRDDDFWDKHWHAGPNKTKIKTFGLPQFPDKAWADDSVDQATKIFGHNVQWTGMIIGINCVPVRVLVRCCSRVVFRFGPVCRNPPVDDSVVSRVVSVVVVVPD/DLAFEEEEEAQELLRVLLQVLLLVLPNRHAAEYEYLAADQHFHQQCLLPCVLLVNDDPCVGHPDPVVVCVVSNHHYHYNWDFDAADLPQQWTAIPVRDIGHGQFYEYAQAWAFDDDVQCPPLNDQALQEAEGDDPVRSVSNSVVLAAAFEEEEEAQELSSQSNLLSSLVNHYQAEYEELAPFHPVQFDDPLVSVLSVVVSVVSRYHYHYNWAFNHFDADPVRNHTQWTAIPVGDTGGGRHYYYGHDTQAPCVRCVVNPWDDDSAQEAEPQQHINRNRYGYAAQRYWYADPLVRGTDGDHASVRSNLRSSSNSQVVSVHDRDPDFWDKHWHAGPNKTKIKTFTQPQFPDKAWQDDSVDQATKIFTHHVQFTGMIIGINCVPLRVLVSCCRRVVFSQGPVCRNPPVDDPVVSRVVSVVVVVPD

Radius of gyration: 31.48 Å; Cα contacts (8 Å, |Δi|>4): 1935; chains: 2; bounding box: 65×92×89 Å

Sequence (842 aa):
NANDNVVIVGTGLAGVEVAFGLRASGWEGNIRLVGDATVIPHHLPPLSKAYLAGKATAESLYLRTPDAYAAQNIQLLGGTQVTAINRDRQQVILSDGRALDYDRLVLATGGRPRPLPVASGAVGKANNFRYLRTLEDAECIRRQLIADNRLVVIGGGYIGLEVAATAIKANMHVTLLDTAARVLERVTAPPVSAFYEHLHREAGVDIRTGTQVCGFEMSTDQQKVTAVLCEDGTRLPADLVIAGIGLIPNCELASAAGLQVDNGIVINEHMQTSDPLIMAVGDCARFHSQLYDRWVRIESVPNALEQARKIAAILCGKVPRDEAAPWFWSDQYEIGLKMVGLSEGYDRIIVRGSLAQPDFSVFYLQGDRVLAVDTVNRPVEFNQSKQIITDRLPVEPNLLGDESVPLKEIIAAAKAELSSANANDNVVIVGTGLAGVEVAFGLRASGWEGNIRLVGDATVIPHHLPPLSKAYLAGKATAESLYLRTPDAYAAQNIQLLGGTQVTAINRDRQQVILSDGRALDYDRLVLATGGRPRPLPVASGAVGKANNFRYLRTLEDAECIRRQLIADNRLVVIGGGYIGLEVAATAIKANMHVTLLDTAARVLERVTAPPVSAFYEHLHREAGVDIRTGTQVCGFEMSTDQQKVTAVLCEDGTRLPADLVIAGIGLIPNCELASAAGLQVDNGIVINEHMQTSDPLIMAVGDCARFHSQLYDRWVRIESVPNALEQARKIAAILCGKVPRDEAAPWFWSDQYEIGLKMVGLSEGYDRIIVRGSLAQPDFSVFYLQGDRVLAVDTVNRPVEFNQSKQIITDRLPVEPNLLGDESVPLKEIIAAAKAELSSA